Protein 1JU2 (pdb70)

Secondary structure (DSSP, 8-state):
---------GGGGGEEEGGGS-SEEEEEEEEE--STTHHHHHHHHTTTS-EEEE-SSB-GGGSGGGGBGGGHHHHHHS---SSSSEEEEE-TTS-EEEEE-BTTGGGGTS--EE-BPPTTSSTTSSS---HHHHHHHHHHHHHHH-BPPPP-HHHHHHHHHHHHTT---EEEE--B--SEEEE-EESB-TTSBB--GGGGGGGS-TTTEEEEES-EEEEEEEPPSSS-BEEEEEEE-TTS-EEEEEEEEEEEEEE--HHHHHHHHHHHTTEE-HHHHHHTTPPPSEE-TTTTEEEE--EEEEEEE--SS--------EEEE-SSEEEEEEEE---SS--BTTBSSS--PPPSS-EEEEEEEESS-S--EEEE-S-SS-TTSPPEE---TT-SHHHHHHHHHHHHHHHHHHTSGGGGGG-SS--STT-S--BSSSPPPS-TT-HHHHHHHHHHH-EE-S--EESS-BTTTB-TTSBBTT-BTEEE-SGGG-SS-SSSS-HHHHHHHHHHHHHHHHHHHHHH-/---------GGGGGEEEGGGS-SEEEEEEEEE--STTHHHHHHHHTTTS-EEEE-SSB-GGGSGGGGBGGGHHHHHHS---SSSSEEEEE-TTS-EEEEE-BTTGGGGTS--EE-BPPTTSSTTSSS---HHHHHHHHHHHHHHH-BPPPP-HHHHHHHHHHHHTT---EEEE--B--SEEEE-EESB-TTSBB--GGGGGGGS-TTTEEEEES-EEEEEEEEESSSEEEEEEEEE-TTS-EEEEEEEEEEEEEE--HHHHHHHHHHHTTEE-HHHHHHTTPPPSEE-TTTTEEEE--EEEEEEE--SS--------EEEE-SSEEEEEEEEPPPSS--BTTBSSTTPPPPSS-EEEEEEEESS-S--EEEE-S-SS-TTSPPEEE--TT-SHHHHHHHHHHHHHHHHHHTSTTTGGG-SS--STT-SS-EESSPPPS-TT-HHHHHHHHHHH-EE-S--EEES-BTTTB-TTSBBTT-BTEEE-STTS-SS-SSSS-HHHHHHHHHHHHHHHHHHHHHT-

Solvent-accessible surface area: 36326 Å² total; per-residue (Å²): 89,20,118,32,61,125,19,58,46,80,1,64,86,12,19,71,38,0,48,108,7,62,114,123,6,54,15,18,0,0,0,7,11,0,10,21,3,0,0,0,0,0,0,0,0,0,73,130,35,77,0,0,0,2,10,79,3,8,42,0,60,57,58,87,57,0,31,56,20,141,3,16,25,96,5,5,28,56,131,50,99,39,121,14,5,2,11,56,16,82,5,44,27,40,19,13,0,9,17,11,22,1,0,0,10,54,1,0,5,31,33,1,5,0,0,41,1,45,100,89,54,12,115,101,23,57,10,144,30,56,78,107,16,0,67,105,0,4,87,36,0,6,90,34,0,0,2,107,18,80,107,37,75,2,3,52,25,0,46,70,0,0,51,89,6,41,7,98,76,77,51,26,60,23,22,45,15,77,92,0,0,1,44,0,0,0,0,5,5,61,170,22,28,0,2,0,0,0,5,0,0,42,92,16,58,78,119,22,1,79,0,0,6,64,1,5,11,39,84,0,38,30,42,131,74,128,56,16,38,1,42,0,0,46,0,67,5,77,114,37,52,67,2,69,0,56,23,114,95,100,3,15,0,0,0,7,32,23,8,4,7,0,0,5,3,0,2,16,1,0,0,0,28,85,82,56,0,49,22,33,84,15,103,57,42,51,57,10,76,88,2,0,59,38,0,4,3,0,2,4,2,9,1,1,0,20,9,67,104,112,14,68,67,9,37,8,3,1,0,1,2,20,109,56,15,19,3,8,0,30,1,10,101,55,26,120,67,59,3,36,1,7,7,19,46,101,99,38,66,71,2,140,43,18,1,0,6,0,3,3,1,2,17,13,1,68,6,105,8,33,3,47,17,113,10,35,91,65,19,126,54,32,8,46,2,61,2,46,27,5,75,55,95,62,1,4,62,37,3,10,49,0,1,59,35,0,1,82,0,3,54,9,96,21,0,112,85,41,25,67,97,144,74,100,45,15,53,7,18,69,47,12,25,76,77,15,25,146,73,53,113,55,71,54,32,0,41,63,9,0,68,98,7,13,0,0,13,56,25,24,1,0,0,0,8,16,62,88,0,3,45,34,64,4,71,1,59,59,6,84,20,1,6,0,0,6,10,0,1,20,37,110,10,8,2,1,16,12,13,0,6,27,0,0,0,0,35,3,1,0,24,70,1,10,90,72,26,60,91,57,132,84,19,117,42,61,108,18,59,46,77,0,66,87,12,19,79,39,0,47,108,6,56,116,126,8,61,12,15,0,0,0,6,12,0,10,22,3,0,0,0,0,0,0,0,0,0,69,126,36,81,0,0,0,1,10,69,3,7,43,0,63,57,42,91,50,0,31,56,20,140,2,16,22,107,2,4,35,47,134,50,91,43,140,3,0,1,11,59,16,82,4,49,29,37,16,13,0,9,18,12,22,0,0,0,9,56,1,0,5,32,33,0,5,0,0,41,1,46,98,87,59,10,110,99,25,56,12,136,24,56,76,110,15,0,65,108,1,4,87,34,0,7,86,36,0,0,4,115,15,75,111,32,73,3,4,54,24,0,46,70,0,0,52,90,7,40,8,98,79,79,52,27,62,22,24,43,16,78,93,0,0,0,48,0,0,1,0,5,5,58,157,22,27,0,1,1,0,0,6,0,0,43,87,15,60,79,118,20,1,69,0,0,5,62,1,4,12,40,80,2,34,38,42,111,81,128,31,35,19,1,32,0,0,41,0,72,5,83,116,38,54,72,2,62,0,55,22,112,97,99,4,11,0,0,0,6,32,24,8,4,7,0,0,6,3,0,2,12,7,0,0,0,27,95,89,56,0,60,23,32,82,12,110,54,49,50,52,10,77,94,2,0,58,37,0,5,2,0,2,4,1,9,2,1,0,20,12,71,98,122,14,69,67,10,34,8,4,2,0,1,3,20,109,56,15,20,3,7,0,31,0,8,104,50,9,121,67,62,4,31,1,4,9,16,57,90,106,35,72,52,1,134,45,22,0,0,7,0,3,4,1,2,18,14,2,67,4,103,7,36,2,53,19,103,13,36,88,66,20,135,54,31,6,52,5,61,2,47,28,6,76,54,92,60,1,3,64,36,3,11,50,0,0,60,36,0,0,79,0,3,54,8,99,20,0,98,86,45,23,82,98,120,64,103,46,14,64,10,19,67,46,19,27,80,76,12,24,152,76,54,112,57,72,56,31,0,45,61,9,0,66,103,7,13,0,0,14,57,24,25,0,0,0,0,10,16,62,89,0,2,50,33,70,4,69,1,62,62,6,87,22,1,4,0,0,6,10,0,0,22,39,108,10,9,2,1,16,12,14,0,8,28,0,0,0,0,33,4,2,0,24,70,0,9,91,72,25,60,96,56,140

InterPro domains:
  IPR000172 Glucose-methanol-choline oxidoreductase, N-terminal [PF00732] (54-326)
  IPR000172 Glucose-methanol-choline oxidoreductase, N-terminal [PS00623] (127-150)
  IPR000172 Glucose-methanol-choline oxidoreductase, N-terminal [PS00624] (285-299)
  IPR007867 Glucose-methanol-choline oxidoreductase, C-terminal [PF05199] (392-533)
  IPR012132 Glucose-methanol-choline oxidoreductase [PIRSF000137] (49-547)
  IPR036188 FAD/NAD(P)-binding domain superfamily [G3DSA:3.50.50.60] (54-526)
  IPR036188 FAD/NAD(P)-binding domain superfamily [SSF51905] (32-365)
  IPR051871 GMC Oxidoreductase-Related Enzymes [PTHR45968] (19-545)

B-factor: mean 16.68, std 9.3, range [4.86, 57.08]

Radius of gyration: 31.77 Å; Cα contacts (8 Å, |Δi|>4): 2749; chains: 2; bounding box: 67×87×83 Å

Sequence (1042 aa):
LATTSDHDFSYLSFAYDATDLELEGSYDYVIVGGGTSGCPLAATLSEKYKVLVLERGSLPTAYPNVLTADGFVYNLQQEDDGKTPVERFVSEDGIDNVRGRVLGGTSIINAGVYARANTSIYSASGVDWDMDLVNQTYEWVEDTIVYKPNSQSWQSVTKTAFLEAGVHPNHGFSLDHEEGTRITGSTFDNKGTRHAADELLNKGNSNNLRVGVHASVEKIIFSNAPGLTATGVIYRDSNGTPHQAFVRSKGEVIVSAGTIGTPQLLLLSGVGPESYLSSLNIPVVLSHPYVGQFLHDNPRNFINILPPNPIEPTIVTVLGISNDFYQCSFSSLPFTTPPFGFFPSSSYPLPNSTFAHFASKVAGPLSYGSLTLKSSSNVRVSPNVKFNYYSNLTDLSHCVSGMKKIGELLSTDALKPYKVEDLPGVEGFNILGIPLPKDQTDDAAFETFCRESVASYWHYHGGCLVGKVLDGDFRVTGINALRVVDGSTFPYTPASHPQGFYLMLGRYVGIKILQERSASDLATTSDHDFSYLSFAYDATDLELEGSYDYVIVGGGTSGCPLAATLSEKYKVLVLERGSLPTAYPNVLTADGFVYNLQQEDDGKTPVERFVSEDGIDNVRGRVLGGTSIINAGVYARANTSIYSASGVDWDMDLVNQTYEWVEDTIVYKPNSQSWQSVTKTAFLEAGVHPNHGFSLDHEEGTRITGSTFDNKGTRHAADELLNKGNSNNLRVGVHASVEKIIFSNAPGLTATGVIYRDSNGTPHQAFVRSKGEVIVSAGTIGTPQLLLLSGVGPESYLSSLNIPVVLSHPYVGQFLHDNPRNFINILPPNPIEPTIVTVLGISNDFYQCSFSSLPFTTPPFGFFPSSSYPLPNSTFAHFASKVAGPLSYGSLTLKSSSNVRVSPNVKFNYYSNLTDLSHCVSGMKKIGELLSTDALKPYKVEDLPGVEGFNILGIPLPKDQTDDAAFETFCRESVASYWHYHGGCLVGKVLDGDFRVTGINALRVVDGSTFPYTPASHPQGFYLMLGRYVGIKILQERSASD

Structure (mmCIF, N/CA/C/O backbone):
data_1JU2
#
_entry.id   1JU2
#
_cell.length_a   56.176
_cell.length_b   67.494
_cell.length_c   79.796
_cell.angle_alpha   79.57
_cell.angle_beta   77.78
_cell.angle_gamma   67.19
#
_symmetry.space_group_name_H-M   'P 1'
#
loop_
_entity.id
_entity.type
_entity.pdbx_description
1 polymer 'hydroxynitrile lyase'
2 branched 2-acetamido-2-deoxy-alpha-D-glucopyranose-(1-4)-2-acetamido-2-deoxy-beta-D-glucopyranose
3 branched alpha-D-mannopyranose-(1-6)-beta-D-mannopyranose-(1-4)-2-acetamido-2-deoxy-beta-D-glucopyranose-(1-4)-[alpha-L-fucopyranose-(1-3)]2-acetamido-2-deoxy-beta-D-glucopyranose
4 branched beta-D-mannopyranose-(1-3)-beta-D-mannopyranose-(1-4)-2-acetamido-2-deoxy-beta-D-glucopyranose-(1-4)-[alpha-L-fucopyranose-(1-3)]2-acetamido-2-deoxy-beta-D-glucopyranose
5 branched 2-acetamido-2-deoxy-beta-D-glucopyranose-(1-4)-2-acetamido-2-deoxy-beta-D-glucopyranose
6 branched beta-D-mannopyranose-(1-4)-2-acetamido-2-deoxy-beta-D-glucopyranose-(1-4)-[alpha-L-fucopyranose-(1-3)]2-acetamido-2-deoxy-beta-D-glucopyranose
7 non-polymer 2-acetamido-2-deoxy-beta-D-glucopyranose
8 non-polymer 'FLAVIN-ADENINE DINUCLEOTIDE'
9 non-polymer 'ISOPROPYL ALCOHOL'
10 water water
#
loop_
_atom_site.group_PDB
_atom_site.id
_atom_site.type_symbol
_atom_site.label_atom_id
_atom_site.label_alt_id
_atom_site.label_comp_id
_atom_site.label_asym_id
_atom_site.label_entity_id
_atom_site.label_seq_id
_atom_site.pdbx_PDB_ins_code
_atom_site.Cartn_x
_atom_site.Cartn_y
_atom_site.Cartn_z
_atom_site.occupancy
_atom_site.B_iso_or_equiv
_atom_site.auth_seq_id
_atom_site.auth_comp_id
_atom_site.auth_asym_id
_atom_site.auth_atom_id
_atom_site.pdbx_PDB_model_num
ATOM 1 N N . LEU A 1 1 ? 53.903 88.633 13.566 1.00 15.78 1 LEU A N 1
ATOM 2 C CA . LEU A 1 1 ? 55.001 88.600 14.574 1.00 15.33 1 LEU A CA 1
ATOM 3 C C . LEU A 1 1 ? 55.535 89.999 14.860 1.00 14.74 1 LEU A C 1
ATOM 4 O O . LEU A 1 1 ? 55.552 90.865 13.982 1.00 17.01 1 LEU A O 1
ATOM 9 N N . ALA A 1 2 ? 55.983 90.209 16.093 1.00 12.68 2 ALA A N 1
ATOM 10 C CA . ALA A 1 2 ? 56.504 91.499 16.515 1.00 12.11 2 ALA A CA 1
ATOM 11 C C . ALA A 1 2 ? 58.014 91.585 16.376 1.00 11.97 2 ALA A C 1
ATOM 12 O O . ALA A 1 2 ? 58.690 90.580 16.153 1.00 12.37 2 ALA A O 1
ATOM 14 N N . THR A 1 3 ? 58.531 92.802 16.508 1.00 13.12 3 THR A N 1
ATOM 15 C CA . THR A 1 3 ? 59.961 93.051 16.420 1.00 15.88 3 THR A CA 1
ATOM 16 C C . THR A 1 3 ? 60.470 93.442 17.799 1.00 15.43 3 THR A C 1
ATOM 17 O O . THR A 1 3 ? 59.853 94.250 18.491 1.00 15.58 3 THR A O 1
ATOM 21 N N . THR A 1 4 ? 61.593 92.855 18.194 1.00 15.38 4 THR A N 1
ATOM 22 C CA . THR A 1 4 ? 62.205 93.123 19.491 1.00 15.81 4 THR A CA 1
ATOM 23 C C . THR A 1 4 ? 62.158 94.598 19.897 1.00 15.45 4 THR A C 1
ATOM 24 O O . THR A 1 4 ? 62.524 95.484 19.120 1.00 16.08 4 THR A O 1
ATOM 28 N N . SER A 1 5 ? 61.707 94.848 21.124 1.00 15.48 5 SER A N 1
ATOM 29 C CA . SER A 1 5 ? 61.604 96.206 21.656 1.00 16.13 5 SER A CA 1
ATOM 30 C C . SER A 1 5 ? 61.428 96.153 23.171 1.00 15.63 5 SER A C 1
ATOM 31 O O . SER A 1 5 ? 61.229 95.080 23.739 1.00 14.55 5 SER A O 1
ATOM 34 N N . ASP A 1 6 ? 61.497 97.307 23.827 1.00 15.80 6 ASP A N 1
ATOM 35 C CA . ASP A 1 6 ? 61.320 97.346 25.272 1.00 15.34 6 ASP A CA 1
ATOM 36 C C . ASP A 1 6 ? 59.857 97.054 25.591 1.00 14.00 6 ASP A C 1
ATOM 37 O O . ASP A 1 6 ? 58.978 97.231 24.744 1.00 14.82 6 ASP A O 1
ATOM 42 N N . HIS A 1 7 ? 59.601 96.601 26.811 1.00 14.09 7 HIS A N 1
ATOM 43 C CA . HIS A 1 7 ? 58.238 96.316 27.241 1.00 13.82 7 HIS A CA 1
ATOM 44 C C . HIS A 1 7 ? 57.486 97.648 27.178 1.00 14.18 7 HIS A C 1
ATOM 45 O O . HIS A 1 7 ? 57.936 98.643 27.748 1.00 16.76 7 HIS A O 1
ATOM 52 N N . ASP A 1 8 ? 56.347 97.666 26.490 1.00 13.68 8 ASP A N 1
ATOM 53 C CA . ASP A 1 8 ? 55.559 98.889 26.327 1.00 14.90 8 ASP A CA 1
ATOM 54 C C . ASP A 1 8 ? 54.644 99.210 27.512 1.00 14.83 8 ASP A C 1
ATOM 55 O O . ASP A 1 8 ? 53.613 98.562 27.706 1.00 14.28 8 ASP A O 1
ATOM 60 N N . PHE A 1 9 ? 55.019 100.221 28.294 1.00 13.95 9 PHE A N 1
ATOM 61 C CA . PHE A 1 9 ? 54.232 100.635 29.455 1.00 14.12 9 PHE A CA 1
ATOM 62 C C . PHE A 1 9 ? 53.463 101.936 29.221 1.00 13.52 9 PHE A C 1
ATOM 63 O O . PHE A 1 9 ? 53.190 102.675 30.168 1.00 14.17 9 PHE A O 1
ATOM 71 N N . SER A 1 10 ? 53.108 102.218 27.972 1.00 13.38 10 SER A N 1
ATOM 72 C CA . SER A 1 10 ? 52.374 103.443 27.668 1.00 13.74 10 SER A CA 1
ATOM 73 C C . SER A 1 10 ? 51.029 103.491 28.396 1.00 13.77 10 SER A C 1
ATOM 74 O O . SER A 1 10 ? 50.539 104.567 28.742 1.00 14.94 10 SER A O 1
ATOM 77 N N . TYR A 1 11 ? 50.445 102.322 28.641 1.00 12.04 11 TYR A N 1
ATOM 78 C CA . TYR A 1 11 ? 49.157 102.234 29.319 1.00 12.34 11 TYR A CA 1
ATOM 79 C C . TYR A 1 11 ? 49.185 102.752 30.755 1.00 12.16 11 TYR A C 1
ATOM 80 O O . TYR A 1 11 ? 48.136 102.969 31.366 1.00 12.26 11 TYR A O 1
ATOM 89 N N . LEU A 1 12 ? 50.380 102.952 31.302 1.00 13.04 12 LEU A N 1
ATOM 90 C CA . LEU A 1 12 ? 50.494 103.451 32.667 1.00 13.71 12 LEU A CA 1
ATOM 91 C C . LEU A 1 12 ? 49.778 104.786 32.831 1.00 15.00 12 LEU A C 1
ATOM 92 O O . LEU A 1 12 ? 49.433 105.179 33.946 1.00 15.87 12 LEU A O 1
ATOM 97 N N . SER A 1 13 ? 49.548 105.475 31.717 1.00 15.12 13 SER A N 1
ATOM 98 C CA . SER A 1 13 ? 48.868 106.766 31.753 1.00 15.98 13 SER A CA 1
ATOM 99 C C . SER A 1 13 ? 47.433 106.635 32.257 1.00 15.33 13 SER A C 1
ATOM 100 O O . SER A 1 13 ? 46.875 107.591 32.791 1.00 15.74 13 SER A O 1
ATOM 103 N N . PHE A 1 14 ? 46.831 105.461 32.084 1.00 13.67 14 PHE A N 1
ATOM 104 C CA . PHE A 1 14 ? 45.466 105.260 32.555 1.00 13.27 14 PHE A CA 1
ATOM 105 C C . PHE A 1 14 ? 45.346 104.135 33.575 1.00 13.09 14 PHE A C 1
ATOM 106 O O . PHE A 1 14 ? 44.294 103.510 33.714 1.00 13.56 14 PHE A O 1
ATOM 114 N N . ALA A 1 15 ? 46.438 103.888 34.293 1.00 13.45 15 ALA A N 1
ATOM 115 C CA . ALA A 1 15 ? 46.462 102.868 35.335 1.00 15.64 15 ALA A CA 1
ATOM 116 C C . ALA A 1 15 ? 46.461 103.595 36.675 1.00 16.33 15 ALA A C 1
ATOM 117 O O . ALA A 1 15 ? 47.265 104.504 36.900 1.00 18.74 15 ALA A O 1
ATOM 119 N N . TYR A 1 16 ? 45.556 103.199 37.562 1.00 16.36 16 TYR A N 1
ATOM 120 C CA . TYR A 1 16 ? 45.446 103.830 38.870 1.00 18.10 16 TYR A CA 1
ATOM 121 C C . TYR A 1 16 ? 45.408 102.800 39.979 1.00 18.44 16 TYR A C 1
ATOM 122 O O . TYR A 1 16 ? 44.999 101.662 39.765 1.00 18.23 16 TYR A O 1
ATOM 131 N N . ASP A 1 17 ? 45.844 103.199 41.168 1.00 19.45 17 ASP A N 1
ATOM 132 C CA . ASP A 1 17 ? 45.791 102.304 42.310 1.00 18.95 17 ASP A CA 1
ATOM 133 C C . ASP A 1 17 ? 44.346 102.423 42.777 1.00 19.98 17 ASP A C 1
ATOM 134 O O . ASP A 1 17 ? 43.770 103.512 42.734 1.00 19.31 17 ASP A O 1
ATOM 139 N N . ALA A 1 18 ? 43.754 101.312 43.203 1.00 18.79 18 ALA A N 1
ATOM 140 C CA . ALA A 1 18 ? 42.366 101.317 43.651 1.00 19.77 18 ALA A CA 1
ATOM 141 C C . ALA A 1 18 ? 42.069 102.437 44.643 1.00 20.46 18 ALA A C 1
ATOM 142 O O . ALA A 1 18 ? 40.968 102.985 44.651 1.00 20.72 18 ALA A O 1
ATOM 144 N N . THR A 1 19 ? 43.048 102.779 45.475 1.00 20.80 19 THR A N 1
ATOM 145 C CA . THR A 1 19 ? 42.859 103.838 46.462 1.00 23.14 19 THR A CA 1
ATOM 146 C C . THR A 1 19 ? 42.558 105.180 45.801 1.00 24.58 19 THR A C 1
ATOM 147 O O . THR A 1 19 ? 41.914 106.042 46.401 1.00 26.91 19 THR A O 1
ATOM 151 N N . ASP A 1 20 ? 43.020 105.354 44.566 1.00 26.26 20 ASP A N 1
ATOM 152 C CA . ASP A 1 20 ? 42.799 106.604 43.846 1.00 27.10 20 ASP A CA 1
ATOM 153 C C . ASP A 1 20 ? 41.568 106.597 42.946 1.00 27.19 20 ASP A C 1
ATOM 154 O O . ASP A 1 20 ? 41.220 107.622 42.357 1.00 28.00 20 ASP A O 1
ATOM 159 N N . LEU A 1 21 ? 40.910 105.448 42.836 1.00 27.14 21 LEU A N 1
ATOM 160 C CA . LEU A 1 21 ? 39.708 105.342 42.015 1.00 26.24 21 LEU A CA 1
ATOM 161 C C . LEU A 1 21 ? 38.509 105.849 42.804 1.00 26.44 21 LEU A C 1
ATOM 162 O O . LEU A 1 21 ? 38.510 105.813 44.033 1.00 26.80 21 LEU A O 1
ATOM 167 N N . GLU A 1 22 ? 37.488 106.322 42.097 1.00 27.26 22 GLU A N 1
ATOM 168 C CA . GLU A 1 22 ? 36.290 106.836 42.751 1.00 27.07 22 GLU A CA 1
ATOM 169 C C . GLU A 1 22 ? 35.616 105.744 43.576 1.00 26.67 22 GLU A C 1
ATOM 170 O O . GLU A 1 22 ? 35.701 104.562 43.241 1.00 24.99 22 GLU A O 1
ATOM 176 N N . LEU A 1 23 ? 34.957 106.141 44.661 1.00 25.86 23 LEU A N 1
ATOM 177 C CA . LEU A 1 23 ? 34.276 105.184 45.526 1.00 25.55 23 LEU A CA 1
ATOM 178 C C . LEU A 1 23 ? 33.102 104.533 44.806 1.00 25.34 23 LEU A C 1
ATOM 179 O O . LEU A 1 23 ? 32.756 103.383 45.073 1.00 24.72 23 LEU A O 1
ATOM 184 N N . GLU A 1 24 ? 32.488 105.277 43.893 1.00 24.86 24 GLU A N 1
ATOM 185 C CA . GLU A 1 24 ? 31.362 104.769 43.121 1.00 25.54 24 GLU A CA 1
ATOM 186 C C . GLU A 1 24 ? 31.490 105.230 41.674 1.00 24.72 24 GLU A C 1
ATOM 187 O O . GLU A 1 24 ? 31.343 106.416 41.373 1.00 24.87 24 GLU A O 1
ATOM 193 N N . GLY A 1 25 ? 31.772 104.286 40.782 1.00 22.72 25 GLY A N 1
ATOM 194 C CA . GLY A 1 25 ? 31.927 104.621 39.380 1.00 20.96 25 GLY A CA 1
ATOM 195 C C . GLY A 1 25 ? 30.920 103.960 38.459 1.00 19.11 25 GLY A C 1
ATOM 196 O O . GLY A 1 25 ? 30.305 102.949 38.802 1.00 18.82 25 GLY A O 1
ATOM 197 N N . SER A 1 26 ? 30.759 104.544 37.277 1.00 18.09 26 SER A N 1
ATOM 198 C CA . SER A 1 26 ? 29.833 104.040 36.273 1.00 15.39 26 SER A CA 1
ATOM 199 C C . SER A 1 26 ? 30.587 103.839 34.961 1.00 16.08 26 SER A C 1
ATOM 200 O O . SER A 1 26 ? 31.288 104.740 34.505 1.00 16.14 26 SER A O 1
ATOM 203 N N . TYR A 1 27 ? 30.444 102.658 34.365 1.00 13.06 27 TYR A N 1
ATOM 204 C CA . TYR A 1 27 ? 31.116 102.339 33.106 1.00 14.30 27 TYR A CA 1
ATOM 205 C C . TYR A 1 27 ? 30.215 101.490 32.217 1.00 13.61 27 TYR A C 1
ATOM 206 O O . TYR A 1 27 ? 29.151 101.048 32.647 1.00 15.43 27 TYR A O 1
ATOM 215 N N . ASP A 1 28 ? 30.638 101.267 30.974 1.00 13.27 28 ASP A N 1
ATOM 216 C CA . ASP A 1 28 ? 29.875 100.426 30.061 1.00 11.89 28 ASP A CA 1
ATOM 217 C C . ASP A 1 28 ? 30.222 98.972 30.369 1.00 11.71 28 ASP A C 1
ATOM 218 O O . ASP A 1 28 ? 29.350 98.109 30.398 1.00 11.33 28 ASP A O 1
ATOM 223 N N . TYR A 1 29 ? 31.506 98.710 30.599 1.00 10.10 29 TYR A N 1
ATOM 224 C CA . TYR A 1 29 ? 31.952 97.357 30.928 1.00 9.80 29 TYR A CA 1
ATOM 225 C C . TYR A 1 29 ? 32.946 97.349 32.077 1.00 9.22 29 TYR A C 1
ATOM 226 O O . TYR A 1 29 ? 33.816 98.214 32.174 1.00 10.98 29 TYR A O 1
ATOM 235 N N . VAL A 1 30 ? 32.795 96.360 32.951 1.00 9.84 30 VAL A N 1
ATOM 236 C CA . VAL A 1 30 ? 33.683 96.183 34.088 1.00 10.93 30 VAL A CA 1
ATOM 237 C C . VAL A 1 30 ? 34.258 94.782 33.937 1.00 9.76 30 VAL A C 1
ATOM 238 O O . VAL A 1 30 ? 33.513 93.802 33.868 1.00 10.47 30 VAL A O 1
ATOM 242 N N . ILE A 1 31 ? 35.581 94.699 33.849 1.00 9.49 31 ILE A N 1
ATOM 243 C CA . ILE A 1 31 ? 36.259 93.419 33.687 1.00 9.96 31 ILE A CA 1
ATOM 244 C C . ILE A 1 31 ? 37.012 93.071 34.963 1.00 9.35 31 ILE A C 1
ATOM 245 O O . ILE A 1 31 ? 37.850 93.840 35.430 1.00 10.24 31 ILE A O 1
ATOM 250 N N . VAL A 1 32 ? 36.694 91.915 35.531 1.00 9.18 32 VAL A N 1
ATOM 251 C CA . VAL A 1 32 ? 37.341 91.468 36.756 1.00 8.75 32 VAL A CA 1
ATOM 252 C C . VAL A 1 32 ? 38.529 90.597 36.392 1.00 9.33 32 VAL A C 1
ATOM 253 O O . VAL A 1 32 ? 38.360 89.510 35.840 1.00 10.01 32 VAL A O 1
ATOM 257 N N . GLY A 1 33 ? 39.727 91.085 36.702 1.00 9.91 33 GLY A N 1
ATOM 258 C CA . GLY A 1 33 ? 40.936 90.344 36.393 1.00 10.34 33 GLY A CA 1
ATOM 259 C C . GLY A 1 33 ? 41.613 90.864 35.138 1.00 10.41 33 GLY A C 1
ATOM 260 O O . GLY A 1 33 ? 41.133 90.641 34.030 1.00 12.46 33 GLY A O 1
ATOM 261 N N . GLY A 1 34 ? 42.729 91.565 35.312 1.00 9.45 34 GLY A N 1
ATOM 262 C CA . GLY A 1 34 ? 43.457 92.094 34.172 1.00 9.29 34 GLY A CA 1
ATOM 263 C C . GLY A 1 34 ? 44.534 91.101 33.796 1.00 9.45 34 GLY A C 1
ATOM 264 O O . GLY A 1 34 ? 45.731 91.397 33.862 1.00 8.79 34 GLY A O 1
ATOM 265 N N . GLY A 1 35 ? 44.092 89.910 33.400 1.00 9.32 35 GLY A N 1
ATOM 266 C CA . GLY A 1 35 ? 45.017 88.852 33.047 1.00 7.58 35 GLY A CA 1
ATOM 267 C C . GLY A 1 35 ? 45.205 88.593 31.566 1.00 8.24 35 GLY A C 1
ATOM 268 O O . GLY A 1 35 ? 45.041 89.477 30.729 1.00 7.46 35 GLY A O 1
ATOM 269 N N . THR A 1 36 ? 45.536 87.346 31.254 1.00 7.01 36 THR A N 1
ATOM 270 C CA . THR A 1 36 ? 45.793 86.921 29.891 1.00 6.26 36 THR A CA 1
ATOM 271 C C . THR A 1 36 ? 44.635 87.217 28.943 1.00 6.88 36 THR A C 1
ATOM 272 O O . THR A 1 36 ? 44.836 87.816 27.888 1.00 7.56 36 THR A O 1
ATOM 276 N N . SER A 1 37 ? 43.426 86.809 29.317 1.00 7.12 37 SER A N 1
ATOM 277 C CA . SER A 1 37 ? 42.254 87.075 28.484 1.00 7.34 37 SER A CA 1
ATOM 278 C C . SER A 1 37 ? 41.687 88.464 28.779 1.00 8.44 37 SER A C 1
ATOM 279 O O . SER A 1 37 ? 41.223 89.170 27.877 1.00 7.62 37 SER A O 1
ATOM 282 N N . GLY A 1 38 ? 41.733 88.845 30.052 1.00 7.24 38 GLY A N 1
ATOM 283 C CA . GLY A 1 38 ? 41.188 90.119 30.483 1.00 8.41 38 GLY A CA 1
ATOM 284 C C . GLY A 1 38 ? 41.730 91.372 29.828 1.00 8.04 38 GLY A C 1
ATOM 285 O O . GLY A 1 38 ? 40.965 92.269 29.476 1.00 8.08 38 GLY A O 1
ATOM 286 N N . CYS A 1 39 ? 43.044 91.449 29.664 1.00 8.34 39 CYS A N 1
ATOM 287 C CA . CYS A 1 39 ? 43.642 92.633 29.059 1.00 9.42 39 CYS A CA 1
ATOM 288 C C . CYS A 1 39 ? 43.210 92.842 27.604 1.00 9.84 39 CYS A C 1
ATOM 289 O O . CYS A 1 39 ? 42.735 93.921 27.248 1.00 9.58 39 CYS A O 1
ATOM 292 N N . PRO A 1 40 ? 43.365 91.824 26.743 1.00 9.20 40 PRO A N 1
ATOM 293 C CA . PRO A 1 40 ? 42.940 92.034 25.355 1.00 9.75 40 PRO A CA 1
ATOM 294 C C . PRO A 1 40 ? 41.435 92.276 25.237 1.00 9.43 40 PRO A C 1
ATOM 295 O O . PRO A 1 40 ? 40.980 92.989 24.340 1.00 10.03 40 PRO A O 1
ATOM 299 N N . LEU A 1 41 ? 40.661 91.681 26.140 1.00 8.51 41 LEU A N 1
ATOM 300 C CA . LEU A 1 41 ? 39.216 91.882 26.134 1.00 8.59 41 LEU A CA 1
ATOM 301 C C . LEU A 1 41 ? 38.924 93.351 26.447 1.00 8.62 41 LEU A C 1
ATOM 302 O O . LEU A 1 41 ? 38.143 94.001 25.754 1.00 10.36 41 LEU A O 1
ATOM 307 N N . ALA A 1 42 ? 39.560 93.866 27.494 1.00 8.78 42 ALA A N 1
ATOM 308 C CA . ALA A 1 42 ? 39.366 95.257 27.904 1.00 9.84 42 ALA A CA 1
ATOM 309 C C . ALA A 1 42 ? 39.769 96.250 26.822 1.00 10.16 42 ALA A C 1
ATOM 310 O O . ALA A 1 42 ? 39.046 97.208 26.538 1.00 10.66 42 ALA A O 1
ATOM 312 N N . ALA A 1 43 ? 40.934 96.025 26.229 1.00 9.90 43 ALA A N 1
ATOM 313 C CA . ALA A 1 43 ? 41.433 96.901 25.180 1.00 10.33 43 ALA A CA 1
ATOM 314 C C . ALA A 1 43 ? 40.460 96.938 24.013 1.00 10.09 43 ALA A C 1
ATOM 315 O O . ALA A 1 43 ? 40.149 98.002 23.478 1.00 11.46 43 ALA A O 1
ATOM 317 N N . THR A 1 44 ? 39.970 95.768 23.627 1.00 9.50 44 THR A N 1
ATOM 318 C CA . THR A 1 44 ? 39.048 95.667 22.506 1.00 10.58 44 THR A CA 1
ATOM 319 C C . THR A 1 44 ? 37.747 96.423 22.752 1.00 12.63 44 THR A C 1
ATOM 320 O O . THR A 1 44 ? 37.296 97.201 21.904 1.00 11.40 44 THR A O 1
ATOM 324 N N . LEU A 1 45 ? 37.143 96.207 23.915 1.00 11.15 45 LEU A N 1
ATOM 325 C CA . LEU A 1 45 ? 35.899 96.888 24.232 1.00 11.38 45 LEU A CA 1
ATOM 326 C C . LEU A 1 45 ? 36.098 98.400 24.333 1.00 12.23 45 LEU A C 1
ATOM 327 O O . LEU A 1 45 ? 35.205 99.166 23.972 1.00 12.08 45 LEU A O 1
ATOM 332 N N . SER A 1 46 ? 37.268 98.826 24.807 1.00 10.94 46 SER A N 1
ATOM 333 C CA . SER A 1 46 ? 37.556 100.255 24.963 1.00 11.69 46 SER A CA 1
ATOM 334 C C . SER A 1 46 ? 37.614 101.001 23.634 1.00 12.64 46 SER A C 1
ATOM 335 O O . SER A 1 46 ? 37.661 102.232 23.608 1.00 13.20 46 SER A O 1
ATOM 338 N N . GLU A 1 47 ? 37.614 100.262 22.530 1.00 12.91 47 GLU A N 1
ATOM 339 C CA . GLU A 1 47 ? 37.649 100.885 21.213 1.00 15.45 47 GLU A CA 1
ATOM 340 C C . GLU A 1 47 ? 36.413 101.753 20.991 1.00 16.51 47 GLU A C 1
ATOM 341 O O . GLU A 1 47 ? 36.455 102.729 20.237 1.00 17.26 47 GLU A O 1
ATOM 347 N N . LYS A 1 48 ? 35.321 101.408 21.666 1.00 16.16 48 LYS A N 1
ATOM 348 C CA . LYS A 1 48 ? 34.076 102.153 21.517 1.00 16.93 48 LYS A CA 1
ATOM 349 C C . LYS A 1 48 ? 33.362 102.491 22.823 1.00 17.26 48 LYS A C 1
ATOM 350 O O . LYS A 1 48 ? 32.537 103.407 22.859 1.00 17.37 48 LYS A O 1
ATOM 356 N N . TYR A 1 49 ? 33.676 101.771 23.896 1.00 15.17 49 TYR A N 1
ATOM 357 C CA . TYR A 1 49 ? 33.002 102.012 25.171 1.00 13.20 49 TYR A CA 1
ATOM 358 C C . TYR A 1 49 ? 33.907 102.287 26.363 1.00 13.27 49 TYR A C 1
ATOM 359 O O . TYR A 1 49 ? 35.123 102.104 26.294 1.00 12.14 49 TYR A O 1
ATOM 368 N N . LYS A 1 50 ? 33.297 102.738 27.458 1.00 12.88 50 LYS A N 1
ATOM 369 C CA . LYS A 1 50 ? 34.031 103.051 28.679 1.00 12.34 50 LYS A CA 1
ATOM 370 C C . LYS A 1 50 ? 34.227 101.762 29.457 1.00 12.31 50 LYS A C 1
ATOM 371 O O . LYS A 1 50 ? 33.266 101.116 29.875 1.00 12.18 50 LYS A O 1
ATOM 377 N N . VAL A 1 51 ? 35.490 101.408 29.650 1.00 11.57 51 VAL A N 1
ATOM 378 C CA . VAL A 1 51 ? 35.851 100.170 30.318 1.00 11.30 51 VAL A CA 1
ATOM 379 C C . VAL A 1 51 ? 36.716 100.359 31.554 1.00 11.33 51 VAL A C 1
ATOM 380 O O . VAL A 1 51 ? 37.602 101.215 31.591 1.00 10.85 51 VAL A O 1
ATOM 384 N N . LEU A 1 52 ? 36.442 99.548 32.570 1.00 11.67 52 LEU A N 1
ATOM 385 C CA . LEU A 1 52 ? 37.219 99.564 33.800 1.00 11.76 52 LEU A CA 1
ATOM 386 C C . LEU A 1 52 ? 37.704 98.142 34.053 1.00 11.01 52 LEU A C 1
ATOM 387 O O . LEU A 1 52 ? 36.911 97.202 34.075 1.00 10.19 52 LEU A O 1
ATOM 392 N N . VAL A 1 53 ? 39.012 97.992 34.220 1.00 12.04 53 VAL A N 1
ATOM 393 C CA . VAL A 1 53 ? 39.606 96.696 34.509 1.00 12.38 53 VAL A CA 1
ATOM 394 C C . VAL A 1 53 ? 40.060 96.764 35.956 1.00 12.98 53 VAL A C 1
ATOM 395 O O . VAL A 1 53 ? 40.686 97.743 36.366 1.00 13.85 53 VAL A O 1
ATOM 399 N N . LEU A 1 54 ? 39.734 95.733 36.726 1.00 10.60 54 LEU A N 1
ATOM 400 C CA . LEU A 1 54 ? 40.112 95.674 38.132 1.00 10.88 54 LEU A CA 1
ATOM 401 C C . LEU A 1 54 ? 41.010 94.469 38.369 1.00 10.31 54 LEU A C 1
ATOM 402 O O . LEU A 1 54 ? 40.578 93.324 38.231 1.00 10.42 54 LEU A O 1
ATOM 407 N N . GLU A 1 55 ? 42.262 94.743 38.723 1.00 9.47 55 GLU A N 1
ATOM 408 C CA . GLU A 1 55 ? 43.260 93.706 38.972 1.00 9.12 55 GLU A CA 1
ATOM 409 C C . GLU A 1 55 ? 43.726 93.737 40.424 1.00 9.65 55 GLU A C 1
ATOM 410 O O . GLU A 1 55 ? 44.095 94.788 40.936 1.00 10.20 55 GLU A O 1
ATOM 416 N N . ARG A 1 56 ? 43.722 92.578 41.077 1.00 9.45 56 ARG A N 1
ATOM 417 C CA . ARG A 1 56 ? 44.130 92.491 42.476 1.00 10.51 56 ARG A CA 1
ATOM 418 C C . ARG A 1 56 ? 45.628 92.707 42.694 1.00 10.13 56 ARG A C 1
ATOM 419 O O . ARG A 1 56 ? 46.039 93.200 43.745 1.00 11.23 56 ARG A O 1
ATOM 427 N N . GLY A 1 57 ? 46.436 92.341 41.699 1.00 9.76 57 GLY A N 1
ATOM 428 C CA . GLY A 1 57 ? 47.882 92.479 41.810 1.00 9.59 57 GLY A CA 1
ATOM 429 C C . GLY A 1 57 ? 48.454 93.846 41.482 1.00 9.64 57 GLY A C 1
ATOM 430 O O . GLY A 1 57 ? 47.719 94.790 41.197 1.00 9.40 57 GLY A O 1
ATOM 431 N N . SER A 1 58 ? 49.781 93.943 41.519 1.00 9.72 58 SER A N 1
ATOM 432 C CA . SER A 1 58 ? 50.488 95.191 41.237 1.00 10.10 58 SER A CA 1
ATOM 433 C C . SER A 1 58 ? 50.806 95.353 39.754 1.00 10.49 58 SER A C 1
ATOM 434 O O . SER A 1 58 ? 50.521 94.471 38.943 1.00 9.52 58 SER A O 1
ATOM 437 N N . LEU A 1 59 ? 51.383 96.499 39.408 1.00 11.46 59 LEU A N 1
ATOM 438 C CA . LEU A 1 59 ? 51.809 96.755 38.037 1.00 11.90 59 LEU A CA 1
ATOM 439 C C . LEU A 1 59 ? 53.074 95.919 37.874 1.00 11.98 59 LEU A C 1
ATOM 440 O O . LEU A 1 59 ? 53.758 95.626 38.857 1.00 12.87 59 LEU A O 1
ATOM 445 N N . PRO A 1 60 ? 53.404 95.516 36.638 1.00 11.67 60 PRO A N 1
ATOM 446 C CA . PRO A 1 60 ? 54.614 94.713 36.437 1.00 12.46 60 PRO A CA 1
ATOM 447 C C . PRO A 1 60 ? 55.878 95.441 36.900 1.00 11.99 60 PRO A C 1
ATOM 448 O O . PRO A 1 60 ? 56.854 94.816 37.310 1.00 12.77 60 PRO A O 1
ATOM 452 N N . THR A 1 61 ? 55.850 96.766 36.836 1.00 12.48 61 THR A N 1
ATOM 453 C CA . THR A 1 61 ? 56.996 97.568 37.241 1.00 13.54 61 THR A CA 1
ATOM 454 C C . THR A 1 61 ? 57.374 97.381 38.711 1.00 13.34 61 THR A C 1
ATOM 455 O O . THR A 1 61 ? 58.513 97.646 39.101 1.00 14.71 61 THR A O 1
ATOM 459 N N . ALA A 1 62 ? 56.426 96.924 39.524 1.00 13.28 62 ALA A N 1
ATOM 460 C CA . ALA A 1 62 ? 56.680 96.714 40.949 1.00 13.43 62 ALA A CA 1
ATOM 461 C C . ALA A 1 62 ? 57.582 95.511 41.204 1.00 13.37 62 ALA A C 1
ATOM 462 O O . ALA A 1 62 ? 58.167 95.382 42.284 1.00 14.15 62 ALA A O 1
ATOM 464 N N . TYR A 1 63 ? 57.686 94.629 40.213 1.00 12.60 63 TYR A N 1
ATOM 465 C CA . TYR A 1 63 ? 58.512 93.429 40.322 1.00 12.81 63 TYR A CA 1
ATOM 466 C C . TYR A 1 63 ? 59.287 93.251 39.020 1.00 13.80 63 TYR A C 1
ATOM 467 O O . TYR A 1 63 ? 58.947 92.422 38.179 1.00 13.73 63 TYR A O 1
ATOM 476 N N . PRO A 1 64 ? 60.362 94.033 38.851 1.00 14.65 64 PRO A N 1
ATOM 477 C CA . PRO A 1 64 ? 61.237 94.035 37.676 1.00 14.33 64 PRO A CA 1
ATOM 478 C C . PRO A 1 64 ? 61.619 92.690 37.068 1.00 13.16 64 PRO A C 1
ATOM 479 O O . PRO A 1 64 ? 61.760 92.581 35.852 1.00 12.40 64 PRO A O 1
ATOM 483 N N . ASN A 1 65 ? 61.789 91.669 37.898 1.00 13.42 65 ASN A N 1
ATOM 484 C CA . ASN A 1 65 ? 62.192 90.372 37.379 1.00 12.56 65 ASN A CA 1
ATOM 485 C C . ASN A 1 65 ? 61.148 89.599 36.582 1.00 12.68 65 ASN A C 1
ATOM 486 O O . ASN A 1 65 ? 61.434 88.519 36.063 1.00 11.49 65 ASN A O 1
ATOM 491 N N . VAL A 1 66 ? 59.941 90.141 36.470 1.00 11.47 66 VAL A N 1
ATOM 492 C CA . VAL A 1 66 ? 58.924 89.472 35.669 1.00 11.18 66 VAL A CA 1
ATOM 493 C C . VAL A 1 66 ? 59.083 89.983 34.235 1.00 11.26 66 VAL A C 1
ATOM 494 O O . VAL A 1 66 ? 58.386 89.544 33.326 1.00 11.89 66 VAL A O 1
ATOM 498 N N . LEU A 1 67 ? 60.027 90.899 34.033 1.00 11.26 67 LEU A N 1
ATOM 499 C CA . LEU A 1 67 ? 60.231 91.494 32.714 1.00 10.85 67 LEU A CA 1
ATOM 500 C C . LEU A 1 67 ? 61.364 90.929 31.858 1.00 10.65 67 LEU A C 1
ATOM 501 O O . LEU A 1 67 ? 61.638 91.447 30.775 1.00 10.57 67 LEU A O 1
ATOM 506 N N . THR A 1 68 ? 62.011 89.870 32.328 1.00 10.57 68 THR A N 1
ATOM 507 C CA . THR A 1 68 ? 63.103 89.261 31.578 1.00 11.74 68 THR A CA 1
ATOM 508 C C . THR A 1 68 ? 63.029 87.742 31.644 1.00 12.59 68 THR A C 1
ATOM 509 O O . THR A 1 68 ? 62.454 87.175 32.574 1.00 12.00 68 THR A O 1
ATOM 513 N N . ALA A 1 69 ? 63.615 87.083 30.651 1.00 11.45 69 ALA A N 1
ATOM 514 C CA . ALA A 1 69 ? 63.635 85.629 30.633 1.00 13.93 69 ALA A CA 1
ATOM 515 C C . ALA A 1 69 ? 64.527 85.129 31.772 1.00 13.99 69 ALA A C 1
ATOM 516 O O . ALA A 1 69 ? 64.251 84.088 32.368 1.00 14.61 69 ALA A O 1
ATOM 518 N N . ASP A 1 70 ? 65.585 85.875 32.087 1.00 15.64 70 ASP A N 1
ATOM 519 C CA . ASP A 1 70 ? 66.486 85.470 33.164 1.00 16.48 70 ASP A CA 1
ATOM 520 C C . ASP A 1 70 ? 65.797 85.495 34.525 1.00 16.61 70 ASP A C 1
ATOM 521 O O . ASP A 1 70 ? 66.320 84.960 35.504 1.00 17.40 70 ASP A O 1
ATOM 529 N N . GLY A 1 71 ? 64.623 86.113 34.589 1.00 14.03 71 GLY A N 1
ATOM 530 C CA . GLY A 1 71 ? 63.923 86.197 35.855 1.00 13.72 71 GLY A CA 1
ATOM 531 C C . GLY A 1 71 ? 62.831 85.172 36.085 1.00 13.11 71 GLY A C 1
ATOM 532 O O . GLY A 1 71 ? 62.219 85.165 37.150 1.00 12.71 71 GLY A O 1
ATOM 533 N N . PHE A 1 72 ? 62.591 84.305 35.104 1.00 12.85 72 PHE A N 1
ATOM 534 C CA . PHE A 1 72 ? 61.547 83.286 35.207 1.00 12.35 72 PHE A CA 1
ATOM 535 C C . PHE A 1 72 ? 61.605 82.473 36.496 1.00 11.53 72 PHE A C 1
ATOM 536 O O . PHE A 1 72 ? 60.639 82.434 37.261 1.00 11.23 72 PHE A O 1
ATOM 544 N N . VAL A 1 73 ? 62.732 81.810 36.726 1.00 11.00 73 VAL A N 1
ATOM 545 C CA . VAL A 1 73 ? 62.908 80.996 37.921 1.00 11.42 73 VAL A CA 1
ATOM 546 C C . VAL A 1 73 ? 62.869 81.863 39.182 1.00 10.89 73 VAL A C 1
ATOM 547 O O . VAL A 1 73 ? 62.284 81.478 40.193 1.00 10.11 73 VAL A O 1
ATOM 551 N N . TYR A 1 74 ? 63.477 83.043 39.110 1.00 10.93 74 TYR A N 1
ATOM 552 C CA . TYR A 1 74 ? 63.501 83.957 40.245 1.00 11.81 74 TYR A CA 1
ATOM 553 C C . TYR A 1 74 ? 62.114 84.213 40.842 1.00 11.09 74 TYR A C 1
ATOM 554 O O . TYR A 1 74 ? 61.930 84.133 42.059 1.00 10.27 74 TYR A O 1
ATOM 563 N N . ASN A 1 75 ? 61.141 84.533 39.993 1.00 10.97 75 ASN A N 1
ATOM 564 C CA . ASN A 1 75 ? 59.797 84.826 40.480 1.00 10.78 75 ASN A CA 1
ATOM 565 C C . ASN A 1 75 ? 59.180 83.646 41.217 1.00 10.17 75 ASN A C 1
ATOM 566 O O . ASN A 1 75 ? 58.461 83.829 42.200 1.00 12.30 75 ASN A O 1
ATOM 571 N N . LEU A 1 76 ? 59.466 82.436 40.746 1.00 9.83 76 LEU A N 1
ATOM 572 C CA . LEU A 1 76 ? 58.940 81.229 41.374 1.00 10.90 76 LEU A CA 1
ATOM 573 C C . LEU A 1 76 ? 59.636 80.933 42.702 1.00 11.06 76 LEU A C 1
ATOM 574 O O . LEU A 1 76 ? 59.071 80.277 43.575 1.00 10.98 76 LEU A O 1
ATOM 579 N N . GLN A 1 77 ? 60.866 81.419 42.846 1.00 10.75 77 GLN A N 1
ATOM 580 C CA . GLN A 1 77 ? 61.642 81.199 44.064 1.00 12.58 77 GLN A CA 1
ATOM 581 C C . GLN A 1 77 ? 61.260 82.157 45.183 1.00 13.22 77 GLN A C 1
ATOM 582 O O . GLN A 1 77 ? 61.441 81.848 46.361 1.00 13.99 77 GLN A O 1
ATOM 588 N N . GLN A 1 78 ? 60.737 83.320 44.815 1.00 13.56 78 GLN A N 1
ATOM 589 C CA . GLN A 1 78 ? 60.386 84.335 45.801 1.00 15.66 78 GLN A CA 1
ATOM 590 C C . GLN A 1 78 ? 59.280 83.939 46.769 1.00 17.02 78 GLN A C 1
ATOM 591 O O . GLN A 1 78 ? 58.266 83.359 46.380 1.00 16.35 78 GLN A O 1
ATOM 601 N N . GLU A 1 79 ? 59.496 84.246 48.044 1.00 17.07 79 GLU A N 1
ATOM 602 C CA . GLU A 1 79 ? 58.521 83.931 49.076 1.00 19.18 79 GLU A CA 1
ATOM 603 C C . GLU A 1 79 ? 57.214 84.665 48.814 1.00 16.53 79 GLU A C 1
ATOM 604 O O . GLU A 1 79 ? 57.206 85.832 48.417 1.00 17.20 79 GLU A O 1
ATOM 610 N N . ASP A 1 80 ? 56.111 83.963 49.036 1.00 17.17 80 ASP A N 1
ATOM 611 C CA . ASP A 1 80 ? 54.782 84.515 48.821 1.00 15.89 80 ASP A CA 1
ATOM 612 C C . ASP A 1 80 ? 54.356 85.340 50.029 1.00 15.84 80 ASP A C 1
ATOM 613 O O . ASP A 1 80 ? 53.990 84.786 51.065 1.00 16.40 80 ASP A O 1
ATOM 618 N N . ASP A 1 81 ? 54.408 86.663 49.898 1.00 14.65 81 ASP A N 1
ATOM 619 C CA . ASP A 1 81 ? 54.021 87.542 50.994 1.00 16.00 81 ASP A CA 1
ATOM 620 C C . ASP A 1 81 ? 52.612 88.090 50.806 1.00 15.70 81 ASP A C 1
ATOM 621 O O . ASP A 1 81 ? 52.200 89.015 51.509 1.00 15.11 81 ASP A O 1
ATOM 626 N N . GLY A 1 82 ? 51.876 87.514 49.858 1.00 13.16 82 GLY A N 1
ATOM 627 C CA . GLY A 1 82 ? 50.518 87.959 49.600 1.00 12.54 82 GLY A CA 1
ATOM 628 C C . GLY A 1 82 ? 50.402 89.093 48.595 1.00 12.34 82 GLY A C 1
ATOM 629 O O . GLY A 1 82 ? 49.296 89.439 48.174 1.00 13.47 82 GLY A O 1
ATOM 630 N N . LYS A 1 83 ? 51.536 89.662 48.198 1.00 12.02 83 LYS A N 1
ATOM 631 C CA . LYS A 1 83 ? 51.544 90.771 47.248 1.00 13.34 83 LYS A CA 1
ATOM 632 C C . LYS A 1 83 ? 52.360 90.460 46.001 1.00 12.03 83 LYS A C 1
ATOM 633 O O . LYS A 1 83 ? 52.175 91.093 44.961 1.00 12.19 83 LYS A O 1
ATOM 639 N N . THR A 1 84 ? 53.273 89.502 46.120 1.00 11.67 84 THR A N 1
ATOM 640 C CA . THR A 1 84 ? 54.140 89.116 45.012 1.00 11.62 84 THR A CA 1
ATOM 641 C C . THR A 1 84 ? 53.347 88.605 43.807 1.00 10.89 84 THR A C 1
ATOM 642 O O . THR A 1 84 ? 52.218 88.136 43.947 1.00 11.18 84 THR A O 1
ATOM 646 N N . PRO A 1 85 ? 53.940 88.684 42.604 1.00 10.20 85 PRO A N 1
ATOM 647 C CA . PRO A 1 85 ? 53.291 88.242 41.364 1.00 10.33 85 PRO A CA 1
ATOM 648 C C . PRO A 1 85 ? 53.016 86.749 41.234 1.00 10.19 85 PRO A C 1
ATOM 649 O O . PRO A 1 85 ? 52.188 86.340 40.420 1.00 9.73 85 PRO A O 1
ATOM 653 N N . VAL A 1 86 ? 53.703 85.936 42.029 1.00 9.22 86 VAL A N 1
ATOM 654 C CA . VAL A 1 86 ? 53.482 84.495 41.994 1.00 9.91 86 VAL A CA 1
ATOM 655 C C . VAL A 1 86 ? 52.777 84.038 43.264 1.00 10.32 86 VAL A C 1
ATOM 656 O O . VAL A 1 86 ? 53.370 84.038 44.346 1.00 11.90 86 VAL A O 1
ATOM 660 N N . GLU A 1 87 ? 51.508 83.662 43.143 1.00 8.70 87 GLU A N 1
ATOM 661 C CA . GLU A 1 87 ? 50.774 83.184 44.301 1.00 10.08 87 GLU A CA 1
ATOM 662 C C . GLU A 1 87 ? 50.894 81.668 44.365 1.00 8.56 87 GLU A C 1
ATOM 663 O O . GLU A 1 87 ? 50.558 80.963 43.413 1.00 10.39 87 GLU A O 1
ATOM 669 N N . ARG A 1 88 ? 51.377 81.173 45.496 1.00 8.27 88 ARG A N 1
ATOM 670 C CA . ARG A 1 88 ? 51.560 79.742 45.691 1.00 9.28 88 ARG A CA 1
ATOM 671 C C . ARG A 1 88 ? 50.316 79.056 46.231 1.00 9.36 88 ARG A C 1
ATOM 672 O O . ARG A 1 88 ? 49.569 79.639 47.013 1.00 11.96 88 ARG A O 1
ATOM 680 N N . PHE A 1 89 ? 50.097 77.817 45.803 1.00 10.41 89 PHE A N 1
ATOM 681 C CA . PHE A 1 89 ? 48.988 77.022 46.313 1.00 10.27 89 PHE A CA 1
ATOM 682 C C . PHE A 1 89 ? 49.315 75.549 46.131 1.00 10.92 89 PHE A C 1
ATOM 683 O O . PHE A 1 89 ? 50.205 75.189 45.362 1.00 11.38 89 PHE A O 1
ATOM 691 N N . VAL A 1 90 ? 48.636 74.699 46.888 1.00 7.91 90 VAL A N 1
ATOM 692 C CA . VAL A 1 90 ? 48.871 73.270 46.802 1.00 9.88 90 VAL A CA 1
ATOM 693 C C . VAL A 1 90 ? 47.517 72.610 46.608 1.00 9.93 90 VAL A C 1
ATOM 694 O O . VAL A 1 90 ? 46.584 72.867 47.373 1.00 10.62 90 VAL A O 1
ATOM 698 N N . SER A 1 91 ? 47.401 71.774 45.581 1.00 9.49 91 SER A N 1
ATOM 699 C CA . SER A 1 91 ? 46.140 71.097 45.321 1.00 10.16 91 SER A CA 1
ATOM 700 C C . SER A 1 91 ? 45.889 70.074 46.424 1.00 10.83 91 SER A C 1
ATOM 701 O O . SER A 1 91 ? 46.796 69.727 47.186 1.00 10.46 91 SER A O 1
ATOM 704 N N . GLU A 1 92 ? 44.654 69.596 46.511 1.00 10.15 92 GLU A N 1
ATOM 705 C CA . GLU A 1 92 ? 44.300 68.609 47.520 1.00 12.49 92 GLU A CA 1
ATOM 706 C C . GLU A 1 92 ? 45.007 67.290 47.215 1.00 13.16 92 GLU A C 1
ATOM 707 O O . GLU A 1 92 ? 45.072 66.403 48.067 1.00 14.81 92 GLU A O 1
ATOM 717 N N . ASP A 1 93 ? 45.536 67.171 45.997 1.00 11.69 93 ASP A N 1
ATOM 718 C CA . ASP A 1 93 ? 46.254 65.967 45.586 1.00 12.44 93 ASP A CA 1
ATOM 719 C C . ASP A 1 93 ? 47.644 65.991 46.212 1.00 12.83 93 ASP A C 1
ATOM 720 O O . ASP A 1 93 ? 48.334 64.971 46.252 1.00 15.27 93 ASP A O 1
ATOM 725 N N . GLY A 1 94 ? 48.049 67.168 46.686 1.00 12.40 94 GLY A N 1
ATOM 726 C CA . GLY A 1 94 ? 49.356 67.332 47.301 1.00 12.81 94 GLY A CA 1
ATOM 727 C C . GLY A 1 94 ? 50.416 67.859 46.348 1.00 12.47 94 GLY A C 1
ATOM 728 O O . GLY A 1 94 ? 51.613 67.808 46.644 1.00 13.47 94 GLY A O 1
ATOM 729 N N . ILE A 1 95 ? 49.984 68.386 45.206 1.00 10.37 95 ILE A N 1
ATOM 730 C CA . ILE A 1 95 ? 50.910 68.902 44.201 1.00 9.90 95 ILE A CA 1
ATOM 731 C C . ILE A 1 95 ? 51.039 70.427 44.237 1.00 10.31 95 ILE A C 1
ATOM 732 O O . ILE A 1 95 ? 50.048 71.149 44.091 1.00 10.89 95 ILE A O 1
ATOM 737 N N . ASP A 1 96 ? 52.265 70.910 44.428 1.00 8.81 96 ASP A N 1
ATOM 738 C CA . ASP A 1 96 ? 52.534 72.347 44.487 1.00 9.37 96 ASP A CA 1
ATOM 739 C C . ASP A 1 96 ? 52.214 73.019 43.156 1.00 8.56 96 ASP A C 1
ATOM 740 O O . ASP A 1 96 ? 52.412 72.439 42.090 1.00 8.26 96 ASP A O 1
ATOM 745 N N . ASN A 1 97 ? 51.732 74.252 43.224 1.00 7.69 97 ASN A N 1
ATOM 746 C CA . ASN A 1 97 ? 51.351 74.977 42.018 1.00 7.68 97 ASN A CA 1
ATOM 747 C C . ASN A 1 97 ? 51.417 76.482 42.253 1.00 8.18 97 ASN A C 1
ATOM 748 O O . ASN A 1 97 ? 51.668 76.943 43.370 1.00 8.02 97 ASN A O 1
ATOM 753 N N . VAL A 1 98 ? 51.202 77.249 41.189 1.00 7.67 98 VAL A N 1
ATOM 754 C CA . VAL A 1 98 ? 51.220 78.701 41.290 1.00 7.58 98 VAL A CA 1
ATOM 755 C C . VAL A 1 98 ? 50.285 79.326 40.262 1.00 7.35 98 VAL A C 1
ATOM 756 O O . VAL A 1 98 ? 49.922 78.688 39.268 1.00 8.32 98 VAL A O 1
ATOM 760 N N . ARG A 1 99 ? 49.874 80.562 40.530 1.00 7.49 99 ARG A N 1
ATOM 761 C CA . ARG A 1 99 ? 49.043 81.319 39.602 1.00 7.77 99 ARG A CA 1
ATOM 762 C C . ARG A 1 99 ? 49.484 82.774 39.686 1.00 7.63 99 ARG A C 1
ATOM 763 O O . ARG A 1 99 ? 50.030 83.208 40.701 1.00 8.68 99 ARG A O 1
ATOM 771 N N . GLY A 1 100 ? 49.255 83.524 38.616 1.00 7.36 100 GLY A N 1
ATOM 772 C CA . GLY A 1 100 ? 49.642 84.919 38.600 1.00 8.58 100 GLY A CA 1
ATOM 773 C C . GLY A 1 100 ? 48.806 85.822 39.485 1.00 7.80 100 GLY A C 1
ATOM 774 O O . GLY A 1 100 ? 47.640 85.553 39.753 1.00 7.83 100 GLY A O 1
ATOM 775 N N . ARG A 1 101 ? 49.427 86.904 39.942 1.00 7.02 101 ARG A N 1
ATOM 776 C CA . ARG A 1 101 ? 48.774 87.896 40.791 1.00 8.05 101 ARG A CA 1
ATOM 777 C C . ARG A 1 101 ? 49.474 89.199 40.448 1.00 9.21 101 ARG A C 1
ATOM 778 O O . ARG A 1 101 ? 50.270 89.724 41.232 1.00 9.99 101 ARG A O 1
ATOM 786 N N . VAL A 1 102 ? 49.169 89.713 39.261 1.00 8.54 102 VAL A N 1
ATOM 787 C CA . VAL A 1 102 ? 49.812 90.918 38.756 1.00 9.15 102 VAL A CA 1
ATOM 788 C C . VAL A 1 102 ? 49.085 91.343 37.483 1.00 8.81 102 VAL A C 1
ATOM 789 O O . VAL A 1 102 ? 48.419 90.525 36.851 1.00 8.49 102 VAL A O 1
ATOM 793 N N . LEU A 1 103 ? 49.192 92.616 37.110 1.00 9.08 103 LEU A N 1
ATOM 794 C CA . LEU A 1 103 ? 48.550 93.079 35.883 1.00 9.41 103 LEU A CA 1
ATOM 795 C C . LEU A 1 103 ? 49.247 92.354 34.734 1.00 9.71 103 LEU A C 1
ATOM 796 O O . LEU A 1 103 ? 50.475 92.349 34.644 1.00 11.47 103 LEU A O 1
ATOM 801 N N . GLY A 1 104 ? 48.453 91.743 33.863 1.00 10.15 104 GLY A N 1
ATOM 802 C CA . GLY A 1 104 ? 49.004 90.968 32.767 1.00 9.77 104 GLY A CA 1
ATOM 803 C C . GLY A 1 104 ? 48.730 89.513 33.117 1.00 9.17 104 GLY A C 1
ATOM 804 O O . GLY A 1 104 ? 48.822 88.619 32.280 1.00 9.82 104 GLY A O 1
ATOM 805 N N . GLY A 1 105 ? 48.391 89.276 34.380 1.00 7.20 105 GLY A N 1
ATOM 806 C CA . GLY A 1 105 ? 48.082 87.928 34.820 1.00 7.63 105 GLY A CA 1
ATOM 807 C C . GLY A 1 105 ? 49.228 86.939 34.777 1.00 6.87 105 GLY A C 1
ATOM 808 O O . GLY A 1 105 ? 50.398 87.292 34.942 1.00 7.87 105 GLY A O 1
ATOM 809 N N . THR A 1 106 ? 48.886 85.681 34.538 1.00 7.21 106 THR A N 1
ATOM 810 C CA . THR A 1 106 ? 49.877 84.625 34.495 1.00 7.08 106 THR A CA 1
ATOM 811 C C . THR A 1 106 ? 50.789 84.723 33.269 1.00 7.98 106 THR A C 1
ATOM 812 O O . THR A 1 106 ? 51.861 84.113 33.236 1.00 7.52 106 THR A O 1
ATOM 816 N N . SER A 1 107 ? 50.388 85.512 32.273 1.00 7.20 107 SER A N 1
ATOM 817 C CA . SER A 1 107 ? 51.235 85.686 31.091 1.00 7.86 107 SER A CA 1
ATOM 818 C C . SER A 1 107 ? 52.498 86.466 31.483 1.00 9.61 107 SER A C 1
ATOM 819 O O . SER A 1 107 ? 53.475 86.493 30.736 1.00 10.16 107 SER A O 1
ATOM 822 N N . ILE A 1 108 ? 52.467 87.088 32.661 1.00 8.49 108 ILE A N 1
ATOM 823 C CA . ILE A 1 108 ? 53.596 87.868 33.170 1.00 9.54 108 ILE A CA 1
ATOM 824 C C . ILE A 1 108 ? 54.626 87.013 33.919 1.00 9.10 108 ILE A C 1
ATOM 825 O O . ILE A 1 108 ? 55.759 87.447 34.143 1.00 9.70 108 ILE A O 1
ATOM 830 N N . ILE A 1 109 ? 54.251 85.790 34.286 1.00 9.04 109 ILE A N 1
ATOM 831 C CA . ILE A 1 109 ? 55.170 84.921 35.017 1.00 9.05 109 ILE A CA 1
ATOM 832 C C . ILE A 1 109 ? 55.416 83.570 34.358 1.00 9.31 109 ILE A C 1
ATOM 833 O O . ILE A 1 109 ? 56.118 82.726 34.916 1.00 8.88 109 ILE A O 1
ATOM 838 N N . ASN A 1 110 ? 54.859 83.359 33.170 1.00 8.65 110 ASN A N 1
ATOM 839 C CA . ASN A 1 110 ? 55.009 82.060 32.525 1.00 8.35 110 ASN A CA 1
ATOM 840 C C . ASN A 1 110 ? 56.310 81.806 31.762 1.00 8.81 110 ASN A C 1
ATOM 841 O O . ASN A 1 110 ? 57.210 82.650 31.746 1.00 9.77 110 ASN A O 1
ATOM 846 N N . ALA A 1 111 ? 56.407 80.630 31.142 1.00 7.21 111 ALA A N 1
ATOM 847 C CA . ALA A 1 111 ? 57.612 80.247 30.405 1.00 7.78 111 ALA A CA 1
ATOM 848 C C . ALA A 1 111 ? 57.714 80.831 28.997 1.00 7.41 111 ALA A C 1
ATOM 849 O O . ALA A 1 111 ? 58.617 80.477 28.240 1.00 8.98 111 ALA A O 1
ATOM 851 N N . GLY A 1 112 ? 56.781 81.715 28.652 1.00 7.90 112 GLY A N 1
ATOM 852 C CA . GLY A 1 112 ? 56.808 82.382 27.361 1.00 7.31 112 GLY A CA 1
ATOM 853 C C . GLY A 1 112 ? 56.489 81.624 26.085 1.00 7.94 112 GLY A C 1
ATOM 854 O O . GLY A 1 112 ? 56.439 82.228 25.013 1.00 8.78 112 GLY A O 1
ATOM 855 N N . VAL A 1 113 ? 56.263 80.319 26.168 1.00 6.61 113 VAL A N 1
ATOM 856 C CA . VAL A 1 113 ? 55.974 79.559 24.957 1.00 7.17 113 VAL A CA 1
ATOM 857 C C . VAL A 1 113 ? 54.640 79.980 24.338 1.00 7.20 113 VAL A C 1
ATOM 858 O O . VAL A 1 113 ? 53.617 80.052 25.023 1.00 7.91 113 VAL A O 1
ATOM 862 N N . TYR A 1 114 ? 54.662 80.266 23.037 1.00 6.75 114 TYR A N 1
ATOM 863 C CA . TYR A 1 114 ? 53.460 80.691 22.328 1.00 7.03 114 TYR A CA 1
ATOM 864 C C . TYR A 1 114 ? 53.087 79.750 21.194 1.00 7.03 114 TYR A C 1
ATOM 865 O O . TYR A 1 114 ? 53.912 79.440 20.337 1.00 7.89 114 TYR A O 1
ATOM 874 N N . ALA A 1 115 ? 51.829 79.324 21.184 1.00 8.12 115 ALA A N 1
ATOM 875 C CA . ALA A 1 115 ? 51.323 78.445 20.143 1.00 8.18 115 ALA A CA 1
ATOM 876 C C . ALA A 1 115 ? 49.870 78.775 19.852 1.00 7.44 115 ALA A C 1
ATOM 877 O O . ALA A 1 115 ? 49.139 79.234 20.733 1.00 7.00 115 ALA A O 1
ATOM 879 N N . ARG A 1 116 ? 49.459 78.563 18.608 1.00 8.50 116 ARG A N 1
ATOM 880 C CA . ARG A 1 116 ? 48.063 78.760 18.242 1.00 9.42 116 ARG A CA 1
ATOM 881 C C . ARG A 1 116 ? 47.389 77.436 18.588 1.00 9.45 116 ARG A C 1
ATOM 882 O O . ARG A 1 116 ? 48.033 76.383 18.587 1.00 9.94 116 ARG A O 1
ATOM 890 N N . ALA A 1 117 ? 46.098 77.481 18.878 1.00 9.03 117 ALA A N 1
ATOM 891 C CA . ALA A 1 117 ? 45.378 76.266 19.229 1.00 9.15 117 ALA A CA 1
ATOM 892 C C . ALA A 1 117 ? 45.282 75.266 18.081 1.00 10.72 117 ALA A C 1
ATOM 893 O O . ALA A 1 117 ? 45.344 75.634 16.903 1.00 9.51 117 ALA A O 1
ATOM 895 N N . ASN A 1 118 ? 45.139 73.996 18.448 1.00 10.15 118 ASN A N 1
ATOM 896 C CA . ASN A 1 118 ? 44.968 72.901 17.492 1.00 11.52 118 ASN A CA 1
ATOM 897 C C . ASN A 1 118 ? 43.780 73.333 16.628 1.00 13.37 118 ASN A C 1
ATOM 898 O O . ASN A 1 118 ? 42.694 73.573 17.150 1.00 14.02 118 ASN A O 1
ATOM 903 N N . THR A 1 119 ? 43.970 73.437 15.317 1.00 14.99 119 THR A N 1
ATOM 904 C CA . THR A 1 119 ? 42.877 73.888 14.460 1.00 16.86 119 THR A CA 1
ATOM 905 C C . THR A 1 119 ? 41.665 72.958 14.426 1.00 17.43 119 THR A C 1
ATOM 906 O O . THR A 1 119 ? 40.601 73.341 13.939 1.00 19.56 119 THR A O 1
ATOM 910 N N . SER A 1 120 ? 41.812 71.751 14.961 1.00 17.08 120 SER A N 1
ATOM 911 C CA . SER A 1 120 ? 40.718 70.781 14.959 1.00 19.50 120 SER A CA 1
ATOM 912 C C . SER A 1 120 ? 39.821 70.819 16.195 1.00 19.72 120 SER A C 1
ATOM 913 O O . SER A 1 120 ? 38.802 70.126 16.240 1.00 20.44 120 SER A O 1
ATOM 916 N N . ILE A 1 121 ? 40.182 71.628 17.186 1.00 19.20 121 ILE A N 1
ATOM 917 C CA . ILE A 1 121 ? 39.412 71.696 18.424 1.00 19.31 121 ILE A CA 1
ATOM 918 C C . ILE A 1 121 ? 38.234 72.661 18.469 1.00 18.60 121 ILE A C 1
ATOM 919 O O . ILE A 1 121 ? 37.449 72.631 19.415 1.00 18.61 121 ILE A O 1
ATOM 925 N N . TYR A 1 122 ? 38.093 73.508 17.457 1.00 16.99 122 TYR A N 1
ATOM 926 C CA . TYR A 1 122 ? 37.003 74.475 17.458 1.00 16.94 122 TYR A CA 1
ATOM 927 C C . TYR A 1 122 ? 35.619 73.872 17.227 1.00 18.50 122 TYR A C 1
ATOM 928 O O . TYR A 1 122 ? 34.635 74.332 17.805 1.00 18.12 122 TYR A O 1
ATOM 937 N N . SER A 1 123 ? 35.544 72.836 16.401 1.00 19.89 123 SER A N 1
ATOM 938 C CA . SER A 1 123 ? 34.262 72.206 16.093 1.00 22.52 123 SER A CA 1
ATOM 939 C C . SER A 1 123 ? 33.546 71.523 17.256 1.00 22.89 123 SER A C 1
ATOM 940 O O . SER A 1 123 ? 32.317 71.526 17.309 1.00 23.89 123 SER A O 1
ATOM 943 N N . ALA A 1 124 ? 34.296 70.939 18.184 1.00 23.19 124 ALA A N 1
ATOM 944 C CA . ALA A 1 124 ? 33.680 70.249 19.317 1.00 24.51 124 ALA A CA 1
ATOM 945 C C . ALA A 1 124 ? 33.712 71.059 20.612 1.00 23.98 124 ALA A C 1
ATOM 946 O O . ALA A 1 124 ? 33.468 70.525 21.693 1.00 25.00 124 ALA A O 1
ATOM 948 N N . SER A 1 125 ? 33.988 72.352 20.496 1.00 21.71 125 SER A N 1
ATOM 949 C CA . SER A 1 125 ? 34.085 73.227 21.658 1.00 19.48 125 SER A CA 1
ATOM 950 C C . SER A 1 125 ? 32.766 73.671 22.291 1.00 19.13 125 SER A C 1
ATOM 951 O O . SER A 1 125 ? 32.723 73.982 23.481 1.00 19.15 125 SER A O 1
ATOM 954 N N . GLY A 1 126 ? 31.694 73.708 21.507 1.00 18.34 126 GLY A N 1
ATOM 955 C CA . GLY A 1 126 ? 30.421 74.157 22.041 1.00 16.68 126 GLY A CA 1
ATOM 956 C C . GLY A 1 126 ? 30.201 75.608 21.651 1.00 16.65 126 GLY A C 1
ATOM 957 O O . GLY A 1 126 ? 29.228 76.246 22.055 1.00 15.65 126 GLY A O 1
ATOM 958 N N . VAL A 1 127 ? 31.134 76.129 20.863 1.00 14.53 127 VAL A N 1
ATOM 959 C CA . VAL A 1 127 ? 31.081 77.500 20.370 1.00 14.18 127 VAL A CA 1
ATOM 960 C C . VAL A 1 127 ? 31.165 77.447 18.846 1.00 13.92 127 VAL A C 1
ATOM 961 O O . VAL A 1 127 ? 31.910 76.641 18.294 1.00 15.38 127 VAL A O 1
ATOM 965 N N . ASP A 1 128 ? 30.382 78.282 18.172 1.00 14.49 128 ASP A N 1
ATOM 966 C CA . ASP A 1 128 ? 30.407 78.339 16.713 1.00 15.20 128 ASP A CA 1
ATOM 967 C C . ASP A 1 128 ? 31.375 79.468 16.391 1.00 13.83 128 ASP A C 1
ATOM 968 O O . ASP A 1 128 ? 31.010 80.639 16.433 1.00 14.18 128 ASP A O 1
ATOM 973 N N . TRP A 1 129 ? 32.614 79.103 16.079 1.00 13.57 129 TRP A N 1
ATOM 974 C CA . TRP A 1 129 ? 33.657 80.084 15.808 1.00 12.77 129 TRP A CA 1
ATOM 975 C C . TRP A 1 129 ? 33.700 80.727 14.432 1.00 13.25 129 TRP A C 1
ATOM 976 O O . TRP A 1 129 ? 33.477 80.076 13.415 1.00 14.74 129 TRP A O 1
ATOM 987 N N . ASP A 1 130 ? 34.006 82.020 14.428 1.00 11.81 130 ASP A N 1
ATOM 988 C CA . ASP A 1 130 ? 34.172 82.790 13.202 1.00 13.09 130 ASP A CA 1
ATOM 989 C C . ASP A 1 130 ? 35.679 82.643 12.995 1.00 13.60 130 ASP A C 1
ATOM 990 O O . ASP A 1 130 ? 36.464 83.384 13.587 1.00 12.44 130 ASP A O 1
ATOM 995 N N . MET A 1 131 ? 36.087 81.673 12.182 1.00 13.63 131 MET A N 1
ATOM 996 C CA . MET A 1 131 ? 37.511 81.428 11.970 1.00 14.64 131 MET A CA 1
ATOM 997 C C . MET A 1 131 ? 38.298 82.569 11.339 1.00 13.88 131 MET A C 1
ATOM 998 O O . MET A 1 131 ? 39.502 82.692 11.577 1.00 12.66 131 MET A O 1
ATOM 1003 N N . ASP A 1 132 ? 37.646 83.400 10.530 1.00 14.01 132 ASP A N 1
ATOM 1004 C CA . ASP A 1 132 ? 38.358 84.526 9.945 1.00 14.36 132 ASP A CA 1
ATOM 1005 C C . ASP A 1 132 ? 38.717 85.460 11.093 1.00 12.39 132 ASP A C 1
ATOM 1006 O O . ASP A 1 132 ? 39.825 86.001 11.152 1.00 12.62 132 ASP A O 1
ATOM 1011 N N . LEU A 1 133 ? 37.771 85.641 12.011 1.00 11.86 133 LEU A N 1
ATOM 1012 C CA . LEU A 1 133 ? 37.986 86.505 13.164 1.00 11.68 133 LEU A CA 1
ATOM 1013 C C . LEU A 1 133 ? 39.047 85.897 14.068 1.00 10.74 133 LEU A C 1
ATOM 1014 O O . LEU A 1 133 ? 39.911 86.603 14.576 1.00 10.63 133 LEU A O 1
ATOM 1019 N N . VAL A 1 134 ? 38.983 84.585 14.268 1.00 10.48 134 VAL A N 1
ATOM 1020 C CA . VAL A 1 134 ? 39.971 83.918 15.109 1.00 9.04 134 VAL A CA 1
ATOM 1021 C C . VAL A 1 134 ? 41.387 84.204 14.614 1.00 8.83 134 VAL A C 1
ATOM 1022 O O . VAL A 1 134 ? 42.250 84.619 15.386 1.00 8.13 134 VAL A O 1
ATOM 1026 N N . ASN A 1 135 ? 41.631 83.998 13.324 1.00 8.53 135 ASN A N 1
ATOM 1027 C CA . ASN A 1 135 ? 42.968 84.241 12.792 1.00 9.36 135 ASN A CA 1
ATOM 1028 C C . ASN A 1 135 ? 43.365 85.713 12.803 1.00 8.40 135 ASN A C 1
ATOM 1029 O O . ASN A 1 135 ? 44.528 86.043 13.039 1.00 9.61 135 ASN A O 1
ATOM 1034 N N . GLN A 1 136 ? 42.409 86.601 12.547 1.00 8.68 136 GLN A N 1
ATOM 1035 C CA . GLN A 1 136 ? 42.698 88.032 12.572 1.00 8.42 136 GLN A CA 1
ATOM 1036 C C . GLN A 1 136 ? 43.126 88.399 13.988 1.00 7.98 136 GLN A C 1
ATOM 1037 O O . GLN A 1 136 ? 44.010 89.233 14.194 1.00 8.39 136 GLN A O 1
ATOM 1043 N N . THR A 1 137 ? 42.490 87.761 14.966 1.00 8.80 137 THR A N 1
ATOM 1044 C CA . THR A 1 137 ? 42.798 88.027 16.364 1.00 9.17 137 THR A CA 1
ATOM 1045 C C . THR A 1 137 ? 44.177 87.487 16.738 1.00 9.24 137 THR A C 1
ATOM 1046 O O . THR A 1 137 ? 44.932 88.154 17.444 1.00 8.84 137 THR A O 1
ATOM 1050 N N . TYR A 1 138 ? 44.517 86.291 16.264 1.00 7.77 138 TYR A N 1
ATOM 1051 C CA . TYR A 1 138 ? 45.843 85.737 16.541 1.00 8.99 138 TYR A CA 1
ATOM 1052 C C . TYR A 1 138 ? 46.906 86.697 15.998 1.00 8.58 138 TYR A C 1
ATOM 1053 O O . TYR A 1 138 ? 47.914 86.957 16.654 1.00 8.63 138 TYR A O 1
ATOM 1062 N N . GLU A 1 139 ? 46.677 87.218 14.795 1.00 9.68 139 GLU A N 1
ATOM 1063 C CA . GLU A 1 139 ? 47.615 88.147 14.170 1.00 10.40 139 GLU A CA 1
ATOM 1064 C C . GLU A 1 139 ? 47.748 89.439 14.977 1.00 10.46 139 GLU A C 1
ATOM 1065 O O . GLU A 1 139 ? 48.841 89.980 15.128 1.00 10.94 139 GLU A O 1
ATOM 1071 N N . TRP A 1 140 ? 46.624 89.922 15.494 1.00 10.05 140 TRP A N 1
ATOM 1072 C CA . TRP A 1 140 ? 46.585 91.142 16.299 1.00 8.87 140 TRP A CA 1
ATOM 1073 C C . TRP A 1 140 ? 47.474 90.964 17.536 1.00 9.36 140 TRP A C 1
ATOM 1074 O O . TRP A 1 140 ? 48.232 91.862 17.908 1.00 9.24 140 TRP A O 1
ATOM 1085 N N . VAL A 1 141 ? 47.376 89.799 18.173 1.00 8.66 141 VAL A N 1
ATOM 1086 C CA . VAL A 1 141 ? 48.179 89.503 19.358 1.00 7.88 141 VAL A CA 1
ATOM 1087 C C . VAL A 1 141 ? 49.644 89.289 18.984 1.00 8.52 141 VAL A C 1
ATOM 1088 O O . VAL A 1 141 ? 50.548 89.857 19.601 1.00 8.43 141 VAL A O 1
ATOM 1092 N N . GLU A 1 142 ? 49.874 88.469 17.964 1.00 8.30 142 GLU A N 1
ATOM 1093 C CA . GLU A 1 142 ? 51.228 88.160 17.520 1.00 8.14 142 GLU A CA 1
ATOM 1094 C C . GLU A 1 142 ? 52.032 89.373 17.061 1.00 9.08 142 GLU A C 1
ATOM 1095 O O . GLU A 1 142 ? 53.221 89.483 17.366 1.00 10.53 142 GLU A O 1
ATOM 1101 N N . ASP A 1 143 ? 51.386 90.288 16.347 1.00 10.31 143 ASP A N 1
ATOM 1102 C CA . ASP A 1 143 ? 52.069 91.485 15.868 1.00 12.01 143 ASP A CA 1
ATOM 1103 C C . ASP A 1 143 ? 52.501 92.393 17.019 1.00 11.64 143 ASP A C 1
ATOM 1104 O O . ASP A 1 143 ? 53.284 93.326 16.818 1.00 12.44 143 ASP A O 1
ATOM 1109 N N . THR A 1 144 ? 52.000 92.117 18.220 1.00 10.07 144 THR A N 1
ATOM 1110 C CA . THR A 1 144 ? 52.321 92.938 19.379 1.00 10.88 144 THR A CA 1
ATOM 1111 C C . THR A 1 144 ? 53.278 92.312 20.391 1.00 11.20 144 THR A C 1
ATOM 1112 O O . THR A 1 144 ? 54.185 92.990 20.877 1.00 11.31 144 THR A O 1
ATOM 1116 N N . ILE A 1 145 ? 53.098 91.027 20.702 1.00 8.71 145 ILE A N 1
ATOM 1117 C CA . ILE A 1 145 ? 53.944 90.391 21.710 1.00 8.97 145 ILE A CA 1
ATOM 1118 C C . ILE A 1 145 ? 54.543 89.011 21.418 1.00 7.77 145 ILE A C 1
ATOM 1119 O O . ILE A 1 145 ? 55.027 88.354 22.337 1.00 8.93 145 ILE A O 1
ATOM 1124 N N . VAL A 1 146 ? 54.525 88.564 20.166 1.00 7.91 146 VAL A N 1
ATOM 1125 C CA . VAL A 1 146 ? 55.088 87.248 19.853 1.00 7.88 146 VAL A CA 1
ATOM 1126 C C . VAL A 1 146 ? 56.290 87.391 18.928 1.00 8.78 146 VAL A C 1
ATOM 1127 O O . VAL A 1 146 ? 56.254 88.156 17.962 1.00 9.83 146 VAL A O 1
ATOM 1131 N N . TYR A 1 147 ? 57.349 86.644 19.223 1.00 8.79 147 TYR A N 1
ATOM 1132 C CA . TYR A 1 147 ? 58.578 86.734 18.442 1.00 9.41 147 TYR A CA 1
ATOM 1133 C C . TYR A 1 147 ? 59.130 85.411 17.951 1.00 10.33 147 TYR A C 1
ATOM 1134 O O . TYR A 1 147 ? 58.912 84.370 18.563 1.00 11.95 147 TYR A O 1
ATOM 1143 N N . LYS A 1 148 ? 59.838 85.464 16.827 1.00 11.26 148 LYS A N 1
ATOM 1144 C CA . LYS A 1 148 ? 60.504 84.284 16.292 1.00 11.00 148 LYS A CA 1
ATOM 1145 C C . LYS A 1 148 ? 61.788 84.286 17.122 1.00 11.52 148 LYS A C 1
ATOM 1146 O O . LYS A 1 148 ? 62.562 85.240 17.075 1.00 11.29 148 LYS A O 1
ATOM 1152 N N . PRO A 1 149 ? 62.027 83.221 17.898 1.00 10.90 149 PRO A N 1
ATOM 1153 C CA . PRO A 1 149 ? 63.212 83.107 18.756 1.00 13.83 149 PRO A CA 1
ATOM 1154 C C . PRO A 1 149 ? 64.554 82.943 18.061 1.00 14.45 149 PRO A C 1
ATOM 1155 O O . PRO A 1 149 ? 64.636 82.460 16.930 1.00 15.29 149 PRO A O 1
ATOM 1159 N N . ASN A 1 150 ? 65.608 83.358 18.756 1.00 16.89 150 ASN A N 1
ATOM 1160 C CA . ASN A 1 150 ? 66.953 83.199 18.218 1.00 17.82 150 ASN A CA 1
ATOM 1161 C C . ASN A 1 150 ? 67.259 81.719 18.381 1.00 16.91 150 ASN A C 1
ATOM 1162 O O . ASN A 1 150 ? 66.583 81.026 19.138 1.00 16.23 150 ASN A O 1
ATOM 1170 N N . SER A 1 151 ? 68.267 81.228 17.674 1.00 16.10 151 SER A N 1
ATOM 1171 C CA . SER A 1 151 ? 68.651 79.834 17.827 1.00 15.99 151 SER A CA 1
ATOM 1172 C C . SER A 1 151 ? 69.345 79.746 19.186 1.00 13.64 151 SER A C 1
ATOM 1173 O O . SER A 1 151 ? 69.971 80.709 19.640 1.00 14.13 151 SER A O 1
ATOM 1176 N N . GLN A 1 152 ? 69.201 78.599 19.836 1.00 12.91 152 GLN A N 1
ATOM 1177 C CA . GLN A 1 152 ? 69.813 78.351 21.133 1.00 10.99 152 GLN A CA 1
ATOM 1178 C C . GLN A 1 152 ? 70.367 76.941 21.072 1.00 11.89 152 GLN A C 1
ATOM 1179 O O . GLN A 1 152 ? 69.662 76.003 20.696 1.00 11.62 152 GLN A O 1
ATOM 1185 N N . SER A 1 153 ? 71.627 76.793 21.459 1.00 12.53 153 SER A N 1
ATOM 1186 C CA . SER A 1 153 ? 72.292 75.505 21.413 1.00 12.66 153 SER A CA 1
ATOM 1187 C C . SER A 1 153 ? 71.514 74.349 22.032 1.00 11.70 153 SER A C 1
ATOM 1188 O O . SER A 1 153 ? 71.285 73.334 21.375 1.00 11.37 153 SER A O 1
ATOM 1191 N N . TRP A 1 154 ? 71.096 74.484 23.286 1.00 11.88 154 TRP A N 1
ATOM 1192 C CA . TRP A 1 154 ? 70.378 73.382 23.906 1.00 10.42 154 TRP A CA 1
ATOM 1193 C C . TRP A 1 154 ? 69.043 73.063 23.243 1.00 9.99 154 TRP A C 1
ATOM 1194 O O . TRP A 1 154 ? 68.644 71.898 23.178 1.00 9.80 154 TRP A O 1
ATOM 1205 N N . GLN A 1 155 ? 68.341 74.086 22.765 1.00 8.85 155 GLN A N 1
ATOM 1206 C CA . GLN A 1 155 ? 67.069 73.841 22.097 1.00 9.42 155 GLN A CA 1
ATOM 1207 C C . GLN A 1 155 ? 67.323 73.103 20.786 1.00 9.86 155 GLN A C 1
ATOM 1208 O O . GLN A 1 155 ? 66.531 72.249 20.384 1.00 9.99 155 GLN A O 1
ATOM 1214 N N . SER A 1 156 ? 68.431 73.430 20.123 1.00 10.39 156 SER A N 1
ATOM 1215 C CA . SER A 1 156 ? 68.776 72.767 18.870 1.00 10.33 156 SER A CA 1
ATOM 1216 C C . SER A 1 156 ? 69.139 71.312 19.137 1.00 10.24 156 SER A C 1
ATOM 1217 O O . SER A 1 156 ? 68.822 70.428 18.339 1.00 11.20 156 SER A O 1
ATOM 1220 N N . VAL A 1 157 ? 69.809 71.058 20.258 1.00 10.68 157 VAL A N 1
ATOM 1221 C CA . VAL A 1 157 ? 70.169 69.689 20.615 1.00 11.58 157 VAL A CA 1
ATOM 1222 C C . VAL A 1 157 ? 68.877 68.903 20.844 1.00 12.28 157 VAL A C 1
ATOM 1223 O O . VAL A 1 157 ? 68.742 67.758 20.414 1.00 12.47 157 VAL A O 1
ATOM 1227 N N . THR A 1 158 ? 67.926 69.535 21.524 1.00 12.40 158 THR A N 1
ATOM 1228 C CA . THR A 1 158 ? 66.644 68.912 21.812 1.00 11.13 158 THR A CA 1
ATOM 1229 C C . THR A 1 158 ? 65.921 68.590 20.507 1.00 10.91 158 THR A C 1
ATOM 1230 O O . THR A 1 158 ? 65.322 67.525 20.359 1.00 11.30 158 THR A O 1
ATOM 1234 N N . LYS A 1 159 ? 65.984 69.518 19.559 1.00 10.72 159 LYS A N 1
ATOM 1235 C CA . LYS A 1 159 ? 65.345 69.310 18.266 1.00 9.91 159 LYS A CA 1
ATOM 1236 C C . LYS A 1 159 ? 65.929 68.075 17.586 1.00 8.93 159 LYS A C 1
ATOM 1237 O O . LYS A 1 159 ? 65.189 67.270 17.020 1.00 10.21 159 LYS A O 1
ATOM 1243 N N . THR A 1 160 ? 67.251 67.917 17.640 1.00 8.48 160 THR A N 1
ATOM 1244 C CA . THR A 1 160 ? 67.865 66.751 17.010 1.00 9.22 160 THR A CA 1
ATOM 1245 C C . THR A 1 160 ? 67.417 65.457 17.690 1.00 9.56 160 THR A C 1
ATOM 1246 O O . THR A 1 160 ? 67.221 64.438 17.032 1.00 8.64 160 THR A O 1
ATOM 1250 N N . ALA A 1 161 ? 67.240 65.503 19.006 1.00 9.52 161 ALA A N 1
ATOM 1251 C CA . ALA A 1 161 ? 66.812 64.323 19.746 1.00 8.88 161 ALA A CA 1
ATOM 1252 C C . ALA A 1 161 ? 65.382 63.948 19.366 1.00 9.17 161 ALA A C 1
ATOM 1253 O O . ALA A 1 161 ? 65.084 62.779 19.133 1.00 9.10 161 ALA A O 1
ATOM 1255 N N . PHE A 1 162 ? 64.501 64.945 19.301 1.00 9.06 162 PHE A N 1
ATOM 1256 C CA . PHE A 1 162 ? 63.108 64.705 18.934 1.00 8.60 162 PHE A CA 1
ATOM 1257 C C . PHE A 1 162 ? 63.022 64.069 17.551 1.00 8.76 162 PHE A C 1
ATOM 1258 O O . PHE A 1 162 ? 62.279 63.114 17.344 1.00 9.13 162 PHE A O 1
ATOM 1266 N N . LEU A 1 163 ? 63.784 64.603 16.601 1.00 9.65 163 LEU A N 1
ATOM 1267 C CA . LEU A 1 163 ? 63.762 64.061 15.244 1.00 9.72 163 LEU A CA 1
ATOM 1268 C C . LEU A 1 163 ? 64.366 62.663 15.175 1.00 10.91 163 LEU A C 1
ATOM 1269 O O . LEU A 1 163 ? 63.903 61.818 14.411 1.00 11.20 163 LEU A O 1
ATOM 1274 N N . GLU A 1 164 ? 65.391 62.412 15.982 1.00 11.02 164 GLU A N 1
ATOM 1275 C CA . GLU A 1 164 ? 66.016 61.099 15.990 1.00 11.31 164 GLU A CA 1
ATOM 1276 C C . GLU A 1 164 ? 65.057 60.093 16.630 1.00 11.64 164 GLU A C 1
ATOM 1277 O O . GLU A 1 164 ? 65.032 58.915 16.260 1.00 12.03 164 GLU A O 1
ATOM 1283 N N . ALA A 1 165 ? 64.251 60.572 17.576 1.00 10.92 165 ALA A N 1
ATOM 1284 C CA . ALA A 1 165 ? 63.294 59.726 18.281 1.00 11.15 165 ALA A CA 1
ATOM 1285 C C . ALA A 1 165 ? 61.950 59.543 17.568 1.00 11.13 165 ALA A C 1
ATOM 1286 O O . ALA A 1 165 ? 60.996 59.034 18.155 1.00 13.04 165 ALA A O 1
ATOM 1288 N N . GLY A 1 166 ? 61.868 59.970 16.313 1.00 11.51 166 GLY A N 1
ATOM 1289 C CA . GLY A 1 166 ? 60.644 59.777 15.554 1.00 10.74 166 GLY A CA 1
ATOM 1290 C C . GLY A 1 166 ? 59.472 60.722 15.736 1.00 11.35 166 GLY A C 1
ATOM 1291 O O . GLY A 1 166 ? 58.351 60.397 15.333 1.00 13.13 166 GLY A O 1
ATOM 1292 N N . VAL A 1 167 ? 59.700 61.880 16.340 1.00 10.07 167 VAL A N 1
ATOM 1293 C CA . VAL A 1 167 ? 58.619 62.845 16.515 1.00 10.19 167 VAL A CA 1
ATOM 1294 C C . VAL A 1 167 ? 58.606 63.634 15.205 1.00 9.56 167 VAL A C 1
ATOM 1295 O O . VAL A 1 167 ? 59.226 64.690 15.079 1.00 10.37 167 VAL A O 1
ATOM 1299 N N . HIS A 1 168 ? 57.887 63.078 14.234 1.00 9.77 168 HIS A N 1
ATOM 1300 C CA . HIS A 1 168 ? 57.802 63.617 12.885 1.00 10.12 168 HIS A CA 1
ATOM 1301 C C . HIS A 1 168 ? 56.416 64.122 12.513 1.00 9.76 168 HIS A C 1
ATOM 1302 O O . HIS A 1 168 ? 55.416 63.716 13.111 1.00 10.53 168 HIS A O 1
ATOM 1309 N N . PRO A 1 169 ? 56.336 65.000 11.498 1.00 9.90 169 PRO A N 1
ATOM 1310 C CA . PRO A 1 169 ? 57.460 65.524 10.712 1.00 9.44 169 PRO A CA 1
ATOM 1311 C C . PRO A 1 169 ? 58.107 66.741 11.362 1.00 10.32 169 PRO A C 1
ATOM 1312 O O . PRO A 1 169 ? 57.770 67.109 12.489 1.00 10.78 169 PRO A O 1
ATOM 1316 N N . ASN A 1 170 ? 59.043 67.353 10.642 1.00 9.03 170 ASN A N 1
ATOM 1317 C CA . ASN A 1 170 ? 59.707 68.565 11.110 1.00 9.96 170 ASN A CA 1
ATOM 1318 C C . ASN A 1 170 ? 58.971 69.723 10.448 1.00 13.11 170 ASN A C 1
ATOM 1319 O O . ASN A 1 170 ? 58.832 69.755 9.226 1.00 13.97 170 ASN A O 1
ATOM 1324 N N . HIS A 1 171 ? 58.490 70.663 11.255 1.00 11.69 171 HIS A N 1
ATOM 1325 C CA . HIS A 1 171 ? 57.750 71.813 10.737 1.00 11.92 171 HIS A CA 1
ATOM 1326 C C . HIS A 1 171 ? 58.581 73.089 10.629 1.00 12.43 171 HIS A C 1
ATOM 1327 O O . HIS A 1 171 ? 58.059 74.129 10.224 1.00 13.91 171 HIS A O 1
ATOM 1334 N N . GLY A 1 172 ? 59.863 73.015 10.978 1.00 11.42 172 GLY A N 1
ATOM 1335 C CA . GLY A 1 172 ? 60.705 74.200 10.931 1.00 11.75 172 GLY A CA 1
ATOM 1336 C C . GLY A 1 172 ? 60.171 75.181 11.960 1.00 10.60 172 GLY A C 1
ATOM 1337 O O . GLY A 1 172 ? 59.879 74.783 13.086 1.00 11.24 172 GLY A O 1
ATOM 1338 N N . PHE A 1 173 ? 60.057 76.456 11.599 1.00 10.02 173 PHE A N 1
ATOM 1339 C CA . PHE A 1 173 ? 59.502 77.436 12.528 1.00 9.74 173 PHE A CA 1
ATOM 1340 C C . PHE A 1 173 ? 58.021 77.575 12.203 1.00 10.08 173 PHE A C 1
ATOM 1341 O O . PHE A 1 173 ? 57.654 77.882 11.064 1.00 10.91 173 PHE A O 1
ATOM 1349 N N . SER A 1 174 ? 57.173 77.343 13.199 1.00 8.13 174 SER A N 1
ATOM 1350 C CA . SER A 1 174 ? 55.728 77.427 13.008 1.00 8.61 174 SER A CA 1
ATOM 1351 C C . SER A 1 174 ? 55.019 77.647 14.337 1.00 9.74 174 SER A C 1
ATOM 1352 O O . SER A 1 174 ? 55.415 77.085 15.355 1.00 9.66 174 SER A O 1
ATOM 1355 N N . LEU A 1 175 ? 53.965 78.458 14.318 1.00 9.62 175 LEU A N 1
ATOM 1356 C CA . LEU A 1 175 ? 53.202 78.751 15.531 1.00 9.15 175 LEU A CA 1
ATOM 1357 C C . LEU A 1 175 ? 52.095 77.738 15.798 1.00 10.11 175 LEU A C 1
ATOM 1358 O O . LEU A 1 175 ? 51.572 77.661 16.911 1.00 9.70 175 LEU A O 1
ATOM 1363 N N . ASP A 1 176 ? 51.743 76.960 14.782 1.00 9.48 176 ASP A N 1
ATOM 1364 C CA . ASP A 1 176 ? 50.655 75.993 14.897 1.00 10.44 176 ASP A CA 1
ATOM 1365 C C . ASP A 1 176 ? 50.914 74.694 15.643 1.00 9.43 176 ASP A C 1
ATOM 1366 O O . ASP A 1 176 ? 51.945 74.045 15.464 1.00 8.85 176 ASP A O 1
ATOM 1371 N N . HIS A 1 177 ? 49.942 74.315 16.469 1.00 8.81 177 HIS A N 1
ATOM 1372 C CA . HIS A 1 177 ? 50.011 73.079 17.235 1.00 8.99 177 HIS A CA 1
ATOM 1373 C C . HIS A 1 177 ? 49.717 71.923 16.278 1.00 9.49 177 HIS A C 1
ATOM 1374 O O . HIS A 1 177 ? 48.560 71.669 15.934 1.00 11.30 177 HIS A O 1
ATOM 1381 N N . GLU A 1 178 ? 50.766 71.234 15.844 1.00 10.66 178 GLU A N 1
ATOM 1382 C CA . GLU A 1 178 ? 50.625 70.104 14.931 1.00 11.40 178 GLU A CA 1
ATOM 1383 C C . GLU A 1 178 ? 51.548 68.983 15.378 1.00 10.33 178 GLU A C 1
ATOM 1384 O O . GLU A 1 178 ? 52.596 69.236 15.970 1.00 9.99 178 GLU A O 1
ATOM 1390 N N . GLU A 1 179 ? 51.156 67.746 15.091 1.00 10.91 179 GLU A N 1
ATOM 1391 C CA . GLU A 1 179 ? 51.974 66.595 15.448 1.00 10.74 179 GLU A CA 1
ATOM 1392 C C . GLU A 1 179 ? 53.335 66.738 14.769 1.00 10.97 179 GLU A C 1
ATOM 1393 O O . GLU A 1 179 ? 53.416 67.097 13.594 1.00 11.94 179 GLU A O 1
ATOM 1399 N N . GLY A 1 180 ? 54.397 66.456 15.515 1.00 9.05 180 GLY A N 1
ATOM 1400 C CA . GLY A 1 180 ? 55.737 66.564 14.966 1.00 9.44 180 GLY A CA 1
ATOM 1401 C C . GLY A 1 180 ? 56.601 67.511 15.778 1.00 8.58 180 GLY A C 1
ATOM 1402 O O . GLY A 1 180 ? 56.215 67.945 16.864 1.00 8.67 180 GLY A O 1
ATOM 1403 N N . THR A 1 181 ? 57.772 67.837 15.247 1.00 8.87 181 THR A N 1
ATOM 1404 C CA . THR A 1 181 ? 58.705 68.724 15.930 1.00 8.16 181 THR A CA 1
ATOM 1405 C C . THR A 1 181 ? 58.781 70.070 15.230 1.00 8.39 181 THR A C 1
ATOM 1406 O O . THR A 1 181 ? 58.733 70.143 14.002 1.00 8.90 181 THR A O 1
ATOM 1410 N N . ARG A 1 182 ? 58.905 71.137 16.013 1.00 6.81 182 ARG A N 1
ATOM 1411 C CA . ARG A 1 182 ? 58.996 72.474 15.443 1.00 6.01 182 ARG A CA 1
ATOM 1412 C C . ARG A 1 182 ? 59.565 73.457 16.455 1.00 7.36 182 ARG A C 1
ATOM 1413 O O . ARG A 1 182 ? 59.706 73.139 17.636 1.00 7.65 182 ARG A O 1
ATOM 1421 N N . ILE A 1 183 ? 59.920 74.642 15.968 1.00 6.98 183 ILE A N 1
ATOM 1422 C CA . ILE A 1 183 ? 60.382 75.724 16.825 1.00 6.98 183 ILE A CA 1
ATOM 1423 C C . ILE A 1 183 ? 59.155 76.623 16.774 1.00 7.95 183 ILE A C 1
ATOM 1424 O O . ILE A 1 183 ? 58.681 76.951 15.687 1.00 8.92 183 ILE A O 1
ATOM 1429 N N . THR A 1 184 ? 58.619 76.997 17.929 1.00 7.44 184 THR A N 1
ATOM 1430 C CA . THR A 1 184 ? 57.431 77.838 17.945 1.00 7.88 184 THR A CA 1
ATOM 1431 C C . THR A 1 184 ? 57.785 79.259 18.392 1.00 7.74 184 THR A C 1
ATOM 1432 O O . THR A 1 184 ? 58.958 79.574 18.597 1.00 9.33 184 THR A O 1
ATOM 1436 N N . GLY A 1 185 ? 56.779 80.118 18.517 1.00 8.69 185 GLY A N 1
ATOM 1437 C CA . GLY A 1 185 ? 57.032 81.486 18.931 1.00 7.62 185 GLY A CA 1
ATOM 1438 C C . GLY A 1 185 ? 57.165 81.622 20.435 1.00 7.39 185 GLY A C 1
ATOM 1439 O O . GLY A 1 185 ? 56.892 80.682 21.181 1.00 7.95 185 GLY A O 1
ATOM 1440 N N . SER A 1 186 ? 57.589 82.798 20.882 1.00 7.22 186 SER A N 1
ATOM 1441 C CA . SER A 1 186 ? 57.753 83.049 22.309 1.00 7.77 186 SER A CA 1
ATOM 1442 C C . SER A 1 186 ? 57.348 84.479 22.630 1.00 8.23 186 SER A C 1
ATOM 1443 O O . SER A 1 186 ? 57.419 85.355 21.765 1.00 7.59 186 SER A O 1
ATOM 1446 N N . THR A 1 187 ? 56.898 84.716 23.860 1.00 8.64 187 THR A N 1
ATOM 1447 C CA . THR A 1 187 ? 56.537 86.067 24.258 1.00 8.32 187 THR A CA 1
ATOM 1448 C C . THR A 1 187 ? 57.760 86.785 24.833 1.00 9.73 187 THR A C 1
ATOM 1449 O O . THR A 1 187 ? 57.672 87.913 25.315 1.00 9.94 187 THR A O 1
ATOM 1453 N N . PHE A 1 188 ? 58.904 86.106 24.785 1.00 9.82 188 PHE A N 1
ATOM 1454 C CA . PHE A 1 188 ? 60.174 86.705 25.193 1.00 9.01 188 PHE A CA 1
ATOM 1455 C C . PHE A 1 188 ? 60.785 87.119 23.861 1.00 11.04 188 PHE A C 1
ATOM 1456 O O . PHE A 1 188 ? 60.787 86.322 22.917 1.00 10.34 188 PHE A O 1
ATOM 1464 N N . ASP A 1 189 ? 61.289 88.345 23.753 1.00 10.32 189 ASP A N 1
ATOM 1465 C CA . ASP A 1 189 ? 61.896 88.738 22.488 1.00 11.36 189 ASP A CA 1
ATOM 1466 C C . ASP A 1 189 ? 63.366 88.327 22.436 1.00 12.25 189 ASP A C 1
ATOM 1467 O O . ASP A 1 189 ? 63.893 87.736 23.380 1.00 11.56 189 ASP A O 1
ATOM 1472 N N . ASN A 1 190 ? 64.020 88.652 21.328 1.00 13.12 190 ASN A N 1
ATOM 1473 C CA . ASN A 1 190 ? 65.408 88.279 21.098 1.00 14.40 190 ASN A CA 1
ATOM 1474 C C . ASN A 1 190 ? 66.456 88.837 22.057 1.00 14.49 190 ASN A C 1
ATOM 1475 O O . ASN A 1 190 ? 67.612 88.414 22.024 1.00 15.62 190 ASN A O 1
ATOM 1480 N N . LYS A 1 191 ? 66.067 89.778 22.910 1.00 14.05 191 LYS A N 1
ATOM 1481 C CA . LYS A 1 191 ? 67.003 90.327 23.882 1.00 15.31 191 LYS A CA 1
ATOM 1482 C C . LYS A 1 191 ? 66.663 89.790 25.266 1.00 14.62 191 LYS A C 1
ATOM 1483 O O . LYS A 1 191 ? 67.294 90.154 26.258 1.00 15.15 191 LYS A O 1
ATOM 1489 N N . GLY A 1 192 ? 65.660 88.918 25.323 1.00 13.19 192 GLY A N 1
ATOM 1490 C CA . GLY A 1 192 ? 65.257 88.342 26.592 1.00 11.21 192 GLY A CA 1
ATOM 1491 C C . GLY A 1 192 ? 64.202 89.150 27.325 1.00 10.91 192 GLY A C 1
ATOM 1492 O O . GLY A 1 192 ? 63.848 88.822 28.455 1.00 13.23 192 GLY A O 1
ATOM 1493 N N . THR A 1 193 ? 63.701 90.205 26.693 1.00 10.24 193 THR A N 1
ATOM 1494 C CA . THR A 1 193 ? 62.676 91.036 27.313 1.00 9.86 193 THR A CA 1
ATOM 1495 C C . THR A 1 193 ? 61.336 90.324 27.236 1.00 10.12 193 THR A C 1
ATOM 1496 O O . THR A 1 193 ? 60.950 89.838 26.175 1.00 10.50 193 THR A O 1
ATOM 1500 N N . ARG A 1 194 ? 60.625 90.259 28.355 1.00 8.20 194 ARG A N 1
ATOM 1501 C CA . ARG A 1 194 ? 59.326 89.609 28.345 1.00 10.10 194 ARG A CA 1
ATOM 1502 C C . ARG A 1 194 ? 58.244 90.570 27.901 1.00 9.29 194 ARG A C 1
ATOM 1503 O O . ARG A 1 194 ? 58.214 91.730 28.312 1.00 9.70 194 ARG A O 1
ATOM 1511 N N . HIS A 1 195 ? 57.366 90.078 27.040 1.00 9.01 195 HIS A N 1
ATOM 1512 C CA . HIS A 1 195 ? 56.230 90.847 26.576 1.00 8.81 195 HIS A CA 1
ATOM 1513 C C . HIS A 1 195 ? 55.049 90.021 27.059 1.00 9.49 195 HIS A C 1
ATOM 1514 O O . HIS A 1 195 ? 55.136 88.793 27.134 1.00 10.92 195 HIS A O 1
ATOM 1521 N N . ALA A 1 196 ? 53.962 90.684 27.421 1.00 8.73 196 ALA A N 1
ATOM 1522 C CA . ALA A 1 196 ? 52.818 89.966 27.959 1.00 8.49 196 ALA A CA 1
ATOM 1523 C C . ALA A 1 196 ? 51.481 90.625 27.666 1.00 8.30 196 ALA A C 1
ATOM 1524 O O . ALA A 1 196 ? 51.406 91.630 26.959 1.00 8.02 196 ALA A O 1
ATOM 1526 N N . ALA A 1 197 ? 50.423 90.047 28.227 1.00 8.72 197 ALA A N 1
ATOM 1527 C CA . ALA A 1 197 ? 49.073 90.544 28.009 1.00 8.88 197 ALA A CA 1
ATOM 1528 C C . ALA A 1 197 ? 48.872 92.001 28.402 1.00 8.76 197 ALA A C 1
ATOM 1529 O O . ALA A 1 197 ? 48.043 92.688 27.811 1.00 9.11 197 ALA A O 1
ATOM 1531 N N . ASP A 1 198 ? 49.616 92.478 29.394 1.00 9.88 198 ASP A N 1
ATOM 1532 C CA . ASP A 1 198 ? 49.458 93.864 29.808 1.00 9.64 198 ASP A CA 1
ATOM 1533 C C . ASP A 1 198 ? 49.736 94.821 28.648 1.00 10.14 198 ASP A C 1
ATOM 1534 O O . ASP A 1 198 ? 49.110 95.874 28.546 1.00 9.02 198 ASP A O 1
ATOM 1539 N N . GLU A 1 199 ? 50.648 94.449 27.757 1.00 9.17 199 GLU A N 1
ATOM 1540 C CA . GLU A 1 199 ? 50.959 95.317 26.625 1.00 10.30 199 GLU A CA 1
ATOM 1541 C C . GLU A 1 199 ? 49.816 95.423 25.630 1.00 10.25 199 GLU A C 1
ATOM 1542 O O . GLU A 1 199 ? 49.757 96.365 24.841 1.00 11.61 199 GLU A O 1
ATOM 1548 N N . LEU A 1 200 ? 48.901 94.462 25.659 1.00 10.04 200 LEU A N 1
ATOM 1549 C CA . LEU A 1 200 ? 47.771 94.520 24.747 1.00 9.29 200 LEU A CA 1
ATOM 1550 C C . LEU A 1 200 ? 46.837 95.656 25.167 1.00 10.03 200 LEU A C 1
ATOM 1551 O O . LEU A 1 200 ? 45.973 96.076 24.398 1.00 10.55 200 LEU A O 1
ATOM 1556 N N . LEU A 1 201 ? 47.023 96.162 26.384 1.00 9.32 201 LEU A N 1
ATOM 1557 C CA . LEU A 1 201 ? 46.209 97.277 26.865 1.00 9.76 201 LEU A CA 1
ATOM 1558 C C . LEU A 1 201 ? 46.528 98.519 26.032 1.00 10.90 201 LEU A C 1
ATOM 1559 O O . LEU A 1 201 ? 45.699 99.427 25.908 1.00 10.77 201 LEU A O 1
ATOM 1564 N N . ASN A 1 202 ? 47.731 98.554 25.464 1.00 9.95 202 ASN A N 1
ATOM 1565 C CA . ASN A 1 202 ? 48.153 99.687 24.640 1.00 10.83 202 ASN A CA 1
ATOM 1566 C C . ASN A 1 202 ? 47.369 99.774 23.336 1.00 12.47 202 ASN A C 1
ATOM 1567 O O . ASN A 1 202 ? 47.383 100.810 22.660 1.00 12.95 202 ASN A O 1
ATOM 1572 N N . LYS A 1 203 ? 46.689 98.686 22.989 1.00 12.74 203 LYS A N 1
ATOM 1573 C CA . LYS A 1 203 ? 45.893 98.628 21.770 1.00 14.17 203 LYS A CA 1
ATOM 1574 C C . LYS A 1 203 ? 44.510 99.221 22.015 1.00 14.07 203 LYS A C 1
ATOM 1575 O O . LYS A 1 203 ? 43.720 99.377 21.087 1.00 16.29 203 LYS A O 1
ATOM 1581 N N . GLY A 1 204 ? 44.219 99.539 23.271 1.00 15.00 204 GLY A N 1
ATOM 1582 C CA . GLY A 1 204 ? 42.927 100.111 23.598 1.00 14.89 204 GLY A CA 1
ATOM 1583 C C . GLY A 1 204 ? 42.923 101.615 23.420 1.00 15.78 204 GLY A C 1
ATOM 1584 O O . GLY A 1 204 ? 43.922 102.204 23.002 1.00 16.77 204 GLY A O 1
ATOM 1585 N N . ASN A 1 205 ? 41.794 102.239 23.737 1.00 15.12 205 ASN A N 1
ATOM 1586 C CA . ASN A 1 205 ? 41.668 103.685 23.618 1.00 15.54 205 ASN A CA 1
ATOM 1587 C C . ASN A 1 205 ? 41.987 104.309 24.973 1.00 15.98 205 ASN A C 1
ATOM 1588 O O . ASN A 1 205 ? 41.280 104.077 25.958 1.00 15.36 205 ASN A O 1
ATOM 1593 N N . SER A 1 206 ? 43.054 105.101 25.014 1.00 15.40 206 SER A N 1
ATOM 1594 C CA . SER A 1 206 ? 43.510 105.745 26.242 1.00 17.30 206 SER A CA 1
ATOM 1595 C C . SER A 1 206 ? 42.497 106.675 26.900 1.00 16.85 206 SER A C 1
ATOM 1596 O O . SER A 1 206 ? 42.667 107.059 28.058 1.00 18.77 206 SER A O 1
ATOM 1600 N N . ASN A 1 207 ? 41.451 107.048 26.171 1.00 16.07 207 ASN A N 1
ATOM 1601 C CA . ASN A 1 207 ? 40.439 107.928 26.734 1.00 16.35 207 ASN A CA 1
ATOM 1602 C C . ASN A 1 207 ? 39.217 107.159 27.232 1.00 14.30 207 ASN A C 1
ATOM 1603 O O . ASN A 1 207 ? 38.375 107.718 27.934 1.00 14.67 207 ASN A O 1
ATOM 1608 N N . ASN A 1 208 ? 39.120 105.879 26.877 1.00 13.79 208 ASN A N 1
ATOM 1609 C CA . ASN A 1 208 ? 37.975 105.070 27.300 1.00 12.84 208 ASN A CA 1
ATOM 1610 C C . ASN A 1 208 ? 38.333 103.942 28.264 1.00 13.03 208 ASN A C 1
ATOM 1611 O O . ASN A 1 208 ? 37.451 103.367 28.899 1.00 13.32 208 ASN A O 1
ATOM 1616 N N . LEU A 1 209 ? 39.619 103.630 28.373 1.00 11.04 209 LEU A N 1
ATOM 1617 C CA . LEU A 1 209 ? 40.066 102.537 29.232 1.00 11.57 209 LEU A CA 1
ATOM 1618 C C . LEU A 1 209 ? 40.744 102.988 30.515 1.00 11.73 209 LEU A C 1
ATOM 1619 O O . LEU A 1 209 ? 41.631 103.841 30.509 1.00 12.67 209 LEU A O 1
ATOM 1624 N N . ARG A 1 210 ? 40.312 102.404 31.623 1.00 12.19 210 ARG A N 1
ATOM 1625 C CA . ARG A 1 210 ? 40.877 102.715 32.918 1.00 12.76 210 ARG A CA 1
ATOM 1626 C C . ARG A 1 210 ? 41.210 101.392 33.613 1.00 12.80 210 ARG A C 1
ATOM 1627 O O . ARG A 1 210 ? 40.411 100.446 33.613 1.00 12.03 210 ARG A O 1
ATOM 1639 N N . VAL A 1 211 ? 42.412 101.326 34.173 1.00 12.71 211 VAL A N 1
ATOM 1640 C CA . VAL A 1 211 ? 42.891 100.126 34.843 1.00 12.20 211 VAL A CA 1
ATOM 1641 C C . VAL A 1 211 ? 43.137 100.382 36.315 1.00 13.07 211 VAL A C 1
ATOM 1642 O O . VAL A 1 211 ? 43.820 101.338 36.686 1.00 13.37 211 VAL A O 1
ATOM 1646 N N . GLY A 1 212 ? 42.580 99.517 37.153 1.00 12.64 212 GLY A N 1
ATOM 1647 C CA . GLY A 1 212 ? 42.775 99.655 38.577 1.00 13.35 212 GLY A CA 1
ATOM 1648 C C . GLY A 1 212 ? 43.594 98.493 39.096 1.00 12.26 212 GLY A C 1
ATOM 1649 O O . GLY A 1 212 ? 43.240 97.337 38.867 1.00 12.81 212 GLY A O 1
ATOM 1650 N N . VAL A 1 213 ? 44.701 98.790 39.767 1.00 12.99 213 VAL A N 1
ATOM 1651 C CA . VAL A 1 213 ? 45.540 97.739 40.334 1.00 11.76 213 VAL A CA 1
ATOM 1652 C C . VAL A 1 213 ? 45.353 97.733 41.848 1.00 12.09 213 VAL A C 1
ATOM 1653 O O . VAL A 1 213 ? 44.843 98.700 42.419 1.00 11.79 213 VAL A O 1
ATOM 1657 N N . HIS A 1 214 ? 45.760 96.645 42.494 1.00 11.55 214 HIS A N 1
ATOM 1658 C CA . HIS A 1 214 ? 45.584 96.502 43.935 1.00 12.48 214 HIS A CA 1
ATOM 1659 C C . HIS A 1 214 ? 44.091 96.636 44.229 1.00 12.72 214 HIS A C 1
ATOM 1660 O O . HIS A 1 214 ? 43.687 97.217 45.237 1.00 12.54 214 HIS A O 1
ATOM 1667 N N . ALA A 1 215 ? 43.282 96.094 43.321 1.00 11.06 215 ALA A N 1
ATOM 1668 C CA . ALA A 1 215 ? 41.827 96.120 43.435 1.00 10.38 215 ALA A CA 1
ATOM 1669 C C . ALA A 1 215 ? 41.313 94.695 43.584 1.00 10.39 215 ALA A C 1
ATOM 1670 O O . ALA A 1 215 ? 41.281 93.924 42.620 1.00 10.92 215 ALA A O 1
ATOM 1672 N N . SER A 1 216 ? 40.903 94.350 44.799 1.00 11.34 216 SER A N 1
ATOM 1673 C CA . SER A 1 216 ? 40.400 93.016 45.088 1.00 10.64 216 SER A CA 1
ATOM 1674 C C . SER A 1 216 ? 38.883 92.962 44.916 1.00 10.32 216 SER A C 1
ATOM 1675 O O . SER A 1 216 ? 38.142 93.467 45.758 1.00 10.67 216 SER A O 1
ATOM 1678 N N . VAL A 1 217 ? 38.422 92.360 43.822 1.00 9.31 217 VAL A N 1
ATOM 1679 C CA . VAL A 1 217 ? 36.988 92.255 43.580 1.00 9.48 217 VAL A CA 1
ATOM 1680 C C . VAL A 1 217 ? 36.447 91.143 44.472 1.00 9.45 217 VAL A C 1
ATOM 1681 O O . VAL A 1 217 ? 36.861 89.990 44.361 1.00 9.98 217 VAL A O 1
ATOM 1685 N N . GLU A 1 218 ? 35.519 91.500 45.356 1.00 11.15 218 GLU A N 1
ATOM 1686 C CA . GLU A 1 218 ? 34.960 90.552 46.314 1.00 11.58 218 GLU A CA 1
ATOM 1687 C C . GLU A 1 218 ? 33.576 90.022 45.981 1.00 12.25 218 GLU A C 1
ATOM 1688 O O . GLU A 1 218 ? 33.194 88.948 46.447 1.00 12.92 218 GLU A O 1
ATOM 1694 N N . LYS A 1 219 ? 32.812 90.769 45.195 1.00 11.54 219 LYS A N 1
ATOM 1695 C CA . LYS A 1 219 ? 31.470 90.316 44.879 1.00 13.39 219 LYS A CA 1
ATOM 1696 C C . LYS A 1 219 ? 30.842 90.985 43.667 1.00 11.38 219 LYS A C 1
ATOM 1697 O O . LYS A 1 219 ? 31.114 92.147 43.363 1.00 11.29 219 LYS A O 1
ATOM 1703 N N . ILE A 1 220 ? 30.013 90.220 42.968 1.00 11.46 220 ILE A N 1
ATOM 1704 C CA . ILE A 1 220 ? 29.278 90.720 41.822 1.00 11.91 220 ILE A CA 1
ATOM 1705 C C . ILE A 1 220 ? 27.915 91.083 42.404 1.00 12.71 220 ILE A C 1
ATOM 1706 O O . ILE A 1 220 ? 27.347 90.312 43.178 1.00 14.53 220 ILE A O 1
ATOM 1711 N N . ILE A 1 221 ? 27.409 92.258 42.045 1.00 12.09 221 ILE A N 1
ATOM 1712 C CA . ILE A 1 221 ? 26.120 92.735 42.537 1.00 13.93 221 ILE A CA 1
ATOM 1713 C C . ILE A 1 221 ? 25.041 92.413 41.513 1.00 13.36 221 ILE A C 1
ATOM 1714 O O . ILE A 1 221 ? 25.252 92.600 40.316 1.00 12.30 221 ILE A O 1
ATOM 1719 N N . PHE A 1 222 ? 23.886 91.941 41.980 1.00 14.00 222 PHE A N 1
ATOM 1720 C CA . PHE A 1 222 ? 22.791 91.593 41.075 1.00 14.83 222 PHE A CA 1
ATOM 1721 C C . PHE A 1 222 ? 21.474 92.283 41.400 1.00 16.75 222 PHE A C 1
ATOM 1722 O O . PHE A 1 222 ? 21.256 92.753 42.520 1.00 17.39 222 PHE A O 1
ATOM 1730 N N . SER A 1 223 ? 20.596 92.322 40.403 1.00 16.76 223 SER A N 1
ATOM 1731 C CA . SER A 1 223 ? 19.270 92.905 40.551 1.00 18.68 223 SER A CA 1
ATOM 1732 C C . SER A 1 223 ? 18.381 91.833 41.177 1.00 20.25 223 SER A C 1
ATOM 1733 O O . SER A 1 223 ? 18.779 90.670 41.288 1.00 19.39 223 SER A O 1
ATOM 1736 N N . ASN A 1 224 ? 17.177 92.227 41.578 1.00 20.43 224 ASN A N 1
ATOM 1737 C CA . ASN A 1 224 ? 16.224 91.305 42.187 1.00 22.39 224 ASN A CA 1
ATOM 1738 C C . ASN A 1 224 ? 15.693 90.315 41.156 1.00 22.18 224 ASN A C 1
ATOM 1739 O O . ASN A 1 224 ? 15.661 90.608 39.962 1.00 23.02 224 ASN A O 1
ATOM 1744 N N . ALA A 1 225 ? 15.283 89.139 41.621 1.00 22.42 225 ALA A N 1
ATOM 1745 C CA . ALA A 1 225 ? 14.720 88.131 40.731 1.00 23.08 225 ALA A CA 1
ATOM 1746 C C . ALA A 1 225 ? 13.247 88.498 40.540 1.00 22.77 225 ALA A C 1
ATOM 1747 O O . ALA A 1 225 ? 12.659 89.163 41.391 1.00 21.70 225 ALA A O 1
ATOM 1749 N N . PRO A 1 226 ? 12.637 88.086 39.414 1.00 23.45 226 PRO A N 1
ATOM 1750 C CA . PRO A 1 226 ? 13.230 87.310 38.321 1.00 24.47 226 PRO A CA 1
ATOM 1751 C C . PRO A 1 226 ? 13.988 88.218 37.356 1.00 25.19 226 PRO A C 1
ATOM 1752 O O . PRO A 1 226 ? 14.124 89.415 37.600 1.00 26.41 226 PRO A O 1
ATOM 1756 N N . GLY A 1 227 ? 14.470 87.652 36.255 1.00 26.36 227 GLY A N 1
ATOM 1757 C CA . GLY A 1 227 ? 15.211 88.451 35.295 1.00 25.60 227 GLY A CA 1
ATOM 1758 C C . GLY A 1 227 ? 16.470 89.010 35.931 1.00 24.46 227 GLY A C 1
ATOM 1759 O O . GLY A 1 227 ? 16.743 90.211 35.865 1.00 26.57 227 GLY A O 1
ATOM 1760 N N . LEU A 1 228 ? 17.236 88.126 36.558 1.00 21.95 228 LEU A N 1
ATOM 1761 C CA . LEU A 1 228 ? 18.478 88.497 37.225 1.00 18.56 228 LEU A CA 1
ATOM 1762 C C . LEU A 1 228 ? 19.451 89.169 36.266 1.00 16.40 228 LEU A C 1
ATOM 1763 O O . LEU A 1 228 ? 19.620 88.727 35.131 1.00 16.75 228 LEU A O 1
ATOM 1768 N N . THR A 1 229 ? 20.086 90.238 36.734 1.00 15.87 229 THR A N 1
ATOM 1769 C CA . THR A 1 229 ? 21.048 90.975 35.926 1.00 15.41 229 THR A CA 1
ATOM 1770 C C . THR A 1 229 ? 22.196 91.461 36.803 1.00 14.13 229 THR A C 1
ATOM 1771 O O . THR A 1 229 ? 21.976 91.942 37.911 1.00 14.26 229 THR A O 1
ATOM 1775 N N . ALA A 1 230 ? 23.423 91.322 36.311 1.00 12.17 230 ALA A N 1
ATOM 1776 C CA . ALA A 1 230 ? 24.580 91.798 37.057 1.00 11.98 230 ALA A CA 1
ATOM 1777 C C . ALA A 1 230 ? 24.564 93.316 36.886 1.00 13.39 230 ALA A C 1
ATOM 1778 O O . ALA A 1 230 ? 24.398 93.817 35.773 1.00 15.06 230 ALA A O 1
ATOM 1780 N N . THR A 1 231 ? 24.721 94.047 37.983 1.00 13.29 231 THR A N 1
ATOM 1781 C CA . THR A 1 231 ? 24.690 95.504 37.921 1.00 14.10 231 THR A CA 1
ATOM 1782 C C . THR A 1 231 ? 26.045 96.146 38.184 1.00 13.78 231 THR A C 1
ATOM 1783 O O . THR A 1 231 ? 26.244 97.328 37.905 1.00 13.52 231 THR A O 1
ATOM 1787 N N . GLY A 1 232 ? 26.974 95.367 38.724 1.00 12.07 232 GLY A N 1
ATOM 1788 C CA . GLY A 1 232 ? 28.296 95.888 39.011 1.00 12.21 232 GLY A CA 1
ATOM 1789 C C . GLY A 1 232 ? 29.063 94.970 39.937 1.00 10.88 232 GLY A C 1
ATOM 1790 O O . GLY A 1 232 ? 28.704 93.804 40.104 1.00 12.06 232 GLY A O 1
ATOM 1791 N N . VAL A 1 233 ? 30.130 95.492 40.529 1.00 12.80 233 VAL A N 1
ATOM 1792 C CA . VAL A 1 233 ? 30.946 94.718 41.451 1.00 12.78 233 VAL A CA 1
ATOM 1793 C C . VAL A 1 233 ? 31.407 95.574 42.617 1.00 12.83 233 VAL A C 1
ATOM 1794 O O . VAL A 1 233 ? 31.389 96.805 42.551 1.00 12.67 233 VAL A O 1
ATOM 1798 N N . ILE A 1 234 ? 31.811 94.906 43.689 1.00 11.30 234 ILE A N 1
ATOM 1799 C CA . ILE A 1 234 ? 32.338 95.575 44.865 1.00 13.09 234 ILE A CA 1
ATOM 1800 C C . ILE A 1 234 ? 33.798 95.154 44.945 1.00 12.27 234 ILE A C 1
ATOM 1801 O O . ILE A 1 234 ? 34.104 93.964 44.880 1.00 13.26 234 ILE A O 1
ATOM 1806 N N . TYR A 1 235 ? 34.700 96.121 45.050 1.00 13.05 235 TYR A N 1
ATOM 1807 C CA . TYR A 1 235 ? 36.116 95.799 45.168 1.00 12.66 235 TYR A CA 1
ATOM 1808 C C . TYR A 1 235 ? 36.709 96.572 46.334 1.00 14.50 235 TYR A C 1
ATOM 1809 O O . TYR A 1 235 ? 36.180 97.608 46.739 1.00 14.74 235 TYR A O 1
ATOM 1818 N N . ARG A 1 236 ? 37.802 96.059 46.887 1.00 13.65 236 ARG A N 1
ATOM 1819 C CA . ARG A 1 236 ? 38.431 96.697 48.036 1.00 15.43 236 ARG A CA 1
ATOM 1820 C C . ARG A 1 236 ? 39.866 97.100 47.730 1.00 16.51 236 ARG A C 1
ATOM 1821 O O . ARG A 1 236 ? 40.592 96.362 47.064 1.00 16.22 236 ARG A O 1
ATOM 1829 N N . ASP A 1 237 ? 40.272 98.274 48.210 1.00 16.39 237 ASP A N 1
ATOM 1830 C CA . ASP A 1 237 ? 41.632 98.749 47.982 1.00 17.99 237 ASP A CA 1
ATOM 1831 C C . ASP A 1 237 ? 42.557 98.381 49.140 1.00 18.61 237 ASP A C 1
ATOM 1832 O O . ASP A 1 237 ? 42.130 97.762 50.119 1.00 18.53 237 ASP A O 1
ATOM 1837 N N . SER A 1 238 ? 43.825 98.762 49.020 1.00 19.33 238 SER A N 1
ATOM 1838 C CA . SER A 1 238 ? 44.826 98.456 50.037 1.00 22.05 238 SER A CA 1
ATOM 1839 C C . SER A 1 238 ? 44.537 99.050 51.414 1.00 23.49 238 SER A C 1
ATOM 1840 O O . SER A 1 238 ? 45.091 98.592 52.413 1.00 25.27 238 SER A O 1
ATOM 1843 N N . ASN A 1 239 ? 43.681 100.066 51.473 1.00 24.89 239 ASN A N 1
ATOM 1844 C CA . ASN A 1 239 ? 43.336 100.677 52.754 1.00 25.44 239 ASN A CA 1
ATOM 1845 C C . ASN A 1 239 ? 42.143 99.967 53.379 1.00 25.59 239 ASN A C 1
ATOM 1846 O O . ASN A 1 239 ? 41.676 100.350 54.450 1.00 26.53 239 ASN A O 1
ATOM 1851 N N . GLY A 1 240 ? 41.659 98.929 52.704 1.00 25.02 240 GLY A N 1
ATOM 1852 C CA . GLY A 1 240 ? 40.522 98.180 53.207 1.00 24.40 240 GLY A CA 1
ATOM 1853 C C . GLY A 1 240 ? 39.202 98.856 52.890 1.00 23.60 240 GLY A C 1
ATOM 1854 O O . GLY A 1 240 ? 38.145 98.404 53.327 1.00 24.51 240 GLY A O 1
ATOM 1855 N N . THR A 1 241 ? 39.265 99.940 52.124 1.00 23.55 241 THR A N 1
ATOM 1856 C CA . THR A 1 241 ? 38.076 100.692 51.746 1.00 23.96 241 THR A CA 1
ATOM 1857 C C . THR A 1 241 ? 37.378 100.050 50.547 1.00 23.43 241 THR A C 1
ATOM 1858 O O . THR A 1 241 ? 38.009 99.767 49.529 1.00 21.61 241 THR A O 1
ATOM 1862 N N . PRO A 1 242 ? 36.062 99.807 50.658 1.00 22.84 242 PRO A N 1
ATOM 1863 C CA . PRO A 1 242 ? 35.309 99.197 49.561 1.00 22.46 242 PRO A CA 1
ATOM 1864 C C . PRO A 1 242 ? 34.813 100.221 48.544 1.00 22.17 242 PRO A C 1
ATOM 1865 O O . PRO A 1 242 ? 34.385 101.318 48.908 1.00 22.85 242 PRO A O 1
ATOM 1869 N N . HIS A 1 243 ? 34.887 99.861 47.267 1.00 20.27 243 HIS A N 1
ATOM 1870 C CA . HIS A 1 243 ? 34.422 100.731 46.194 1.00 18.17 243 HIS A CA 1
ATOM 1871 C C . HIS A 1 243 ? 33.424 99.937 45.366 1.00 16.81 243 HIS A C 1
ATOM 1872 O O . HIS A 1 243 ? 33.392 98.708 45.431 1.00 15.93 243 HIS A O 1
ATOM 1879 N N . GLN A 1 244 ? 32.618 100.638 44.580 1.00 16.19 244 GLN A N 1
ATOM 1880 C CA . GLN A 1 244 ? 31.650 99.981 43.718 1.00 16.25 244 GLN A CA 1
ATOM 1881 C C . GLN A 1 244 ? 31.783 100.522 42.305 1.00 15.53 244 GLN A C 1
ATOM 1882 O O . GLN A 1 244 ? 32.004 101.720 42.102 1.00 15.56 244 GLN A O 1
ATOM 1888 N N . ALA A 1 245 ? 31.664 99.629 41.332 1.00 15.04 245 ALA A N 1
ATOM 1889 C CA . ALA A 1 245 ? 31.734 100.004 39.930 1.00 14.38 245 ALA A CA 1
ATOM 1890 C C . ALA A 1 245 ? 30.500 99.389 39.287 1.00 14.53 245 ALA A C 1
ATOM 1891 O O . ALA A 1 245 ? 30.298 98.173 39.352 1.00 14.29 245 ALA A O 1
ATOM 1893 N N . PHE A 1 246 ? 29.663 100.231 38.691 1.00 14.16 246 PHE A N 1
ATOM 1894 C CA . PHE A 1 246 ? 28.437 99.761 38.061 1.00 14.57 246 PHE A CA 1
ATOM 1895 C C . PHE A 1 246 ? 28.491 99.849 36.545 1.00 14.38 246 PHE A C 1
ATOM 1896 O O . PHE A 1 246 ? 29.260 100.631 35.987 1.00 15.75 246 PHE A O 1
ATOM 1904 N N . VAL A 1 247 ? 27.664 99.042 35.888 1.00 15.37 247 VAL A N 1
ATOM 1905 C CA . VAL A 1 247 ? 27.593 99.033 34.432 1.00 16.55 247 VAL A CA 1
ATOM 1906 C C . VAL A 1 247 ? 26.293 99.680 33.959 1.00 17.29 247 VAL A C 1
ATOM 1907 O O . VAL A 1 247 ? 25.232 99.475 34.551 1.00 19.01 247 VAL A O 1
ATOM 1911 N N . ARG A 1 248 ? 26.384 100.462 32.890 1.00 17.99 248 ARG A N 1
ATOM 1912 C CA . ARG A 1 248 ? 25.221 101.149 32.337 1.00 18.32 248 ARG A CA 1
ATOM 1913 C C . ARG A 1 248 ? 24.403 100.253 31.420 1.00 18.84 248 ARG A C 1
ATOM 1914 O O . ARG A 1 248 ? 24.755 99.100 31.180 1.00 18.87 248 ARG A O 1
ATOM 1922 N N . SER A 1 249 ? 23.304 100.802 30.911 1.00 18.63 249 SER A N 1
ATOM 1923 C CA . SER A 1 249 ? 22.406 100.080 30.019 1.00 18.61 249 SER A CA 1
ATOM 1924 C C . SER A 1 249 ? 23.144 99.356 28.896 1.00 17.71 249 SER A C 1
ATOM 1925 O O . SER A 1 249 ? 24.003 99.933 28.229 1.00 18.85 249 SER A O 1
ATOM 1928 N N . LYS A 1 250 ? 22.794 98.086 28.703 1.00 16.65 250 LYS A N 1
ATOM 1929 C CA . LYS A 1 250 ? 23.383 97.238 27.671 1.00 16.97 250 LYS A CA 1
ATOM 1930 C C . LYS A 1 250 ? 24.829 96.856 27.966 1.00 15.28 250 LYS A C 1
ATOM 1931 O O . LYS A 1 250 ? 25.436 96.091 27.218 1.00 17.97 250 LYS A O 1
ATOM 1937 N N . GLY A 1 251 ? 25.369 97.384 29.060 1.00 15.50 251 GLY A N 1
ATOM 1938 C CA . GLY A 1 251 ? 26.739 97.080 29.443 1.00 13.66 251 GLY A CA 1
ATOM 1939 C C . GLY A 1 251 ? 26.817 95.752 30.171 1.00 13.31 251 GLY A C 1
ATOM 1940 O O . GLY A 1 251 ? 25.788 95.166 30.514 1.00 13.90 251 GLY A O 1
ATOM 1941 N N . GLU A 1 252 ? 28.029 95.271 30.427 1.00 11.96 252 GLU A N 1
ATOM 1942 C CA . GLU A 1 252 ? 28.174 93.986 31.100 1.00 11.15 252 GLU A CA 1
ATOM 1943 C C . GLU A 1 252 ? 29.375 93.879 32.023 1.00 10.90 252 GLU A C 1
ATOM 1944 O O . GLU A 1 252 ? 30.353 94.614 31.894 1.00 10.75 252 GLU A O 1
ATOM 1950 N N . VAL A 1 253 ? 29.271 92.951 32.967 1.00 11.13 253 VAL A N 1
ATOM 1951 C CA . VAL A 1 253 ? 30.353 92.658 33.892 1.00 10.42 253 VAL A CA 1
ATOM 1952 C C . VAL A 1 253 ? 30.940 91.384 33.304 1.00 9.48 253 VAL A C 1
ATOM 1953 O O . VAL A 1 253 ? 30.203 90.438 33.019 1.00 8.29 253 VAL A O 1
ATOM 1957 N N . ILE A 1 254 ? 32.248 91.364 33.084 1.00 9.02 254 ILE A N 1
ATOM 1958 C CA . ILE A 1 254 ? 32.874 90.170 32.539 1.00 9.35 254 ILE A CA 1
ATOM 1959 C C . ILE A 1 254 ? 33.940 89.721 33.516 1.00 7.97 254 ILE A C 1
ATOM 1960 O O . ILE A 1 254 ? 34.785 90.516 33.933 1.00 9.12 254 ILE A O 1
ATOM 1965 N N . VAL A 1 255 ? 33.874 88.449 33.896 1.00 8.65 255 VAL A N 1
ATOM 1966 C CA . VAL A 1 255 ? 34.825 87.882 34.836 1.00 8.87 255 VAL A CA 1
ATOM 1967 C C . VAL A 1 255 ? 35.921 87.169 34.057 1.00 8.05 255 VAL A C 1
ATOM 1968 O O . VAL A 1 255 ? 35.642 86.268 33.264 1.00 7.73 255 VAL A O 1
ATOM 1972 N N . SER A 1 256 ? 37.161 87.598 34.282 1.00 6.29 256 SER A N 1
ATOM 1973 C CA . SER A 1 256 ? 38.340 87.030 33.626 1.00 7.42 256 SER A CA 1
ATOM 1974 C C . SER A 1 256 ? 39.372 86.819 34.727 1.00 7.04 256 SER A C 1
ATOM 1975 O O . SER A 1 256 ? 40.565 87.089 34.548 1.00 6.72 256 SER A O 1
ATOM 1978 N N . ALA A 1 257 ? 38.894 86.330 35.870 1.00 7.22 257 ALA A N 1
ATOM 1979 C CA . ALA A 1 257 ? 39.734 86.106 37.042 1.00 7.94 257 ALA A CA 1
ATOM 1980 C C . ALA A 1 257 ? 40.499 84.789 37.039 1.00 7.26 257 ALA A C 1
ATOM 1981 O O . ALA A 1 257 ? 41.142 84.441 38.033 1.00 8.16 257 ALA A O 1
ATOM 1983 N N . GLY A 1 258 ? 40.430 84.061 35.931 1.00 6.90 258 GLY A N 1
ATOM 1984 C CA . GLY A 1 258 ? 41.153 82.804 35.832 1.00 8.07 258 GLY A CA 1
ATOM 1985 C C . GLY A 1 258 ? 40.429 81.562 36.317 1.00 8.25 258 GLY A C 1
ATOM 1986 O O . GLY A 1 258 ? 39.361 81.625 36.935 1.00 9.53 258 GLY A O 1
ATOM 1987 N N . THR A 1 259 ? 41.035 80.416 36.027 1.00 8.32 259 THR A N 1
ATOM 1988 C CA . THR A 1 259 ? 40.501 79.118 36.411 1.00 8.38 259 THR A CA 1
ATOM 1989 C C . THR A 1 259 ? 40.203 79.056 37.908 1.00 8.18 259 THR A C 1
ATOM 1990 O O . THR A 1 259 ? 39.215 78.457 38.334 1.00 7.67 259 THR A O 1
ATOM 1994 N N . ILE A 1 260 ? 41.063 79.676 38.708 1.00 8.78 260 ILE A N 1
ATOM 1995 C CA . ILE A 1 260 ? 40.872 79.664 40.151 1.00 8.75 260 ILE A CA 1
ATOM 1996 C C . ILE A 1 260 ? 39.995 80.822 40.629 1.00 9.38 260 ILE A C 1
ATOM 1997 O O . ILE A 1 260 ? 39.051 80.627 41.398 1.00 8.79 260 ILE A O 1
ATOM 2002 N N . GLY A 1 261 ? 40.301 82.021 40.147 1.00 9.00 261 GLY A N 1
ATOM 2003 C CA . GLY A 1 261 ? 39.570 83.205 40.564 1.00 8.23 261 GLY A CA 1
ATOM 2004 C C . GLY A 1 261 ? 38.126 83.361 40.127 1.00 8.67 261 GLY A C 1
ATOM 2005 O O . GLY A 1 261 ? 37.307 83.886 40.877 1.00 8.00 261 GLY A O 1
ATOM 2006 N N . THR A 1 262 ? 37.799 82.920 38.922 1.00 7.57 262 THR A N 1
ATOM 2007 C CA . THR A 1 262 ? 36.429 83.069 38.439 1.00 7.23 262 THR A CA 1
ATOM 2008 C C . THR A 1 262 ? 35.396 82.238 39.210 1.00 8.15 262 THR A C 1
ATOM 2009 O O . THR A 1 262 ? 34.405 82.787 39.699 1.00 7.37 262 THR A O 1
ATOM 2013 N N . PRO A 1 263 ? 35.607 80.916 39.346 1.00 7.30 263 PRO A N 1
ATOM 2014 C CA . PRO A 1 263 ? 34.609 80.137 40.093 1.00 7.49 263 PRO A CA 1
ATOM 2015 C C . PRO A 1 263 ? 34.499 80.650 41.529 1.00 7.77 263 PRO A C 1
ATOM 2016 O O . PRO A 1 263 ? 33.413 80.697 42.106 1.00 8.66 263 PRO A O 1
ATOM 2020 N N . GLN A 1 264 ? 35.634 81.031 42.105 1.00 8.23 264 GLN A N 1
ATOM 2021 C CA . GLN A 1 264 ? 35.641 81.541 43.471 1.00 8.70 264 GLN A CA 1
ATOM 2022 C C . GLN A 1 264 ? 34.747 82.769 43.613 1.00 9.79 264 GLN A C 1
ATOM 2023 O O . GLN A 1 264 ? 33.924 82.838 44.528 1.00 8.75 264 GLN A O 1
ATOM 2029 N N . LEU A 1 265 ? 34.906 83.736 42.711 1.00 8.06 265 LEU A N 1
ATOM 2030 C CA . LEU A 1 265 ? 34.102 84.950 42.763 1.00 8.75 265 LEU A CA 1
ATOM 2031 C C . LEU A 1 265 ? 32.621 84.653 42.546 1.00 9.19 265 LEU A C 1
ATOM 2032 O O . LEU A 1 265 ? 31.765 85.238 43.207 1.00 9.16 265 LEU A O 1
ATOM 2037 N N . LEU A 1 266 ? 32.316 83.751 41.617 1.00 8.78 266 LEU A N 1
ATOM 2038 C CA . LEU A 1 266 ? 30.923 83.401 41.355 1.00 7.70 266 LEU A CA 1
ATOM 2039 C C . LEU A 1 266 ? 30.284 82.793 42.603 1.00 6.83 266 LEU A C 1
ATOM 2040 O O . LEU A 1 266 ? 29.176 83.169 42.985 1.00 8.31 266 LEU A O 1
ATOM 2045 N N . LEU A 1 267 ? 30.985 81.863 43.247 1.00 7.64 267 LEU A N 1
ATOM 2046 C CA . LEU A 1 267 ? 30.455 81.236 44.455 1.00 7.86 267 LEU A CA 1
ATOM 2047 C C . LEU A 1 267 ? 30.230 82.271 45.557 1.00 8.25 267 LEU A C 1
ATOM 2048 O O . LEU A 1 267 ? 29.173 82.288 46.189 1.00 9.75 267 LEU A O 1
ATOM 2053 N N . LEU A 1 268 ? 31.218 83.133 45.784 1.00 7.97 268 LEU A N 1
ATOM 2054 C CA . LEU A 1 268 ? 31.115 84.160 46.816 1.00 9.38 268 LEU A CA 1
ATOM 2055 C C . LEU A 1 268 ? 29.967 85.121 46.532 1.00 10.77 268 LEU A C 1
ATOM 2056 O O . LEU A 1 268 ? 29.429 85.745 47.449 1.00 11.54 268 LEU A O 1
ATOM 2061 N N . SER A 1 269 ? 29.594 85.227 45.261 1.00 10.21 269 SER A N 1
ATOM 2062 C CA . SER A 1 269 ? 28.519 86.119 44.840 1.00 10.11 269 SER A CA 1
ATOM 2063 C C . SER A 1 269 ? 27.144 85.456 44.825 1.00 11.43 269 SER A C 1
ATOM 2064 O O . SER A 1 269 ? 26.158 86.074 44.426 1.00 13.40 269 SER A O 1
ATOM 2067 N N . GLY A 1 270 ? 27.080 84.196 45.242 1.00 9.94 270 GLY A N 1
ATOM 2068 C CA . GLY A 1 270 ? 25.802 83.507 45.282 1.00 10.03 270 GLY A CA 1
ATOM 2069 C C . GLY A 1 270 ? 25.399 82.768 44.021 1.00 9.26 270 GLY A C 1
ATOM 2070 O O . GLY A 1 270 ? 24.233 82.407 43.861 1.00 9.24 270 GLY A O 1
ATOM 2071 N N . VAL A 1 271 ? 26.351 82.548 43.119 1.00 9.42 271 VAL A N 1
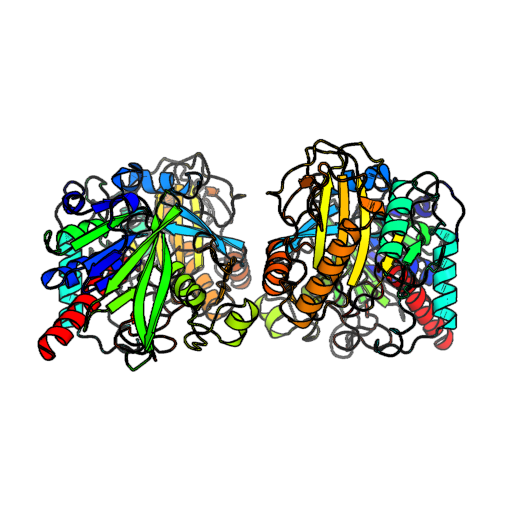ATOM 2072 C CA . VAL A 1 271 ? 26.074 81.819 41.884 1.00 10.18 271 VAL A CA 1
ATOM 2073 C C . VAL A 1 271 ? 26.812 80.485 41.952 1.00 10.38 271 VAL A C 1
ATOM 2074 O O . VAL A 1 271 ? 28.024 80.416 41.749 1.00 10.28 271 VAL A O 1
ATOM 2078 N N . GLY A 1 272 ? 26.072 79.427 42.265 1.00 9.31 272 GLY A N 1
ATOM 2079 C CA . GLY A 1 272 ? 26.669 78.108 42.376 1.00 9.97 272 GLY A CA 1
ATOM 2080 C C . GLY A 1 272 ? 25.667 77.095 42.893 1.00 10.74 272 GLY A C 1
ATOM 2081 O O . GLY A 1 272 ? 24.473 77.396 42.964 1.00 9.18 272 GLY A O 1
ATOM 2082 N N . PRO A 1 273 ? 26.114 75.885 43.270 1.00 10.47 273 PRO A N 1
ATOM 2083 C CA . PRO A 1 273 ? 25.217 74.841 43.780 1.00 11.54 273 PRO A CA 1
ATOM 2084 C C . PRO A 1 273 ? 24.415 75.332 44.983 1.00 12.01 273 PRO A C 1
ATOM 2085 O O . PRO A 1 273 ? 24.981 75.788 45.972 1.00 10.05 273 PRO A O 1
ATOM 2089 N N . GLU A 1 274 ? 23.096 75.225 44.890 1.00 11.63 274 GLU A N 1
ATOM 2090 C CA . GLU A 1 274 ? 22.207 75.681 45.953 1.00 13.23 274 GLU A CA 1
ATOM 2091 C C . GLU A 1 274 ? 22.544 75.134 47.339 1.00 11.77 274 GLU A C 1
ATOM 2092 O O . GLU A 1 274 ? 22.710 75.900 48.289 1.00 12.50 274 GLU A O 1
ATOM 2098 N N . SER A 1 275 ? 22.640 73.815 47.465 1.00 12.68 275 SER A N 1
ATOM 2099 C CA . SER A 1 275 ? 22.923 73.230 48.774 1.00 13.04 275 SER A CA 1
ATOM 2100 C C . SER A 1 275 ? 24.302 73.593 49.304 1.00 12.07 275 SER A C 1
ATOM 2101 O O . SER A 1 275 ? 24.480 73.752 50.509 1.00 12.60 275 SER A O 1
ATOM 2104 N N . TYR A 1 276 ? 25.278 73.727 48.414 1.00 11.22 276 TYR A N 1
ATOM 2105 C CA . TYR A 1 276 ? 26.620 74.089 48.849 1.00 10.01 276 TYR A CA 1
ATOM 2106 C C . TYR A 1 276 ? 26.625 75.509 49.413 1.00 10.89 276 TYR A C 1
ATOM 2107 O O . TYR A 1 276 ? 27.128 75.747 50.510 1.00 10.13 276 TYR A O 1
ATOM 2116 N N . LEU A 1 277 ? 26.067 76.450 48.658 1.00 8.30 277 LEU A N 1
ATOM 2117 C CA . LEU A 1 277 ? 26.024 77.839 49.096 1.00 9.23 277 LEU A CA 1
ATOM 2118 C C . LEU A 1 277 ? 25.230 77.996 50.387 1.00 9.78 277 LEU A C 1
ATOM 2119 O O . LEU A 1 277 ? 25.650 78.710 51.295 1.00 9.37 277 LEU A O 1
ATOM 2124 N N . SER A 1 278 ? 24.088 77.324 50.472 1.00 9.83 278 SER A N 1
ATOM 2125 C CA . SER A 1 278 ? 23.267 77.416 51.673 1.00 10.21 278 SER A CA 1
ATOM 2126 C C . SER A 1 278 ? 23.992 76.835 52.885 1.00 10.57 278 SER A C 1
ATOM 2127 O O . SER A 1 278 ? 23.828 77.329 53.998 1.00 11.92 278 SER A O 1
ATOM 2131 N N . SER A 1 279 ? 24.801 75.800 52.676 1.00 11.42 279 SER A N 1
ATOM 2132 C CA . SER A 1 279 ? 25.525 75.194 53.791 1.00 11.64 279 SER A CA 1
ATOM 2133 C C . SER A 1 279 ? 26.496 76.191 54.411 1.00 11.02 279 SER A C 1
ATOM 2134 O O . SER A 1 279 ? 26.853 76.073 55.584 1.00 12.22 279 SER A O 1
ATOM 2137 N N . LEU A 1 280 ? 26.918 77.175 53.620 1.00 9.31 280 LEU A N 1
ATOM 2138 C CA . LEU A 1 280 ? 27.857 78.192 54.083 1.00 10.45 280 LEU A CA 1
ATOM 2139 C C . LEU A 1 280 ? 27.170 79.514 54.383 1.00 10.83 280 LEU A C 1
ATOM 2140 O O . LEU A 1 280 ? 27.829 80.508 54.693 1.00 11.48 280 LEU A O 1
ATOM 2145 N N . ASN A 1 281 ? 25.845 79.515 54.283 1.00 11.28 281 ASN A N 1
ATOM 2146 C CA . ASN A 1 281 ? 25.044 80.702 54.543 1.00 11.85 281 ASN A CA 1
ATOM 2147 C C . ASN A 1 281 ? 25.292 81.822 53.542 1.00 12.56 281 ASN A C 1
ATOM 2148 O O . ASN A 1 281 ? 25.170 83.002 53.870 1.00 15.09 281 ASN A O 1
ATOM 2153 N N . ILE A 1 282 ? 25.661 81.449 52.321 1.00 11.50 282 ILE A N 1
ATOM 2154 C CA . ILE A 1 282 ? 25.873 82.433 51.268 1.00 12.43 282 ILE A CA 1
ATOM 2155 C C . ILE A 1 282 ? 24.540 82.506 50.524 1.00 12.45 282 ILE A C 1
ATOM 2156 O O . ILE A 1 282 ? 24.056 81.499 50.012 1.00 11.49 282 ILE A O 1
ATOM 2161 N N . PRO A 1 283 ? 23.918 83.695 50.466 1.00 14.75 283 PRO A N 1
ATOM 2162 C CA . PRO A 1 283 ? 22.636 83.809 49.763 1.00 15.36 283 PRO A CA 1
ATOM 2163 C C . PRO A 1 283 ? 22.727 83.305 48.329 1.00 14.91 283 PRO A C 1
ATOM 2164 O O . PRO A 1 283 ? 23.685 83.605 47.617 1.00 14.68 283 PRO A O 1
ATOM 2168 N N . VAL A 1 284 ? 21.734 82.531 47.909 1.00 15.13 284 VAL A N 1
ATOM 2169 C CA . VAL A 1 284 ? 21.726 81.992 46.557 1.00 15.57 284 VAL A CA 1
ATOM 2170 C C . VAL A 1 284 ? 21.048 82.952 45.589 1.00 16.41 284 VAL A C 1
ATOM 2171 O O . VAL A 1 284 ? 19.864 83.253 45.732 1.00 17.60 284 VAL A O 1
ATOM 2175 N N . VAL A 1 285 ? 21.806 83.439 44.612 1.00 14.67 285 VAL A N 1
ATOM 2176 C CA . VAL A 1 285 ? 21.261 84.344 43.609 1.00 14.58 285 VAL A CA 1
ATOM 2177 C C . VAL A 1 285 ? 20.607 83.461 42.564 1.00 13.75 285 VAL A C 1
ATOM 2178 O O . VAL A 1 285 ? 19.475 83.700 42.147 1.00 15.52 285 VAL A O 1
ATOM 2182 N N . LEU A 1 286 ? 21.331 82.428 42.150 1.00 12.66 286 LEU A N 1
ATOM 2183 C CA . LEU A 1 286 ? 20.820 81.475 41.181 1.00 12.29 286 LEU A CA 1
ATOM 2184 C C . LEU A 1 286 ? 21.560 80.155 41.341 1.00 12.63 286 LEU A C 1
ATOM 2185 O O . LEU A 1 286 ? 22.794 80.128 41.342 1.00 12.97 286 LEU A O 1
ATOM 2190 N N . SER A 1 287 ? 20.812 79.068 41.490 1.00 11.45 287 SER A N 1
ATOM 2191 C CA . SER A 1 287 ? 21.428 77.758 41.633 1.00 11.48 287 SER A CA 1
ATOM 2192 C C . SER A 1 287 ? 22.087 77.406 40.307 1.00 12.56 287 SER A C 1
ATOM 2193 O O . SER A 1 287 ? 21.427 77.332 39.268 1.00 13.34 287 SER A O 1
ATOM 2196 N N . HIS A 1 288 ? 23.398 77.210 40.361 1.00 11.70 288 HIS A N 1
ATOM 2197 C CA . HIS A 1 288 ? 24.211 76.876 39.196 1.00 11.70 288 HIS A CA 1
ATOM 2198 C C . HIS A 1 288 ? 25.093 75.708 39.631 1.00 11.19 288 HIS A C 1
ATOM 2199 O O . HIS A 1 288 ? 26.194 75.900 40.145 1.00 11.93 288 HIS A O 1
ATOM 2206 N N . PRO A 1 289 ? 24.615 74.477 39.418 1.00 11.68 289 PRO A N 1
ATOM 2207 C CA . PRO A 1 289 ? 25.322 73.249 39.791 1.00 10.69 289 PRO A CA 1
ATOM 2208 C C . PRO A 1 289 ? 26.768 73.045 39.364 1.00 11.21 289 PRO A C 1
ATOM 2209 O O . PRO A 1 289 ? 27.530 72.389 40.076 1.00 10.91 289 PRO A O 1
ATOM 2213 N N . TYR A 1 290 ? 27.166 73.608 38.231 1.00 9.36 290 TYR A N 1
ATOM 2214 C CA . TYR A 1 290 ? 28.520 73.361 37.762 1.00 8.72 290 TYR A CA 1
ATOM 2215 C C . TYR A 1 290 ? 29.594 74.418 37.982 1.00 8.71 290 TYR A C 1
ATOM 2216 O O . TYR A 1 290 ? 30.697 74.292 37.449 1.00 9.24 290 TYR A O 1
ATOM 2225 N N . VAL A 1 291 ? 29.291 75.448 38.767 1.00 7.88 291 VAL A N 1
ATOM 2226 C CA . VAL A 1 291 ? 30.296 76.468 39.053 1.00 8.42 291 VAL A CA 1
ATOM 2227 C C . VAL A 1 291 ? 31.337 75.799 39.951 1.00 9.07 291 VAL A C 1
ATOM 2228 O O . VAL A 1 291 ? 31.003 75.255 41.007 1.00 10.02 291 VAL A O 1
ATOM 2232 N N . GLY A 1 292 ? 32.593 75.821 39.518 1.00 7.58 292 GLY A N 1
ATOM 2233 C CA . GLY A 1 292 ? 33.647 75.196 40.297 1.00 9.34 292 GLY A CA 1
ATOM 2234 C C . GLY A 1 292 ? 33.818 73.717 39.991 1.00 10.13 292 GLY A C 1
ATOM 2235 O O . GLY A 1 292 ? 34.655 73.044 40.594 1.00 10.92 292 GLY A O 1
ATOM 2236 N N . GLN A 1 293 ? 33.023 73.196 39.061 1.00 8.51 293 GLN A N 1
ATOM 2237 C CA . GLN A 1 293 ? 33.130 71.790 38.698 1.00 9.40 293 GLN A CA 1
ATOM 2238 C C . GLN A 1 293 ? 33.940 71.648 37.410 1.00 9.38 293 GLN A C 1
ATOM 2239 O O . GLN A 1 293 ? 34.099 72.609 36.656 1.00 8.93 293 GLN A O 1
ATOM 2245 N N . PHE A 1 294 ? 34.467 70.451 37.180 1.00 9.07 294 PHE A N 1
ATOM 2246 C CA . PHE A 1 294 ? 35.255 70.166 35.993 1.00 10.61 294 PHE A CA 1
ATOM 2247 C C . PHE A 1 294 ? 36.534 70.991 35.901 1.00 10.17 294 PHE A C 1
ATOM 2248 O O . PHE A 1 294 ? 36.780 71.680 34.906 1.00 11.64 294 PHE A O 1
ATOM 2256 N N . LEU A 1 295 ? 37.337 70.928 36.959 1.00 10.18 295 LEU A N 1
ATOM 2257 C CA . LEU A 1 295 ? 38.626 71.614 36.986 1.00 10.78 295 LEU A CA 1
ATOM 2258 C C . LEU A 1 295 ? 39.642 70.590 36.503 1.00 9.76 295 LEU A C 1
ATOM 2259 O O . LEU A 1 295 ? 39.746 69.499 37.068 1.00 10.04 295 LEU A O 1
ATOM 2264 N N . HIS A 1 296 ? 40.391 70.942 35.464 1.00 7.70 296 HIS A N 1
ATOM 2265 C CA . HIS A 1 296 ? 41.375 70.033 34.883 1.00 7.92 296 HIS A CA 1
ATOM 2266 C C . HIS A 1 296 ? 42.801 70.568 34.986 1.00 8.91 296 HIS A C 1
ATOM 2267 O O . HIS A 1 296 ? 43.032 71.765 34.824 1.00 10.91 296 HIS A O 1
ATOM 2274 N N . ASP A 1 297 ? 43.757 69.688 35.259 1.00 7.84 297 ASP A N 1
ATOM 2275 C CA . ASP A 1 297 ? 45.157 70.100 35.277 1.00 7.19 297 ASP A CA 1
ATOM 2276 C C . ASP A 1 297 ? 45.994 69.015 34.619 1.00 8.03 297 ASP A C 1
ATOM 2277 O O . ASP A 1 297 ? 46.141 67.918 35.156 1.00 9.20 297 ASP A O 1
ATOM 2282 N N . ASN A 1 298 ? 46.530 69.320 33.441 1.00 7.37 298 ASN A N 1
ATOM 2283 C CA . ASN A 1 298 ? 47.350 68.358 32.713 1.00 7.33 298 ASN A CA 1
ATOM 2284 C C . ASN A 1 298 ? 48.569 67.988 33.536 1.00 7.78 298 ASN A C 1
ATOM 2285 O O . ASN A 1 298 ? 49.307 68.858 34.001 1.00 8.94 298 ASN A O 1
ATOM 2290 N N . PRO A 1 299 ? 48.796 66.687 33.734 1.00 8.13 299 PRO A N 1
ATOM 2291 C CA . PRO A 1 299 ? 49.966 66.304 34.522 1.00 8.58 299 PRO A CA 1
ATOM 2292 C C . PRO A 1 299 ? 51.275 66.497 33.767 1.00 9.03 299 PRO A C 1
ATOM 2293 O O . PRO A 1 299 ? 51.328 66.385 32.540 1.00 10.82 299 PRO A O 1
ATOM 2297 N N . ARG A 1 300 ? 52.322 66.811 34.516 1.00 9.37 300 ARG A N 1
ATOM 2298 C CA . ARG A 1 300 ? 53.647 66.970 33.944 1.00 9.17 300 ARG A CA 1
ATOM 2299 C C . ARG A 1 300 ? 54.541 65.900 34.544 1.00 10.03 300 ARG A C 1
ATOM 2300 O O . ARG A 1 300 ? 54.623 65.758 35.763 1.00 11.62 300 ARG A O 1
ATOM 2308 N N . ASN A 1 301 ? 55.183 65.120 33.687 1.00 9.47 301 ASN A N 1
ATOM 2309 C CA . ASN A 1 301 ? 56.122 64.128 34.172 1.00 9.47 301 ASN A CA 1
ATOM 2310 C C . ASN A 1 301 ? 57.424 64.487 33.496 1.00 10.84 301 ASN A C 1
ATOM 2311 O O . ASN A 1 301 ? 57.426 65.049 32.396 1.00 10.02 301 ASN A O 1
ATOM 2316 N N . PHE A 1 302 ? 58.538 64.171 34.140 1.00 10.25 302 PHE A N 1
ATOM 2317 C CA . PHE A 1 302 ? 59.806 64.625 33.605 1.00 9.94 302 PHE A CA 1
ATOM 2318 C C . PHE A 1 302 ? 61.025 63.837 34.046 1.00 9.91 302 PHE A C 1
ATOM 2319 O O . PHE A 1 302 ? 60.949 62.949 34.892 1.00 11.59 302 PHE A O 1
ATOM 2327 N N . ILE A 1 303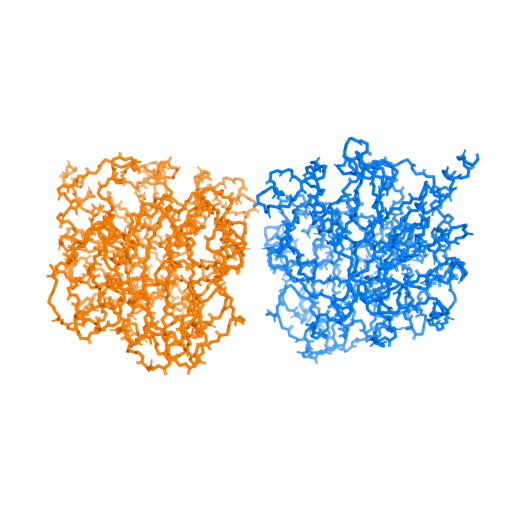 ? 62.156 64.217 33.463 1.00 12.42 303 ILE A N 1
ATOM 2328 C CA . ILE A 1 303 ? 63.451 63.640 33.785 1.00 11.55 303 ILE A CA 1
ATOM 2329 C C . ILE A 1 303 ? 64.449 64.791 33.757 1.00 11.98 303 ILE A C 1
ATOM 2330 O O . ILE A 1 303 ? 64.523 65.548 32.781 1.00 11.14 303 ILE A O 1
ATOM 2335 N N . ASN A 1 304 ? 65.196 64.936 34.845 1.00 11.97 304 ASN A N 1
ATOM 2336 C CA . ASN A 1 304 ? 66.209 65.978 34.957 1.00 13.63 304 ASN A CA 1
ATOM 2337 C C . ASN A 1 304 ? 67.579 65.341 34.788 1.00 13.36 304 ASN A C 1
ATOM 2338 O O . ASN A 1 304 ? 67.918 64.411 35.515 1.00 14.61 304 ASN A O 1
ATOM 2343 N N . ILE A 1 305 ? 68.362 65.823 33.829 1.00 13.22 305 ILE A N 1
ATOM 2344 C CA . ILE A 1 305 ? 69.706 65.287 33.650 1.00 13.42 305 ILE A CA 1
ATOM 2345 C C . ILE A 1 305 ? 70.733 66.350 34.013 1.00 13.69 305 ILE A C 1
ATOM 2346 O O . ILE A 1 305 ? 70.525 67.544 33.780 1.00 12.32 305 ILE A O 1
ATOM 2351 N N . LEU A 1 306 ? 71.836 65.900 34.599 1.00 14.27 306 LEU A N 1
ATOM 2352 C CA . LEU A 1 306 ? 72.926 66.776 35.006 1.00 14.73 306 LEU A CA 1
ATOM 2353 C C . LEU A 1 306 ? 74.135 66.422 34.146 1.00 15.22 306 LEU A C 1
ATOM 2354 O O . LEU A 1 306 ? 74.915 65.533 34.487 1.00 16.59 306 LEU A O 1
ATOM 2359 N N . PRO A 1 307 ? 74.294 67.109 33.006 1.00 15.17 307 PRO A N 1
ATOM 2360 C CA . PRO A 1 307 ? 75.406 66.869 32.080 1.00 15.53 307 PRO A CA 1
ATOM 2361 C C . PRO A 1 307 ? 76.777 67.051 32.725 1.00 17.48 307 PRO A C 1
ATOM 2362 O O . PRO A 1 307 ? 76.981 67.975 33.513 1.00 18.22 307 PRO A O 1
ATOM 2366 N N . PRO A 1 308 ? 77.733 66.164 32.397 1.00 19.08 308 PRO A N 1
ATOM 2367 C CA . PRO A 1 308 ? 79.088 66.247 32.952 1.00 20.89 308 PRO A CA 1
ATOM 2368 C C . PRO A 1 308 ? 79.750 67.524 32.451 1.00 22.33 308 PRO A C 1
ATOM 2369 O O . PRO A 1 308 ? 80.562 68.139 33.142 1.00 24.21 308 PRO A O 1
ATOM 2373 N N . ASN A 1 309 ? 79.397 67.914 31.233 1.00 22.46 309 ASN A N 1
ATOM 2374 C CA . ASN A 1 309 ? 79.916 69.137 30.646 1.00 23.95 309 ASN A CA 1
ATOM 2375 C C . ASN A 1 309 ? 78.761 70.126 30.598 1.00 23.61 309 ASN A C 1
ATOM 2376 O O . ASN A 1 309 ? 77.734 69.871 29.970 1.00 24.52 309 ASN A O 1
ATOM 2381 N N . PRO A 1 310 ? 78.922 71.272 31.274 1.00 21.05 310 PRO A N 1
ATOM 2382 C CA . PRO A 1 310 ? 77.938 72.354 31.373 1.00 19.93 310 PRO A CA 1
ATOM 2383 C C . PRO A 1 310 ? 77.184 72.726 30.101 1.00 18.72 310 PRO A C 1
ATOM 2384 O O . PRO A 1 310 ? 77.751 72.761 29.010 1.00 18.74 310 PRO A O 1
ATOM 2388 N N . ILE A 1 311 ? 75.892 72.995 30.258 1.00 16.38 311 ILE A N 1
ATOM 2389 C CA . ILE A 1 311 ? 75.061 73.428 29.146 1.00 15.74 311 ILE A CA 1
ATOM 2390 C C . ILE A 1 311 ? 74.542 74.807 29.543 1.00 15.83 311 ILE A C 1
ATOM 2391 O O . ILE A 1 311 ? 74.479 75.131 30.731 1.00 15.84 311 ILE A O 1
ATOM 2396 N N . GLU A 1 312 ? 74.177 75.621 28.560 1.00 15.99 312 GLU A N 1
ATOM 2397 C CA . GLU A 1 312 ? 73.705 76.971 28.839 1.00 16.89 312 GLU A CA 1
ATOM 2398 C C . GLU A 1 312 ? 72.194 77.063 29.020 1.00 16.75 312 GLU A C 1
ATOM 2399 O O . GLU A 1 312 ? 71.443 76.274 28.448 1.00 16.94 312 GLU A O 1
ATOM 2405 N N . PRO A 1 313 ? 71.733 78.030 29.831 1.00 16.42 313 PRO A N 1
ATOM 2406 C CA . PRO A 1 313 ? 70.300 78.218 30.076 1.00 15.90 313 PRO A CA 1
ATOM 2407 C C . PRO A 1 313 ? 69.582 78.658 28.803 1.00 14.54 313 PRO A C 1
ATOM 2408 O O . PRO A 1 313 ? 70.121 79.420 28.003 1.00 14.33 313 PRO A O 1
ATOM 2412 N N . THR A 1 314 ? 68.361 78.174 28.616 1.00 13.31 314 THR A N 1
ATOM 2413 C CA . THR A 1 314 ? 67.597 78.520 27.426 1.00 13.34 314 THR A CA 1
ATOM 2414 C C . THR A 1 314 ? 66.122 78.706 27.734 1.00 13.43 314 THR A C 1
ATOM 2415 O O . THR A 1 314 ? 65.636 78.281 28.780 1.00 14.10 314 THR A O 1
ATOM 2419 N N . ILE A 1 315 ? 65.419 79.375 26.827 1.00 13.20 315 ILE A N 1
ATOM 2420 C CA . ILE A 1 315 ? 63.981 79.534 26.977 1.00 13.15 315 ILE A CA 1
ATOM 2421 C C . ILE A 1 315 ? 63.436 78.448 26.055 1.00 12.29 315 ILE A C 1
ATOM 2422 O O . ILE A 1 315 ? 64.032 78.152 25.019 1.00 11.27 315 ILE A O 1
ATOM 2427 N N . VAL A 1 316 ? 62.322 77.834 26.433 1.00 10.49 316 VAL A N 1
ATOM 2428 C CA . VAL A 1 316 ? 61.744 76.769 25.620 1.00 10.41 316 VAL A CA 1
ATOM 2429 C C . VAL A 1 316 ? 61.225 77.289 24.284 1.00 9.43 316 VAL A C 1
ATOM 2430 O O . VAL A 1 316 ? 60.448 78.242 24.240 1.00 9.87 316 VAL A O 1
ATOM 2434 N N . THR A 1 317 ? 61.658 76.663 23.194 1.00 8.85 317 THR A N 1
ATOM 2435 C CA . THR A 1 317 ? 61.198 77.064 21.869 1.00 9.39 317 THR A CA 1
ATOM 2436 C C . THR A 1 317 ? 60.908 75.841 21.006 1.00 9.66 317 THR A C 1
ATOM 2437 O O . THR A 1 317 ? 60.079 75.895 20.101 1.00 9.62 317 THR A O 1
ATOM 2441 N N . VAL A 1 318 ? 61.591 74.738 21.295 1.00 7.06 318 VAL A N 1
ATOM 2442 C CA . VAL A 1 318 ? 61.405 73.507 20.533 1.00 8.62 318 VAL A CA 1
ATOM 2443 C C . VAL A 1 318 ? 60.366 72.590 21.173 1.00 8.07 318 VAL A C 1
ATOM 2444 O O . VAL A 1 318 ? 60.489 72.203 22.336 1.00 8.79 318 VAL A O 1
ATOM 2448 N N . LEU A 1 319 ? 59.337 72.246 20.407 1.00 7.42 319 LEU A N 1
ATOM 2449 C CA . LEU A 1 319 ? 58.281 71.375 20.904 1.00 7.09 319 LEU A CA 1
ATOM 2450 C C . LEU A 1 319 ? 58.193 70.077 20.114 1.00 7.79 319 LEU A C 1
ATOM 2451 O O . LEU A 1 319 ? 58.296 70.083 18.887 1.00 9.41 319 LEU A O 1
ATOM 2456 N N . GLY A 1 320 ? 58.007 68.973 20.835 1.00 7.15 320 GLY A N 1
ATOM 2457 C CA . GLY A 1 320 ? 57.871 67.664 20.222 1.00 7.20 320 GLY A CA 1
ATOM 2458 C C . GLY A 1 320 ? 56.442 67.265 20.527 1.00 7.79 320 GLY A C 1
ATOM 2459 O O . GLY A 1 320 ? 56.128 66.840 21.640 1.00 7.81 320 GLY A O 1
ATOM 2460 N N . ILE A 1 321 ? 55.574 67.409 19.533 1.00 7.56 321 ILE A N 1
ATOM 2461 C CA . ILE A 1 321 ? 54.159 67.132 19.697 1.00 8.29 321 ILE A CA 1
ATOM 2462 C C . ILE A 1 321 ? 53.674 65.786 19.190 1.00 8.67 321 ILE A C 1
ATOM 2463 O O . ILE A 1 321 ? 53.873 65.431 18.027 1.00 9.31 321 ILE A O 1
ATOM 2468 N N . SER A 1 322 ? 53.042 65.038 20.086 1.00 9.71 322 SER A N 1
ATOM 2469 C CA . SER A 1 322 ? 52.445 63.759 19.739 1.00 11.30 322 SER A CA 1
ATOM 2470 C C . SER A 1 322 ? 50.957 63.979 19.992 1.00 11.51 322 SER A C 1
ATOM 2471 O O . SER A 1 322 ? 50.573 64.963 20.625 1.00 13.72 322 SER A O 1
ATOM 2474 N N . ASN A 1 323 ? 50.113 63.088 19.494 1.00 13.32 323 ASN A N 1
ATOM 2475 C CA . ASN A 1 323 ? 48.680 63.252 19.685 1.00 14.16 323 ASN A CA 1
ATOM 2476 C C . ASN A 1 323 ? 48.229 63.155 21.135 1.00 14.08 323 ASN A C 1
ATOM 2477 O O . ASN A 1 323 ? 47.296 63.847 21.547 1.00 15.30 323 ASN A O 1
ATOM 2482 N N . ASP A 1 324 ? 48.895 62.309 21.913 1.00 12.32 324 ASP A N 1
ATOM 2483 C CA . ASP A 1 324 ? 48.496 62.106 23.302 1.00 12.27 324 ASP A CA 1
ATOM 2484 C C . ASP A 1 324 ? 49.340 62.792 24.371 1.00 10.44 324 ASP A C 1
ATOM 2485 O O . ASP A 1 324 ? 48.975 62.786 25.546 1.00 9.92 324 ASP A O 1
ATOM 2490 N N . PHE A 1 325 ? 50.466 63.374 23.975 1.00 8.16 325 PHE A N 1
ATOM 2491 C CA . PHE A 1 325 ? 51.335 64.056 24.925 1.00 7.31 325 PHE A CA 1
ATOM 2492 C C . PHE A 1 325 ? 52.196 65.068 24.185 1.00 8.59 325 PHE A C 1
ATOM 2493 O O . PHE A 1 325 ? 52.490 64.890 23.006 1.00 9.60 325 PHE A O 1
ATOM 2501 N N . TYR A 1 326 ? 52.582 66.133 24.883 1.00 7.69 326 TYR A N 1
ATOM 2502 C CA . TYR A 1 326 ? 53.383 67.207 24.300 1.00 7.74 326 TYR A CA 1
ATOM 2503 C C . TYR A 1 326 ? 54.675 67.338 25.095 1.00 7.54 326 TYR A C 1
ATOM 2504 O O . TYR A 1 326 ? 54.649 67.341 26.327 1.00 8.71 326 TYR A O 1
ATOM 2513 N N . GLN A 1 327 ? 55.800 67.483 24.402 1.00 6.49 327 GLN A N 1
ATOM 2514 C CA . GLN A 1 327 ? 57.076 67.537 25.098 1.00 7.07 327 GLN A CA 1
ATOM 2515 C C . GLN A 1 327 ? 58.013 68.672 24.724 1.00 7.98 327 GLN A C 1
ATOM 2516 O O . GLN A 1 327 ? 57.896 69.276 23.662 1.00 8.06 327 GLN A O 1
ATOM 2522 N N . CYS A 1 328 ? 58.949 68.952 25.625 1.00 8.99 328 CYS A N 1
ATOM 2523 C CA . CYS A 1 328 ? 59.928 70.009 25.420 1.00 9.96 328 CYS A CA 1
ATOM 2524 C C . CYS A 1 328 ? 61.027 69.862 26.461 1.00 11.02 328 CYS A C 1
ATOM 2525 O O . CYS A 1 328 ? 60.937 69.023 27.363 1.00 10.17 328 CYS A O 1
ATOM 2528 N N . SER A 1 329 ? 62.069 70.673 26.329 1.00 10.43 329 SER A N 1
ATOM 2529 C CA . SER A 1 329 ? 63.178 70.626 27.270 1.00 12.63 329 SER A CA 1
ATOM 2530 C C . SER A 1 329 ? 63.578 72.031 27.676 1.00 12.80 329 SER A C 1
ATOM 2531 O O . SER A 1 329 ? 63.620 72.949 26.856 1.00 14.31 329 SER A O 1
ATOM 2534 N N . PHE A 1 330 ? 63.865 72.181 28.961 1.00 13.05 330 PHE A N 1
ATOM 2535 C CA . PHE A 1 330 ? 64.250 73.453 29.545 1.00 14.76 330 PHE A CA 1
ATOM 2536 C C . PHE A 1 330 ? 65.627 73.277 30.184 1.00 13.88 330 PHE A C 1
ATOM 2537 O O . PHE A 1 330 ? 65.839 72.324 30.930 1.00 15.07 330 PHE A O 1
ATOM 2545 N N . SER A 1 331 ? 66.563 74.167 29.872 1.00 12.44 331 SER A N 1
ATOM 2546 C CA . SER A 1 331 ? 67.896 74.094 30.472 1.00 12.87 331 SER A CA 1
ATOM 2547 C C . SER A 1 331 ? 68.036 75.297 31.399 1.00 13.05 331 SER A C 1
ATOM 2548 O O . SER A 1 331 ? 67.628 76.407 31.055 1.00 13.37 331 SER A O 1
ATOM 2551 N N . SER A 1 332 ? 68.611 75.078 32.575 1.00 13.72 332 SER A N 1
ATOM 2552 C CA . SER A 1 332 ? 68.735 76.157 33.544 1.00 14.57 332 SER A CA 1
ATOM 2553 C C . SER A 1 332 ? 69.989 76.101 34.407 1.00 16.17 332 SER A C 1
ATOM 2554 O O . SER A 1 332 ? 70.695 75.094 34.443 1.00 15.58 332 SER A O 1
ATOM 2557 N N . LEU A 1 333 ? 70.249 77.203 35.104 1.00 17.16 333 LEU A N 1
ATOM 2558 C CA . LEU A 1 333 ? 71.394 77.306 36.000 1.00 18.76 333 LEU A CA 1
ATOM 2559 C C . LEU A 1 333 ? 71.046 76.624 37.320 1.00 20.35 333 LEU A C 1
ATOM 2560 O O . LEU A 1 333 ? 69.873 76.376 37.611 1.00 18.67 333 LEU A O 1
ATOM 2565 N N . PRO A 1 334 ? 72.064 76.307 38.136 1.00 21.46 334 PRO A N 1
ATOM 2566 C CA . PRO A 1 334 ? 71.851 75.653 39.430 1.00 22.39 334 PRO A CA 1
ATOM 2567 C C . PRO A 1 334 ? 71.273 76.635 40.450 1.00 23.68 334 PRO A C 1
ATOM 2568 O O . PRO A 1 334 ? 71.300 77.847 40.235 1.00 25.63 334 PRO A O 1
ATOM 2572 N N . PHE A 1 335 ? 70.751 76.113 41.556 1.00 25.05 335 PHE A N 1
ATOM 2573 C CA . PHE A 1 335 ? 70.179 76.965 42.597 1.00 25.47 335 PHE A CA 1
ATOM 2574 C C . PHE A 1 335 ? 70.006 76.239 43.928 1.00 25.54 335 PHE A C 1
ATOM 2575 O O . PHE A 1 335 ? 69.916 75.012 43.967 1.00 26.55 335 PHE A O 1
ATOM 2583 N N . THR A 1 336 ? 69.978 77.002 45.018 1.00 25.98 336 THR A N 1
ATOM 2584 C CA . THR A 1 336 ? 69.793 76.429 46.349 1.00 25.65 336 THR A CA 1
ATOM 2585 C C . THR A 1 336 ? 68.378 76.704 46.848 1.00 24.72 336 THR A C 1
ATOM 2586 O O . THR A 1 336 ? 67.893 76.039 47.764 1.00 25.18 336 THR A O 1
ATOM 2590 N N . THR A 1 337 ? 67.721 77.691 46.246 1.00 22.33 337 THR A N 1
ATOM 2591 C CA . THR A 1 337 ? 66.348 78.019 46.606 1.00 20.78 337 THR A CA 1
ATOM 2592 C C . THR A 1 337 ? 65.472 77.420 45.515 1.00 19.27 337 THR A C 1
ATOM 2593 O O . THR A 1 337 ? 65.608 77.753 44.340 1.00 18.61 337 THR A O 1
ATOM 2597 N N . PRO A 1 338 ? 64.561 76.517 45.890 1.00 18.80 338 PRO A N 1
ATOM 2598 C CA . PRO A 1 338 ? 63.700 75.902 44.884 1.00 18.48 338 PRO A CA 1
ATOM 2599 C C . PRO A 1 338 ? 62.594 76.801 44.343 1.00 16.67 338 PRO A C 1
ATOM 2600 O O . PRO A 1 338 ? 61.985 77.573 45.085 1.00 16.05 338 PRO A O 1
ATOM 2604 N N . PRO A 1 339 ? 62.349 76.736 43.025 1.00 15.70 339 PRO A N 1
ATOM 2605 C CA . PRO A 1 339 ? 61.293 77.551 42.419 1.00 14.71 339 PRO A CA 1
ATOM 2606 C C . PRO A 1 339 ? 60.000 76.806 42.727 1.00 13.35 339 PRO A C 1
ATOM 2607 O O . PRO A 1 339 ? 59.800 75.687 42.259 1.00 12.16 339 PRO A O 1
ATOM 2611 N N . PHE A 1 340 ? 59.133 77.413 43.527 1.00 13.69 340 PHE A N 1
ATOM 2612 C CA . PHE A 1 340 ? 57.893 76.751 43.911 1.00 13.76 340 PHE A CA 1
ATOM 2613 C C . PHE A 1 340 ? 57.051 76.306 42.720 1.00 12.55 340 PHE A C 1
ATOM 2614 O O . PHE A 1 340 ? 56.796 77.082 41.799 1.00 13.82 340 PHE A O 1
ATOM 2622 N N . GLY A 1 341 ? 56.622 75.047 42.753 1.00 12.45 341 GLY A N 1
ATOM 2623 C CA . GLY A 1 341 ? 55.804 74.514 41.680 1.00 13.12 341 GLY A CA 1
ATOM 2624 C C . GLY A 1 341 ? 56.573 73.782 40.595 1.00 13.11 341 GLY A C 1
ATOM 2625 O O . GLY A 1 341 ? 55.989 72.998 39.849 1.00 13.12 341 GLY A O 1
ATOM 2626 N N . PHE A 1 342 ? 57.877 74.029 40.494 1.00 14.04 342 PHE A N 1
ATOM 2627 C CA . PHE A 1 342 ? 58.687 73.366 39.476 1.00 14.40 342 PHE A CA 1
ATOM 2628 C C . PHE A 1 342 ? 58.748 71.875 39.785 1.00 14.81 342 PHE A C 1
ATOM 2629 O O . PHE A 1 342 ? 58.571 71.033 38.908 1.00 14.96 342 PHE A O 1
ATOM 2637 N N . PHE A 1 343 ? 59.023 71.558 41.043 1.00 15.58 343 PHE A N 1
ATOM 2638 C CA . PHE A 1 343 ? 59.050 70.180 41.497 1.00 16.23 343 PHE A CA 1
ATOM 2639 C C . PHE A 1 343 ? 57.763 70.090 42.319 1.00 15.33 343 PHE A C 1
ATOM 2640 O O . PHE A 1 343 ? 57.340 71.079 42.919 1.00 14.84 343 PHE A O 1
ATOM 2648 N N . PRO A 1 344 ? 57.115 68.916 42.341 1.00 15.99 344 PRO A N 1
ATOM 2649 C CA . PRO A 1 344 ? 55.859 68.718 43.076 1.00 15.91 344 PRO A CA 1
ATOM 2650 C C . PRO A 1 344 ? 55.803 68.999 44.576 1.00 16.75 344 PRO A C 1
ATOM 2651 O O . PRO A 1 344 ? 54.726 69.274 45.109 1.00 15.34 344 PRO A O 1
ATOM 2655 N N . SER A 1 345 ? 56.943 68.931 45.256 1.00 18.75 345 SER A N 1
ATOM 2656 C CA . SER A 1 345 ? 56.977 69.185 46.694 1.00 22.57 345 SER A CA 1
ATOM 2657 C C . SER A 1 345 ? 58.281 69.857 47.103 1.00 23.64 345 SER A C 1
ATOM 2658 O O . SER A 1 345 ? 59.245 69.877 46.342 1.00 22.78 345 SER A O 1
ATOM 2661 N N . SER A 1 346 ? 58.305 70.396 48.318 1.00 26.73 346 SER A N 1
ATOM 2662 C CA . SER A 1 346 ? 59.484 71.078 48.834 1.00 29.88 346 SER A CA 1
ATOM 2663 C C . SER A 1 346 ? 60.616 70.117 49.192 1.00 30.67 346 SER A C 1
ATOM 2664 O O . SER A 1 346 ? 61.755 70.539 49.395 1.00 32.07 346 SER A O 1
ATOM 2667 N N . SER A 1 347 ? 60.304 68.828 49.268 1.00 31.16 347 SER A N 1
ATOM 2668 C CA . SER A 1 347 ? 61.309 67.825 49.598 1.00 32.17 347 SER A CA 1
ATOM 2669 C C . SER A 1 347 ? 61.881 67.204 48.327 1.00 31.92 347 SER A C 1
ATOM 2670 O O . SER A 1 347 ? 61.662 66.025 48.044 1.00 33.52 347 SER A O 1
ATOM 2673 N N . TYR A 1 348 ? 62.620 68.007 47.568 1.00 30.42 348 TYR A N 1
ATOM 2674 C CA . TYR A 1 348 ? 63.223 67.553 46.319 1.00 27.91 348 TYR A CA 1
ATOM 2675 C C . TYR A 1 348 ? 64.684 68.005 46.281 1.00 27.23 348 TYR A C 1
ATOM 2676 O O . TYR A 1 348 ? 65.011 69.085 46.766 1.00 26.38 348 TYR A O 1
ATOM 2685 N N . PRO A 1 349 ? 65.581 67.185 45.703 1.00 27.06 349 PRO A N 1
ATOM 2686 C CA . PRO A 1 349 ? 67.005 67.535 45.619 1.00 27.03 349 PRO A CA 1
ATOM 2687 C C . PRO A 1 349 ? 67.277 68.773 44.762 1.00 26.10 349 PRO A C 1
ATOM 2688 O O . PRO A 1 349 ? 66.620 68.995 43.747 1.00 24.87 349 PRO A O 1
ATOM 2692 N N . LEU A 1 350 ? 68.255 69.572 45.178 1.00 26.37 350 LEU A N 1
ATOM 2693 C CA . LEU A 1 350 ? 68.612 70.796 44.464 1.00 26.59 350 LEU A CA 1
ATOM 2694 C C . LEU A 1 350 ? 69.791 70.588 43.514 1.00 26.12 350 LEU A C 1
ATOM 2695 O O . LEU A 1 350 ? 70.701 69.816 43.801 1.00 26.73 350 LEU A O 1
ATOM 2700 N N . PRO A 1 351 ? 69.780 71.273 42.359 1.00 25.05 351 PRO A N 1
ATOM 2701 C CA . PRO A 1 351 ? 70.871 71.142 41.389 1.00 23.77 351 PRO A CA 1
ATOM 2702 C C . PRO A 1 351 ? 72.001 72.132 41.672 1.00 23.75 351 PRO A C 1
ATOM 2703 O O . PRO A 1 351 ? 71.763 73.336 41.785 1.00 22.05 351 PRO A O 1
ATOM 2707 N N . ASN A 1 352 ? 73.227 71.627 41.788 1.00 23.56 352 ASN A N 1
ATOM 2708 C CA . ASN A 1 352 ? 74.377 72.487 42.051 1.00 24.98 352 ASN A CA 1
ATOM 2709 C C . ASN A 1 352 ? 75.192 72.719 40.784 1.00 23.79 352 ASN A C 1
ATOM 2710 O O . ASN A 1 352 ? 76.285 73.290 40.826 1.00 23.70 352 ASN A O 1
ATOM 2715 N N . SER A 1 353 ? 74.638 72.276 39.659 1.00 21.29 353 SER A N 1
ATOM 2716 C CA . SER A 1 353 ? 75.262 72.437 38.351 1.00 20.51 353 SER A CA 1
ATOM 2717 C C . SER A 1 353 ? 74.138 72.671 37.349 1.00 19.20 353 SER A C 1
ATOM 2718 O O . SER A 1 353 ? 72.965 72.540 37.695 1.00 17.95 353 SER A O 1
ATOM 2721 N N . THR A 1 354 ? 74.487 73.029 36.119 1.00 18.53 354 THR A N 1
ATOM 2722 C CA . THR A 1 354 ? 73.470 73.259 35.100 1.00 17.32 354 THR A CA 1
ATOM 2723 C C . THR A 1 354 ? 72.748 71.941 34.829 1.00 16.21 354 THR A C 1
ATOM 2724 O O . THR A 1 354 ? 73.327 70.866 34.982 1.00 16.47 354 THR A O 1
ATOM 2728 N N . PHE A 1 355 ? 71.480 72.016 34.438 1.00 14.62 355 PHE A N 1
ATOM 2729 C CA . PHE A 1 355 ? 70.719 70.802 34.176 1.00 13.29 355 PHE A CA 1
ATOM 2730 C C . PHE A 1 355 ? 69.688 71.022 33.086 1.00 10.79 355 PHE A C 1
ATOM 2731 O O . PHE A 1 355 ? 69.400 72.159 32.719 1.00 9.79 355 PHE A O 1
ATOM 2739 N N . ALA A 1 356 ? 69.163 69.921 32.559 1.00 10.32 356 ALA A N 1
ATOM 2740 C CA . ALA A 1 356 ? 68.140 69.962 31.522 1.00 10.12 356 ALA A CA 1
ATOM 2741 C C . ALA A 1 356 ? 66.911 69.254 32.065 1.00 10.78 356 ALA A C 1
ATOM 2742 O O . ALA A 1 356 ? 67.006 68.174 32.648 1.00 10.95 356 ALA A O 1
ATOM 2744 N N . HIS A 1 357 ? 65.759 69.878 31.865 1.00 11.55 357 HIS A N 1
ATOM 2745 C CA . HIS A 1 357 ? 64.482 69.355 32.327 1.00 11.33 357 HIS A CA 1
ATOM 2746 C C . HIS A 1 357 ? 63.680 68.885 31.114 1.00 12.69 357 HIS A C 1
ATOM 2747 O O . HIS A 1 357 ? 63.224 69.706 30.320 1.00 13.51 357 HIS A O 1
ATOM 2754 N N . PHE A 1 358 ? 63.541 67.574 30.950 1.00 10.81 358 PHE A N 1
ATOM 2755 C CA . PHE A 1 358 ? 62.754 67.031 29.841 1.00 11.35 358 PHE A CA 1
ATOM 2756 C C . PHE A 1 358 ? 61.345 66.803 30.371 1.00 11.00 358 PHE A C 1
ATOM 2757 O O . PHE A 1 358 ? 61.122 65.920 31.201 1.00 10.94 358 PHE A O 1
ATOM 2765 N N . ALA A 1 359 ? 60.395 67.595 29.879 1.00 9.42 359 ALA A N 1
ATOM 2766 C CA . ALA A 1 359 ? 59.022 67.507 30.354 1.00 11.01 359 ALA A CA 1
ATOM 2767 C C . ALA A 1 359 ? 58.030 66.942 29.352 1.00 10.51 359 ALA A C 1
ATOM 2768 O O . ALA A 1 359 ? 58.172 67.111 28.142 1.00 10.18 359 ALA A O 1
ATOM 2770 N N . SER A 1 360 ? 57.013 66.272 29.878 1.00 9.05 360 SER A N 1
ATOM 2771 C CA . SER A 1 360 ? 55.983 65.675 29.045 1.00 8.57 360 SER A CA 1
ATOM 2772 C C . SER A 1 360 ? 54.615 65.989 29.636 1.00 8.69 360 SER A C 1
ATOM 2773 O O . SER A 1 360 ? 54.344 65.672 30.792 1.00 9.44 360 SER A O 1
ATOM 2776 N N . LYS A 1 361 ? 53.767 66.621 28.830 1.00 8.56 361 LYS A N 1
ATOM 2777 C CA . LYS A 1 361 ? 52.417 67.003 29.236 1.00 9.70 361 LYS A CA 1
ATOM 2778 C C . LYS A 1 361 ? 51.388 66.074 28.599 1.00 8.91 361 LYS A C 1
ATOM 2779 O O . LYS A 1 361 ? 51.378 65.890 27.386 1.00 9.42 361 LYS A O 1
ATOM 2785 N N . VAL A 1 362 ? 50.520 65.485 29.416 1.00 7.40 362 VAL A N 1
ATOM 2786 C CA . VAL A 1 362 ? 49.486 64.603 28.891 1.00 8.60 362 VAL A CA 1
ATOM 2787 C C . VAL A 1 362 ? 48.376 65.460 28.290 1.00 9.37 362 VAL A C 1
ATOM 2788 O O . VAL A 1 362 ? 47.979 66.466 28.874 1.00 8.92 362 VAL A O 1
ATOM 2792 N N . ALA A 1 363 ? 47.885 65.067 27.118 1.00 9.47 363 ALA A N 1
ATOM 2793 C CA . ALA A 1 363 ? 46.823 65.810 26.445 1.00 9.58 363 ALA A CA 1
ATOM 2794 C C . ALA A 1 363 ? 45.522 65.749 27.245 1.00 9.76 363 ALA A C 1
ATOM 2795 O O . ALA A 1 363 ? 45.312 64.825 28.025 1.00 10.40 363 ALA A O 1
ATOM 2797 N N . GLY A 1 364 ? 44.652 66.737 27.046 1.00 10.24 364 GLY A N 1
ATOM 2798 C CA . GLY A 1 364 ? 43.380 66.755 27.753 1.00 10.34 364 GLY A CA 1
ATOM 2799 C C . GLY A 1 364 ? 43.394 67.693 28.943 1.00 9.07 364 GLY A C 1
ATOM 2800 O O . GLY A 1 364 ? 43.369 68.910 28.762 1.00 9.70 364 GLY A O 1
ATOM 2801 N N . PRO A 1 365 ? 43.406 67.166 30.179 1.00 7.43 365 PRO A N 1
ATOM 2802 C CA . PRO A 1 365 ? 43.403 65.741 30.527 1.00 7.56 365 PRO A CA 1
ATOM 2803 C C . PRO A 1 365 ? 41.961 65.267 30.680 1.00 8.02 365 PRO A C 1
ATOM 2804 O O . PRO A 1 365 ? 41.040 66.078 30.790 1.00 8.42 365 PRO A O 1
ATOM 2808 N N . LEU A 1 366 ? 41.763 63.956 30.694 1.00 7.99 366 LEU A N 1
ATOM 2809 C CA . LEU A 1 366 ? 40.421 63.413 30.852 1.00 8.76 366 LEU A CA 1
ATOM 2810 C C . LEU A 1 366 ? 39.992 63.504 32.313 1.00 8.28 366 LEU A C 1
ATOM 2811 O O . LEU A 1 366 ? 38.811 63.678 32.615 1.00 10.47 366 LEU A O 1
ATOM 2816 N N . SER A 1 367 ? 40.962 63.397 33.215 1.00 7.65 367 SER A N 1
ATOM 2817 C CA . SER A 1 367 ? 40.710 63.465 34.651 1.00 7.61 367 SER A CA 1
ATOM 2818 C C . SER A 1 367 ? 40.363 64.884 35.071 1.00 8.26 367 SER A C 1
ATOM 2819 O O . SER A 1 367 ? 40.875 65.846 34.498 1.00 8.93 367 SER A O 1
ATOM 2822 N N . TYR A 1 368 ? 39.506 65.015 36.081 1.00 9.80 368 TYR A N 1
ATOM 2823 C CA . TYR A 1 368 ? 39.134 66.334 36.581 1.00 9.35 368 TYR A CA 1
ATOM 2824 C C . TYR A 1 368 ? 38.699 66.294 38.041 1.00 8.95 368 TYR A C 1
ATOM 2825 O O . TYR A 1 368 ? 38.391 65.231 38.589 1.00 9.09 368 TYR A O 1
ATOM 2834 N N . GLY A 1 369 ? 38.688 67.469 38.660 1.00 8.99 369 GLY A N 1
ATOM 2835 C CA . GLY A 1 369 ? 38.286 67.592 40.047 1.00 8.79 369 GLY A CA 1
ATOM 2836 C C . GLY A 1 369 ? 37.387 68.797 40.206 1.00 9.85 369 GLY A C 1
ATOM 2837 O O . GLY A 1 369 ? 36.693 69.187 39.265 1.00 10.25 369 GLY A O 1
ATOM 2838 N N . SER A 1 370 ? 37.392 69.400 41.389 1.00 8.87 370 SER A N 1
ATOM 2839 C CA . SER A 1 370 ? 36.546 70.558 41.624 1.00 10.26 370 SER A CA 1
ATOM 2840 C C . SER A 1 370 ? 37.202 71.599 42.516 1.00 9.77 370 SER A C 1
ATOM 2841 O O . SER A 1 370 ? 38.231 71.349 43.149 1.00 9.54 370 SER A O 1
ATOM 2844 N N . LEU A 1 371 ? 36.581 72.770 42.553 1.00 9.07 371 LEU A N 1
ATOM 2845 C CA . LEU A 1 371 ? 37.056 73.885 43.349 1.00 9.69 371 LEU A CA 1
ATOM 2846 C C . LEU A 1 371 ? 36.008 74.220 44.404 1.00 10.27 371 LEU A C 1
ATOM 2847 O O . LEU A 1 371 ? 34.814 74.272 44.105 1.00 11.26 371 LEU A O 1
ATOM 2852 N N . THR A 1 372 ? 36.464 74.423 45.636 1.00 10.85 372 THR A N 1
ATOM 2853 C CA . THR A 1 372 ? 35.579 74.776 46.745 1.00 11.66 372 THR A CA 1
ATOM 2854 C C . THR A 1 372 ? 36.206 75.920 47.537 1.00 12.11 372 THR A C 1
ATOM 2855 O O . THR A 1 372 ? 37.421 76.104 47.521 1.00 10.77 372 THR A O 1
ATOM 2859 N N . LEU A 1 373 ? 35.378 76.692 48.229 1.00 10.68 373 LEU A N 1
ATOM 2860 C CA . LEU A 1 373 ? 35.882 77.819 49.008 1.00 10.34 373 LEU A CA 1
ATOM 2861 C C . LEU A 1 373 ? 36.566 77.377 50.297 1.00 12.01 373 LEU A C 1
ATOM 2862 O O . LEU A 1 373 ? 36.150 76.410 50.927 1.00 13.05 373 LEU A O 1
ATOM 2867 N N . LYS A 1 374 ? 37.630 78.082 50.671 1.00 13.33 374 LYS A N 1
ATOM 2868 C CA . LYS A 1 374 ? 38.330 77.793 51.917 1.00 16.00 374 LYS A CA 1
ATOM 2869 C C . LYS A 1 374 ? 37.755 78.785 52.928 1.00 16.70 374 LYS A C 1
ATOM 2870 O O . LYS A 1 374 ? 37.648 78.494 54.120 1.00 19.48 374 LYS A O 1
ATOM 2876 N N . SER A 1 375 ? 37.384 79.961 52.428 1.00 15.78 375 SER A N 1
ATOM 2877 C CA . SER A 1 375 ? 36.776 81.010 53.238 1.00 14.44 375 SER A CA 1
ATOM 2878 C C . SER A 1 375 ? 35.451 81.375 52.581 1.00 14.17 375 SER A C 1
ATOM 2879 O O . SER A 1 375 ? 35.394 81.594 51.373 1.00 13.77 375 SER A O 1
ATOM 2882 N N . SER A 1 376 ? 34.386 81.440 53.369 1.00 14.51 376 SER A N 1
ATOM 2883 C CA . SER A 1 376 ? 33.077 81.769 52.821 1.00 15.74 376 SER A CA 1
ATOM 2884 C C . SER A 1 376 ? 32.890 83.266 52.593 1.00 15.27 376 SER A C 1
ATOM 2885 O O . SER A 1 376 ? 31.874 83.684 52.036 1.00 15.99 376 SER A O 1
ATOM 2888 N N . SER A 1 377 ? 33.869 84.072 53.000 1.00 15.06 377 SER A N 1
ATOM 2889 C CA . SER A 1 377 ? 33.745 85.520 52.852 1.00 16.10 377 SER A CA 1
ATOM 2890 C C . SER A 1 377 ? 34.975 86.286 52.369 1.00 16.11 377 SER A C 1
ATOM 2891 O O . SER A 1 377 ? 34.847 87.415 51.902 1.00 18.08 377 SER A O 1
ATOM 2894 N N . ASN A 1 378 ? 36.157 85.689 52.480 1.00 13.98 378 ASN A N 1
ATOM 2895 C CA . ASN A 1 378 ? 37.380 86.378 52.080 1.00 13.82 378 ASN A CA 1
ATOM 2896 C C . ASN A 1 378 ? 37.925 85.895 50.743 1.00 11.99 378 ASN A C 1
ATOM 2897 O O . ASN A 1 378 ? 38.458 84.793 50.646 1.00 10.65 378 ASN A O 1
ATOM 2902 N N . VAL A 1 379 ? 37.811 86.742 49.725 1.00 10.98 379 VAL A N 1
ATOM 2903 C CA . VAL A 1 379 ? 38.283 86.409 48.386 1.00 10.62 379 VAL A CA 1
ATOM 2904 C C . VAL A 1 379 ? 39.810 86.304 48.332 1.00 11.98 379 VAL A C 1
ATOM 2905 O O . VAL A 1 379 ? 40.363 85.731 47.392 1.00 11.98 379 VAL A O 1
ATOM 2909 N N . ARG A 1 380 ? 40.489 86.846 49.340 1.00 11.80 380 ARG A N 1
ATOM 2910 C CA . ARG A 1 380 ? 41.949 86.799 49.375 1.00 13.81 380 ARG A CA 1
ATOM 2911 C C . ARG A 1 380 ? 42.486 85.455 49.869 1.00 13.69 380 ARG A C 1
ATOM 2912 O O . ARG A 1 380 ? 43.693 85.213 49.843 1.00 14.99 380 ARG A O 1
ATOM 2920 N N . VAL A 1 381 ? 41.595 84.586 50.336 1.00 12.56 381 VAL A N 1
ATOM 2921 C CA . VAL A 1 381 ? 42.009 83.268 50.802 1.00 13.54 381 VAL A CA 1
ATOM 2922 C C . VAL A 1 381 ? 41.853 82.304 49.628 1.00 13.97 381 VAL A C 1
ATOM 2923 O O . VAL A 1 381 ? 40.762 82.144 49.088 1.00 15.12 381 VAL A O 1
ATOM 2927 N N . SER A 1 382 ? 42.949 81.670 49.232 1.00 13.56 382 SER A N 1
ATOM 2928 C CA . SER A 1 382 ? 42.911 80.751 48.104 1.00 15.26 382 SER A CA 1
ATOM 2929 C C . SER A 1 382 ? 41.886 79.641 48.274 1.00 13.64 382 SER A C 1
ATOM 2930 O O . SER A 1 382 ? 41.709 79.097 49.360 1.00 13.77 382 SER A O 1
ATOM 2934 N N . PRO A 1 383 ? 41.183 79.297 47.186 1.00 13.42 383 PRO A N 1
ATOM 2935 C CA . PRO A 1 383 ? 40.178 78.232 47.251 1.00 12.45 383 PRO A CA 1
ATOM 2936 C C . PRO A 1 383 ? 40.862 76.872 47.302 1.00 12.56 383 PRO A C 1
ATOM 2937 O O . PRO A 1 383 ? 42.052 76.753 46.993 1.00 13.63 383 PRO A O 1
ATOM 2941 N N . ASN A 1 384 ? 40.112 75.850 47.695 1.00 12.62 384 ASN A N 1
ATOM 2942 C CA . ASN A 1 384 ? 40.656 74.505 47.709 1.00 14.05 384 ASN A CA 1
ATOM 2943 C C . ASN A 1 384 ? 40.409 73.965 46.311 1.00 13.63 384 ASN A C 1
ATOM 2944 O O . ASN A 1 384 ? 39.347 74.196 45.732 1.00 12.90 384 ASN A O 1
ATOM 2952 N N . VAL A 1 385 ? 41.392 73.264 45.762 1.00 12.15 385 VAL A N 1
ATOM 2953 C CA . VAL A 1 385 ? 41.246 72.689 44.437 1.00 11.95 385 VAL A CA 1
ATOM 2954 C C . VAL A 1 385 ? 41.835 71.289 44.411 1.00 12.02 385 VAL A C 1
ATOM 2955 O O . VAL A 1 385 ? 42.870 71.033 45.024 1.00 10.43 385 VAL A O 1
ATOM 2961 N N . LYS A 1 386 ? 41.155 70.381 43.720 1.00 11.39 386 LYS A N 1
ATOM 2962 C CA . LYS A 1 386 ? 41.641 69.014 43.580 1.00 11.99 386 LYS A CA 1
ATOM 2963 C C . LYS A 1 386 ? 41.523 68.674 42.099 1.00 11.34 386 LYS A C 1
ATOM 2964 O O . LYS A 1 386 ? 40.497 68.950 41.476 1.00 11.89 386 LYS A O 1
ATOM 2970 N N . PHE A 1 387 ? 42.573 68.086 41.534 1.00 9.32 387 PHE A N 1
ATOM 2971 C CA . PHE A 1 387 ? 42.567 67.753 40.114 1.00 8.09 387 PHE A CA 1
ATOM 2972 C C . PHE A 1 387 ? 42.401 66.268 39.800 1.00 8.05 387 PHE A C 1
ATOM 2973 O O . PHE A 1 387 ? 42.077 65.907 38.669 1.00 8.71 387 PHE A O 1
ATOM 2981 N N . ASN A 1 388 ? 42.618 65.415 40.798 1.00 7.27 388 ASN A N 1
ATOM 2982 C CA . ASN A 1 388 ? 42.476 63.968 40.638 1.00 8.14 388 ASN A CA 1
ATOM 2983 C C . ASN A 1 388 ? 43.331 63.407 39.510 1.00 7.63 388 ASN A C 1
ATOM 2984 O O . ASN A 1 388 ? 42.838 62.708 38.622 1.00 8.96 388 ASN A O 1
ATOM 2989 N N . TYR A 1 389 ? 44.621 63.717 39.559 1.00 9.17 389 TYR A N 1
ATOM 2990 C CA . TYR A 1 389 ? 45.556 63.250 38.551 1.00 7.70 389 TYR A CA 1
ATOM 2991 C C . TYR A 1 389 ? 45.458 61.745 38.353 1.00 9.41 389 TYR A C 1
ATOM 2992 O O . TYR A 1 389 ? 45.441 60.981 39.320 1.00 9.51 389 TYR A O 1
ATOM 3001 N N . TYR A 1 390 ? 45.378 61.338 37.092 1.00 7.75 390 TYR A N 1
ATOM 3002 C CA . TYR A 1 390 ? 45.333 59.932 36.722 1.00 9.95 390 TYR A CA 1
ATOM 3003 C C . TYR A 1 390 ? 44.142 59.132 37.231 1.00 10.49 390 TYR A C 1
ATOM 3004 O O . TYR A 1 390 ? 44.194 57.901 37.283 1.00 13.43 390 TYR A O 1
ATOM 3013 N N . SER A 1 391 ? 43.069 59.822 37.604 1.00 11.09 391 SER A N 1
ATOM 3014 C CA . SER A 1 391 ? 41.868 59.128 38.055 1.00 11.51 391 SER A CA 1
ATOM 3015 C C . SER A 1 391 ? 41.299 58.432 36.821 1.00 12.08 391 SER A C 1
ATOM 3016 O O . SER A 1 391 ? 40.652 57.389 36.917 1.00 12.17 391 SER A O 1
ATOM 3019 N N . ASN A 1 392 ? 41.547 59.022 35.655 1.00 11.34 392 ASN A N 1
ATOM 3020 C CA . ASN A 1 392 ? 41.111 58.431 34.399 1.00 11.93 392 ASN A CA 1
ATOM 3021 C C . ASN A 1 392 ? 42.325 57.679 33.862 1.00 10.59 392 ASN A C 1
ATOM 3022 O O . ASN A 1 392 ? 43.354 58.282 33.547 1.00 11.70 392 ASN A O 1
ATOM 3027 N N . LEU A 1 393 ? 42.200 56.360 33.759 1.00 12.27 393 LEU A N 1
ATOM 3028 C CA . LEU A 1 393 ? 43.306 55.526 33.312 1.00 11.37 393 LEU A CA 1
ATOM 3029 C C . LEU A 1 393 ? 43.842 55.816 31.917 1.00 11.28 393 LEU A C 1
ATOM 3030 O O . LEU A 1 393 ? 44.981 55.463 31.609 1.00 12.21 393 LEU A O 1
ATOM 3035 N N . THR A 1 394 ? 43.045 56.452 31.066 1.00 10.14 394 THR A N 1
ATOM 3036 C CA . THR A 1 394 ? 43.542 56.772 29.738 1.00 11.68 394 THR A CA 1
ATOM 3037 C C . THR A 1 394 ? 44.628 57.843 29.873 1.00 10.53 394 THR A C 1
ATOM 3038 O O . THR A 1 394 ? 45.590 57.850 29.110 1.00 11.20 394 THR A O 1
ATOM 3042 N N . ASP A 1 395 ? 44.493 58.738 30.854 1.00 9.22 395 ASP A N 1
ATOM 3043 C CA . ASP A 1 395 ? 45.520 59.755 31.069 1.00 8.90 395 ASP A CA 1
ATOM 3044 C C . ASP A 1 395 ? 46.822 59.052 31.450 1.00 8.73 395 ASP A C 1
ATOM 3045 O O . ASP A 1 395 ? 47.900 59.436 31.001 1.00 8.85 395 ASP A O 1
ATOM 3050 N N . LEU A 1 396 ? 46.713 58.022 32.288 1.00 8.48 396 LEU A N 1
ATOM 3051 C CA . LEU A 1 396 ? 47.888 57.282 32.737 1.00 9.04 396 LEU A CA 1
ATOM 3052 C C . LEU A 1 396 ? 48.564 56.570 31.563 1.00 9.62 396 LEU A C 1
ATOM 3053 O O . LEU A 1 396 ? 49.783 56.577 31.448 1.00 8.81 396 LEU A O 1
ATOM 3058 N N . SER A 1 397 ? 47.760 55.970 30.691 1.00 10.32 397 SER A N 1
ATOM 3059 C CA . SER A 1 397 ? 48.284 55.275 29.522 1.00 10.00 397 SER A CA 1
ATOM 3060 C C . SER A 1 397 ? 49.080 56.252 28.659 1.00 11.24 397 SER A C 1
ATOM 3061 O O . SER A 1 397 ? 50.108 55.891 28.070 1.00 8.77 397 SER A O 1
ATOM 3065 N N . HIS A 1 398 ? 48.599 57.488 28.569 1.00 9.60 398 HIS A N 1
ATOM 3066 C CA . HIS A 1 398 ? 49.283 58.508 27.778 1.00 9.84 398 HIS A CA 1
ATOM 3067 C C . HIS A 1 398 ? 50.573 58.948 28.452 1.00 11.12 398 HIS A C 1
ATOM 3068 O O . HIS A 1 398 ? 51.548 59.261 27.771 1.00 11.98 398 HIS A O 1
ATOM 3075 N N . CYS A 1 399 ? 50.591 58.965 29.784 1.00 10.37 399 CYS A N 1
ATOM 3076 C CA . CYS A 1 399 ? 51.807 59.331 30.505 1.00 10.70 399 CYS A CA 1
ATOM 3077 C C . CYS A 1 399 ? 52.868 58.280 30.215 1.00 10.11 399 CYS A C 1
ATOM 3078 O O . CYS A 1 399 ? 54.024 58.604 29.939 1.00 9.81 399 CYS A O 1
ATOM 3081 N N . VAL A 1 400 ? 52.467 57.016 30.287 1.00 11.62 400 VAL A N 1
ATOM 3082 C CA . VAL A 1 400 ? 53.389 55.922 30.032 1.00 12.13 400 VAL A CA 1
ATOM 3083 C C . VAL A 1 400 ? 54.009 56.062 28.647 1.00 11.78 400 VAL A C 1
ATOM 3084 O O . VAL A 1 400 ? 55.228 55.989 28.499 1.00 9.74 400 VAL A O 1
ATOM 3088 N N . SER A 1 401 ? 53.169 56.268 27.637 1.00 11.74 401 SER A N 1
ATOM 3089 C CA . SER A 1 401 ? 53.667 56.425 26.277 1.00 10.62 401 SER A CA 1
ATOM 3090 C C . SER A 1 401 ? 54.597 57.634 26.192 1.00 9.77 401 SER A C 1
ATOM 3091 O O . SER A 1 401 ? 55.636 57.585 25.532 1.00 10.23 401 SER A O 1
ATOM 3095 N N . GLY A 1 402 ? 54.222 58.718 26.866 1.00 8.99 402 GLY A N 1
ATOM 3096 C CA . GLY A 1 402 ? 55.036 59.919 26.854 1.00 9.37 402 GLY A CA 1
ATOM 3097 C C . GLY A 1 402 ? 56.399 59.726 27.493 1.00 8.29 402 GLY A C 1
ATOM 3098 O O . GLY A 1 402 ? 57.410 60.180 26.961 1.00 8.23 402 GLY A O 1
ATOM 3099 N N . MET A 1 403 ? 56.445 59.048 28.635 1.00 8.88 403 MET A N 1
ATOM 3100 C CA . MET A 1 403 ? 57.727 58.842 29.290 1.00 10.59 403 MET A CA 1
ATOM 3101 C C . MET A 1 403 ? 58.584 57.831 28.532 1.00 9.83 403 MET A C 1
ATOM 3102 O O . MET A 1 403 ? 59.812 57.870 28.613 1.00 9.78 403 MET A O 1
ATOM 3107 N N . LYS A 1 404 ? 57.944 56.933 27.787 1.00 10.39 404 LYS A N 1
ATOM 3108 C CA . LYS A 1 404 ? 58.698 55.980 26.981 1.00 10.70 404 LYS A CA 1
ATOM 3109 C C . LYS A 1 404 ? 59.348 56.783 25.856 1.00 10.68 404 LYS A C 1
ATOM 3110 O O . LYS A 1 404 ? 60.475 56.495 25.444 1.00 10.25 404 LYS A O 1
ATOM 3116 N N . LYS A 1 405 ? 58.642 57.797 25.356 1.00 10.24 405 LYS A N 1
ATOM 3117 C CA . LYS A 1 405 ? 59.210 58.624 24.295 1.00 9.51 405 LYS A CA 1
ATOM 3118 C C . LYS A 1 405 ? 60.406 59.390 24.857 1.00 9.67 405 LYS A C 1
ATOM 3119 O O . LYS A 1 405 ? 61.414 59.571 24.167 1.00 9.73 405 LYS A O 1
ATOM 3125 N N . ILE A 1 406 ? 60.299 59.851 26.104 1.00 8.96 406 ILE A N 1
ATOM 3126 C CA . ILE A 1 406 ? 61.415 60.552 26.729 1.00 10.07 406 ILE A CA 1
ATOM 3127 C C . ILE A 1 406 ? 62.564 59.548 26.813 1.00 9.23 406 ILE A C 1
ATOM 3128 O O . ILE A 1 406 ? 63.724 59.905 26.616 1.00 9.96 406 ILE A O 1
ATOM 3133 N N . GLY A 1 407 ? 62.226 58.291 27.096 1.00 10.20 407 GLY A N 1
ATOM 3134 C CA . GLY A 1 407 ? 63.240 57.251 27.169 1.00 10.96 407 GLY A CA 1
ATOM 3135 C C . GLY A 1 407 ? 63.965 57.145 25.839 1.00 11.27 407 GLY A C 1
ATOM 3136 O O . GLY A 1 407 ? 65.182 56.954 25.791 1.00 12.34 407 GLY A O 1
ATOM 3137 N N . GLU A 1 408 ? 63.214 57.262 24.747 1.00 10.86 408 GLU A N 1
ATOM 3138 C CA . GLU A 1 408 ? 63.807 57.211 23.414 1.00 11.90 408 GLU A CA 1
ATOM 3139 C C . GLU A 1 408 ? 64.760 58.386 23.211 1.00 10.60 408 GLU A C 1
ATOM 3140 O O . GLU A 1 408 ? 65.849 58.218 22.664 1.00 11.08 408 GLU A O 1
ATOM 3146 N N . LEU A 1 409 ? 64.348 59.580 23.633 1.00 11.09 409 LEU A N 1
ATOM 3147 C CA . LEU A 1 409 ? 65.208 60.748 23.492 1.00 11.28 409 LEU A CA 1
ATOM 3148 C C . LEU A 1 409 ? 66.513 60.526 24.237 1.00 11.57 409 LEU A C 1
ATOM 3149 O O . LEU A 1 409 ? 67.582 60.861 23.742 1.00 11.21 409 LEU A O 1
ATOM 3154 N N . LEU A 1 410 ? 66.418 59.964 25.437 1.00 12.03 410 LEU A N 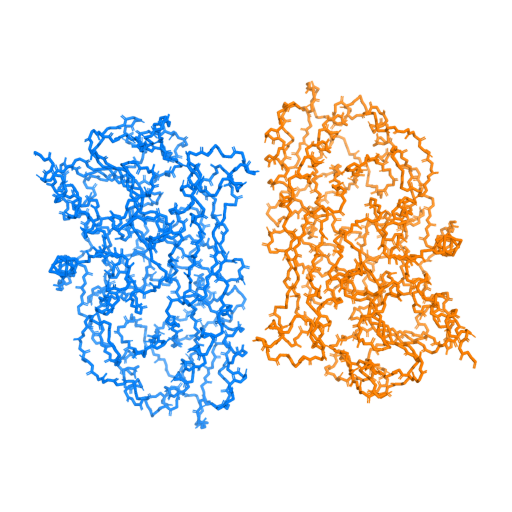1
ATOM 3155 C CA . LEU A 1 410 ? 67.605 59.720 26.244 1.00 12.27 410 LEU A CA 1
ATOM 3156 C C . LEU A 1 410 ? 68.522 58.671 25.629 1.00 12.64 410 LEU A C 1
ATOM 3157 O O . LEU A 1 410 ? 69.700 58.593 25.979 1.00 14.65 410 LEU A O 1
ATOM 3162 N N . SER A 1 411 ? 67.986 57.879 24.705 1.00 11.29 411 SER A N 1
ATOM 3163 C CA . SER A 1 411 ? 68.758 56.820 24.059 1.00 12.20 411 SER A CA 1
ATOM 3164 C C . SER A 1 411 ? 69.315 57.213 22.689 1.00 11.92 411 SER A C 1
ATOM 3165 O O . SER A 1 411 ? 69.991 56.414 22.036 1.00 13.18 411 SER A O 1
ATOM 3168 N N . THR A 1 412 ? 69.037 58.440 22.263 1.00 12.04 412 THR A N 1
ATOM 3169 C CA . THR A 1 412 ? 69.501 58.933 20.966 1.00 11.56 412 THR A CA 1
ATOM 3170 C C . THR A 1 412 ? 70.988 59.264 20.949 1.00 12.14 412 THR A C 1
ATOM 3171 O O . THR A 1 412 ? 71.601 59.478 21.994 1.00 12.70 412 THR A O 1
ATOM 3175 N N . ASP A 1 413 ? 71.566 59.310 19.751 1.00 12.25 413 ASP A N 1
ATOM 3176 C CA . ASP A 1 413 ? 72.971 59.680 19.616 1.00 12.74 413 ASP A CA 1
ATOM 3177 C C . ASP A 1 413 ? 73.073 61.129 20.078 1.00 12.62 413 ASP A C 1
ATOM 3178 O O . ASP A 1 413 ? 74.075 61.552 20.652 1.00 12.99 413 ASP A O 1
ATOM 3183 N N . ALA A 1 414 ? 72.017 61.887 19.804 1.00 11.20 414 ALA A N 1
ATOM 3184 C CA . ALA A 1 414 ? 71.954 63.299 20.158 1.00 10.68 414 ALA A CA 1
ATOM 3185 C C . ALA A 1 414 ? 72.217 63.590 21.635 1.00 12.45 414 ALA A C 1
ATOM 3186 O O . ALA A 1 414 ? 72.865 64.576 21.966 1.00 11.53 414 ALA A O 1
ATOM 3188 N N . LEU A 1 415 ? 71.719 62.742 22.527 1.00 13.42 415 LEU A N 1
ATOM 3189 C CA . LEU A 1 415 ? 71.916 62.989 23.949 1.00 13.91 415 LEU A CA 1
ATOM 3190 C C . LEU A 1 415 ? 73.066 62.202 24.567 1.00 15.53 415 LEU A C 1
ATOM 3191 O O . LEU A 1 415 ? 73.366 62.360 25.749 1.00 15.08 415 LEU A O 1
ATOM 3196 N N . LYS A 1 416 ? 73.728 61.378 23.762 1.00 15.53 416 LYS A N 1
ATOM 3197 C CA . LYS A 1 416 ? 74.846 60.582 24.255 1.00 18.15 416 LYS A CA 1
ATOM 3198 C C . LYS A 1 416 ? 75.956 61.423 24.905 1.00 16.54 416 LYS A C 1
ATOM 3199 O O . LYS A 1 416 ? 76.526 61.025 25.923 1.00 17.07 416 LYS A O 1
ATOM 3205 N N . PRO A 1 417 ? 76.283 62.593 24.326 1.00 16.26 417 PRO A N 1
ATOM 3206 C CA . PRO A 1 417 ? 77.337 63.435 24.906 1.00 15.67 417 PRO A CA 1
ATOM 3207 C C . PRO A 1 417 ? 77.009 63.988 26.291 1.00 16.10 417 PRO A C 1
ATOM 3208 O O . PRO A 1 417 ? 77.886 64.503 26.986 1.00 16.00 417 PRO A O 1
ATOM 3212 N N . TYR A 1 418 ? 75.752 63.877 26.699 1.00 15.38 418 TYR A N 1
ATOM 3213 C CA . TYR A 1 418 ? 75.359 64.412 27.992 1.00 16.05 418 TYR A CA 1
ATOM 3214 C C . TYR A 1 418 ? 75.244 63.377 29.104 1.00 16.95 418 TYR A C 1
ATOM 3215 O O . TYR A 1 418 ? 74.763 63.674 30.199 1.00 17.32 418 TYR A O 1
ATOM 3224 N N . LYS A 1 419 ? 75.709 62.165 28.815 1.00 17.06 419 LYS A N 1
ATOM 3225 C CA . LYS A 1 419 ? 75.717 61.082 29.789 1.00 18.94 419 LYS A CA 1
ATOM 3226 C C . LYS A 1 419 ? 77.045 61.178 30.533 1.00 20.42 419 LYS A C 1
ATOM 3227 O O . LYS A 1 419 ? 78.006 61.751 30.021 1.00 20.47 419 LYS A O 1
ATOM 3233 N N . VAL A 1 420 ? 77.100 60.626 31.739 1.00 23.02 420 VAL A N 1
ATOM 3234 C CA . VAL A 1 420 ? 78.342 60.644 32.500 1.00 26.20 420 VAL A CA 1
ATOM 3235 C C . VAL A 1 420 ? 79.063 59.319 32.270 1.00 28.61 420 VAL A C 1
ATOM 3236 O O . VAL A 1 420 ? 80.282 59.233 32.418 1.00 29.22 420 VAL A O 1
ATOM 3240 N N . GLU A 1 421 ? 78.299 58.297 31.892 1.00 31.44 421 GLU A N 1
ATOM 3241 C CA . GLU A 1 421 ? 78.840 56.964 31.631 1.00 35.39 421 GLU A CA 1
ATOM 3242 C C . GLU A 1 421 ? 78.286 56.396 30.322 1.00 36.93 421 GLU A C 1
ATOM 3243 O O . GLU A 1 421 ? 77.153 56.687 29.940 1.00 36.34 421 GLU A O 1
ATOM 3249 N N . ASP A 1 422 ? 79.088 55.570 29.653 1.00 38.66 422 ASP A N 1
ATOM 3250 C CA . ASP A 1 422 ? 78.707 54.961 28.378 1.00 40.76 422 ASP A CA 1
ATOM 3251 C C . ASP A 1 422 ? 77.524 53.995 28.438 1.00 40.69 422 ASP A C 1
ATOM 3252 O O . ASP A 1 422 ? 77.064 53.521 27.400 1.00 42.12 422 ASP A O 1
ATOM 3260 N N . LEU A 1 423 ? 77.045 53.697 29.642 1.00 39.60 423 LEU A N 1
ATOM 3261 C CA . LEU A 1 423 ? 75.930 52.769 29.828 1.00 37.80 423 LEU A CA 1
ATOM 3262 C C . LEU A 1 423 ? 74.892 52.801 28.704 1.00 36.74 423 LEU A C 1
ATOM 3263 O O . LEU A 1 423 ? 74.554 53.865 28.187 1.00 36.72 423 LEU A O 1
ATOM 3268 N N . PRO A 1 424 ? 74.374 51.621 28.314 1.00 35.38 424 PRO A N 1
ATOM 3269 C CA . PRO A 1 424 ? 73.374 51.459 27.253 1.00 34.26 424 PRO A CA 1
ATOM 3270 C C . PRO A 1 424 ? 71.960 51.905 27.624 1.00 32.47 424 PRO A C 1
ATOM 3271 O O . PRO A 1 424 ? 71.671 52.204 28.783 1.00 32.01 424 PRO A O 1
ATOM 3275 N N . GLY A 1 425 ? 71.084 51.934 26.624 1.00 30.16 425 GLY A N 1
ATOM 3276 C CA . GLY A 1 425 ? 69.708 52.339 26.848 1.00 26.92 425 GLY A CA 1
ATOM 3277 C C . GLY A 1 425 ? 69.594 53.742 27.410 1.00 23.89 425 GLY A C 1
ATOM 3278 O O . GLY A 1 425 ? 70.251 54.667 26.934 1.00 24.36 425 GLY A O 1
ATOM 3279 N N . VAL A 1 426 ? 68.755 53.896 28.429 1.00 21.35 426 VAL A N 1
ATOM 3280 C CA . VAL A 1 426 ? 68.541 55.189 29.068 1.00 18.55 426 VAL A CA 1
ATOM 3281 C C . VAL A 1 426 ? 69.483 55.384 30.250 1.00 19.07 426 VAL A C 1
ATOM 3282 O O . VAL A 1 426 ? 69.408 56.391 30.954 1.00 17.96 426 VAL A O 1
ATOM 3286 N N . GLU A 1 427 ? 70.374 54.421 30.462 1.00 19.91 427 GLU A N 1
ATOM 3287 C CA . GLU A 1 427 ? 71.314 54.481 31.574 1.00 21.32 427 GLU A CA 1
ATOM 3288 C C . GLU A 1 427 ? 72.570 55.284 31.261 1.00 20.62 427 GLU A C 1
ATOM 3289 O O . GLU A 1 427 ? 72.930 55.470 30.101 1.00 19.94 427 GLU A O 1
ATOM 3295 N N . GLY A 1 428 ? 73.231 55.765 32.309 1.00 19.00 428 GLY A N 1
ATOM 3296 C CA . GLY A 1 428 ? 74.451 56.527 32.117 1.00 18.38 428 GLY A CA 1
ATOM 3297 C C . GLY A 1 428 ? 74.353 58.003 32.451 1.00 17.53 428 GLY A C 1
ATOM 3298 O O . GLY A 1 428 ? 75.370 58.687 32.526 1.00 17.64 428 GLY A O 1
ATOM 3299 N N . PHE A 1 429 ? 73.136 58.503 32.646 1.00 17.00 429 PHE A N 1
ATOM 3300 C CA . PHE A 1 429 ? 72.944 59.911 32.973 1.00 17.90 429 PHE A CA 1
ATOM 3301 C C . PHE A 1 429 ? 72.982 60.160 34.474 1.00 17.99 429 PHE A C 1
ATOM 3302 O O . PHE A 1 429 ? 72.640 59.285 35.269 1.00 19.67 429 PHE A O 1
ATOM 3310 N N . ASN A 1 430 ? 73.403 61.362 34.853 1.00 18.93 430 ASN A N 1
ATOM 3311 C CA . ASN A 1 430 ? 73.400 61.749 36.254 1.00 18.56 430 ASN A CA 1
ATOM 3312 C C . ASN A 1 430 ? 72.004 62.352 36.384 1.00 18.65 430 ASN A C 1
ATOM 3313 O O . ASN A 1 430 ? 71.732 63.427 35.848 1.00 16.64 430 ASN A O 1
ATOM 3318 N N . ILE A 1 431 ? 71.118 61.645 37.076 1.00 17.66 431 ILE A N 1
ATOM 3319 C CA . ILE A 1 431 ? 69.736 62.088 37.231 1.00 19.34 431 ILE A CA 1
ATOM 3320 C C . ILE A 1 431 ? 69.442 62.821 38.532 1.00 20.04 431 ILE A C 1
ATOM 3321 O O . ILE A 1 431 ? 69.896 62.415 39.601 1.00 20.56 431 ILE A O 1
ATOM 3326 N N . LEU A 1 432 ? 68.676 63.903 38.428 1.00 19.42 432 LEU A N 1
ATOM 3327 C CA . LEU A 1 432 ? 68.267 64.682 39.590 1.00 19.19 432 LEU A CA 1
ATOM 3328 C C . LEU A 1 432 ? 66.813 64.306 39.853 1.00 19.82 432 LEU A C 1
ATOM 3329 O O . LEU A 1 432 ? 65.919 64.723 39.119 1.00 20.49 432 LEU A O 1
ATOM 3334 N N . GLY A 1 433 ? 66.577 63.515 40.893 1.00 18.32 433 GLY A N 1
ATOM 3335 C CA . GLY A 1 433 ? 65.220 63.102 41.197 1.00 17.92 433 GLY A CA 1
ATOM 3336 C C . GLY A 1 433 ? 64.961 61.665 40.786 1.00 17.61 433 GLY A C 1
ATOM 3337 O O . GLY A 1 433 ? 65.896 60.879 40.632 1.00 17.12 433 GLY A O 1
ATOM 3338 N N . ILE A 1 434 ? 63.690 61.323 40.595 1.00 16.72 434 ILE A N 1
ATOM 3339 C CA . ILE A 1 434 ? 63.303 59.966 40.218 1.00 16.65 434 ILE A CA 1
ATOM 3340 C C . ILE A 1 434 ? 63.661 59.609 38.777 1.00 17.44 434 ILE A C 1
ATOM 3341 O O . ILE A 1 434 ? 63.198 60.251 37.833 1.00 17.10 434 ILE A O 1
ATOM 3346 N N . PRO A 1 435 ? 64.491 58.570 38.591 1.00 16.72 435 PRO A N 1
ATOM 3347 C CA . PRO A 1 435 ? 64.909 58.126 37.257 1.00 15.82 435 PRO A CA 1
ATOM 3348 C C . PRO A 1 435 ? 63.858 57.242 36.581 1.00 14.49 435 PRO A C 1
ATOM 3349 O O . PRO A 1 435 ? 62.966 56.710 37.240 1.00 14.31 435 PRO A O 1
ATOM 3353 N N . LEU A 1 436 ? 63.959 57.097 35.262 1.00 14.14 436 LEU A N 1
ATOM 3354 C CA . LEU A 1 436 ? 63.026 56.259 34.514 1.00 14.65 436 LEU A CA 1
ATOM 3355 C C . LEU A 1 436 ? 63.320 54.796 34.786 1.00 15.06 436 LEU A C 1
ATOM 3356 O O . LEU A 1 436 ? 64.423 54.444 35.213 1.00 15.51 436 LEU A O 1
ATOM 3361 N N . PRO A 1 437 ? 62.329 53.923 34.558 1.00 16.43 437 PRO A N 1
ATOM 3362 C CA . PRO A 1 437 ? 62.575 52.498 34.785 1.00 17.22 437 PRO A CA 1
ATOM 3363 C C . PRO A 1 437 ? 63.588 52.113 33.707 1.00 18.49 437 PRO A C 1
ATOM 3364 O O . PRO A 1 437 ? 63.539 52.649 32.598 1.00 17.87 437 PRO A O 1
ATOM 3368 N N . LYS A 1 438 ? 64.508 51.208 34.021 1.00 19.10 438 LYS A N 1
ATOM 3369 C CA . LYS A 1 438 ? 65.515 50.800 33.046 1.00 19.39 438 LYS A CA 1
ATOM 3370 C C . LYS A 1 438 ? 64.898 50.076 31.854 1.00 17.69 438 LYS A C 1
ATOM 3371 O O . LYS A 1 438 ? 65.248 50.343 30.701 1.00 16.26 438 LYS A O 1
ATO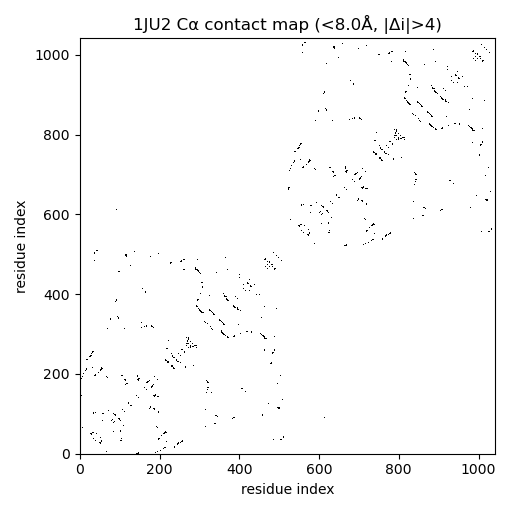M 3377 N N . ASP A 1 439 ? 63.982 49.160 32.145 1.00 16.54 439 ASP A N 1
ATOM 3378 C CA . ASP A 1 439 ? 63.296 48.371 31.124 1.00 16.38 439 ASP A CA 1
ATOM 3379 C C . ASP A 1 439 ? 62.214 49.202 30.437 1.00 15.80 439 ASP A C 1
ATOM 3380 O O . ASP A 1 439 ? 61.157 49.450 31.014 1.00 15.50 439 ASP A O 1
ATOM 3385 N N . GLN A 1 440 ? 62.469 49.612 29.198 1.00 14.40 440 GLN A N 1
ATOM 3386 C CA . GLN A 1 440 ? 61.514 50.429 28.460 1.00 14.98 440 GLN A CA 1
ATOM 3387 C C . GLN A 1 440 ? 60.236 49.704 28.042 1.00 14.86 440 GLN A C 1
ATOM 3388 O O . GLN A 1 440 ? 59.340 50.310 27.453 1.00 15.76 440 GLN A O 1
ATOM 3394 N N . THR A 1 441 ? 60.145 48.413 28.352 1.00 15.22 441 THR A N 1
ATOM 3395 C CA . THR A 1 441 ? 58.959 47.630 28.009 1.00 16.23 441 THR A CA 1
ATOM 3396 C C . THR A 1 441 ? 58.133 47.267 29.248 1.00 16.74 441 THR A C 1
ATOM 3397 O O . THR A 1 441 ? 57.111 46.589 29.140 1.00 18.56 441 THR A O 1
ATOM 3401 N N . ASP A 1 442 ? 58.574 47.724 30.418 1.00 16.32 442 ASP A N 1
ATOM 3402 C CA . ASP A 1 442 ? 57.882 47.431 31.676 1.00 17.27 442 ASP A CA 1
ATOM 3403 C C . ASP A 1 442 ? 56.806 48.474 31.987 1.00 15.88 442 ASP A C 1
ATOM 3404 O O . ASP A 1 442 ? 57.043 49.418 32.742 1.00 16.30 442 ASP A O 1
ATOM 3409 N N . ASP A 1 443 ? 55.623 48.285 31.413 1.00 16.96 443 ASP A N 1
ATOM 3410 C CA . ASP A 1 443 ? 54.508 49.210 31.610 1.00 17.57 443 ASP A CA 1
ATOM 3411 C C . ASP A 1 443 ? 54.161 49.461 33.076 1.00 16.65 443 ASP A C 1
ATOM 3412 O O . ASP A 1 443 ? 53.953 50.605 33.481 1.00 13.25 443 ASP A O 1
ATOM 3417 N N . ALA A 1 444 ? 54.093 48.397 33.870 1.00 16.15 444 ALA A N 1
ATOM 3418 C CA . ALA A 1 444 ? 53.764 48.539 35.285 1.00 15.46 444 ALA A CA 1
ATOM 3419 C C . ALA A 1 444 ? 54.738 49.475 35.993 1.00 15.55 444 ALA A C 1
ATOM 3420 O O . ALA A 1 444 ? 54.335 50.300 36.817 1.00 14.99 444 ALA A O 1
ATOM 3422 N N . ALA A 1 445 ? 56.021 49.356 35.666 1.00 14.66 445 ALA A N 1
ATOM 3423 C CA . ALA A 1 445 ? 57.038 50.204 36.276 1.00 14.02 445 ALA A CA 1
ATOM 3424 C C . ALA A 1 445 ? 56.844 51.663 35.859 1.00 14.65 445 ALA A C 1
ATOM 3425 O O . ALA A 1 445 ? 57.064 52.578 36.656 1.00 13.15 445 ALA A O 1
ATOM 3427 N N . PHE A 1 446 ? 56.439 51.877 34.609 1.00 13.38 446 PHE A N 1
ATOM 3428 C CA . PHE A 1 446 ? 56.213 53.234 34.127 1.00 11.83 446 PHE A CA 1
ATOM 3429 C C . PHE A 1 446 ? 54.974 53.846 34.778 1.00 12.54 446 PHE A C 1
ATOM 3430 O O . PHE A 1 446 ? 54.939 55.047 35.044 1.00 10.98 446 PHE A O 1
ATOM 3438 N N . GLU A 1 447 ? 53.959 53.027 35.035 1.00 11.79 447 GLU A N 1
ATOM 3439 C CA . GLU A 1 447 ? 52.754 53.535 35.685 1.00 13.67 447 GLU A CA 1
ATOM 3440 C C . GLU A 1 447 ? 53.114 54.017 37.085 1.00 13.94 447 GLU A C 1
ATOM 3441 O O . GLU A 1 447 ? 52.665 55.076 37.523 1.00 13.76 447 GLU A O 1
ATOM 3447 N N . THR A 1 448 ? 53.937 53.244 37.784 1.00 14.21 448 THR A N 1
ATOM 3448 C CA . THR A 1 448 ? 54.372 53.626 39.121 1.00 14.51 448 THR A CA 1
ATOM 3449 C C . THR A 1 448 ? 55.166 54.926 39.041 1.00 14.07 448 THR A C 1
ATOM 3450 O O . THR A 1 448 ? 55.002 55.817 39.871 1.00 13.86 448 THR A O 1
ATOM 3454 N N . PHE A 1 449 ? 56.034 55.028 38.039 1.00 13.14 449 PHE A N 1
ATOM 3455 C CA . PHE A 1 449 ? 56.834 56.233 37.853 1.00 12.96 449 PHE A CA 1
ATOM 3456 C C . PHE A 1 449 ? 55.913 57.430 37.640 1.00 12.30 449 PHE A C 1
ATOM 3457 O O . PHE A 1 449 ? 56.068 58.468 38.281 1.00 13.53 449 PHE A O 1
ATOM 3465 N N . CYS A 1 450 ? 54.963 57.273 36.723 1.00 12.20 450 CYS A N 1
ATOM 3466 C CA . CYS A 1 450 ? 54.017 58.333 36.403 1.00 11.78 450 CYS A CA 1
ATOM 3467 C C . CYS A 1 450 ? 53.261 58.825 37.629 1.00 12.82 450 CYS A C 1
ATOM 3468 O O . CYS A 1 450 ? 53.160 60.028 37.866 1.00 13.54 450 CYS A O 1
ATOM 3471 N N . ARG A 1 451 ? 52.737 57.893 38.412 1.00 13.41 451 ARG A N 1
ATOM 3472 C CA . ARG A 1 451 ? 51.979 58.263 39.599 1.00 13.97 451 ARG A CA 1
ATOM 3473 C C . ARG A 1 451 ? 52.787 58.914 40.716 1.00 14.73 451 ARG A C 1
ATOM 3474 O O . ARG A 1 451 ? 52.349 59.901 41.304 1.00 14.64 451 ARG A O 1
ATOM 3482 N N . GLU A 1 452 ? 53.968 58.377 41.007 1.00 13.97 452 GLU A N 1
ATOM 3483 C CA . GLU A 1 452 ? 54.771 58.905 42.108 1.00 15.35 452 GLU A CA 1
ATOM 3484 C C . GLU A 1 452 ? 55.616 60.138 41.818 1.00 15.54 452 GLU A C 1
ATOM 3485 O O . GLU A 1 452 ? 56.062 60.807 42.747 1.00 15.92 452 GLU A O 1
ATOM 3495 N N . SER A 1 453 ? 55.838 60.454 40.547 1.00 13.57 453 SER A N 1
ATOM 3496 C CA . SER A 1 453 ? 56.675 61.602 40.219 1.00 13.21 453 SER A CA 1
ATOM 3497 C C . SER A 1 453 ? 55.926 62.748 39.552 1.00 11.90 453 SER A C 1
ATOM 3498 O O . SER A 1 453 ? 56.533 63.745 39.173 1.00 12.14 453 SER A O 1
ATOM 3501 N N . VAL A 1 454 ? 54.612 62.613 39.423 1.00 12.08 454 VAL A N 1
ATOM 3502 C CA . VAL A 1 454 ? 53.809 63.639 38.762 1.00 10.73 454 VAL A CA 1
ATOM 3503 C C . VAL A 1 454 ? 53.912 65.032 39.383 1.00 11.32 454 VAL A C 1
ATOM 3504 O O . VAL A 1 454 ? 54.062 65.185 40.596 1.00 12.66 454 VAL A O 1
ATOM 3508 N N . ALA A 1 455 ? 53.838 66.044 38.523 1.00 9.13 455 ALA A N 1
ATOM 3509 C CA . ALA A 1 455 ? 53.875 67.444 38.927 1.00 8.31 455 ALA A CA 1
ATOM 3510 C C . ALA A 1 455 ? 52.839 68.144 38.056 1.00 8.78 455 ALA A C 1
ATOM 3511 O O . ALA A 1 455 ? 52.235 67.519 37.188 1.00 10.31 455 ALA A O 1
ATOM 3513 N N . SER A 1 456 ? 52.612 69.430 38.293 1.00 8.99 456 SER A N 1
ATOM 3514 C CA . SER A 1 456 ? 51.654 70.165 37.474 1.00 9.10 456 SER A CA 1
ATOM 3515 C C . SER A 1 456 ? 52.378 70.840 36.320 1.00 9.76 456 SER A C 1
ATOM 3516 O O . SER A 1 456 ? 53.530 71.250 36.455 1.00 10.39 456 SER A O 1
ATOM 3519 N N . TYR A 1 457 ? 51.705 70.952 35.179 1.00 10.78 457 TYR A N 1
ATOM 3520 C CA . TYR A 1 457 ? 52.306 71.623 34.037 1.00 10.31 457 TYR A CA 1
ATOM 3521 C C . TYR A 1 457 ? 51.907 73.103 34.111 1.00 10.52 457 TYR A C 1
ATOM 3522 O O . TYR A 1 457 ? 52.318 73.907 33.281 1.00 11.25 457 TYR A O 1
ATOM 3531 N N . TRP A 1 458 ? 51.103 73.439 35.121 1.00 8.96 458 TRP A N 1
ATOM 3532 C CA . TRP A 1 458 ? 50.629 74.804 35.364 1.00 9.10 458 TRP A CA 1
ATOM 3533 C C . TRP A 1 458 ? 49.623 75.301 34.328 1.00 8.41 458 TRP A C 1
ATOM 3534 O O . TRP A 1 458 ? 49.328 76.499 34.264 1.00 7.82 458 TRP A O 1
ATOM 3545 N N . HIS A 1 459 ? 49.095 74.384 33.525 1.00 8.06 459 HIS A N 1
ATOM 3546 C CA . HIS A 1 459 ? 48.132 74.746 32.494 1.00 8.38 459 HIS A CA 1
ATOM 3547 C C . HIS A 1 459 ? 46.704 74.369 32.883 1.00 9.21 459 HIS A C 1
ATOM 3548 O O . HIS A 1 459 ? 45.877 74.064 32.021 1.00 11.21 459 HIS A O 1
ATOM 3555 N N . TYR A 1 460 ? 46.420 74.398 34.182 1.00 8.75 460 TYR A N 1
ATOM 3556 C CA . TYR A 1 460 ? 45.085 74.069 34.672 1.00 7.90 460 TYR A CA 1
ATOM 3557 C C . TYR A 1 460 ? 44.048 74.975 34.021 1.00 8.22 460 TYR A C 1
ATOM 3558 O O . TYR A 1 460 ? 44.331 76.119 33.656 1.00 9.01 460 TYR A O 1
ATOM 3567 N N . HIS A 1 461 ? 42.841 74.445 33.872 1.00 7.48 461 HIS A N 1
ATOM 3568 C CA . HIS A 1 461 ? 41.760 75.166 33.216 1.00 8.15 461 HIS A CA 1
ATOM 3569 C C . HIS A 1 461 ? 40.429 74.555 33.631 1.00 7.96 461 HIS A C 1
ATOM 3570 O O . HIS A 1 461 ? 40.397 73.554 34.338 1.00 8.29 461 HIS A O 1
ATOM 3577 N N . GLY A 1 462 ? 39.333 75.160 33.185 1.00 7.21 462 GLY A N 1
ATOM 3578 C CA . GLY A 1 462 ? 38.017 74.647 33.522 1.00 6.73 462 GLY A CA 1
ATOM 3579 C C . GLY A 1 462 ? 37.448 75.304 34.761 1.00 8.38 462 GLY A C 1
ATOM 3580 O O . GLY A 1 462 ? 38.013 76.266 35.276 1.00 9.15 462 GLY A O 1
ATOM 3581 N N . GLY A 1 463 ? 36.316 74.795 35.235 1.00 7.72 463 GLY A N 1
ATOM 3582 C CA . GLY A 1 463 ? 35.694 75.364 36.417 1.00 8.03 463 GLY A CA 1
ATOM 3583 C C . GLY A 1 463 ? 34.457 76.196 36.132 1.00 9.76 463 GLY A C 1
ATOM 3584 O O . GLY A 1 463 ? 33.658 76.453 37.032 1.00 10.29 463 GLY A O 1
ATOM 3585 N N . CYS A 1 464 ? 34.294 76.627 34.884 1.00 8.83 464 CYS A N 1
ATOM 3586 C CA . CYS A 1 464 ? 33.138 77.429 34.486 1.00 9.30 464 CYS A CA 1
ATOM 3587 C C . CYS A 1 464 ? 32.923 77.160 33.000 1.00 9.99 464 CYS A C 1
ATOM 3588 O O . CYS A 1 464 ? 32.929 78.070 32.176 1.00 9.60 464 CYS A O 1
ATOM 3591 N N . LEU A 1 465 ? 32.711 75.889 32.681 1.00 9.70 465 LEU A N 1
ATOM 3592 C CA . LEU A 1 465 ? 32.573 75.435 31.304 1.00 9.18 465 LEU A CA 1
ATOM 3593 C C . LEU A 1 465 ? 31.424 75.910 30.433 1.00 10.15 465 LEU A C 1
ATOM 3594 O O . LEU A 1 465 ? 30.288 76.077 30.884 1.00 8.14 465 LEU A O 1
ATOM 3599 N N . VAL A 1 466 ? 31.745 76.115 29.161 1.00 9.51 466 VAL A N 1
ATOM 3600 C CA . VAL A 1 466 ? 30.741 76.465 28.177 1.00 10.16 466 VAL A CA 1
ATOM 3601 C C . VAL A 1 466 ? 29.930 75.171 28.114 1.00 10.93 466 VAL A C 1
ATOM 3602 O O . VAL A 1 466 ? 30.501 74.079 28.014 1.00 10.98 466 VAL A O 1
ATOM 3606 N N . GLY A 1 467 ? 28.610 75.285 28.203 1.00 9.94 467 GLY A N 1
ATOM 3607 C CA . GLY A 1 467 ? 27.767 74.103 28.162 1.00 10.79 467 GLY A CA 1
ATOM 3608 C C . GLY A 1 467 ? 27.392 73.577 29.538 1.00 11.31 467 GLY A C 1
ATOM 3609 O O . GLY A 1 467 ? 26.508 72.730 29.659 1.00 12.55 467 GLY A O 1
ATOM 3610 N N . LYS A 1 468 ? 28.070 74.068 30.572 1.00 10.56 468 LYS A N 1
ATOM 3611 C CA . LYS A 1 468 ? 27.796 73.651 31.949 1.00 11.29 468 LYS A CA 1
ATOM 3612 C C . LYS A 1 468 ? 27.363 74.860 32.768 1.00 11.20 468 LYS A C 1
ATOM 3613 O O . LYS A 1 468 ? 26.410 74.787 33.549 1.00 12.40 468 LYS A O 1
ATOM 3619 N N . VAL A 1 469 ? 28.070 75.971 32.591 1.00 9.36 469 VAL A N 1
ATOM 3620 C CA . VAL A 1 469 ? 27.744 77.205 33.292 1.00 9.41 469 VAL A CA 1
ATOM 3621 C C . VAL A 1 469 ? 27.470 78.322 32.289 1.00 9.57 469 VAL A C 1
ATOM 3622 O O . VAL A 1 469 ? 26.614 79.176 32.520 1.00 9.87 469 VAL A O 1
ATOM 3626 N N . LEU A 1 470 ? 28.187 78.303 31.171 1.00 9.77 470 LEU A N 1
ATOM 3627 C CA . LEU A 1 470 ? 28.051 79.347 30.154 1.00 10.10 470 LEU A CA 1
ATOM 3628 C C . LEU A 1 470 ? 27.388 78.853 28.882 1.00 9.37 470 LEU A C 1
ATOM 3629 O O . LEU A 1 470 ? 27.309 77.650 28.641 1.00 10.68 470 LEU A O 1
ATOM 3634 N N . ASP A 1 471 ? 26.915 79.793 28.068 1.00 11.00 471 ASP A N 1
ATOM 3635 C CA . ASP A 1 471 ? 26.317 79.436 26.790 1.00 11.57 471 ASP A CA 1
ATOM 3636 C C . ASP A 1 471 ? 27.379 79.664 25.710 1.00 12.07 471 ASP A C 1
ATOM 3637 O O . ASP A 1 471 ? 28.526 79.999 26.028 1.00 11.73 471 ASP A O 1
ATOM 3642 N N . GLY A 1 472 ? 27.005 79.479 24.448 1.00 12.09 472 GLY A N 1
ATOM 3643 C CA . GLY A 1 472 ? 27.946 79.641 23.351 1.00 12.45 472 GLY A CA 1
ATOM 3644 C C . GLY A 1 472 ? 28.513 81.029 23.124 1.00 12.31 472 GLY A C 1
ATOM 3645 O O . GLY A 1 472 ? 29.431 81.199 22.315 1.00 13.92 472 GLY A O 1
ATOM 3646 N N . ASP A 1 473 ? 27.968 82.022 23.819 1.00 11.68 473 ASP A N 1
ATOM 3647 C CA . ASP A 1 473 ? 28.433 83.401 23.699 1.00 12.19 473 ASP A CA 1
ATOM 3648 C C . ASP A 1 473 ? 29.163 83.821 24.978 1.00 11.31 473 ASP A C 1
ATOM 3649 O O . ASP A 1 473 ? 29.439 85.003 25.197 1.00 10.49 473 ASP A O 1
ATOM 3654 N N . PHE A 1 474 ? 29.467 82.827 25.811 1.00 9.67 474 PHE A N 1
ATOM 3655 C CA . PHE A 1 474 ? 30.176 83.012 27.078 1.00 9.97 474 PHE A CA 1
ATOM 3656 C C . PHE A 1 474 ? 29.382 83.712 28.173 1.00 9.94 474 PHE A C 1
ATOM 3657 O O . PHE A 1 474 ? 29.945 84.177 29.167 1.00 9.06 474 PHE A O 1
ATOM 3665 N N . ARG A 1 475 ? 28.069 83.780 27.989 1.00 9.14 475 ARG A N 1
ATOM 3666 C CA . ARG A 1 475 ? 27.192 84.388 28.981 1.00 11.36 475 ARG A CA 1
ATOM 3667 C C . ARG A 1 475 ? 26.908 83.357 30.071 1.00 10.51 475 ARG A C 1
ATOM 3668 O O . ARG A 1 475 ? 26.773 82.166 29.783 1.00 9.22 475 ARG A O 1
ATOM 3680 N N . VAL A 1 476 ? 26.829 83.805 31.322 1.00 11.32 476 VAL A N 1
ATOM 3681 C CA . VAL A 1 476 ? 26.484 82.896 32.412 1.00 10.28 476 VAL A CA 1
ATOM 3682 C C . VAL A 1 476 ? 24.982 82.708 32.217 1.00 11.51 476 VAL A C 1
ATOM 3683 O O . VAL A 1 476 ? 24.232 83.682 32.196 1.00 12.62 476 VAL A O 1
ATOM 3687 N N . THR A 1 477 ? 24.547 81.465 32.060 1.00 11.06 477 THR A N 1
ATOM 3688 C CA . THR A 1 477 ? 23.131 81.199 31.834 1.00 12.02 477 THR A CA 1
ATOM 3689 C C . THR A 1 477 ? 22.249 81.644 32.995 1.00 13.68 477 THR A C 1
ATOM 3690 O O . THR A 1 477 ? 22.640 81.562 34.161 1.00 14.70 477 THR A O 1
ATOM 3694 N N . GLY A 1 478 ? 21.060 82.136 32.661 1.00 14.35 478 GLY A N 1
ATOM 3695 C CA . GLY A 1 478 ? 20.123 82.575 33.680 1.00 14.13 478 GLY A CA 1
ATOM 3696 C C . GLY A 1 478 ? 20.343 83.973 34.225 1.00 15.23 478 GLY A C 1
ATOM 3697 O O . GLY A 1 478 ? 19.517 84.484 34.981 1.00 14.69 478 GLY A O 1
ATOM 3698 N N . ILE A 1 479 ? 21.450 84.601 33.844 1.00 13.88 479 ILE A N 1
ATOM 3699 C CA . ILE A 1 479 ? 21.757 85.940 34.326 1.00 14.31 479 ILE A CA 1
ATOM 3700 C C . ILE A 1 479 ? 22.146 86.865 33.182 1.00 14.96 479 ILE A C 1
ATOM 3701 O O . ILE A 1 479 ? 22.931 86.487 32.309 1.00 15.55 479 ILE A O 1
ATOM 3706 N N . ASN A 1 480 ? 21.593 88.074 33.183 1.00 14.48 480 ASN A N 1
ATOM 3707 C CA . ASN A 1 480 ? 21.905 89.045 32.142 1.00 14.48 480 ASN A CA 1
ATOM 3708 C C . ASN A 1 480 ? 23.116 89.890 32.520 1.00 13.66 480 ASN A C 1
ATOM 3709 O O . ASN A 1 480 ? 23.457 90.018 33.697 1.00 13.16 480 ASN A O 1
ATOM 3714 N N . ALA A 1 481 ? 23.754 90.464 31.503 1.00 11.93 481 ALA A N 1
ATOM 3715 C CA . ALA A 1 481 ? 24.914 91.335 31.674 1.00 11.76 481 ALA A CA 1
ATOM 3716 C C . ALA A 1 481 ? 26.085 90.709 32.428 1.00 10.45 481 ALA A C 1
ATOM 3717 O O . ALA A 1 481 ? 26.811 91.402 33.140 1.00 10.17 481 ALA A O 1
ATOM 3719 N N . LEU A 1 482 ? 26.271 89.405 32.262 1.00 9.86 482 LEU A N 1
ATOM 3720 C CA . LEU A 1 482 ? 27.363 88.708 32.929 1.00 10.27 482 LEU A CA 1
ATOM 3721 C C . LEU A 1 482 ? 27.995 87.644 32.036 1.00 9.20 482 LEU A C 1
ATOM 3722 O O . LEU A 1 482 ? 27.313 86.745 31.543 1.00 10.58 482 LEU A O 1
ATOM 3727 N N . ARG A 1 483 ? 29.302 87.754 31.824 1.00 9.62 483 ARG A N 1
ATOM 3728 C CA . ARG A 1 483 ? 30.010 86.776 31.011 1.00 10.36 483 ARG A CA 1
ATOM 3729 C C . ARG A 1 483 ? 31.296 86.364 31.701 1.00 8.85 483 ARG A C 1
ATOM 3730 O O . ARG A 1 483 ? 31.728 86.999 32.662 1.00 9.93 483 ARG A O 1
ATOM 3738 N N . VAL A 1 484 ? 31.886 85.283 31.206 1.00 8.03 484 VAL A N 1
ATOM 3739 C CA . VAL A 1 484 ? 33.139 84.759 31.731 1.00 7.50 484 VAL A CA 1
ATOM 3740 C C . VAL A 1 484 ? 34.039 84.527 30.529 1.00 7.43 484 VAL A C 1
ATOM 3741 O O . VAL A 1 484 ? 33.639 83.870 29.568 1.00 8.62 484 VAL A O 1
ATOM 3745 N N . VAL A 1 485 ? 35.243 85.088 30.575 1.00 8.38 485 VAL A N 1
ATOM 3746 C CA . VAL A 1 485 ? 36.198 84.938 29.485 1.00 8.36 485 VAL A CA 1
ATOM 3747 C C . VAL A 1 485 ? 37.614 84.796 30.035 1.00 9.29 485 VAL A C 1
ATOM 3748 O O . VAL A 1 485 ? 38.241 85.778 30.429 1.00 8.86 485 VAL A O 1
ATOM 3752 N N . ASP A 1 486 ? 38.092 83.558 30.069 1.00 7.41 486 ASP A N 1
ATOM 3753 C CA . ASP A 1 486 ? 39.429 83.225 30.553 1.00 7.18 486 ASP A CA 1
ATOM 3754 C C . ASP A 1 486 ? 39.613 81.715 30.440 1.00 7.31 486 ASP A C 1
ATOM 3755 O O . ASP A 1 486 ? 38.834 81.043 29.768 1.00 9.27 486 ASP A O 1
ATOM 3760 N N . GLY A 1 487 ? 40.627 81.183 31.117 1.00 7.51 487 GLY A N 1
ATOM 3761 C CA . GLY A 1 487 ? 40.897 79.755 31.048 1.00 5.86 487 GLY A CA 1
ATOM 3762 C C . GLY A 1 487 ? 39.914 78.808 31.716 1.00 7.38 487 GLY A C 1
ATOM 3763 O O . GLY A 1 487 ? 40.059 77.594 31.609 1.00 7.95 487 GLY A O 1
ATOM 3764 N N . SER A 1 488 ? 38.910 79.342 32.396 1.00 8.11 488 SER A N 1
ATOM 3765 C CA . SER A 1 488 ? 37.940 78.494 33.088 1.00 7.63 488 SER A CA 1
ATOM 3766 C C . SER A 1 488 ? 36.827 77.941 32.197 1.00 8.52 488 SER A C 1
ATOM 3767 O O . SER A 1 488 ? 36.043 77.100 32.640 1.00 7.32 488 SER A O 1
ATOM 3770 N N . THR A 1 489 ? 36.779 78.374 30.939 1.00 8.84 489 THR A N 1
ATOM 3771 C CA . THR A 1 489 ? 35.684 77.988 30.050 1.00 7.88 489 THR A CA 1
ATOM 3772 C C . THR A 1 489 ? 35.663 76.669 29.274 1.00 9.20 489 THR A C 1
ATOM 3773 O O . THR A 1 489 ? 34.607 76.281 28.779 1.00 8.51 489 THR A O 1
ATOM 3777 N N . PHE A 1 490 ? 36.789 75.973 29.158 1.00 8.43 490 PHE A N 1
ATOM 3778 C CA . PHE A 1 490 ? 36.800 74.705 28.428 1.00 9.27 490 PHE A CA 1
ATOM 3779 C C . PHE A 1 490 ? 37.469 73.588 29.218 1.00 9.96 490 PHE A C 1
ATOM 3780 O O . PHE A 1 490 ? 38.364 73.840 30.021 1.00 11.39 490 PHE A O 1
ATOM 3788 N N . PRO A 1 491 ? 37.039 72.333 28.995 1.00 10.42 491 PRO A N 1
ATOM 3789 C CA . PRO A 1 491 ? 37.593 71.172 29.698 1.00 8.97 491 PRO A CA 1
ATOM 3790 C C . PRO A 1 491 ? 38.960 70.673 29.261 1.00 9.14 491 PRO A C 1
ATOM 3791 O O . PRO A 1 491 ? 39.694 70.097 30.061 1.00 10.21 4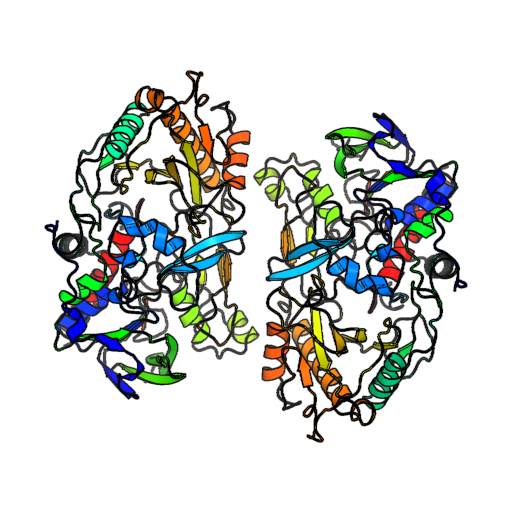91 PRO A O 1
ATOM 3795 N N . TYR A 1 492 ? 39.310 70.889 28.000 1.00 8.93 492 TYR A N 1
ATOM 3796 C CA . TYR A 1 492 ? 40.587 70.399 27.507 1.00 9.40 492 TYR A CA 1
ATOM 3797 C C . TYR A 1 492 ? 41.514 71.520 27.072 1.00 10.51 492 TYR A C 1
ATOM 3798 O O . TYR A 1 492 ? 41.065 72.591 26.672 1.00 9.92 492 TYR A O 1
ATOM 3807 N N . THR A 1 493 ? 42.815 71.269 27.169 1.00 8.78 493 THR A N 1
ATOM 3808 C CA . THR A 1 493 ? 43.805 72.265 26.797 1.00 9.61 493 THR A CA 1
ATOM 3809 C C . THR A 1 493 ? 43.807 72.425 25.275 1.00 9.27 493 THR A C 1
ATOM 3810 O O . THR A 1 493 ? 43.765 71.445 24.538 1.00 10.24 493 THR A O 1
ATOM 3814 N N . PRO A 1 494 ? 43.843 73.675 24.787 1.00 7.98 494 PRO A N 1
ATOM 3815 C CA . PRO A 1 494 ? 43.834 73.966 23.348 1.00 9.83 494 PRO A CA 1
ATOM 3816 C C . PRO A 1 494 ? 45.099 73.637 22.564 1.00 8.95 494 PRO A C 1
ATOM 3817 O O . PRO A 1 494 ? 45.056 73.497 21.343 1.00 9.87 494 PRO A O 1
ATOM 3821 N N . ALA A 1 495 ? 46.221 73.525 23.264 1.00 7.96 495 ALA A N 1
ATOM 3822 C CA . ALA A 1 495 ? 47.493 73.216 22.618 1.00 6.69 495 ALA A CA 1
ATOM 3823 C C . ALA A 1 495 ? 48.471 72.811 23.705 1.00 7.58 495 ALA A C 1
ATOM 3824 O O . ALA A 1 495 ? 48.101 72.723 24.873 1.00 9.09 495 ALA A O 1
ATOM 3826 N N . SER A 1 496 ? 49.717 72.561 23.327 1.00 6.50 496 SER A N 1
ATOM 3827 C CA . SER A 1 496 ? 50.730 72.191 24.306 1.00 7.84 496 SER A CA 1
ATOM 3828 C C . SER A 1 496 ? 50.890 73.340 25.304 1.00 8.23 496 SER A C 1
ATOM 3829 O O . SER A 1 496 ? 51.213 73.130 26.473 1.00 8.04 496 SER A O 1
ATOM 3832 N N . HIS A 1 497 ? 50.659 74.555 24.816 1.00 7.54 497 HIS A N 1
ATOM 3833 C CA . HIS A 1 497 ? 50.772 75.774 25.613 1.00 7.85 497 HIS A CA 1
ATOM 3834 C C . HIS A 1 497 ? 49.560 76.622 25.253 1.00 7.98 497 HIS A C 1
ATOM 3835 O O . HIS A 1 497 ? 49.405 77.055 24.113 1.00 8.20 497 HIS A O 1
ATOM 3842 N N . PRO A 1 498 ? 48.689 76.871 26.240 1.00 8.22 498 PRO A N 1
ATOM 3843 C CA . PRO A 1 498 ? 47.440 77.626 26.132 1.00 6.08 498 PRO A CA 1
ATOM 3844 C C . PRO A 1 498 ? 47.369 79.139 26.096 1.00 6.38 498 PRO A C 1
ATOM 3845 O O . PRO A 1 498 ? 46.313 79.670 25.755 1.00 6.15 498 PRO A O 1
ATOM 3849 N N . GLN A 1 499 ? 48.439 79.846 26.441 1.00 5.94 499 GLN A N 1
ATOM 3850 C CA . GLN A 1 499 ? 48.330 81.303 26.459 1.00 5.78 499 GLN A CA 1
ATOM 3851 C C . GLN A 1 499 ? 47.898 81.905 25.124 1.00 5.78 499 GLN A C 1
ATOM 3852 O O . GLN A 1 499 ? 47.104 82.844 25.098 1.00 7.20 499 GLN A O 1
ATOM 3858 N N . GLY A 1 500 ? 48.386 81.359 24.017 1.00 6.70 500 GLY A N 1
ATOM 3859 C CA . GLY A 1 500 ? 47.993 81.892 22.720 1.00 6.37 500 GLY A CA 1
ATOM 3860 C C . GLY A 1 500 ? 46.482 81.881 22.534 1.00 6.75 500 GLY A C 1
ATOM 3861 O O . GLY A 1 500 ? 45.887 82.863 22.085 1.00 7.33 500 GLY A O 1
ATOM 3862 N N . PHE A 1 501 ? 45.852 80.765 22.880 1.00 5.94 501 PHE A N 1
ATOM 3863 C CA . PHE A 1 501 ? 44.406 80.642 22.753 1.00 5.83 501 PHE A CA 1
ATOM 3864 C C . PHE A 1 501 ? 43.676 81.588 23.709 1.00 6.52 501 PHE A C 1
ATOM 3865 O O . PHE A 1 501 ? 42.703 82.235 23.323 1.00 6.88 501 PHE A O 1
ATOM 3873 N N . TYR A 1 502 ? 44.145 81.680 24.953 1.00 7.02 502 TYR A N 1
ATOM 3874 C CA . TYR A 1 502 ? 43.496 82.551 25.928 1.00 6.94 502 TYR A CA 1
ATOM 3875 C C . TYR A 1 502 ? 43.672 84.037 25.594 1.00 7.48 502 TYR A C 1
ATOM 3876 O O . TYR A 1 502 ? 42.780 84.843 25.864 1.00 7.45 502 TYR A O 1
ATOM 3885 N N . LEU A 1 503 ? 44.813 84.403 25.014 1.00 6.50 503 LEU A N 1
ATOM 3886 C CA . LEU A 1 503 ? 45.045 85.796 24.626 1.00 6.33 503 LEU A CA 1
ATOM 3887 C C . LEU A 1 503 ? 44.061 86.114 23.501 1.00 7.74 503 LEU A C 1
ATOM 3888 O O . LEU A 1 503 ? 43.408 87.160 23.497 1.00 8.19 503 LEU A O 1
ATOM 3893 N N . MET A 1 504 ? 43.966 85.195 22.547 1.00 7.80 504 MET A N 1
ATOM 3894 C CA . MET A 1 504 ? 43.068 85.347 21.410 1.00 7.54 504 MET A CA 1
ATOM 3895 C C . MET A 1 504 ? 41.621 85.435 21.888 1.00 8.15 504 MET A C 1
ATOM 3896 O O . MET A 1 504 ? 40.861 86.302 21.446 1.00 8.52 504 MET A O 1
ATOM 3901 N N . LEU A 1 505 ? 41.251 84.553 22.811 1.00 7.82 505 LEU A N 1
ATOM 3902 C CA . LEU A 1 505 ? 39.885 84.517 23.331 1.00 8.88 505 LEU A CA 1
ATOM 3903 C C . LEU A 1 505 ? 39.391 85.858 23.873 1.00 8.85 505 LEU A C 1
ATOM 3904 O O . LEU A 1 505 ? 38.238 86.247 23.642 1.00 8.61 505 LEU A O 1
ATOM 3909 N N . GLY A 1 506 ? 40.258 86.553 24.602 1.00 8.43 506 GLY A N 1
ATOM 3910 C CA . GLY A 1 506 ? 39.883 87.837 25.166 1.00 7.76 506 GLY A CA 1
ATOM 3911 C C . GLY A 1 506 ? 39.396 88.809 24.108 1.00 8.18 506 GLY A C 1
ATOM 3912 O O . GLY A 1 506 ? 38.304 89.371 24.223 1.00 8.54 506 GLY A O 1
ATOM 3913 N N . ARG A 1 507 ? 40.196 89.021 23.071 1.00 8.39 507 ARG A N 1
ATOM 3914 C CA . ARG A 1 507 ? 39.778 89.943 22.025 1.00 9.21 507 ARG A CA 1
ATOM 3915 C C . ARG A 1 507 ? 38.637 89.377 21.194 1.00 9.64 507 ARG A C 1
ATOM 3916 O O . ARG A 1 507 ? 37.756 90.123 20.769 1.00 9.98 507 ARG A O 1
ATOM 3924 N N . TYR A 1 508 ? 38.649 88.066 20.960 1.00 8.64 508 TYR A N 1
ATOM 3925 C CA . TYR A 1 508 ? 37.599 87.445 20.164 1.00 9.10 508 TYR A CA 1
ATOM 3926 C C . TYR A 1 508 ? 36.224 87.753 20.744 1.00 9.96 508 TYR A C 1
ATOM 3927 O O . TYR A 1 508 ? 35.326 88.207 20.034 1.00 10.62 508 TYR A O 1
ATOM 3936 N N . VAL A 1 509 ? 36.051 87.496 22.037 1.00 9.07 509 VAL A N 1
ATOM 3937 C CA . VAL A 1 509 ? 34.765 87.762 22.671 1.00 9.60 509 VAL A CA 1
ATOM 3938 C C . VAL A 1 509 ? 34.498 89.267 22.678 1.00 9.98 509 VAL A C 1
ATOM 3939 O O . VAL A 1 509 ? 33.349 89.706 22.546 1.00 11.02 509 VAL A O 1
ATOM 3943 N N . GLY A 1 510 ? 35.560 90.055 22.814 1.00 9.50 510 GLY A N 1
ATOM 3944 C CA . GLY A 1 510 ? 35.408 91.500 22.801 1.00 10.45 510 GLY A CA 1
ATOM 3945 C C . GLY A 1 510 ? 34.777 91.947 21.494 1.00 11.20 510 GLY A C 1
ATOM 3946 O O . GLY A 1 510 ? 33.870 92.779 21.483 1.00 12.66 510 GLY A O 1
ATOM 3947 N N . ILE A 1 511 ? 35.252 91.389 20.384 1.00 11.50 511 ILE A N 1
ATOM 3948 C CA . ILE A 1 511 ? 34.717 91.742 19.075 1.00 11.31 511 ILE A CA 1
ATOM 3949 C C . ILE A 1 511 ? 33.281 91.249 18.938 1.00 13.19 511 ILE A C 1
ATOM 3950 O O . ILE A 1 511 ? 32.435 91.942 18.380 1.00 13.56 511 ILE A O 1
ATOM 3955 N N . LYS A 1 512 ? 33.002 90.055 19.447 1.00 12.56 512 LYS A N 1
ATOM 3956 C CA . LYS A 1 512 ? 31.647 89.517 19.366 1.00 13.41 512 LYS A CA 1
ATOM 3957 C C . LYS A 1 512 ? 30.682 90.430 20.121 1.00 13.57 512 LYS A C 1
ATOM 3958 O O . LYS A 1 512 ? 29.539 90.621 19.704 1.00 14.98 512 LYS A O 1
ATOM 3964 N N . ILE A 1 513 ? 31.143 90.997 21.231 1.00 12.73 513 ILE A N 1
ATOM 3965 C CA . ILE A 1 513 ? 30.306 91.897 22.017 1.00 13.81 513 ILE A CA 1
ATOM 3966 C C . ILE A 1 513 ? 30.080 93.199 21.254 1.00 14.07 513 ILE A C 1
ATOM 3967 O O . ILE A 1 513 ? 28.976 93.745 21.259 1.00 14.89 513 ILE A O 1
ATOM 3972 N N . LEU A 1 514 ? 31.121 93.696 20.594 1.00 14.66 514 LEU A N 1
ATOM 3973 C CA . LEU A 1 514 ? 30.991 94.935 19.832 1.00 15.35 514 LEU A CA 1
ATOM 3974 C C . LEU A 1 514 ? 30.072 94.732 18.631 1.00 17.34 514 LEU A C 1
ATOM 3975 O O . LEU A 1 514 ? 29.322 95.637 18.256 1.00 19.00 514 LEU A O 1
ATOM 3980 N N . GLN A 1 515 ? 30.123 93.545 18.034 1.00 16.82 515 GLN A N 1
ATOM 3981 C CA . GLN A 1 515 ? 29.271 93.255 16.887 1.00 17.99 515 GLN A CA 1
ATOM 3982 C C . GLN A 1 515 ? 27.822 93.168 17.350 1.00 19.14 515 GLN A C 1
ATOM 3983 O O . GLN A 1 515 ? 26.900 93.533 16.620 1.00 19.73 515 GLN A O 1
ATOM 3989 N N . GLU A 1 516 ? 27.629 92.688 18.573 1.00 18.06 516 GLU A N 1
ATOM 3990 C CA . GLU A 1 516 ? 26.293 92.566 19.137 1.00 19.74 516 GLU A CA 1
ATOM 3991 C C . GLU A 1 516 ? 25.742 93.956 19.447 1.00 20.08 516 GLU A C 1
ATOM 3992 O O . GLU A 1 516 ? 24.558 94.226 19.234 1.00 20.67 516 GLU A O 1
ATOM 3998 N N . ARG A 1 517 ? 26.602 94.839 19.948 1.00 18.77 517 ARG A N 1
ATOM 3999 C CA . ARG A 1 517 ? 26.183 96.200 20.265 1.00 20.46 517 ARG A CA 1
ATOM 4000 C C . ARG A 1 517 ? 25.855 96.958 18.985 1.00 22.60 517 ARG A C 1
ATOM 4001 O O . ARG A 1 517 ? 24.900 97.734 18.942 1.00 23.08 517 ARG A O 1
ATOM 4009 N N . SER A 1 518 ? 26.651 96.732 17.945 1.00 23.52 518 SER A N 1
ATOM 4010 C CA . SER A 1 518 ? 26.438 97.398 16.664 1.00 26.49 518 SER A CA 1
ATOM 4011 C C . SER A 1 518 ? 25.074 97.046 16.084 1.00 27.53 518 SER A C 1
ATOM 4012 O O . SER A 1 518 ? 24.388 97.900 15.520 1.00 28.02 518 SER A O 1
ATOM 4015 N N . ALA A 1 519 ? 24.686 95.783 16.222 1.00 27.92 519 ALA A N 1
ATOM 4016 C CA . ALA A 1 519 ? 23.407 95.316 15.706 1.00 29.68 519 ALA A CA 1
ATOM 4017 C C . ALA A 1 519 ? 22.245 95.821 16.556 1.00 30.69 519 ALA A C 1
ATOM 4018 O O . ALA A 1 519 ? 21.118 95.931 16.074 1.00 30.71 519 ALA A O 1
ATOM 4020 N N . SER A 1 520 ? 22.524 96.132 17.817 1.00 31.93 520 SER A N 1
ATOM 4021 C CA . SER A 1 520 ? 21.489 96.613 18.724 1.00 32.99 520 SER A CA 1
ATOM 4022 C C . SER A 1 520 ? 21.310 98.128 18.679 1.00 33.58 520 SER A C 1
ATOM 4023 O O . SER A 1 520 ? 20.361 98.657 19.256 1.00 34.01 520 SER A O 1
ATOM 4026 N N . ASP A 1 521 ? 22.217 98.828 18.002 1.00 34.50 521 ASP A N 1
ATOM 4027 C CA . ASP A 1 521 ? 22.110 100.280 17.900 1.00 36.57 521 ASP A CA 1
ATOM 4028 C C . ASP A 1 521 ? 20.964 100.675 16.975 1.00 37.25 521 ASP A C 1
ATOM 4029 O O . ASP A 1 521 ? 20.330 99.767 16.396 1.00 37.72 521 ASP A O 1
ATOM 4034 N N . LEU B 1 1 ? 38.962 48.948 90.021 1.00 17.42 1 LEU B N 1
ATOM 4035 C CA . LEU B 1 1 ? 40.038 49.943 89.754 1.00 16.77 1 LEU B CA 1
ATOM 4036 C C . LEU B 1 1 ? 41.378 49.450 90.280 1.00 15.57 1 LEU B C 1
ATOM 4037 O O . LEU B 1 1 ? 41.436 48.632 91.200 1.00 17.29 1 LEU B O 1
ATOM 4042 N N . ALA B 1 2 ? 42.457 49.962 89.699 1.00 13.67 2 ALA B N 1
ATOM 4043 C CA . ALA B 1 2 ? 43.795 49.568 90.105 1.00 13.90 2 ALA B CA 1
ATOM 4044 C C . ALA B 1 2 ? 44.346 50.467 91.204 1.00 14.59 2 ALA B C 1
ATOM 4045 O O . ALA B 1 2 ? 43.764 51.501 91.537 1.00 17.48 2 ALA B O 1
ATOM 4047 N N . THR B 1 3 ? 45.478 50.052 91.762 1.00 15.41 3 THR B N 1
ATOM 4048 C CA . THR B 1 3 ? 46.146 50.805 92.813 1.00 17.41 3 THR B CA 1
ATOM 4049 C C . THR B 1 3 ? 47.463 51.327 92.253 1.00 17.38 3 THR B C 1
ATOM 4050 O O . THR B 1 3 ? 48.196 50.599 91.584 1.00 16.13 3 THR B O 1
ATOM 4054 N N . THR B 1 4 ? 47.755 52.594 92.524 1.00 16.53 4 THR B N 1
ATOM 4055 C CA . THR B 1 4 ? 48.975 53.228 92.043 1.00 17.14 4 THR B CA 1
ATOM 4056 C C . THR B 1 4 ? 50.204 52.337 92.193 1.00 17.28 4 THR B C 1
ATOM 4057 O O . THR B 1 4 ? 50.433 51.741 93.247 1.00 17.28 4 THR B O 1
ATOM 4061 N N . SER B 1 5 ? 50.988 52.252 91.123 1.00 17.44 5 SER B N 1
ATOM 4062 C CA . SER B 1 5 ? 52.200 51.441 91.108 1.00 18.93 5 SER B CA 1
ATOM 4063 C C . SER B 1 5 ? 53.017 51.788 89.872 1.00 18.36 5 SER B C 1
ATOM 4064 O O . SER B 1 5 ? 52.548 52.510 88.993 1.00 16.56 5 SER B O 1
ATOM 4067 N N . ASP B 1 6 ? 54.240 51.271 89.808 1.00 17.44 6 ASP B N 1
ATOM 4068 C CA . ASP B 1 6 ? 55.110 51.522 88.668 1.00 17.96 6 ASP B CA 1
ATOM 4069 C C . ASP B 1 6 ? 54.530 50.858 87.424 1.00 16.69 6 ASP B C 1
ATOM 4070 O O . ASP B 1 6 ? 53.753 49.910 87.522 1.00 16.49 6 ASP B O 1
ATOM 4075 N N . HIS B 1 7 ? 54.907 51.364 86.255 1.00 15.72 7 HIS B N 1
ATOM 4076 C CA . HIS B 1 7 ? 54.447 50.786 84.999 1.00 16.27 7 HIS B CA 1
ATOM 4077 C C . HIS B 1 7 ? 55.039 49.377 84.990 1.00 15.81 7 HIS B C 1
ATOM 4078 O O . HIS B 1 7 ? 56.249 49.211 85.160 1.00 17.19 7 HIS B O 1
ATOM 4085 N N . ASP B 1 8 ? 54.190 48.371 84.798 1.00 16.21 8 ASP B N 1
ATOM 4086 C CA . ASP B 1 8 ? 54.621 46.973 84.804 1.00 16.01 8 ASP B CA 1
ATOM 4087 C C . ASP B 1 8 ? 55.222 46.515 83.475 1.00 15.04 8 ASP B C 1
ATOM 4088 O O . ASP B 1 8 ? 54.504 46.307 82.499 1.00 14.84 8 ASP B O 1
ATOM 4093 N N . PHE B 1 9 ? 56.541 46.347 83.446 1.00 14.52 9 PHE B N 1
ATOM 4094 C CA . PHE B 1 9 ? 57.228 45.908 82.235 1.00 14.63 9 PHE B CA 1
ATOM 4095 C C . PHE B 1 9 ? 57.664 44.446 82.306 1.00 13.47 9 PHE B C 1
ATOM 4096 O O . PHE B 1 9 ? 58.641 44.058 81.667 1.00 13.23 9 PHE B O 1
ATOM 4104 N N . SER B 1 10 ? 56.949 43.638 83.081 1.00 14.47 10 SER B N 1
ATOM 4105 C CA . SER B 1 10 ? 57.299 42.226 83.210 1.00 15.32 10 SER B CA 1
ATOM 4106 C C . SER B 1 10 ? 57.266 41.515 81.860 1.00 15.48 10 SER B C 1
ATOM 4107 O O . SER B 1 10 ? 58.006 40.557 81.638 1.00 15.15 10 SER B O 1
ATOM 4110 N N . TYR B 1 11 ? 56.421 41.999 80.954 1.00 14.38 11 TYR B N 1
ATOM 4111 C CA . TYR B 1 11 ? 56.276 41.391 79.634 1.00 13.79 11 TYR B CA 1
ATOM 4112 C C . TYR B 1 11 ? 57.516 41.477 78.749 1.00 13.80 11 TYR B C 1
ATOM 4113 O O . TYR B 1 11 ? 57.587 40.817 77.710 1.00 13.81 11 TYR B O 1
ATOM 4122 N N . LEU B 1 12 ? 58.495 42.281 79.151 1.00 13.45 12 LEU B N 1
ATOM 4123 C CA . LEU B 1 12 ? 59.716 42.414 78.366 1.00 14.27 12 LEU B CA 1
ATOM 4124 C C . LEU B 1 12 ? 60.431 41.068 78.239 1.00 14.34 12 LEU B C 1
ATOM 4125 O O . LEU B 1 12 ? 61.251 40.875 77.340 1.00 13.37 12 LEU B O 1
ATOM 4130 N N . SER B 1 13 ? 60.109 40.136 79.133 1.00 13.60 13 SER B N 1
ATOM 4131 C CA . SER B 1 13 ? 60.730 38.815 79.103 1.00 14.97 13 SER B CA 1
ATOM 4132 C C . SER B 1 13 ? 60.384 38.080 77.813 1.00 14.45 13 SER B C 1
ATOM 4133 O O . SER B 1 13 ? 61.113 37.184 77.387 1.00 14.48 13 SER B O 1
ATOM 4136 N N . PHE B 1 14 ? 59.266 38.446 77.193 1.00 13.63 14 PHE B N 1
ATOM 4137 C CA . PHE B 1 14 ? 58.883 37.803 75.945 1.00 13.08 14 PHE B CA 1
ATOM 4138 C C . PHE B 1 14 ? 58.719 38.787 74.790 1.00 12.22 14 PHE B C 1
ATOM 4139 O O . PHE B 1 14 ? 57.998 38.526 73.827 1.00 12.83 14 PHE B O 1
ATOM 4147 N N . ALA B 1 15 ? 59.413 39.916 74.889 1.00 12.08 15 ALA B N 1
ATOM 4148 C CA . ALA B 1 15 ? 59.388 40.930 73.840 1.00 13.49 15 ALA B CA 1
ATOM 4149 C C . ALA B 1 15 ? 60.718 40.834 73.098 1.00 15.34 15 ALA B C 1
ATOM 4150 O O . ALA B 1 15 ? 61.777 40.734 73.720 1.00 18.20 15 ALA B O 1
ATOM 4152 N N . TYR B 1 16 ? 60.662 40.854 71.772 1.00 14.67 16 TYR B N 1
ATOM 4153 C CA . TYR B 1 16 ? 61.867 40.752 70.961 1.00 15.85 16 TYR B CA 1
ATOM 4154 C C . TYR B 1 16 ? 61.854 41.762 69.831 1.00 14.94 16 TYR B C 1
ATOM 4155 O O . TYR B 1 16 ? 60.794 42.185 69.372 1.00 14.88 16 TYR B O 1
ATOM 4164 N N . ASP B 1 17 ? 63.038 42.163 69.389 1.00 17.22 17 ASP B N 1
ATOM 4165 C CA . ASP B 1 17 ? 63.119 43.072 68.264 1.00 15.81 17 ASP B CA 1
ATOM 4166 C C . ASP B 1 17 ? 62.919 42.134 67.080 1.00 16.46 17 ASP B C 1
ATOM 4167 O O . ASP B 1 17 ? 63.377 40.989 67.112 1.00 16.91 17 ASP B O 1
ATOM 4172 N N . ALA B 1 18 ? 62.223 42.597 66.049 1.00 15.25 18 ALA B N 1
ATOM 4173 C CA . ALA B 1 18 ? 61.957 41.765 64.883 1.00 16.50 18 ALA B CA 1
ATOM 4174 C C . ALA B 1 18 ? 63.213 41.126 64.299 1.00 17.95 18 ALA B C 1
ATOM 4175 O O . ALA B 1 18 ? 63.139 40.065 63.684 1.00 18.58 18 ALA B O 1
ATOM 4177 N N . THR B 1 19 ? 64.363 41.765 64.494 1.00 17.64 19 THR B N 1
ATOM 4178 C CA . THR B 1 19 ? 65.617 41.229 63.971 1.00 19.82 19 THR B CA 1
ATOM 4179 C C . THR B 1 19 ? 66.014 39.933 64.672 1.00 21.01 19 THR B C 1
ATOM 4180 O O . THR B 1 19 ? 66.806 39.149 64.140 1.00 22.18 19 THR B O 1
ATOM 4184 N N . ASP B 1 20 ? 65.464 39.703 65.861 1.00 21.42 20 ASP B N 1
ATOM 4185 C CA . ASP B 1 20 ? 65.784 38.500 66.621 1.00 23.00 20 ASP B CA 1
ATOM 4186 C C . ASP B 1 20 ? 64.733 37.403 66.511 1.00 22.83 20 ASP B C 1
ATOM 4187 O O . ASP B 1 20 ? 64.922 36.302 67.028 1.00 23.65 20 ASP B O 1
ATOM 4192 N N . LEU B 1 21 ? 63.626 37.706 65.842 1.00 21.51 21 LEU B N 1
ATOM 4193 C CA . LEU B 1 21 ? 62.564 36.726 65.653 1.00 20.99 21 LEU B CA 1
ATOM 4194 C C . LEU B 1 21 ? 62.954 35.813 64.500 1.00 20.86 21 LEU B C 1
ATOM 4195 O O . LEU B 1 21 ? 63.710 36.214 63.613 1.00 21.84 21 LEU B O 1
ATOM 4200 N N . GLU B 1 22 ? 62.440 34.588 64.512 1.00 21.30 22 GLU B N 1
ATOM 4201 C CA . GLU B 1 22 ? 62.754 33.632 63.458 1.00 20.70 22 GLU B CA 1
ATOM 4202 C C . GLU B 1 22 ? 62.304 34.164 62.098 1.00 21.33 22 GLU B C 1
ATOM 4203 O O . GLU B 1 22 ? 61.381 34.978 62.015 1.00 19.15 22 GLU B O 1
ATOM 4209 N N . LEU B 1 23 ? 62.967 33.711 61.036 1.00 20.53 23 LEU B N 1
ATOM 4210 C CA . LEU B 1 23 ? 62.628 34.145 59.685 1.00 21.06 23 LEU B CA 1
ATOM 4211 C C . LEU B 1 23 ? 61.290 33.558 59.253 1.00 21.13 23 LEU B C 1
ATOM 4212 O O . LEU B 1 23 ? 60.562 34.161 58.465 1.00 21.38 23 LEU B O 1
ATOM 4217 N N . GLU B 1 24 ? 60.977 32.371 59.763 1.00 20.93 24 GLU B N 1
ATOM 4218 C CA . GLU B 1 24 ? 59.715 31.717 59.448 1.00 22.72 24 GLU B CA 1
ATOM 4219 C C . GLU B 1 24 ? 59.165 31.089 60.720 1.00 21.70 24 GLU B C 1
ATOM 4220 O O . GLU B 1 24 ? 59.722 30.119 61.232 1.00 23.06 24 GLU B O 1
ATOM 4226 N N . GLY B 1 25 ? 58.074 31.652 61.229 1.00 19.53 25 GLY B N 1
ATOM 4227 C CA . GLY B 1 25 ? 57.480 31.136 62.446 1.00 17.60 25 GLY B CA 1
ATOM 4228 C C . GLY B 1 25 ? 56.068 30.625 62.251 1.00 15.15 25 GLY B C 1
ATOM 4229 O O . GLY B 1 25 ? 55.378 31.007 61.308 1.00 16.07 25 GLY B O 1
ATOM 4230 N N . SER B 1 26 ? 55.643 29.756 63.160 1.00 13.18 26 SER B N 1
ATOM 4231 C CA . SER B 1 26 ? 54.314 29.161 63.121 1.00 12.78 26 SER B CA 1
ATOM 4232 C C . SER B 1 26 ? 53.633 29.373 64.472 1.00 11.84 26 SER B C 1
ATOM 4233 O O . SER B 1 26 ? 54.201 29.042 65.511 1.00 12.76 26 SER B O 1
ATOM 4236 N N . TYR B 1 27 ? 52.417 29.920 64.451 1.00 9.91 27 TYR B N 1
ATOM 4237 C CA . TYR B 1 27 ? 51.657 30.189 65.673 1.00 9.91 27 TYR B CA 1
ATOM 4238 C C . TYR B 1 27 ? 50.190 29.842 65.470 1.00 10.09 27 TYR B C 1
ATOM 4239 O O . TYR B 1 27 ? 49.780 29.449 64.379 1.00 11.39 27 TYR B O 1
ATOM 4248 N N . ASP B 1 28 ? 49.400 29.981 66.528 1.00 8.99 28 ASP B N 1
ATOM 4249 C CA . ASP B 1 28 ? 47.972 29.737 66.423 1.00 8.22 28 ASP B CA 1
ATOM 4250 C C . ASP B 1 28 ? 47.329 31.051 65.990 1.00 8.37 28 ASP B C 1
ATOM 4251 O O . ASP B 1 28 ? 46.405 31.062 65.180 1.00 9.11 28 ASP B O 1
ATOM 4256 N N . TYR B 1 29 ? 47.831 32.159 66.533 1.00 8.86 29 TYR B N 1
ATOM 4257 C CA . TYR B 1 29 ? 47.307 33.479 66.190 1.00 9.65 29 TYR B CA 1
ATOM 4258 C C . TYR B 1 29 ? 48.407 34.505 65.976 1.00 8.71 29 TYR B C 1
ATOM 4259 O O . TYR B 1 29 ? 49.387 34.541 66.715 1.00 9.98 29 TYR B O 1
ATOM 4268 N N . VAL B 1 30 ? 48.232 35.334 64.954 1.00 9.04 30 VAL B N 1
ATOM 4269 C CA . VAL B 1 30 ? 49.174 36.403 64.652 1.00 8.38 30 VAL B CA 1
ATOM 4270 C C . VAL B 1 30 ? 48.355 37.682 64.723 1.00 8.44 30 VAL B C 1
ATOM 4271 O O . VAL B 1 30 ? 47.357 37.820 64.014 1.00 8.75 30 VAL B O 1
ATOM 4275 N N . ILE B 1 31 ? 48.760 38.601 65.592 1.00 8.26 31 ILE B N 1
ATOM 4276 C CA . ILE B 1 31 ? 48.046 39.862 65.750 1.00 9.47 31 ILE B CA 1
ATOM 4277 C C . ILE B 1 31 ? 48.890 41.000 65.198 1.00 8.63 31 ILE B C 1
ATOM 4278 O O . ILE B 1 31 ? 50.037 41.196 65.604 1.00 7.79 31 ILE B O 1
ATOM 4283 N N . VAL B 1 32 ? 48.317 41.739 64.254 1.00 8.44 32 VAL B N 1
ATOM 4284 C CA . VAL B 1 32 ? 49.019 42.855 63.636 1.00 7.61 32 VAL B CA 1
ATOM 4285 C C . VAL B 1 32 ? 48.681 44.142 64.365 1.00 8.14 32 VAL B C 1
ATOM 4286 O O . VAL B 1 32 ? 47.549 44.614 64.301 1.00 8.41 32 VAL B O 1
ATOM 4290 N N . GLY B 1 33 ? 49.671 44.697 65.059 1.00 7.08 33 GLY B N 1
ATOM 4291 C CA . GLY B 1 33 ? 49.462 45.925 65.799 1.00 8.51 33 GLY B CA 1
ATOM 4292 C C . GLY B 1 33 ? 49.321 45.673 67.286 1.00 9.72 33 GLY B C 1
ATOM 4293 O O . GLY B 1 33 ? 48.285 45.184 67.739 1.00 10.21 33 GLY B O 1
ATOM 4294 N N . GLY B 1 34 ? 50.366 45.990 68.044 1.00 9.15 34 GLY B N 1
ATOM 4295 C CA . GLY B 1 34 ? 50.320 45.802 69.483 1.00 8.89 34 GLY B CA 1
ATOM 4296 C C . GLY B 1 34 ? 49.790 47.070 70.122 1.00 9.14 34 GLY B C 1
ATOM 4297 O O . GLY B 1 34 ? 50.484 47.731 70.897 1.00 10.47 34 GLY B O 1
ATOM 4298 N N . GLY B 1 35 ? 48.550 47.410 69.790 1.00 8.33 35 GLY B N 1
ATOM 4299 C CA . GLY B 1 35 ? 47.954 48.625 70.312 1.00 8.19 35 GLY B CA 1
ATOM 4300 C C . GLY B 1 35 ? 46.902 48.489 71.396 1.00 8.65 35 GLY B C 1
ATOM 4301 O O . GLY B 1 35 ? 46.882 47.530 72.173 1.00 8.21 35 GLY B O 1
ATOM 4302 N N . THR B 1 36 ? 46.005 49.467 71.430 1.00 6.47 36 THR B N 1
ATOM 4303 C CA . THR B 1 36 ? 44.949 49.520 72.427 1.00 6.97 36 THR B CA 1
ATOM 4304 C C . THR B 1 36 ? 44.093 48.258 72.466 1.00 6.31 36 THR B C 1
ATOM 4305 O O . THR B 1 36 ? 43.878 47.688 73.536 1.00 7.54 36 THR B O 1
ATOM 4309 N N . SER B 1 37 ? 43.606 47.821 71.308 1.00 6.50 37 SER B N 1
ATOM 4310 C CA . SER B 1 37 ? 42.803 46.602 71.245 1.00 6.45 37 SER B CA 1
ATOM 4311 C C . SER B 1 37 ? 43.699 45.381 71.096 1.00 6.53 37 SER B C 1
ATOM 4312 O O . SER B 1 37 ? 43.411 44.323 71.644 1.00 7.17 37 SER B O 1
ATOM 4315 N N . GLY B 1 38 ? 44.786 45.542 70.349 1.00 6.83 38 GLY B N 1
ATOM 4316 C CA . GLY B 1 38 ? 45.692 44.438 70.091 1.00 7.76 38 GLY B CA 1
ATOM 4317 C C . GLY B 1 38 ? 46.338 43.758 71.280 1.00 7.36 38 GLY B C 1
ATOM 4318 O O . GLY B 1 38 ? 46.411 42.529 71.321 1.00 8.58 38 GLY B O 1
ATOM 4319 N N . CYS B 1 39 ? 46.811 44.538 72.245 1.00 8.04 39 CYS B N 1
ATOM 4320 C CA . CYS B 1 39 ? 47.469 43.958 73.409 1.00 8.11 39 CYS B CA 1
ATOM 4321 C C . CYS B 1 39 ? 46.552 43.083 74.263 1.00 8.84 39 CYS B C 1
ATOM 4322 O O . CYS B 1 39 ? 46.898 41.942 74.569 1.00 8.96 39 CYS B O 1
ATOM 4325 N N . PRO B 1 40 ? 45.371 43.590 74.657 1.00 7.94 40 PRO B N 1
ATOM 4326 C CA . PRO B 1 40 ? 44.491 42.743 75.471 1.00 8.74 40 PRO B CA 1
ATOM 4327 C C . PRO B 1 40 ? 43.987 41.524 74.696 1.00 8.98 40 PRO B C 1
ATOM 4328 O O . PRO B 1 40 ? 43.751 40.464 75.275 1.00 8.66 40 PRO B O 1
ATOM 4332 N N . LEU B 1 41 ? 43.825 41.676 73.385 1.00 8.01 41 LEU B N 1
ATOM 4333 C CA . LEU B 1 41 ? 43.385 40.564 72.547 1.00 7.85 41 LEU B CA 1
ATOM 4334 C C . LEU B 1 41 ? 44.464 39.478 72.571 1.00 7.59 41 LEU B C 1
ATOM 4335 O O . LEU B 1 41 ? 44.171 38.297 72.768 1.00 8.66 41 LEU B O 1
ATOM 4340 N N . ALA B 1 42 ? 45.713 39.889 72.372 1.00 7.95 42 ALA B N 1
ATOM 4341 C CA . ALA B 1 42 ? 46.837 38.956 72.366 1.00 8.15 42 ALA B CA 1
ATOM 4342 C C . ALA B 1 42 ? 47.004 38.249 73.705 1.00 8.87 42 ALA B C 1
ATOM 4343 O O . ALA B 1 42 ? 47.223 37.040 73.756 1.00 9.01 42 ALA B O 1
ATOM 4345 N N . ALA B 1 43 ? 46.910 39.007 74.790 1.00 8.63 43 ALA B N 1
ATOM 4346 C CA . ALA B 1 43 ? 47.058 38.440 76.123 1.00 10.14 43 ALA B CA 1
ATOM 4347 C C . ALA B 1 43 ? 45.972 37.401 76.377 1.00 9.79 43 ALA B C 1
ATOM 4348 O O . ALA B 1 43 ? 46.232 36.325 76.919 1.00 10.75 43 ALA B O 1
ATOM 4350 N N . THR B 1 44 ? 44.753 37.727 75.972 1.00 8.28 44 THR B N 1
ATOM 4351 C CA . THR B 1 44 ? 43.621 36.835 76.167 1.00 8.36 44 THR B CA 1
ATOM 4352 C C . THR B 1 44 ? 43.785 35.521 75.409 1.00 8.64 44 THR B C 1
ATOM 4353 O O . THR B 1 44 ? 43.598 34.439 75.975 1.00 9.96 44 THR B O 1
ATOM 4357 N N . LEU B 1 45 ? 44.141 35.606 74.132 1.00 8.84 45 LEU B N 1
ATOM 4358 C CA . LEU B 1 45 ? 44.313 34.397 73.333 1.00 8.81 45 LEU B CA 1
ATOM 4359 C C . LEU B 1 45 ? 45.468 33.539 73.838 1.00 10.07 45 LEU B C 1
ATOM 4360 O O . LEU B 1 45 ? 45.404 32.311 73.764 1.00 9.76 45 LEU B O 1
ATOM 4365 N N . SER B 1 46 ? 46.511 34.182 74.362 1.00 9.38 46 SER B N 1
ATOM 4366 C CA . SER B 1 46 ? 47.683 33.459 74.859 1.00 8.96 46 SER B CA 1
ATOM 4367 C C . SER B 1 46 ? 47.375 32.612 76.087 1.00 10.30 46 SER B C 1
ATOM 4368 O O . SER B 1 46 ? 48.199 31.804 76.509 1.00 10.76 46 SER B O 1
ATOM 4371 N N . GLU B 1 47 ? 46.195 32.797 76.668 1.00 10.66 47 GLU B N 1
ATOM 4372 C CA . GLU B 1 47 ? 45.821 32.012 77.838 1.00 11.92 47 GLU B CA 1
ATOM 4373 C C . GLU B 1 47 ? 45.781 30.528 77.491 1.00 12.77 47 GLU B C 1
ATOM 4374 O O . GLU B 1 47 ? 45.997 29.672 78.353 1.00 13.59 47 GLU B O 1
ATOM 4380 N N . LYS B 1 48 ? 45.521 30.227 76.222 1.00 12.06 48 LYS B N 1
ATOM 4381 C CA . LYS B 1 48 ? 45.441 28.842 75.775 1.00 12.67 48 LYS B CA 1
ATOM 4382 C C . LYS B 1 48 ? 46.207 28.533 74.492 1.00 12.86 48 LYS B C 1
ATOM 4383 O O . LYS B 1 48 ? 46.570 27.378 74.248 1.00 13.00 48 LYS B O 1
ATOM 4389 N N . TYR B 1 49 ? 46.467 29.549 73.675 1.00 10.73 49 TYR B N 1
ATOM 4390 C CA . TYR B 1 49 ? 47.162 29.315 72.414 1.00 9.91 49 TYR B CA 1
ATOM 4391 C C . TYR B 1 49 ? 48.442 30.113 72.218 1.00 10.16 49 TYR B C 1
ATOM 4392 O O . TYR B 1 49 ? 48.721 31.050 72.961 1.00 9.39 49 TYR B O 1
ATOM 4401 N N . LYS B 1 50 ? 49.219 29.720 71.211 1.00 9.10 50 LYS B N 1
ATOM 4402 C CA . LYS B 1 50 ? 50.482 30.373 70.891 1.00 8.95 50 LYS B CA 1
ATOM 4403 C C . LYS B 1 50 ? 50.201 31.618 70.055 1.00 9.60 50 LYS B C 1
ATOM 4404 O O . LYS B 1 50 ? 49.662 31.532 68.955 1.00 9.60 50 LYS B O 1
ATOM 4410 N N . VAL B 1 51 ? 50.590 32.771 70.587 1.00 9.35 51 VAL B N 1
ATOM 4411 C CA . VAL B 1 51 ? 50.333 34.046 69.935 1.00 9.13 51 VAL B CA 1
ATOM 4412 C C . VAL B 1 51 ? 51.578 34.875 69.668 1.00 9.38 51 VAL B C 1
ATOM 4413 O O . VAL B 1 51 ? 52.499 34.904 70.477 1.00 9.17 51 VAL B O 1
ATOM 4417 N N . LEU B 1 52 ? 51.584 35.549 68.522 1.00 8.86 52 LEU B N 1
ATOM 4418 C CA . LEU B 1 52 ? 52.670 36.446 68.147 1.00 9.54 52 LEU B CA 1
ATOM 4419 C C . LEU B 1 52 ? 52.031 37.794 67.847 1.00 8.58 52 LEU B C 1
ATOM 4420 O O . LEU B 1 52 ? 51.102 37.876 67.045 1.00 9.75 52 LEU B O 1
ATOM 4425 N N . VAL B 1 53 ? 52.513 38.838 68.511 1.00 8.98 53 VAL B N 1
ATOM 4426 C CA . VAL B 1 53 ? 52.020 40.191 68.277 1.00 10.53 53 VAL B CA 1
ATOM 4427 C C . VAL B 1 53 ? 53.137 40.907 67.542 1.00 11.12 53 VAL B C 1
ATOM 4428 O O . VAL B 1 53 ? 54.298 40.822 67.946 1.00 13.48 53 VAL B O 1
ATOM 4432 N N . LEU B 1 54 ? 52.795 41.606 66.464 1.00 9.45 54 LEU B N 1
ATOM 4433 C CA . LEU B 1 54 ? 53.786 42.338 65.684 1.00 9.26 54 LEU B CA 1
ATOM 4434 C C . LEU B 1 54 ? 53.477 43.831 65.716 1.00 10.32 54 LEU B C 1
ATOM 4435 O O . LEU B 1 54 ? 52.429 44.267 65.248 1.00 10.84 54 LEU B O 1
ATOM 4440 N N . GLU B 1 55 ? 54.403 44.606 66.270 1.00 9.18 55 GLU B N 1
ATOM 4441 C CA . GLU B 1 55 ? 54.239 46.053 66.399 1.00 10.07 55 GLU B CA 1
ATOM 4442 C C . GLU B 1 55 ? 55.349 46.797 65.663 1.00 9.01 55 GLU B C 1
ATOM 4443 O O . GLU B 1 55 ? 56.526 46.505 65.847 1.00 8.05 55 GLU B O 1
ATOM 4449 N N . ARG B 1 56 ? 54.970 47.774 64.844 1.00 9.33 56 ARG B N 1
ATOM 4450 C CA . ARG B 1 56 ? 55.946 48.542 64.073 1.00 10.44 56 ARG B CA 1
ATOM 4451 C C . ARG B 1 56 ? 56.812 49.471 64.923 1.00 10.00 56 ARG B C 1
ATOM 4452 O O . ARG B 1 56 ? 57.968 49.742 64.579 1.00 11.67 56 ARG B O 1
ATOM 4460 N N . GLY B 1 57 ? 56.250 49.959 66.026 1.00 10.51 57 GLY B N 1
ATOM 4461 C CA . GLY B 1 57 ? 56.979 50.872 66.891 1.00 10.46 57 GLY B CA 1
ATOM 4462 C C . GLY B 1 57 ? 57.917 50.232 67.898 1.00 10.71 57 GLY B C 1
ATOM 4463 O O . GLY B 1 57 ? 58.116 49.017 67.901 1.00 11.11 57 GLY B O 1
ATOM 4464 N N . SER B 1 58 ? 58.491 51.068 68.761 1.00 11.40 58 SER B N 1
ATOM 4465 C CA . SER B 1 58 ? 59.430 50.620 69.785 1.00 11.97 58 SER B CA 1
ATOM 4466 C C . SER B 1 58 ? 58.742 50.294 71.102 1.00 12.29 58 SER B C 1
ATOM 4467 O O . SER B 1 58 ? 57.531 50.438 71.243 1.00 10.35 58 SER B O 1
ATOM 4470 N N . LEU B 1 59 ? 59.536 49.840 72.066 1.00 12.58 59 LEU B N 1
ATOM 4471 C CA . LEU B 1 59 ? 59.030 49.559 73.399 1.00 11.86 59 LEU B CA 1
ATOM 4472 C C . LEU B 1 59 ? 58.872 50.939 74.029 1.00 11.79 59 LEU B C 1
ATOM 4473 O O . LEU B 1 59 ? 59.591 51.873 73.665 1.00 12.94 59 LEU B O 1
ATOM 4478 N N . PRO B 1 60 ? 57.934 51.089 74.975 1.00 12.19 60 PRO B N 1
ATOM 4479 C CA . PRO B 1 60 ? 57.722 52.384 75.630 1.00 13.01 60 PRO B CA 1
ATOM 4480 C C . PRO B 1 60 ? 58.991 52.894 76.315 1.00 13.60 60 PRO B C 1
ATOM 4481 O O . PRO B 1 60 ? 59.200 54.100 76.442 1.00 14.32 60 PRO B O 1
ATOM 4485 N N . THR B 1 61 ? 59.837 51.964 76.747 1.00 14.47 61 THR B N 1
ATOM 4486 C CA . THR B 1 61 ? 61.079 52.316 77.429 1.00 16.00 61 THR B CA 1
ATOM 4487 C C . THR B 1 61 ? 62.031 53.140 76.566 1.00 16.11 61 THR B C 1
ATOM 4488 O O . THR B 1 61 ? 62.908 53.829 77.091 1.00 16.52 61 THR B O 1
ATOM 4492 N N . ALA B 1 62 ? 61.861 53.074 75.250 1.00 15.42 62 ALA B N 1
ATOM 4493 C CA . ALA B 1 62 ? 62.724 53.820 74.336 1.00 15.38 62 ALA B CA 1
ATOM 4494 C C . ALA B 1 62 ? 62.421 55.318 74.347 1.00 15.00 62 ALA B C 1
ATOM 4495 O O . ALA B 1 62 ? 63.248 56.130 73.925 1.00 14.94 62 ALA B O 1
ATOM 4497 N N . TYR B 1 63 ? 61.234 55.679 74.826 1.00 15.22 63 TYR B N 1
ATOM 4498 C CA . TYR B 1 63 ? 60.824 57.080 74.889 1.00 14.16 63 TYR B CA 1
ATOM 4499 C C . TYR B 1 63 ? 60.208 57.381 76.253 1.00 15.47 63 TYR B C 1
ATOM 4500 O O . TYR B 1 63 ? 58.989 57.375 76.416 1.00 13.70 63 TYR B O 1
ATOM 4509 N N . PRO B 1 64 ? 61.058 57.669 77.251 1.00 15.58 64 PRO B N 1
ATOM 4510 C CA . PRO B 1 64 ? 60.695 57.979 78.636 1.00 16.69 64 PRO B CA 1
ATOM 4511 C C . PRO B 1 64 ? 59.491 58.889 78.867 1.00 15.92 64 PRO B C 1
ATOM 4512 O O . PRO B 1 64 ? 58.730 58.684 79.812 1.00 16.29 64 PRO B O 1
ATOM 4516 N N . ASN B 1 65 ? 59.314 59.891 78.014 1.00 15.46 65 ASN B N 1
ATOM 4517 C CA . ASN B 1 65 ? 58.209 60.820 78.197 1.00 14.58 65 ASN B CA 1
ATOM 4518 C C . ASN B 1 65 ? 56.807 60.284 77.932 1.00 14.21 65 ASN B C 1
ATOM 4519 O O . ASN B 1 65 ? 55.826 60.978 78.193 1.00 13.02 65 ASN B O 1
ATOM 4524 N N . VAL B 1 66 ? 56.694 59.062 77.421 1.00 12.64 66 VAL B N 1
ATOM 4525 C CA . VAL B 1 66 ? 55.363 58.493 77.200 1.00 11.69 66 VAL B CA 1
ATOM 4526 C C . VAL B 1 66 ? 54.905 57.806 78.485 1.00 12.72 66 VAL B C 1
ATOM 4527 O O . VAL B 1 66 ? 53.776 57.338 78.576 1.00 13.40 66 VAL B O 1
ATOM 4531 N N . LEU B 1 67 ? 55.782 57.760 79.483 1.00 13.09 67 LEU B N 1
ATOM 4532 C CA . LEU B 1 67 ? 55.458 57.083 80.734 1.00 13.88 67 LEU B CA 1
ATOM 4533 C C . LEU B 1 67 ? 54.945 57.953 81.876 1.00 13.35 67 LEU B C 1
ATOM 4534 O O . LEU B 1 67 ? 54.720 57.452 82.980 1.00 12.75 67 LEU B O 1
ATOM 4539 N N . THR B 1 68 ? 54.752 59.244 81.623 1.00 13.87 68 THR B N 1
ATOM 4540 C CA . THR B 1 68 ? 54.254 60.144 82.663 1.00 12.84 68 THR B CA 1
ATOM 4541 C C . THR B 1 68 ? 53.233 61.130 82.114 1.00 12.64 68 THR B C 1
ATOM 4542 O O . THR B 1 68 ? 53.213 61.417 80.915 1.00 12.46 68 THR B O 1
ATOM 4546 N N . ALA B 1 69 ? 52.390 61.650 83.000 1.00 11.85 69 ALA B N 1
ATOM 4547 C CA . ALA B 1 69 ? 51.382 62.623 82.602 1.00 13.13 69 ALA B CA 1
ATOM 4548 C C . ALA B 1 69 ? 52.067 63.918 82.174 1.00 14.85 69 ALA B C 1
ATOM 4549 O O . ALA B 1 69 ? 51.601 64.604 81.263 1.00 15.67 69 ALA B O 1
ATOM 4551 N N . ASP B 1 70 ? 53.179 64.241 82.829 1.00 15.32 70 ASP B N 1
ATOM 4552 C CA . ASP B 1 70 ? 53.924 65.459 82.517 1.00 15.98 70 ASP B CA 1
ATOM 4553 C C . ASP B 1 70 ? 54.501 65.445 81.108 1.00 15.39 70 ASP B C 1
ATOM 4554 O O . ASP B 1 70 ? 54.793 66.499 80.548 1.00 16.44 70 ASP B O 1
ATOM 4559 N N . GLY B 1 71 ? 54.665 64.253 80.537 1.00 14.62 71 GLY B N 1
ATOM 4560 C CA . GLY B 1 71 ? 55.232 64.150 79.203 1.00 13.36 71 GLY B CA 1
ATOM 4561 C C . GLY B 1 71 ? 54.259 64.154 78.037 1.00 13.53 71 GLY B C 1
ATOM 4562 O O . GLY B 1 71 ? 54.684 64.081 76.883 1.00 14.61 71 GLY B O 1
ATOM 4563 N N . PHE B 1 72 ? 52.964 64.244 78.324 1.00 13.01 72 PHE B N 1
ATOM 4564 C CA . PHE B 1 72 ? 51.940 64.244 77.281 1.00 11.93 72 PHE B CA 1
ATOM 4565 C C . PHE B 1 72 ? 52.220 65.234 76.155 1.00 12.10 72 PHE B C 1
ATOM 4566 O O . PHE B 1 72 ? 52.245 64.863 74.982 1.00 10.81 72 PHE B O 1
ATOM 4574 N N . VAL B 1 73 ? 52.427 66.496 76.514 1.00 11.64 73 VAL B N 1
ATOM 4575 C CA . VAL B 1 73 ? 52.692 67.524 75.519 1.00 12.09 73 VAL B CA 1
ATOM 4576 C C . VAL B 1 73 ? 54.032 67.299 74.823 1.00 11.98 73 VAL B C 1
ATOM 4577 O O . VAL B 1 73 ? 54.149 67.489 73.613 1.00 11.82 73 VAL B O 1
ATOM 4581 N N . TYR B 1 74 ? 55.039 66.890 75.589 1.00 12.02 74 TYR B N 1
ATOM 4582 C CA . TYR B 1 74 ? 56.365 66.640 75.035 1.00 12.05 74 TYR B CA 1
ATOM 4583 C C . TYR B 1 74 ? 56.322 65.711 73.823 1.00 12.27 74 TYR B C 1
ATOM 4584 O O . TYR B 1 74 ? 56.920 66.002 72.788 1.00 12.39 74 TYR B O 1
ATOM 4593 N N . ASN B 1 75 ? 55.617 64.591 73.947 1.00 11.80 75 ASN B N 1
ATOM 4594 C CA . ASN B 1 75 ? 55.556 63.640 72.842 1.00 11.09 75 ASN B CA 1
ATOM 4595 C C . ASN B 1 75 ? 54.978 64.252 71.571 1.00 10.90 75 ASN B C 1
ATOM 4596 O O . ASN B 1 75 ? 55.434 63.949 70.468 1.00 11.79 75 ASN B O 1
ATOM 4601 N N . LEU B 1 76 ? 53.978 65.115 71.728 1.00 11.31 76 LEU B N 1
ATOM 4602 C CA . LEU B 1 76 ? 53.352 65.773 70.586 1.00 10.20 76 LEU B CA 1
ATOM 4603 C C . LEU B 1 76 ? 54.285 66.817 69.966 1.00 9.80 76 LEU B C 1
ATOM 4604 O O . LEU B 1 76 ? 54.225 67.072 68.764 1.00 10.75 76 LEU B O 1
ATOM 4609 N N . GLN B 1 77 ? 55.147 67.413 70.788 1.00 10.85 77 GLN B N 1
ATOM 4610 C CA . GLN B 1 77 ? 56.086 68.433 70.315 1.00 12.52 77 GLN B CA 1
ATOM 4611 C C . GLN B 1 77 ? 57.300 67.849 69.598 1.00 12.81 77 GLN B C 1
ATOM 4612 O O . GLN B 1 77 ? 57.935 68.528 68.792 1.00 14.05 77 GLN B O 1
ATOM 4618 N N . GLN B 1 78 ? 57.622 66.596 69.901 1.00 14.27 78 GLN B N 1
ATOM 4619 C CA . GLN B 1 78 ? 58.781 65.928 69.318 1.00 15.15 78 GLN B CA 1
ATOM 4620 C C . GLN B 1 78 ? 58.724 65.776 67.801 1.00 15.45 78 GLN B C 1
ATOM 4621 O O . GLN B 1 78 ? 57.706 65.377 67.233 1.00 14.89 78 GLN B O 1
ATOM 4631 N N . GLU B 1 79 ? 59.828 66.125 67.145 1.00 16.10 79 GLU B N 1
ATOM 4632 C CA . GLU B 1 79 ? 59.914 66.024 65.697 1.00 17.09 79 GLU B CA 1
ATOM 4633 C C . GLU B 1 79 ? 59.711 64.570 65.286 1.00 14.99 79 GLU B C 1
ATOM 4634 O O . GLU B 1 79 ? 60.211 63.650 65.935 1.00 14.65 79 GLU B O 1
ATOM 4640 N N . ASP B 1 80 ? 58.973 64.374 64.202 1.00 14.26 80 ASP B N 1
ATOM 4641 C CA . ASP B 1 80 ? 58.684 63.039 63.700 1.00 15.43 80 ASP B CA 1
ATOM 4642 C C . ASP B 1 80 ? 59.809 62.539 62.800 1.00 16.36 80 ASP B C 1
ATOM 4643 O O . ASP B 1 80 ? 59.919 62.957 61.646 1.00 17.39 80 ASP B O 1
ATOM 4648 N N . ASP B 1 81 ? 60.639 61.642 63.327 1.00 15.73 81 ASP B N 1
ATOM 4649 C CA . ASP B 1 81 ? 61.748 61.092 62.554 1.00 17.27 81 ASP B CA 1
ATOM 4650 C C . ASP B 1 81 ? 61.410 59.722 61.978 1.00 16.59 81 ASP B C 1
ATOM 4651 O O . ASP B 1 81 ? 62.290 59.018 61.477 1.00 17.79 81 ASP B O 1
ATOM 4656 N N . GLY B 1 82 ? 60.135 59.349 62.055 1.00 15.13 82 GLY B N 1
ATOM 4657 C CA . GLY B 1 82 ? 59.703 58.063 61.532 1.00 13.69 82 GLY B CA 1
ATOM 4658 C C . GLY B 1 82 ? 59.813 56.912 62.516 1.00 13.58 82 GLY B C 1
ATOM 4659 O O . GLY B 1 82 ? 59.367 55.800 62.227 1.00 14.39 82 GLY B O 1
ATOM 4660 N N . LYS B 1 83 ? 60.396 57.169 63.682 1.00 14.54 83 LYS B N 1
ATOM 4661 C CA . LYS B 1 83 ? 60.555 56.127 64.690 1.00 14.25 83 LYS B CA 1
ATOM 4662 C C . LYS B 1 83 ? 59.922 56.509 66.021 1.00 12.40 83 LYS B C 1
ATOM 4663 O O . LYS B 1 83 ? 59.670 55.651 66.870 1.00 12.60 83 LYS B O 1
ATOM 4669 N N . THR B 1 84 ? 59.671 57.801 66.197 1.00 10.76 84 THR B N 1
ATOM 4670 C CA . THR B 1 84 ? 59.081 58.312 67.425 1.00 10.78 84 THR B CA 1
ATOM 4671 C C . THR B 1 84 ? 57.685 57.742 67.667 1.00 10.54 84 THR B C 1
ATOM 4672 O O . THR B 1 84 ? 57.017 57.293 66.734 1.00 11.90 84 THR B O 1
ATOM 4676 N N . PRO B 1 85 ? 57.228 57.749 68.932 1.00 10.60 85 PRO B N 1
ATOM 4677 C CA . PRO B 1 85 ? 55.907 57.222 69.294 1.00 10.68 85 PRO B CA 1
ATOM 4678 C C . PRO B 1 85 ? 54.708 57.996 68.753 1.00 9.97 85 PRO B C 1
ATOM 4679 O O . PRO B 1 85 ? 53.595 57.472 68.715 1.00 8.24 85 PRO B O 1
ATOM 4683 N N . VAL B 1 86 ? 54.934 59.241 68.347 1.00 9.36 86 VAL B N 1
ATOM 4684 C CA . VAL B 1 86 ? 53.862 60.060 67.797 1.00 9.49 86 VAL B CA 1
ATOM 4685 C C . VAL B 1 86 ? 54.070 60.275 66.305 1.00 9.98 86 VAL B C 1
ATOM 4686 O O . VAL B 1 86 ? 54.994 60.982 65.893 1.00 10.90 86 VAL B O 1
ATOM 4690 N N . GLU B 1 87 ? 53.221 59.656 65.492 1.00 8.72 87 GLU B N 1
ATOM 4691 C CA . GLU B 1 87 ? 53.330 59.827 64.053 1.00 9.58 87 GLU B CA 1
ATOM 4692 C C . GLU B 1 87 ? 52.378 60.931 63.621 1.00 9.32 87 GLU B C 1
ATOM 4693 O O . GLU B 1 87 ? 51.180 60.884 63.907 1.00 8.93 87 GLU B O 1
ATOM 4699 N N . ARG B 1 88 ? 52.923 61.927 62.937 1.00 8.55 88 ARG B N 1
ATOM 4700 C CA . ARG B 1 88 ? 52.135 63.059 62.471 1.00 8.35 88 ARG B CA 1
ATOM 4701 C C . ARG B 1 88 ? 51.521 62.826 61.102 1.00 9.31 88 ARG B C 1
ATOM 4702 O O . ARG B 1 88 ? 52.109 62.155 60.253 1.00 10.80 88 ARG B O 1
ATOM 4710 N N . PHE B 1 89 ? 50.330 63.378 60.897 1.00 8.64 89 PHE B N 1
ATOM 4711 C CA . PHE B 1 89 ? 49.679 63.317 59.598 1.00 9.90 89 PHE B CA 1
ATOM 4712 C C . PHE B 1 89 ? 48.708 64.480 59.492 1.00 9.74 89 PHE B C 1
ATOM 4713 O O . PHE B 1 89 ? 48.348 65.094 60.497 1.00 11.58 89 PHE B O 1
ATOM 4721 N N . VAL B 1 90 ? 48.332 64.827 58.270 1.00 9.33 90 VAL B N 1
ATOM 4722 C CA . VAL B 1 90 ? 47.403 65.926 58.055 1.00 9.14 90 VAL B CA 1
ATOM 4723 C C . VAL B 1 90 ? 46.308 65.396 57.154 1.00 9.68 90 VAL B C 1
ATOM 4724 O O . VAL B 1 90 ? 46.596 64.823 56.101 1.00 11.10 90 VAL B O 1
ATOM 4728 N N . SER B 1 91 ? 45.056 65.562 57.568 1.00 9.35 91 SER B N 1
ATOM 4729 C CA . SER B 1 91 ? 43.946 65.083 56.753 1.00 8.90 91 SER B CA 1
ATOM 4730 C C . SER B 1 91 ? 43.842 65.945 55.496 1.00 9.99 91 SER B C 1
ATOM 4731 O O . SER B 1 91 ? 44.421 67.035 55.434 1.00 9.40 91 SER B O 1
ATOM 4734 N N . GLU B 1 92 ? 43.111 65.452 54.499 1.00 10.02 92 GLU B N 1
ATOM 4735 C CA . GLU B 1 92 ? 42.928 66.191 53.259 1.00 11.97 92 GLU B CA 1
ATOM 4736 C C . GLU B 1 92 ? 42.148 67.470 53.536 1.00 12.86 92 GLU B C 1
ATOM 4737 O O . GLU B 1 92 ? 42.127 68.390 52.717 1.00 14.39 92 GLU B O 1
ATOM 4747 N N . ASP B 1 93 ? 41.494 67.515 54.692 1.00 11.37 93 ASP B N 1
ATOM 4748 C CA . ASP B 1 93 ? 40.716 68.682 55.078 1.00 11.33 93 ASP B CA 1
ATOM 4749 C C . ASP B 1 93 ? 41.651 69.799 55.512 1.00 11.75 93 ASP B C 1
ATOM 4750 O O . ASP B 1 93 ? 41.237 70.950 55.620 1.00 12.13 93 ASP B O 1
ATOM 4755 N N . GLY B 1 94 ? 42.907 69.442 55.771 1.00 10.44 94 GLY B N 1
ATOM 4756 C CA . GLY B 1 94 ? 43.898 70.413 56.198 1.00 10.97 94 GLY B CA 1
ATOM 4757 C C . GLY B 1 94 ? 44.047 70.487 57.708 1.00 11.25 94 GLY B C 1
ATOM 4758 O O . GLY B 1 94 ? 44.611 71.446 58.231 1.00 13.03 94 GLY B O 1
ATOM 4759 N N . ILE B 1 95 ? 43.557 69.469 58.409 1.00 9.61 95 ILE B N 1
ATOM 4760 C CA . ILE B 1 95 ? 43.622 69.441 59.870 1.00 9.92 95 ILE B CA 1
ATOM 4761 C C . ILE B 1 95 ? 44.723 68.521 60.397 1.00 10.49 95 ILE B C 1
ATOM 4762 O O . ILE B 1 95 ? 44.725 67.321 60.116 1.00 9.15 95 ILE B O 1
ATOM 4767 N N . ASP B 1 96 ? 45.651 69.091 61.164 1.00 10.05 96 ASP B N 1
ATOM 4768 C CA . ASP B 1 96 ? 46.761 68.328 61.733 1.00 10.72 96 ASP B CA 1
ATOM 4769 C C . ASP B 1 96 ? 46.268 67.250 62.690 1.00 9.56 96 ASP B C 1
ATOM 4770 O O . ASP B 1 96 ? 45.300 67.450 63.432 1.00 9.42 96 ASP B O 1
ATOM 4775 N N . ASN B 1 97 ? 46.953 66.114 62.691 1.00 9.18 97 ASN B N 1
ATOM 4776 C CA . ASN B 1 97 ? 46.548 65.002 63.542 1.00 8.32 97 ASN B CA 1
ATOM 4777 C C . ASN B 1 97 ? 47.734 64.101 63.877 1.00 8.94 97 ASN B C 1
ATOM 4778 O O . ASN B 1 97 ? 48.834 64.282 63.350 1.00 9.39 97 ASN B O 1
ATOM 4783 N N . VAL B 1 98 ? 47.507 63.127 64.754 1.00 8.61 98 VAL B N 1
ATOM 4784 C CA . VAL B 1 98 ? 48.560 62.194 65.135 1.00 8.53 98 VAL B CA 1
ATOM 4785 C C . VAL B 1 98 ? 47.998 60.819 65.474 1.00 7.78 98 VAL B C 1
ATOM 4786 O O . VAL B 1 98 ? 46.810 60.677 65.773 1.00 8.66 98 VAL B O 1
ATOM 4790 N N . ARG B 1 99 ? 48.859 59.809 65.398 1.00 9.17 99 ARG B N 1
ATOM 4791 C CA . ARG B 1 99 ? 48.490 58.444 65.757 1.00 8.41 99 ARG B CA 1
ATOM 4792 C C . ARG B 1 99 ? 49.695 57.794 66.423 1.00 8.41 99 ARG B C 1
ATOM 4793 O O . ARG B 1 99 ? 50.840 58.191 66.184 1.00 9.17 99 ARG B O 1
ATOM 4801 N N . GLY B 1 100 ? 49.435 56.814 67.279 1.00 6.99 100 GLY B N 1
ATOM 4802 C CA . GLY B 1 100 ? 50.516 56.147 67.978 1.00 8.08 100 GLY B CA 1
ATOM 4803 C C . GLY B 1 100 ? 51.346 55.219 67.111 1.00 7.94 100 GLY B C 1
ATOM 4804 O O . GLY B 1 100 ? 50.856 54.662 66.130 1.00 7.49 100 GLY B O 1
ATOM 4805 N N . ARG B 1 101 ? 52.614 55.067 67.483 1.00 7.86 101 ARG B N 1
ATOM 4806 C CA . ARG B 1 101 ? 53.559 54.199 66.780 1.00 8.30 101 ARG B CA 1
ATOM 4807 C C . ARG B 1 101 ? 54.508 53.706 67.864 1.00 7.93 101 ARG B C 1
ATOM 4808 O O . ARG B 1 101 ? 55.658 54.140 67.947 1.00 8.77 101 ARG B O 1
ATOM 4816 N N . VAL B 1 102 ? 54.013 52.788 68.688 1.00 8.28 102 VAL B N 1
ATOM 4817 C CA . VAL B 1 102 ? 54.776 52.275 69.816 1.00 8.63 102 VAL B CA 1
ATOM 4818 C C . VAL B 1 102 ? 53.987 51.107 70.409 1.00 10.12 102 VAL B C 1
ATOM 4819 O O . VAL B 1 102 ? 52.780 51.005 70.188 1.00 8.83 102 VAL B O 1
ATOM 4823 N N . LEU B 1 103 ? 54.655 50.217 71.139 1.00 9.28 103 LEU B N 1
ATOM 4824 C CA . LEU B 1 103 ? 53.938 49.104 71.752 1.00 9.95 103 LEU B CA 1
ATOM 4825 C C . LEU B 1 103 ? 52.993 49.715 72.784 1.00 9.84 103 LEU B C 1
ATOM 4826 O O . LEU B 1 103 ? 53.408 50.527 73.615 1.00 11.71 103 LEU B O 1
ATOM 4831 N N . GLY B 1 104 ? 51.723 49.327 72.721 1.00 9.45 104 GLY B N 1
ATOM 4832 C CA . GLY B 1 104 ? 50.728 49.887 73.617 1.00 9.50 104 GLY B CA 1
ATOM 4833 C C . GLY B 1 104 ? 49.846 50.781 72.762 1.00 8.85 104 GLY B C 1
ATOM 4834 O O . GLY B 1 104 ? 48.760 51.200 73.155 1.00 9.63 104 GLY B O 1
ATOM 4835 N N . GLY B 1 105 ? 50.337 51.077 71.566 1.00 9.16 105 GLY B N 1
ATOM 4836 C CA . GLY B 1 105 ? 49.589 51.902 70.639 1.00 9.61 105 GLY B CA 1
ATOM 4837 C C . GLY B 1 105 ? 49.323 53.325 71.082 1.00 8.58 105 GLY B C 1
ATOM 4838 O O . GLY B 1 105 ? 50.109 53.945 71.802 1.00 8.11 105 GLY B O 1
ATOM 4839 N N . THR B 1 106 ? 48.187 53.851 70.653 1.00 7.42 106 THR B N 1
ATOM 4840 C CA . THR B 1 106 ? 47.841 55.218 70.981 1.00 6.65 106 THR B CA 1
ATOM 4841 C C . THR B 1 106 ? 47.485 55.406 72.458 1.00 7.45 106 THR B C 1
ATOM 4842 O O . THR B 1 106 ? 47.434 56.537 72.947 1.00 6.84 106 THR B O 1
ATOM 4846 N N . SER B 1 107 ? 47.265 54.306 73.177 1.00 7.15 107 SER B N 1
ATOM 4847 C CA . SER B 1 107 ? 46.951 54.401 74.604 1.00 8.55 107 SER B CA 1
ATOM 4848 C C . SER B 1 107 ? 48.211 54.848 75.357 1.00 8.51 107 SER B C 1
ATOM 4849 O O . SER B 1 107 ? 48.145 55.250 76.521 1.00 9.49 107 SER B O 1
ATOM 4852 N N . ILE B 1 108 ? 49.355 54.781 74.676 1.00 9.94 108 ILE B N 1
ATOM 4853 C CA . ILE B 1 108 ? 50.646 55.168 75.248 1.00 11.15 108 ILE B CA 1
ATOM 4854 C C . ILE B 1 108 ? 50.927 56.667 75.094 1.00 10.85 108 ILE B C 1
ATOM 4855 O O . ILE B 1 108 ? 51.794 57.219 75.777 1.00 10.47 108 ILE B O 1
ATOM 4860 N N . ILE B 1 109 ? 50.192 57.336 74.208 1.00 10.14 109 ILE B N 1
ATOM 4861 C CA . ILE B 1 109 ? 50.413 58.763 73.983 1.00 9.36 109 ILE B CA 1
ATOM 4862 C C . ILE B 1 109 ? 49.179 59.628 74.184 1.00 9.78 109 ILE B C 1
ATOM 4863 O O . ILE B 1 109 ? 49.229 60.837 73.944 1.00 9.32 109 ILE B O 1
ATOM 4868 N N . ASN B 1 110 ? 48.080 59.028 74.632 1.00 9.00 110 ASN B N 1
ATOM 4869 C CA . ASN B 1 110 ? 46.849 59.788 74.799 1.00 8.50 110 ASN B CA 1
ATOM 4870 C C . ASN B 1 110 ? 46.719 60.617 76.074 1.00 8.91 110 ASN B C 1
ATOM 4871 O O . ASN B 1 110 ? 47.654 60.695 76.875 1.00 8.05 110 ASN B O 1
ATOM 4876 N N . ALA B 1 111 ? 45.559 61.249 76.247 1.00 7.46 111 ALA B N 1
ATOM 4877 C CA . ALA B 1 111 ? 45.316 62.114 77.401 1.00 8.98 111 ALA B CA 1
ATOM 4878 C C . ALA B 1 111 ? 44.862 61.385 78.664 1.00 8.00 111 ALA B C 1
ATOM 4879 O O . ALA B 1 111 ? 44.472 62.021 79.649 1.00 8.36 111 ALA B O 1
ATOM 4881 N N . GLY B 1 112 ? 44.900 60.055 78.619 1.00 6.66 112 GLY B N 1
ATOM 4882 C CA . GLY B 1 112 ? 44.545 59.236 79.766 1.00 7.73 112 GLY B CA 1
ATOM 4883 C C . GLY B 1 112 ? 43.110 59.138 80.250 1.00 7.52 112 GLY B C 1
ATOM 4884 O O . GLY B 1 112 ? 42.836 58.385 81.186 1.00 8.81 112 GLY B O 1
ATOM 4885 N N . VAL B 1 113 ? 42.186 59.866 79.638 1.00 6.95 113 VAL B N 1
ATOM 4886 C CA . VAL B 1 113 ? 40.800 59.816 80.096 1.00 7.64 113 VAL B CA 1
ATOM 4887 C C . VAL B 1 113 ? 40.169 58.451 79.842 1.00 7.71 113 VAL B C 1
ATOM 4888 O O . VAL B 1 113 ? 40.219 57.933 78.726 1.00 9.23 113 VAL B O 1
ATOM 4892 N N . TYR B 1 114 ? 39.574 57.873 80.883 1.00 8.05 114 TYR B N 1
ATOM 4893 C CA . TYR B 1 114 ? 38.940 56.563 80.770 1.00 8.20 114 TYR B CA 1
ATOM 4894 C C . TYR B 1 114 ? 37.444 56.595 81.056 1.00 7.43 114 TYR B C 1
ATOM 4895 O O . TYR B 1 114 ? 37.013 57.093 82.096 1.00 8.82 114 TYR B O 1
ATOM 4904 N N . ALA B 1 115 ? 36.662 56.039 80.134 1.00 7.09 115 ALA B N 1
ATOM 4905 C CA . ALA B 1 115 ? 35.216 55.964 80.292 1.00 8.23 115 ALA B CA 1
ATOM 4906 C C . ALA B 1 115 ? 34.695 54.673 79.681 1.00 9.62 115 ALA B C 1
ATOM 4907 O O . ALA B 1 115 ? 35.282 54.141 78.740 1.00 9.27 115 ALA B O 1
ATOM 4909 N N . ARG B 1 116 ? 33.603 54.157 80.234 1.00 9.24 116 ARG B N 1
ATOM 4910 C CA . ARG B 1 116 ? 32.986 52.966 79.678 1.00 8.69 116 ARG B CA 1
ATOM 4911 C C . ARG B 1 116 ? 32.053 53.494 78.606 1.00 9.35 116 ARG B C 1
ATOM 4912 O O . ARG B 1 116 ? 31.614 54.643 78.674 1.00 10.08 116 ARG B O 1
ATOM 4920 N N . ALA B 1 117 ? 31.740 52.660 77.624 1.00 8.95 117 ALA B N 1
ATOM 4921 C CA . ALA B 1 117 ? 30.861 53.075 76.545 1.00 9.50 117 ALA B CA 1
ATOM 4922 C C . ALA B 1 117 ? 29.433 53.348 77.001 1.00 10.43 117 ALA B C 1
ATOM 4923 O O . ALA B 1 117 ? 28.965 52.811 78.009 1.00 10.63 117 ALA B O 1
ATOM 4925 N N . ASN B 1 118 ? 28.756 54.208 76.249 1.00 10.18 118 ASN B N 1
ATOM 4926 C CA . ASN B 1 118 ? 27.356 54.533 76.494 1.00 12.04 118 ASN B CA 1
ATOM 4927 C C . ASN B 1 118 ? 26.654 53.166 76.508 1.00 14.08 118 ASN B C 1
ATOM 4928 O O . ASN B 1 118 ? 26.733 52.425 75.532 1.00 14.81 118 ASN B O 1
ATOM 4933 N N . THR B 1 119 ? 25.977 52.821 77.600 1.00 14.04 119 THR B N 1
ATOM 4934 C CA . THR B 1 119 ? 25.326 51.515 77.683 1.00 15.64 119 THR B CA 1
ATOM 4935 C C . THR B 1 119 ? 24.204 51.288 76.675 1.00 16.76 119 THR B C 1
ATOM 4936 O O . THR B 1 119 ? 23.754 50.157 76.493 1.00 17.56 119 THR B O 1
ATOM 4940 N N . SER B 1 120 ? 23.766 52.347 76.004 1.00 17.10 120 SER B N 1
ATOM 4941 C CA . SER B 1 120 ? 22.675 52.232 75.038 1.00 18.15 120 SER B CA 1
ATOM 4942 C C . SER B 1 120 ? 23.105 52.016 73.589 1.00 18.99 120 SER B C 1
ATOM 4943 O O . SER B 1 120 ? 22.259 51.814 72.718 1.00 20.22 120 SER B O 1
ATOM 4946 N N . ILE B 1 121 ? 24.409 52.044 73.327 1.00 19.39 121 ILE B N 1
ATOM 4947 C CA . ILE B 1 121 ? 24.901 51.879 71.962 1.00 19.92 121 ILE B CA 1
ATOM 4948 C C . ILE B 1 121 ? 25.119 50.447 71.490 1.00 19.32 121 ILE B C 1
ATOM 4949 O O . ILE B 1 121 ? 25.339 50.209 70.302 1.00 20.65 121 ILE B O 1
ATOM 4955 N N . TYR B 1 122 ? 25.046 49.491 72.407 1.00 18.14 122 TYR B N 1
ATOM 4956 C CA . TYR B 1 122 ? 25.270 48.095 72.051 1.00 18.12 122 TYR B CA 1
ATOM 4957 C C . TYR B 1 122 ? 24.176 47.438 71.207 1.00 20.12 122 TYR B C 1
ATOM 4958 O O . TYR B 1 122 ? 24.473 46.680 70.286 1.00 20.21 122 TYR B O 1
ATOM 4967 N N . SER B 1 123 ? 22.918 47.731 71.516 1.00 22.25 123 SER B N 1
ATOM 4968 C CA . SER B 1 123 ? 21.793 47.123 70.806 1.00 25.09 123 SER B CA 1
ATOM 4969 C C . SER B 1 123 ? 21.735 47.321 69.290 1.00 25.27 123 SER B C 1
ATOM 4970 O O . SER B 1 123 ? 21.352 46.405 68.563 1.00 26.52 123 SER B O 1
ATOM 4973 N N . ALA B 1 124 ? 22.114 48.498 68.804 1.00 26.03 124 ALA B N 1
ATOM 4974 C CA . ALA B 1 124 ? 22.060 48.755 67.364 1.00 26.31 124 ALA B CA 1
ATOM 4975 C C . ALA B 1 124 ? 23.425 48.787 66.675 1.00 26.04 124 ALA B C 1
ATOM 4976 O O . ALA B 1 124 ? 23.565 49.371 65.601 1.00 26.48 124 ALA B O 1
ATOM 4978 N N . SER B 1 125 ? 24.419 48.139 67.274 1.00 24.34 125 SER B N 1
ATOM 4979 C CA . SER B 1 125 ? 25.771 48.131 66.719 1.00 21.93 125 SER B CA 1
ATOM 4980 C C . SER B 1 125 ? 26.044 47.117 65.609 1.00 20.85 125 SER B C 1
ATOM 4981 O O . SER B 1 125 ? 27.042 47.234 64.899 1.00 20.67 125 SER B O 1
ATOM 4984 N N . GLY B 1 126 ? 25.175 46.123 65.458 1.00 19.41 126 GLY B N 1
ATOM 4985 C CA . GLY B 1 126 ? 25.400 45.119 64.433 1.00 17.16 126 GLY B CA 1
ATOM 4986 C C . GLY B 1 126 ? 26.124 43.921 65.022 1.00 15.49 126 GLY B C 1
ATOM 4987 O O . GLY B 1 126 ? 26.498 42.985 64.314 1.00 15.17 126 GLY B O 1
ATOM 4988 N N . VAL B 1 127 ? 26.332 43.970 66.333 1.00 14.64 127 VAL B N 1
ATOM 4989 C CA . VAL B 1 127 ? 26.991 42.901 67.073 1.00 14.07 127 VAL B CA 1
ATOM 4990 C C . VAL B 1 127 ? 26.051 42.474 68.198 1.00 15.28 127 VAL B C 1
ATOM 4991 O O . VAL B 1 127 ? 25.453 43.317 68.866 1.00 15.04 127 VAL B O 1
ATOM 4995 N N . ASP B 1 128 ? 25.909 41.167 68.392 1.00 14.85 128 ASP B N 1
ATOM 4996 C CA . ASP B 1 128 ? 25.061 40.640 69.459 1.00 17.21 128 ASP B CA 1
ATOM 4997 C C . ASP B 1 128 ? 25.956 40.527 70.690 1.00 14.93 128 ASP B C 1
ATOM 4998 O O . ASP B 1 128 ? 26.630 39.520 70.885 1.00 17.44 128 ASP B O 1
ATOM 5003 N N . TRP B 1 129 ? 25.956 41.564 71.521 1.00 14.92 129 TRP B N 1
ATOM 5004 C CA . TRP B 1 129 ? 26.810 41.589 72.700 1.00 13.76 129 TRP B CA 1
ATOM 5005 C C . TRP B 1 129 ? 26.369 40.767 73.900 1.00 14.47 129 TRP B C 1
ATOM 5006 O O . TRP B 1 129 ? 25.189 40.709 74.234 1.00 15.73 129 TRP B O 1
ATOM 5017 N N . ASP B 1 130 ? 27.351 40.144 74.543 1.00 14.31 130 ASP B N 1
ATOM 5018 C CA . ASP B 1 130 ? 27.147 39.371 75.765 1.00 14.20 130 ASP B CA 1
ATOM 5019 C C . ASP B 1 130 ? 27.497 40.421 76.823 1.00 13.96 130 ASP B C 1
ATOM 5020 O O . ASP B 1 130 ? 28.674 40.624 77.135 1.00 13.96 130 ASP B O 1
ATOM 5025 N N . MET B 1 131 ? 26.488 41.103 77.359 1.00 14.34 131 MET B N 1
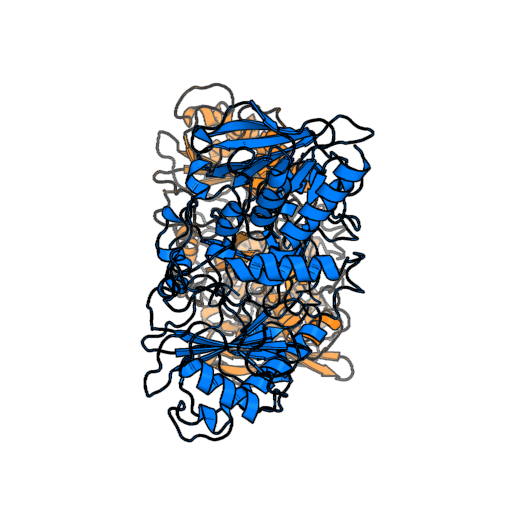ATOM 5026 C CA . MET B 1 131 ? 26.731 42.158 78.337 1.00 16.24 131 MET B CA 1
ATOM 5027 C C . MET B 1 131 ? 27.406 41.720 79.631 1.00 14.62 131 MET B C 1
ATOM 5028 O O . MET B 1 131 ? 28.099 42.517 80.265 1.00 14.63 131 MET B O 1
ATOM 5033 N N . ASP B 1 132 ? 27.214 40.469 80.037 1.00 14.10 132 ASP B N 1
ATOM 5034 C CA . ASP B 1 132 ? 27.878 40.005 81.248 1.00 15.76 132 ASP B CA 1
ATOM 5035 C C . ASP B 1 132 ? 29.377 39.979 80.963 1.00 14.08 132 ASP B C 1
ATOM 5036 O O . ASP B 1 132 ? 30.190 40.388 81.794 1.00 13.70 132 ASP B O 1
ATOM 5041 N N . LEU B 1 133 ? 29.738 39.499 79.775 1.00 13.56 133 LEU B N 1
ATOM 5042 C CA . LEU B 1 133 ? 31.140 39.424 79.382 1.00 12.04 133 LEU B CA 1
ATOM 5043 C C . LEU B 1 133 ? 31.711 40.826 79.188 1.00 11.52 133 LEU B C 1
ATOM 5044 O O . LEU B 1 133 ? 32.855 41.090 79.554 1.00 10.77 133 LEU B O 1
ATOM 5049 N N . VAL B 1 134 ? 30.914 41.721 78.612 1.00 10.95 134 VAL B N 1
ATOM 5050 C CA . VAL B 1 134 ? 31.354 43.097 78.402 1.00 10.48 134 VAL B CA 1
ATOM 5051 C C . VAL B 1 134 ? 31.794 43.699 79.733 1.00 10.14 134 VAL B C 1
ATOM 5052 O O . VAL B 1 134 ? 32.902 44.224 79.855 1.00 9.82 134 VAL B O 1
ATOM 5056 N N . ASN B 1 135 ? 30.935 43.607 80.743 1.00 11.00 135 ASN B N 1
ATOM 5057 C CA . ASN B 1 135 ? 31.280 44.165 82.042 1.00 10.65 135 ASN B CA 1
ATOM 5058 C C . ASN B 1 135 ? 32.425 43.438 82.733 1.00 9.97 135 ASN B C 1
ATOM 5059 O O . ASN B 1 135 ? 33.240 44.063 83.410 1.00 9.99 135 ASN B O 1
ATOM 5064 N N . GLN B 1 136 ? 32.493 42.120 82.572 1.00 11.09 136 GLN B N 1
ATOM 5065 C CA . GLN B 1 136 ? 33.583 41.367 83.178 1.00 10.21 136 GLN B CA 1
ATOM 5066 C C . GLN B 1 136 ? 34.897 41.841 82.573 1.00 9.16 136 GLN B C 1
ATOM 5067 O O . GLN B 1 136 ? 35.912 41.940 83.259 1.00 9.88 136 GLN B O 1
ATOM 5073 N N . THR B 1 137 ? 34.862 42.140 81.278 1.00 9.78 137 THR B N 1
ATOM 5074 C CA . THR B 1 137 ? 36.044 42.594 80.564 1.00 9.73 137 THR B CA 1
ATOM 5075 C C . THR B 1 137 ? 36.452 44.008 80.985 1.00 9.58 137 THR B C 1
ATOM 5076 O O . THR B 1 137 ? 37.640 44.294 81.127 1.00 9.42 137 THR B O 1
ATOM 5080 N N . TYR B 1 138 ? 35.476 44.889 81.188 1.00 9.77 138 TYR B N 1
ATOM 5081 C CA . TYR B 1 138 ? 35.780 46.245 81.638 1.00 10.42 138 TYR B CA 1
ATOM 5082 C C . TYR B 1 138 ? 36.497 46.147 82.984 1.00 9.29 138 TYR B C 1
ATOM 5083 O O . TYR B 1 138 ? 37.516 46.797 83.204 1.00 10.41 138 TYR B O 1
ATOM 5092 N N . GLU B 1 139 ? 35.959 45.321 83.881 1.00 10.51 139 GLU B N 1
ATOM 5093 C CA . GLU B 1 139 ? 36.554 45.141 85.204 1.00 12.09 139 GLU B CA 1
ATOM 5094 C C . GLU B 1 139 ? 37.983 44.609 85.097 1.00 10.50 139 GLU B C 1
ATOM 5095 O O . GLU B 1 139 ? 38.874 45.045 85.824 1.00 11.18 139 GLU B O 1
ATOM 5101 N N . TRP B 1 140 ? 38.194 43.671 84.179 1.00 11.03 140 TRP B N 1
ATOM 5102 C CA . TRP B 1 140 ? 39.510 43.080 83.946 1.00 9.96 140 TRP B CA 1
ATOM 5103 C C . TRP B 1 140 ? 40.522 44.177 83.570 1.00 10.54 140 TRP B C 1
ATOM 5104 O O . TRP B 1 140 ? 41.642 44.213 84.085 1.00 10.02 140 TRP B O 1
ATOM 5115 N N . VAL B 1 141 ? 40.123 45.071 82.669 1.00 8.41 141 VAL B N 1
ATOM 5116 C CA . VAL B 1 141 ? 40.981 46.170 82.236 1.00 8.77 141 VAL B CA 1
ATOM 5117 C C . VAL B 1 141 ? 41.170 47.177 83.370 1.00 8.67 141 VAL B C 1
ATOM 5118 O O . VAL B 1 141 ? 42.290 47.564 83.699 1.00 9.70 141 VAL B O 1
ATOM 5122 N N . GLU B 1 142 ? 40.058 47.585 83.969 1.00 9.28 142 GLU B N 1
ATOM 5123 C CA . GLU B 1 142 ? 40.071 48.562 85.049 1.00 10.39 142 GLU B CA 1
ATOM 5124 C C . GLU B 1 142 ? 40.926 48.165 86.249 1.00 10.34 142 GLU B C 1
ATOM 5125 O O . GLU B 1 142 ? 41.648 48.995 86.804 1.00 12.52 142 GLU B O 1
ATOM 5131 N N . ASP B 1 143 ? 40.862 46.899 86.642 1.00 11.47 143 ASP B N 1
ATOM 5132 C CA . ASP B 1 143 ? 41.645 46.443 87.785 1.00 13.40 143 ASP B CA 1
ATOM 5133 C C . ASP B 1 143 ? 43.141 46.446 87.504 1.00 13.51 143 ASP B C 1
ATOM 5134 O O . ASP B 1 143 ? 43.954 46.294 88.421 1.00 12.84 143 ASP B O 1
ATOM 5139 N N . THR B 1 144 ? 43.509 46.634 86.241 1.00 11.44 144 THR B N 1
ATOM 5140 C CA . THR B 1 144 ? 44.913 46.632 85.860 1.00 12.23 144 THR B CA 1
ATOM 5141 C C . THR B 1 144 ? 45.504 48.006 85.557 1.00 11.07 144 THR B C 1
ATOM 5142 O O . THR B 1 144 ? 46.615 48.312 86.001 1.00 12.52 144 THR B O 1
ATOM 5146 N N . ILE B 1 145 ? 44.767 48.840 84.824 1.00 10.20 145 ILE B N 1
ATOM 5147 C CA . ILE B 1 145 ? 45.302 50.144 84.436 1.00 10.02 145 ILE B CA 1
ATOM 5148 C C . ILE B 1 145 ? 44.427 51.396 84.588 1.00 10.46 145 ILE B C 1
ATOM 5149 O O . ILE B 1 145 ? 44.755 52.436 84.015 1.00 11.24 145 ILE B O 1
ATOM 5154 N N . VAL B 1 146 ? 43.336 51.322 85.343 1.00 9.34 146 VAL B N 1
ATOM 5155 C CA . VAL B 1 146 ? 42.480 52.498 85.522 1.00 9.28 146 VAL B CA 1
ATOM 5156 C C . VAL B 1 146 ? 42.473 52.933 86.985 1.00 10.89 146 VAL B C 1
ATOM 5157 O O . VAL B 1 146 ? 42.391 52.097 87.886 1.00 11.31 146 VAL B O 1
ATOM 5161 N N . TYR B 1 147 ? 42.547 54.242 87.218 1.00 10.06 147 TYR B N 1
ATOM 5162 C CA . TYR B 1 147 ? 42.600 54.763 88.579 1.00 11.70 147 TYR B CA 1
ATOM 5163 C C . TYR B 1 147 ? 41.616 55.875 88.882 1.00 12.74 147 TYR B C 1
ATOM 5164 O O . TYR B 1 147 ? 41.187 56.602 87.987 1.00 13.25 147 TYR B O 1
ATOM 5173 N N . LYS B 1 148 ? 41.259 55.987 90.159 1.00 14.04 148 LYS B N 1
ATOM 5174 C CA . LYS B 1 148 ? 40.387 57.056 90.628 1.00 14.07 148 LYS B CA 1
ATOM 5175 C C . LYS B 1 148 ? 41.408 58.175 90.810 1.00 13.98 148 LYS B C 1
ATOM 5176 O O . LYS B 1 148 ? 42.336 58.052 91.609 1.00 15.00 148 LYS B O 1
ATOM 5182 N N . PRO B 1 149 ? 41.254 59.282 90.068 1.00 13.12 149 PRO B N 1
ATOM 5183 C CA . PRO B 1 149 ? 42.173 60.425 90.127 1.00 14.45 149 PRO B CA 1
ATOM 5184 C C . PRO B 1 149 ? 42.216 61.230 91.420 1.00 13.69 149 PRO B C 1
ATOM 5185 O O . PRO B 1 149 ? 41.278 61.198 92.221 1.00 14.45 149 PRO B O 1
ATOM 5189 N N . ASN B 1 150 ? 43.326 61.940 91.611 1.00 14.47 150 ASN B N 1
ATOM 5190 C CA . ASN B 1 150 ? 43.497 62.802 92.774 1.00 14.06 150 ASN B CA 1
ATOM 5191 C C . ASN B 1 150 ? 42.578 63.982 92.523 1.00 14.52 150 ASN B C 1
ATOM 5192 O O . ASN B 1 150 ? 42.175 64.229 91.386 1.00 13.24 150 ASN B O 1
ATOM 5197 N N . SER B 1 151 ? 42.242 64.714 93.575 1.00 16.02 151 SER B N 1
ATOM 5198 C CA . SER B 1 151 ? 41.422 65.898 93.395 1.00 16.13 151 SER B CA 1
ATOM 5199 C C . SER B 1 151 ? 42.400 66.920 92.817 1.00 14.92 151 SER B C 1
ATOM 5200 O O . SER B 1 151 ? 43.567 66.951 93.206 1.00 14.05 151 SER B O 1
ATOM 5203 N N . GLN B 1 152 ? 41.937 67.730 91.869 1.00 12.91 152 GLN B N 1
ATOM 5204 C CA . GLN B 1 152 ? 42.783 68.745 91.247 1.00 13.46 152 GLN B CA 1
ATOM 5205 C C . GLN B 1 152 ? 42.004 70.046 91.191 1.00 13.43 152 GLN B C 1
ATOM 5206 O O . GLN B 1 152 ? 40.872 70.076 90.708 1.00 13.48 152 GLN B O 1
ATOM 5212 N N . SER B 1 153 ? 42.624 71.119 91.669 1.00 13.47 153 SER B N 1
ATOM 5213 C CA . SER B 1 153 ? 41.982 72.425 91.702 1.00 12.85 153 SER B CA 1
ATOM 5214 C C . SER B 1 153 ? 41.302 72.861 90.410 1.00 11.30 153 SER B C 1
ATOM 5215 O O . SER B 1 153 ? 40.123 73.215 90.424 1.00 11.20 153 SER B O 1
ATOM 5218 N N . TRP B 1 154 ? 42.021 72.846 89.291 1.00 10.38 154 TRP B N 1
ATOM 5219 C CA . TRP B 1 154 ? 41.389 73.287 88.055 1.00 9.27 154 TRP B CA 1
ATOM 5220 C C . TRP B 1 154 ? 40.241 72.396 87.606 1.00 9.83 154 TRP B C 1
ATOM 5221 O O . TRP B 1 154 ? 39.244 72.887 87.078 1.00 9.14 154 TRP B O 1
ATOM 5232 N N . GLN B 1 155 ? 40.376 71.089 87.795 1.00 8.95 155 GLN B N 1
ATOM 5233 C CA . GLN B 1 155 ? 39.296 70.196 87.402 1.00 9.83 155 GLN B CA 1
ATOM 5234 C C . GLN B 1 155 ? 38.081 70.473 88.290 1.00 10.51 155 GLN B C 1
ATOM 5235 O O . GLN B 1 155 ? 36.937 70.400 87.835 1.00 9.91 155 GLN B O 1
ATOM 5241 N N . SER B 1 156 ? 38.329 70.807 89.555 1.00 10.67 156 SER B N 1
ATOM 5242 C CA . SER B 1 156 ? 37.243 71.120 90.478 1.00 11.37 156 SER B CA 1
ATOM 5243 C C . SER B 1 156 ? 36.545 72.409 90.046 1.00 11.07 156 SER B C 1
ATOM 5244 O O . SER B 1 156 ? 35.320 72.517 90.122 1.00 10.60 156 SER B O 1
ATOM 5247 N N . VAL B 1 157 ? 37.322 73.388 89.595 1.00 10.65 157 VAL B N 1
ATOM 5248 C CA . VAL B 1 157 ? 36.738 74.640 89.129 1.00 11.30 157 VAL B CA 1
ATOM 5249 C C . VAL B 1 157 ? 35.859 74.337 87.918 1.00 10.49 157 VAL B C 1
ATOM 5250 O O . VAL B 1 157 ? 34.732 74.821 87.812 1.00 9.84 157 VAL B O 1
ATOM 5254 N N . THR B 1 158 ? 36.382 73.521 87.007 1.00 9.86 158 THR B N 1
ATOM 5255 C CA . THR B 1 158 ? 35.647 73.146 85.809 1.00 9.20 158 THR B CA 1
ATOM 5256 C C . THR B 1 158 ? 34.331 72.464 86.185 1.00 9.34 158 THR B C 1
ATOM 5257 O O . THR B 1 158 ? 33.288 72.732 85.592 1.00 8.87 158 THR B O 1
ATOM 5261 N N . LYS B 1 159 ? 34.378 71.583 87.178 1.00 7.94 159 LYS B N 1
ATOM 5262 C CA . LYS B 1 159 ? 33.173 70.897 87.631 1.00 8.53 159 LYS B CA 1
ATOM 5263 C C . LYS B 1 159 ? 32.133 71.915 88.116 1.00 9.12 159 LYS B C 1
ATOM 5264 O O . LYS B 1 159 ? 30.946 71.803 87.797 1.00 9.38 159 LYS B O 1
ATOM 5270 N N . THR B 1 160 ? 32.571 72.918 88.873 1.00 8.64 160 THR B N 1
ATOM 5271 C CA . THR B 1 160 ? 31.628 73.923 89.364 1.00 8.56 160 THR B CA 1
ATOM 5272 C C . THR B 1 160 ? 31.042 74.709 88.194 1.00 8.38 160 THR B C 1
ATOM 5273 O O . THR B 1 160 ? 29.868 75.077 88.213 1.00 10.01 160 THR B O 1
ATOM 5277 N N . ALA B 1 161 ? 31.858 74.958 87.173 1.00 7.35 161 ALA B N 1
ATOM 5278 C CA . ALA B 1 161 ? 31.386 75.693 86.005 1.00 7.54 161 ALA B CA 1
ATOM 5279 C C . ALA B 1 161 ? 30.319 74.887 85.262 1.00 7.90 161 ALA B C 1
ATOM 5280 O O . ALA B 1 161 ? 29.278 75.426 84.884 1.00 8.37 161 ALA B O 1
ATOM 5282 N N . PHE B 1 162 ? 30.579 73.597 85.055 1.00 8.17 162 PHE B N 1
ATOM 5283 C CA . PHE B 1 162 ? 29.627 72.729 84.366 1.00 8.20 162 PHE B CA 1
ATOM 5284 C C . PHE B 1 162 ? 28.296 72.673 85.110 1.00 8.29 162 PHE B C 1
ATOM 5285 O O . PHE B 1 162 ? 27.233 72.771 84.504 1.00 8.47 162 PHE B O 1
ATOM 5293 N N . LEU B 1 163 ? 28.352 72.516 86.428 1.00 8.89 163 LEU B N 1
ATOM 5294 C CA . LEU B 1 163 ? 27.129 72.445 87.218 1.00 9.04 163 LEU B CA 1
ATOM 5295 C C . LEU B 1 163 ? 26.376 73.775 87.211 1.00 8.70 163 LEU B C 1
ATOM 5296 O O . LEU B 1 163 ? 25.147 73.801 87.177 1.00 9.03 163 LEU B O 1
ATOM 5301 N N . GLU B 1 164 ? 27.111 74.881 87.230 1.00 9.41 164 GLU B N 1
ATOM 5302 C CA . GLU B 1 164 ? 26.469 76.189 87.207 1.00 10.61 164 GLU B CA 1
ATOM 5303 C C . GLU B 1 164 ? 25.810 76.404 85.840 1.00 11.29 164 GLU B C 1
ATOM 5304 O O . GLU B 1 164 ? 24.763 77.045 85.739 1.00 10.12 164 GLU B O 1
ATOM 5310 N N . ALA B 1 165 ? 26.423 75.847 84.797 1.00 10.23 165 ALA B N 1
ATOM 5311 C CA . ALA B 1 165 ? 25.918 75.974 83.431 1.00 11.05 165 ALA B CA 1
ATOM 5312 C C . ALA B 1 165 ? 24.839 74.961 83.045 1.00 11.71 165 ALA B C 1
ATOM 5313 O O . ALA B 1 165 ? 24.495 74.835 81.869 1.00 13.84 165 ALA B O 1
ATOM 5315 N N . GLY B 1 166 ? 24.317 74.225 84.022 1.00 10.48 166 GLY B N 1
ATOM 5316 C CA . GLY B 1 166 ? 23.252 73.280 83.735 1.00 10.58 166 GLY B CA 1
ATOM 5317 C C . GLY B 1 166 ? 23.580 71.922 83.142 1.00 11.55 166 GLY B C 1
ATOM 5318 O O . GLY B 1 166 ? 22.687 71.264 82.611 1.00 12.52 166 GLY B O 1
ATOM 5319 N N . VAL B 1 167 ? 24.834 71.491 83.207 1.00 9.89 167 VAL B N 1
ATOM 5320 C CA . VAL B 1 167 ? 25.176 70.173 82.677 1.00 10.06 167 VAL B CA 1
ATOM 5321 C C . VAL B 1 167 ? 24.862 69.230 83.834 1.00 9.61 167 VAL B C 1
ATOM 5322 O O . VAL B 1 167 ? 25.722 68.899 84.653 1.00 10.98 167 VAL B O 1
ATOM 5326 N N . HIS B 1 168 ? 23.600 68.820 83.887 1.00 10.44 168 HIS B N 1
ATOM 5327 C CA . HIS B 1 168 ? 23.090 67.981 84.962 1.00 10.50 168 HIS B CA 1
ATOM 5328 C C . HIS B 1 168 ? 22.631 66.601 84.513 1.00 10.04 168 HIS B C 1
ATOM 5329 O O . HIS B 1 168 ? 22.339 66.379 83.338 1.00 11.12 168 HIS B O 1
ATOM 5336 N N . PRO B 1 169 ? 22.537 65.657 85.461 1.00 10.43 169 PRO B N 1
ATOM 5337 C CA . PRO B 1 169 ? 22.827 65.822 86.890 1.00 10.42 169 PRO B CA 1
ATOM 5338 C C . PRO B 1 169 ? 24.305 65.615 87.218 1.00 11.87 169 PRO B C 1
ATOM 5339 O O . PRO B 1 169 ? 25.134 65.454 86.321 1.00 11.71 169 PRO B O 1
ATOM 5343 N N . ASN B 1 170 ? 24.628 65.635 88.510 1.00 10.55 170 ASN B N 1
ATOM 5344 C CA . ASN B 1 170 ? 25.994 65.400 88.969 1.00 10.91 170 ASN B CA 1
ATOM 5345 C C . ASN B 1 170 ? 26.079 63.923 89.343 1.00 11.96 170 ASN B C 1
ATOM 5346 O O . ASN B 1 170 ? 25.257 63.430 90.115 1.00 14.00 170 ASN B O 1
ATOM 5351 N N . HIS B 1 171 ? 27.065 63.220 88.792 1.00 10.74 171 HIS B N 1
ATOM 5352 C CA . HIS B 1 171 ? 27.237 61.786 89.050 1.00 11.33 171 HIS B CA 1
ATOM 5353 C C . HIS B 1 171 ? 28.360 61.468 90.034 1.00 12.42 171 HIS B C 1
ATOM 5354 O O . HIS B 1 171 ? 28.632 60.296 90.307 1.00 14.14 171 HIS B O 1
ATOM 5361 N N . GLY B 1 172 ? 29.009 62.497 90.570 1.00 11.70 172 GLY B N 1
ATOM 5362 C CA . GLY B 1 172 ? 30.111 62.261 91.487 1.00 11.80 172 GLY B CA 1
ATOM 5363 C C . GLY B 1 172 ? 31.217 61.568 90.709 1.00 12.45 172 GLY B C 1
ATOM 5364 O O . GLY B 1 172 ? 31.562 62.004 89.610 1.00 13.33 172 GLY B O 1
ATOM 5365 N N . PHE B 1 173 ? 31.787 60.503 91.268 1.00 12.48 173 PHE B N 1
ATOM 5366 C CA . PHE B 1 173 ? 32.820 59.758 90.557 1.00 12.54 173 PHE B CA 1
ATOM 5367 C C . PHE B 1 173 ? 32.154 58.554 89.902 1.00 11.44 173 PHE B C 1
ATOM 5368 O O . PHE B 1 173 ? 31.540 57.723 90.580 1.00 11.00 173 PHE B O 1
ATOM 5376 N N . SER B 1 174 ? 32.286 58.456 88.583 1.00 9.12 174 SER B N 1
ATOM 5377 C CA . SER B 1 174 ? 31.676 57.365 87.832 1.00 10.07 174 SER B CA 1
ATOM 5378 C C . SER B 1 174 ? 32.401 57.175 86.507 1.00 10.15 174 SER B C 1
ATOM 5379 O O . SER B 1 174 ? 32.796 58.147 85.868 1.00 11.77 174 SER B O 1
ATOM 5382 N N . LEU B 1 175 ? 32.566 55.920 86.097 1.00 11.11 175 LEU B N 1
ATOM 5383 C CA . LEU B 1 175 ? 33.247 55.601 84.843 1.00 11.32 175 LEU B CA 1
ATOM 5384 C C . LEU B 1 175 ? 32.299 55.613 83.644 1.00 11.81 175 LEU B C 1
ATOM 5385 O O . LEU B 1 175 ? 32.739 55.663 82.494 1.00 12.07 175 LEU B O 1
ATOM 5390 N N . ASP B 1 176 ? 31.000 55.579 83.916 1.00 11.35 176 ASP B N 1
ATOM 5391 C CA . ASP B 1 176 ? 29.998 55.533 82.860 1.00 11.52 176 ASP B CA 1
ATOM 5392 C C . ASP B 1 176 ? 29.689 56.811 82.095 1.00 10.94 176 ASP B C 1
ATOM 5393 O O . ASP B 1 176 ? 29.525 57.886 82.672 1.00 10.53 176 ASP B O 1
ATOM 5398 N N . HIS B 1 177 ? 29.594 56.664 80.778 1.00 10.96 177 HIS B N 1
ATOM 5399 C CA . HIS B 1 177 ? 29.266 57.774 79.897 1.00 10.71 177 HIS B CA 1
ATOM 5400 C C . HIS B 1 177 ? 27.769 58.044 80.039 1.00 10.79 177 HIS B C 1
ATOM 5401 O O . HIS B 1 177 ? 26.940 57.324 79.473 1.00 12.03 177 HIS B O 1
ATOM 5408 N N . GLU B 1 178 ? 27.428 59.073 80.809 1.00 10.79 178 GLU B N 1
ATOM 5409 C CA . GLU B 1 178 ? 26.037 59.448 81.030 1.00 11.16 178 GLU B CA 1
ATOM 5410 C C . GLU B 1 178 ? 25.902 60.960 80.937 1.00 8.46 178 GLU B C 1
ATOM 5411 O O . GLU B 1 178 ? 26.844 61.693 81.234 1.00 9.86 178 GLU B O 1
ATOM 5417 N N . GLU B 1 179 ? 24.728 61.419 80.521 1.00 8.85 179 GLU B N 1
ATOM 5418 C CA . GLU B 1 179 ? 24.468 62.849 80.420 1.00 8.56 179 GLU B CA 1
ATOM 5419 C C . GLU B 1 179 ? 24.661 63.476 81.797 1.00 9.66 179 GLU B C 1
ATOM 5420 O O . GLU B 1 179 ? 24.176 62.950 82.801 1.00 10.61 179 GLU B O 1
ATOM 5426 N N . GLY B 1 180 ? 25.368 64.602 81.839 1.00 8.95 180 GLY B N 1
ATOM 5427 C CA . GLY B 1 180 ? 25.613 65.271 83.101 1.00 9.28 180 GLY B CA 1
ATOM 5428 C C . GLY B 1 180 ? 27.095 65.459 83.366 1.00 8.74 180 GLY B C 1
ATOM 5429 O O . GLY B 1 180 ? 27.931 65.221 82.494 1.00 8.30 180 GLY B O 1
ATOM 5430 N N . THR B 1 181 ? 27.417 65.884 84.580 1.00 8.19 181 THR B N 1
ATOM 5431 C CA . THR B 1 181 ? 28.797 66.130 84.970 1.00 8.99 181 THR B CA 1
ATOM 5432 C C . THR B 1 181 ? 29.292 65.059 85.926 1.00 8.82 181 THR B C 1
ATOM 5433 O O . THR B 1 181 ? 28.544 64.582 86.783 1.00 10.47 181 THR B O 1
ATOM 5437 N N . ARG B 1 182 ? 30.553 64.675 85.773 1.00 8.56 182 ARG B N 1
ATOM 5438 C CA . ARG B 1 182 ? 31.136 63.664 86.640 1.00 7.27 182 ARG B CA 1
ATOM 5439 C C . ARG B 1 182 ? 32.657 63.711 86.582 1.00 9.25 182 ARG B C 1
ATOM 5440 O O . ARG B 1 182 ? 33.247 64.390 85.738 1.00 9.59 182 ARG B O 1
ATOM 5448 N N . ILE B 1 183 ? 33.280 62.999 87.513 1.00 8.14 183 ILE B N 1
ATOM 5449 C CA . ILE B 1 183 ? 34.726 62.860 87.540 1.00 8.33 183 ILE B CA 1
ATOM 5450 C C . ILE B 1 183 ? 34.855 61.409 87.093 1.00 7.37 183 ILE B C 1
ATOM 5451 O O . ILE B 1 183 ? 34.247 60.521 87.692 1.00 8.98 183 ILE B O 1
ATOM 5456 N N . THR B 1 184 ? 35.612 61.165 86.031 1.00 9.04 184 THR B N 1
ATOM 5457 C CA . THR B 1 184 ? 35.768 59.803 85.540 1.00 9.06 184 THR B CA 1
ATOM 5458 C C . THR B 1 184 ? 37.164 59.267 85.859 1.00 9.09 184 THR B C 1
ATOM 5459 O O . THR B 1 184 ? 37.969 59.951 86.496 1.00 10.35 184 THR B O 1
ATOM 5463 N N . GLY B 1 185 ? 37.443 58.038 85.437 1.00 10.50 185 GLY B N 1
ATOM 5464 C CA . GLY B 1 185 ? 38.741 57.444 85.699 1.00 10.53 185 GLY B CA 1
ATOM 5465 C C . GLY B 1 185 ? 39.828 57.894 84.740 1.00 10.44 185 GLY B C 1
ATOM 5466 O O . GLY B 1 185 ? 39.559 58.575 83.751 1.00 10.14 185 GLY B O 1
ATOM 5467 N N . SER B 1 186 ? 41.067 57.513 85.030 1.00 9.86 186 SER B N 1
ATOM 5468 C CA . SER B 1 186 ? 42.193 57.884 84.180 1.00 8.89 186 SER B CA 1
ATOM 5469 C C . SER B 1 186 ? 43.205 56.748 84.127 1.00 9.74 186 SER B C 1
ATOM 5470 O O . SER B 1 186 ? 43.295 55.953 85.064 1.00 9.15 186 SER B O 1
ATOM 5473 N N . THR B 1 187 ? 43.943 56.650 83.025 1.00 8.92 187 THR B N 1
ATOM 5474 C CA . THR B 1 187 ? 44.964 55.621 82.921 1.00 9.45 187 THR B CA 1
ATOM 5475 C C . THR B 1 187 ? 46.287 56.151 83.485 1.00 10.35 187 THR B C 1
ATOM 5476 O O . THR B 1 187 ? 47.317 55.487 83.429 1.00 10.76 187 THR B O 1
ATOM 5480 N N . PHE B 1 188 ? 46.245 57.365 84.029 1.00 10.64 188 PHE B N 1
ATOM 5481 C CA . PHE B 1 188 ? 47.411 57.950 84.694 1.00 10.66 188 PHE B CA 1
ATOM 5482 C C . PHE B 1 188 ? 47.093 57.685 86.163 1.00 10.52 188 PHE B C 1
ATOM 5483 O O . PHE B 1 188 ? 45.963 57.940 86.592 1.00 12.31 188 PHE B O 1
ATOM 5491 N N . ASP B 1 189 ? 48.049 57.173 86.937 1.00 12.22 189 ASP B N 1
ATOM 5492 C CA . ASP B 1 189 ? 47.758 56.933 88.347 1.00 12.38 189 ASP B CA 1
ATOM 5493 C C . ASP B 1 189 ? 47.997 58.184 89.192 1.00 12.53 189 ASP B C 1
ATOM 5494 O O . ASP B 1 189 ? 48.372 59.234 88.671 1.00 12.27 189 ASP B O 1
ATOM 5499 N N . ASN B 1 190 ? 47.781 58.068 90.498 1.00 12.94 190 ASN B N 1
ATOM 5500 C CA . ASN B 1 190 ? 47.913 59.213 91.391 1.00 14.75 190 ASN B CA 1
ATOM 5501 C C . ASN B 1 190 ? 49.300 59.828 91.538 1.00 15.01 190 ASN B C 1
ATOM 5502 O O . ASN B 1 190 ? 49.446 60.890 92.146 1.00 15.24 190 ASN B O 1
ATOM 5507 N N . LYS B 1 191 ? 50.316 59.177 90.983 1.00 14.13 191 LYS B N 1
ATOM 5508 C CA . LYS B 1 191 ? 51.675 59.711 91.037 1.00 15.10 191 LYS B CA 1
ATOM 5509 C C . LYS B 1 191 ? 52.055 60.278 89.670 1.00 15.44 191 LYS B C 1
ATOM 5510 O O . LYS B 1 191 ? 53.159 60.789 89.480 1.00 15.19 191 LYS B O 1
ATOM 5516 N N . GLY B 1 192 ? 51.130 60.180 88.720 1.00 14.90 192 GLY B N 1
ATOM 5517 C CA . GLY B 1 192 ? 51.382 60.695 87.387 1.00 13.97 192 GLY B CA 1
ATOM 5518 C C . GLY B 1 192 ? 51.956 59.674 86.425 1.00 13.08 192 GLY B C 1
ATOM 5519 O O . GLY B 1 192 ? 52.248 59.998 85.275 1.00 13.36 192 GLY B O 1
ATOM 5520 N N . THR B 1 193 ? 52.126 58.442 86.888 1.00 12.33 193 THR B N 1
ATOM 5521 C CA . THR B 1 193 ? 52.665 57.389 86.037 1.00 12.50 193 THR B CA 1
ATOM 5522 C C . THR B 1 193 ? 51.601 56.941 85.042 1.00 11.62 193 THR B C 1
ATOM 5523 O O . THR B 1 193 ? 50.455 56.696 85.418 1.00 10.01 193 THR B O 1
ATOM 5527 N N . ARG B 1 194 ? 51.980 56.842 83.773 1.00 10.15 194 ARG B N 1
ATOM 5528 C CA . ARG B 1 194 ? 51.038 56.404 82.756 1.00 10.67 194 ARG B CA 1
ATOM 5529 C C . ARG B 1 194 ? 50.985 54.890 82.704 1.00 11.12 194 ARG B C 1
ATOM 5530 O O . ARG B 1 194 ? 52.014 54.216 82.737 1.00 10.70 194 ARG B O 1
ATOM 5538 N N . HIS B 1 195 ? 49.772 54.363 82.632 1.00 10.84 195 HIS B N 1
ATOM 5539 C CA . HIS B 1 195 ? 49.563 52.934 82.516 1.00 10.95 195 HIS B CA 1
ATOM 5540 C C . HIS B 1 195 ? 48.848 52.808 81.180 1.00 10.95 195 HIS B C 1
ATOM 5541 O O . HIS B 1 195 ? 48.108 53.708 80.781 1.00 11.79 195 HIS B O 1
ATOM 5548 N N . ALA B 1 196 ? 49.102 51.728 80.458 1.00 9.76 196 ALA B N 1
ATOM 5549 C CA . ALA B 1 196 ? 48.498 51.591 79.142 1.00 9.74 196 ALA B CA 1
ATOM 5550 C C . ALA B 1 196 ? 48.273 50.151 78.719 1.00 9.99 196 ALA B C 1
ATOM 5551 O O . ALA B 1 196 ? 48.525 49.223 79.482 1.00 10.27 196 ALA B O 1
ATOM 5553 N N . ALA B 1 197 ? 47.806 49.984 77.485 1.00 9.49 197 ALA B N 1
ATOM 5554 C CA . ALA B 1 197 ? 47.500 48.668 76.941 1.00 7.59 197 ALA B CA 1
ATOM 5555 C C . ALA B 1 197 ? 48.657 47.682 76.968 1.00 8.93 197 ALA B C 1
ATOM 5556 O O . ALA B 1 197 ? 48.433 46.479 77.090 1.00 9.11 197 ALA B O 1
ATOM 5558 N N . ASP B 1 198 ? 49.889 48.168 76.854 1.00 9.69 198 ASP B N 1
ATOM 5559 C CA . ASP B 1 198 ? 51.024 47.254 76.868 1.00 10.39 198 ASP B CA 1
ATOM 5560 C C . ASP B 1 198 ? 51.058 46.454 78.168 1.00 10.26 198 ASP B C 1
ATOM 5561 O O . ASP B 1 198 ? 51.443 45.289 78.177 1.00 10.63 198 ASP B O 1
ATOM 5566 N N . GLU B 1 199 ? 50.626 47.065 79.265 1.00 11.67 199 GLU B N 1
ATOM 5567 C CA . GLU B 1 199 ? 50.621 46.368 80.546 1.00 11.82 199 GLU B CA 1
ATOM 5568 C C . GLU B 1 199 ? 49.638 45.209 80.590 1.00 13.02 199 GLU B C 1
ATOM 5569 O O . GLU B 1 199 ? 49.774 44.299 81.411 1.00 13.01 199 GLU B O 1
ATOM 5575 N N . LEU B 1 200 ? 48.640 45.239 79.714 1.00 11.42 200 LEU B N 1
ATOM 5576 C CA . LEU B 1 200 ? 47.664 44.164 79.676 1.00 10.88 200 LEU B CA 1
ATOM 5577 C C . LEU B 1 200 ? 48.317 42.896 79.128 1.00 11.60 200 LEU B C 1
ATOM 5578 O O . LEU B 1 200 ? 47.774 41.799 79.258 1.00 11.77 200 LEU B O 1
ATOM 5583 N N . LEU B 1 201 ? 49.493 43.047 78.523 1.00 10.41 201 LEU B N 1
ATOM 5584 C CA . LEU B 1 201 ? 50.222 41.896 78.000 1.00 10.23 201 LEU B CA 1
ATOM 5585 C C . LEU B 1 201 ? 50.657 41.032 79.181 1.00 12.06 201 LEU B C 1
ATOM 5586 O O . LEU B 1 201 ? 50.839 39.822 79.043 1.00 11.81 201 LEU B O 1
ATOM 5591 N N . ASN B 1 202 ? 50.825 41.659 80.344 1.00 11.73 202 ASN B N 1
ATOM 5592 C CA . ASN B 1 202 ? 51.241 40.938 81.549 1.00 12.37 202 ASN B CA 1
ATOM 5593 C C . ASN B 1 202 ? 50.194 39.945 82.027 1.00 13.46 202 ASN B C 1
ATOM 5594 O O . ASN B 1 202 ? 50.487 39.066 82.841 1.00 14.15 202 ASN B O 1
ATOM 5599 N N . LYS B 1 203 ? 48.974 40.092 81.528 1.00 12.42 203 LYS B N 1
ATOM 5600 C CA . LYS B 1 203 ? 47.889 39.202 81.912 1.00 14.61 203 LYS B CA 1
ATOM 5601 C C . LYS B 1 203 ? 47.881 37.960 81.032 1.00 14.82 203 LYS B C 1
ATOM 5602 O O . LYS B 1 203 ? 47.100 37.039 81.253 1.00 15.45 203 LYS B O 1
ATOM 5608 N N . GLY B 1 204 ? 48.758 37.939 80.033 1.00 14.26 204 GLY B N 1
ATOM 5609 C CA . GLY B 1 204 ? 48.830 36.789 79.152 1.00 14.25 204 GLY B CA 1
ATOM 5610 C C . GLY B 1 204 ? 49.723 35.717 79.748 1.00 14.86 204 GLY B C 1
ATOM 5611 O O . GLY B 1 204 ? 50.276 35.897 80.835 1.00 15.21 204 GLY B O 1
ATOM 5612 N N . ASN B 1 205 ? 49.857 34.599 79.045 1.00 13.11 205 ASN B N 1
ATOM 5613 C CA . ASN B 1 205 ? 50.701 33.500 79.506 1.00 13.04 205 ASN B CA 1
ATOM 5614 C C . ASN B 1 205 ? 52.097 33.713 78.923 1.00 13.14 205 ASN B C 1
ATOM 5615 O O . ASN B 1 205 ? 52.277 33.693 77.706 1.00 11.52 205 ASN B O 1
ATOM 5620 N N . SER B 1 206 ? 53.077 33.924 79.797 1.00 13.22 206 SER B N 1
ATOM 5621 C CA . SER B 1 206 ? 54.457 34.177 79.388 1.00 14.56 206 SER B CA 1
ATOM 5622 C C . SER B 1 206 ? 55.125 33.057 78.596 1.00 14.11 206 SER B C 1
ATOM 5623 O O . SER B 1 206 ? 56.209 33.248 78.046 1.00 15.92 206 SER B O 1
ATOM 5627 N N . ASN B 1 207 ? 54.491 31.891 78.543 1.00 13.84 207 ASN B N 1
ATOM 5628 C CA . ASN B 1 207 ? 55.052 30.771 77.799 1.00 14.21 207 ASN B CA 1
ATOM 5629 C C . ASN B 1 207 ? 54.391 30.621 76.431 1.00 12.79 207 ASN B C 1
ATOM 5630 O O . ASN B 1 207 ? 54.874 29.867 75.585 1.00 12.72 207 ASN B O 1
ATOM 5635 N N . ASN B 1 208 ? 53.293 31.340 76.214 1.00 12.12 208 ASN B N 1
ATOM 5636 C CA . ASN B 1 208 ? 52.566 31.257 74.948 1.00 10.71 208 ASN B CA 1
ATOM 5637 C C . ASN B 1 208 ? 52.567 32.549 74.143 1.00 10.05 208 ASN B C 1
ATOM 5638 O O . ASN B 1 208 ? 52.292 32.529 72.948 1.00 11.14 208 ASN B O 1
ATOM 5643 N N . LEU B 1 209 ? 52.873 33.666 74.791 1.00 9.56 209 LEU B N 1
ATOM 5644 C CA . LEU B 1 209 ? 52.854 34.957 74.112 1.00 9.05 209 LEU B CA 1
ATOM 5645 C C . LEU B 1 209 ? 54.227 35.504 73.750 1.00 9.95 209 LEU B C 1
ATOM 5646 O O . LEU B 1 209 ? 55.151 35.486 74.564 1.00 11.29 209 LEU B O 1
ATOM 5651 N N . ARG B 1 210 ? 54.348 35.990 72.518 1.00 8.61 210 ARG B N 1
ATOM 5652 C CA . ARG B 1 210 ? 55.588 36.583 72.034 1.00 10.25 210 ARG B CA 1
ATOM 5653 C C . ARG B 1 210 ? 55.252 37.908 71.381 1.00 10.94 210 ARG B C 1
ATOM 5654 O O . ARG B 1 210 ? 54.275 38.017 70.638 1.00 10.56 210 ARG B O 1
ATOM 5666 N N . VAL B 1 211 ? 56.060 38.918 71.672 1.00 10.72 211 VAL B N 1
ATOM 5667 C CA . VAL B 1 211 ? 55.839 40.239 71.111 1.00 11.68 211 VAL B CA 1
ATOM 5668 C C . VAL B 1 211 ? 57.042 40.674 70.304 1.00 12.37 211 VAL B C 1
ATOM 5669 O O . VAL B 1 211 ? 58.175 40.582 70.767 1.00 13.42 211 VAL B O 1
ATOM 5673 N N . GLY B 1 212 ? 56.789 41.139 69.087 1.00 11.87 212 GLY B N 1
ATOM 5674 C CA . GLY B 1 212 ? 57.869 41.608 68.246 1.00 12.28 212 GLY B CA 1
ATOM 5675 C C . GLY B 1 212 ? 57.703 43.096 68.022 1.00 12.56 212 GLY B C 1
ATOM 5676 O O . GLY B 1 212 ? 56.628 43.543 67.619 1.00 13.19 212 GLY B O 1
ATOM 5677 N N . VAL B 1 213 ? 58.745 43.871 68.309 1.00 11.10 213 VAL B N 1
ATOM 5678 C CA . VAL B 1 213 ? 58.686 45.314 68.098 1.00 10.81 213 VAL B CA 1
ATOM 5679 C C . VAL B 1 213 ? 59.565 45.649 66.898 1.00 10.86 213 VAL B C 1
ATOM 5680 O O . VAL B 1 213 ? 60.384 44.828 66.475 1.00 11.41 213 VAL B O 1
ATOM 5684 N N . HIS B 1 214 ? 59.388 46.847 66.348 1.00 11.13 214 HIS B N 1
ATOM 5685 C CA . HIS B 1 214 ? 60.134 47.270 65.169 1.00 10.31 214 HIS B CA 1
ATOM 5686 C C . HIS B 1 214 ? 59.838 46.262 64.065 1.00 12.23 214 HIS B C 1
ATOM 5687 O O . HIS B 1 214 ? 60.708 45.910 63.265 1.00 11.98 214 HIS B O 1
ATOM 5694 N N . ALA B 1 215 ? 58.589 45.803 64.044 1.00 10.44 215 ALA B N 1
ATOM 5695 C CA . ALA B 1 215 ? 58.123 44.830 63.063 1.00 10.81 215 ALA B CA 1
ATOM 5696 C C . ALA B 1 215 ? 57.054 45.466 62.190 1.00 10.54 215 ALA B C 1
ATOM 5697 O O . ALA B 1 215 ? 55.908 45.627 62.612 1.00 11.94 215 ALA B O 1
ATOM 5699 N N . SER B 1 216 ? 57.439 45.829 60.972 1.00 10.08 216 SER B N 1
ATOM 5700 C CA . SER B 1 216 ? 56.526 46.463 60.032 1.00 10.14 216 SER B CA 1
ATOM 5701 C C . SER B 1 216 ? 55.795 45.425 59.182 1.00 9.99 216 SER B C 1
ATOM 5702 O O . SER B 1 216 ? 56.386 44.828 58.282 1.00 10.98 216 SER B O 1
ATOM 5705 N N . VAL B 1 217 ? 54.511 45.207 59.466 1.00 9.48 217 VAL B N 1
ATOM 5706 C CA . VAL B 1 217 ? 53.725 44.234 58.706 1.00 7.92 217 VAL B CA 1
ATOM 5707 C C . VAL B 1 217 ? 53.321 44.861 57.381 1.00 8.94 217 VAL B C 1
ATOM 5708 O O . VAL B 1 217 ? 52.589 45.854 57.344 1.00 9.00 217 VAL B O 1
ATOM 5712 N N . GLU B 1 218 ? 53.797 44.263 56.294 1.00 10.85 218 GLU B N 1
ATOM 5713 C CA . GLU B 1 218 ? 53.555 44.783 54.954 1.00 10.93 218 GLU B CA 1
ATOM 5714 C C . GLU B 1 218 ? 52.385 44.168 54.217 1.00 11.85 218 GLU B C 1
ATOM 5715 O O . GLU B 1 218 ? 51.800 44.806 53.341 1.00 11.97 218 GLU B O 1
ATOM 5721 N N . LYS B 1 219 ? 52.055 42.922 54.532 1.00 10.57 219 LYS B N 1
ATOM 5722 C CA . LYS B 1 219 ? 50.919 42.309 53.869 1.00 13.15 219 LYS B CA 1
ATOM 5723 C C . LYS B 1 219 ? 50.479 40.981 54.451 1.00 12.26 219 LYS B C 1
ATOM 5724 O O . LYS B 1 219 ? 51.255 40.261 55.085 1.00 12.42 219 LYS B O 1
ATOM 5730 N N . ILE B 1 220 ? 49.208 40.680 54.225 1.00 11.24 220 ILE B N 1
ATOM 5731 C CA . ILE B 1 220 ? 48.603 39.443 54.682 1.00 11.62 220 ILE B CA 1
ATOM 5732 C C . ILE B 1 220 ? 48.760 38.430 53.556 1.00 12.14 220 ILE B C 1
ATOM 5733 O O . ILE B 1 220 ? 48.570 38.764 52.385 1.00 13.58 220 ILE B O 1
ATOM 5738 N N . ILE B 1 221 ? 49.124 37.203 53.916 1.00 11.45 221 ILE B N 1
ATOM 5739 C CA . ILE B 1 221 ? 49.308 36.124 52.946 1.00 11.85 221 ILE B CA 1
ATOM 5740 C C . ILE B 1 221 ? 48.033 35.288 52.886 1.00 11.27 221 ILE B C 1
ATOM 5741 O O . ILE B 1 221 ? 47.437 34.989 53.920 1.00 10.85 221 ILE B O 1
ATOM 5746 N N . PHE B 1 222 ? 47.625 34.906 51.678 1.00 12.25 222 PHE B N 1
ATOM 5747 C CA . PHE B 1 222 ? 46.417 34.104 51.501 1.00 13.97 222 PHE B CA 1
ATOM 5748 C C . PHE B 1 222 ? 46.647 32.814 50.728 1.00 15.93 222 PHE B C 1
ATOM 5749 O O . PHE B 1 222 ? 47.671 32.637 50.069 1.00 16.66 222 PHE B O 1
ATOM 5757 N N . SER B 1 223 ? 45.662 31.928 50.808 1.00 18.39 223 SER B N 1
ATOM 5758 C CA . SER B 1 223 ? 45.692 30.652 50.108 1.00 21.03 223 SER B CA 1
ATOM 5759 C C . SER B 1 223 ? 44.263 30.133 49.997 1.00 23.33 223 SER B C 1
ATOM 5760 O O . SER B 1 223 ? 43.334 30.715 50.558 1.00 21.80 223 SER B O 1
ATOM 5763 N N . ASN B 1 224 ? 44.094 29.041 49.262 1.00 25.59 224 ASN B N 1
ATOM 5764 C CA . ASN B 1 224 ? 42.787 28.415 49.099 1.00 28.32 224 ASN B CA 1
ATOM 5765 C C . ASN B 1 224 ? 42.920 26.990 49.613 1.00 28.77 224 ASN B C 1
ATOM 5766 O O . ASN B 1 224 ? 43.322 26.091 48.874 1.00 30.26 224 ASN B O 1
ATOM 5771 N N . ALA B 1 225 ? 42.591 26.790 50.886 1.00 29.15 225 ALA B N 1
ATOM 5772 C CA . ALA B 1 225 ? 42.708 25.473 51.502 1.00 28.67 225 ALA B CA 1
ATOM 5773 C C . ALA B 1 225 ? 41.451 25.012 52.235 1.00 27.96 225 ALA B C 1
ATOM 5774 O O . ALA B 1 225 ? 41.457 24.859 53.457 1.00 28.55 225 ALA B O 1
ATOM 5776 N N . PRO B 1 226 ? 40.352 24.782 51.498 1.00 26.15 226 PRO B N 1
ATOM 5777 C CA . PRO B 1 226 ? 40.238 24.938 50.045 1.00 24.83 226 PRO B CA 1
ATOM 5778 C C . PRO B 1 226 ? 39.709 26.325 49.675 1.00 23.10 226 PRO B C 1
ATOM 5779 O O . PRO B 1 226 ? 39.918 26.805 48.562 1.00 23.69 226 PRO B O 1
ATOM 5783 N N . GLY B 1 227 ? 39.022 26.962 50.618 1.00 22.46 227 GLY B N 1
ATOM 5784 C CA . GLY B 1 227 ? 38.482 28.287 50.372 1.00 19.92 227 GLY B CA 1
ATOM 5785 C C . GLY B 1 227 ? 39.479 29.379 50.716 1.00 19.13 227 GLY B C 1
ATOM 5786 O O . GLY B 1 227 ? 40.490 29.118 51.370 1.00 18.43 227 GLY B O 1
ATOM 5787 N N . LEU B 1 228 ? 39.195 30.599 50.269 1.00 16.97 228 LEU B N 1
ATOM 5788 C CA . LEU B 1 228 ? 40.062 31.744 50.530 1.00 13.93 228 LEU B CA 1
ATOM 5789 C C . LEU B 1 228 ? 40.260 31.922 52.033 1.00 12.96 228 LEU B C 1
ATOM 5790 O O . LEU B 1 228 ? 39.297 32.070 52.784 1.00 12.00 228 LEU B O 1
ATOM 5795 N N . THR B 1 229 ? 41.517 31.925 52.460 1.00 13.60 229 THR B N 1
ATOM 5796 C CA . THR B 1 229 ? 41.835 32.042 53.876 1.00 13.76 229 THR B CA 1
ATOM 5797 C C . THR B 1 229 ? 43.176 32.731 54.097 1.00 12.00 229 THR B C 1
ATOM 5798 O O . THR B 1 229 ? 44.098 32.583 53.298 1.00 12.15 229 THR B O 1
ATOM 5802 N N . ALA B 1 230 ? 43.274 33.502 55.176 1.00 10.40 230 ALA B N 1
ATOM 5803 C CA . ALA B 1 230 ? 44.524 34.169 55.509 1.00 11.03 230 ALA B CA 1
ATOM 5804 C C . ALA B 1 230 ? 45.412 33.097 56.140 1.00 11.55 230 ALA B C 1
ATOM 5805 O O . ALA B 1 230 ? 44.960 32.343 57.001 1.00 12.43 230 ALA B O 1
ATOM 5807 N N . THR B 1 231 ? 46.669 33.021 55.715 1.00 11.40 231 THR B N 1
ATOM 5808 C CA . THR B 1 231 ? 47.571 32.011 56.262 1.00 11.19 231 THR B CA 1
ATOM 5809 C C . THR B 1 231 ? 48.694 32.594 57.103 1.00 10.76 231 THR B C 1
ATOM 5810 O O . THR B 1 231 ? 49.399 31.865 57.802 1.00 11.72 231 THR B O 1
ATOM 5814 N N . GLY B 1 232 ? 48.863 33.907 57.038 1.00 9.36 232 GLY B N 1
ATOM 5815 C CA . GLY B 1 232 ? 49.921 34.535 57.806 1.00 9.80 232 GLY B CA 1
ATOM 5816 C C . GLY B 1 232 ? 50.203 35.934 57.309 1.00 9.28 232 GLY B C 1
ATOM 5817 O O . GLY B 1 232 ? 49.377 36.526 56.622 1.00 10.33 232 GLY B O 1
ATOM 5818 N N . VAL B 1 233 ? 51.368 36.469 57.661 1.00 9.70 233 VAL B N 1
ATOM 5819 C CA . VAL B 1 233 ? 51.741 37.809 57.233 1.00 10.93 233 VAL B CA 1
ATOM 5820 C C . VAL B 1 233 ? 53.230 37.915 56.976 1.00 11.48 233 VAL B C 1
ATOM 5821 O O . VAL B 1 233 ? 54.022 37.087 57.430 1.00 12.19 233 VAL B O 1
ATOM 5825 N N . ILE B 1 234 ? 53.598 38.944 56.229 1.00 10.65 234 ILE B N 1
ATOM 5826 C CA . ILE B 1 234 ? 54.994 39.216 55.943 1.00 11.47 234 ILE B CA 1
ATOM 5827 C C . ILE B 1 234 ? 55.301 40.506 56.687 1.00 11.28 234 ILE B C 1
ATOM 5828 O O . ILE B 1 234 ? 54.548 41.472 56.589 1.00 11.83 234 ILE B O 1
ATOM 5833 N N . TYR B 1 235 ? 56.382 40.513 57.457 1.00 10.51 235 TYR B N 1
ATOM 5834 C CA . TYR B 1 235 ? 56.768 41.718 58.176 1.00 10.18 235 TYR B CA 1
ATOM 5835 C C . TYR B 1 235 ? 58.250 41.959 57.943 1.00 11.96 235 TYR B C 1
ATOM 5836 O O . TYR B 1 235 ? 59.000 41.030 57.650 1.00 12.88 235 TYR B O 1
ATOM 5845 N N . ARG B 1 236 ? 58.668 43.212 58.052 1.00 10.86 236 ARG B N 1
ATOM 5846 C CA . ARG B 1 236 ? 60.062 43.553 57.813 1.00 13.12 236 ARG B CA 1
ATOM 5847 C C . ARG B 1 236 ? 60.715 44.127 59.065 1.00 13.52 236 ARG B C 1
ATOM 5848 O O . ARG B 1 236 ? 60.079 44.867 59.815 1.00 12.01 236 ARG B O 1
ATOM 5856 N N . ASP B 1 237 ? 61.979 43.776 59.299 1.00 13.53 237 ASP B N 1
ATOM 5857 C CA . ASP B 1 237 ? 62.684 44.286 60.471 1.00 14.80 237 ASP B CA 1
ATOM 5858 C C . ASP B 1 237 ? 63.519 45.516 60.121 1.00 16.77 237 ASP B C 1
ATOM 5859 O O . ASP B 1 237 ? 63.563 45.936 58.964 1.00 16.19 237 ASP B O 1
ATOM 5864 N N . SER B 1 238 ? 64.173 46.090 61.126 1.00 17.54 238 SER B N 1
ATOM 5865 C CA . SER B 1 238 ? 64.980 47.291 60.935 1.00 19.04 238 SER B CA 1
ATOM 5866 C C . SER B 1 238 ? 66.154 47.134 59.975 1.00 20.98 238 SER B C 1
ATOM 5867 O O . SER B 1 238 ? 66.697 48.129 59.497 1.00 21.36 238 SER B O 1
ATOM 5870 N N . ASN B 1 239 ? 66.553 45.896 59.699 1.00 22.02 239 ASN B N 1
ATOM 5871 C CA . ASN B 1 239 ? 67.661 45.653 58.780 1.00 23.51 239 ASN B CA 1
ATOM 5872 C C . ASN B 1 239 ? 67.146 45.511 57.358 1.00 23.84 239 ASN B C 1
ATOM 5873 O O . ASN B 1 239 ? 67.928 45.356 56.418 1.00 24.44 239 ASN B O 1
ATOM 5878 N N . GLY B 1 240 ? 65.825 45.565 57.211 1.00 23.34 240 GLY B N 1
ATOM 5879 C CA . GLY B 1 240 ? 65.209 45.438 55.903 1.00 22.07 240 GLY B CA 1
ATOM 5880 C C . GLY B 1 240 ? 64.952 43.992 55.521 1.00 20.58 240 GLY B C 1
ATOM 5881 O O . GLY B 1 240 ? 64.521 43.704 54.404 1.00 20.99 240 GLY B O 1
ATOM 5882 N N . THR B 1 241 ? 65.214 43.079 56.450 1.00 20.00 241 THR B N 1
ATOM 5883 C CA . THR B 1 241 ? 65.016 41.657 56.199 1.00 19.55 241 THR B CA 1
ATOM 5884 C C . THR B 1 241 ? 63.557 41.254 56.413 1.00 18.74 241 THR B C 1
ATOM 5885 O O . THR B 1 241 ? 62.960 41.571 57.441 1.00 16.68 241 THR B O 1
ATOM 5889 N N . PRO B 1 242 ? 62.959 40.562 55.431 1.00 17.59 242 PRO B N 1
ATOM 5890 C CA . PRO B 1 242 ? 61.563 40.141 55.568 1.00 17.04 242 PRO B CA 1
ATOM 5891 C C . PRO B 1 242 ? 61.412 38.810 56.299 1.00 17.51 242 PRO B C 1
ATOM 5892 O O . PRO B 1 242 ? 62.203 37.886 56.100 1.00 18.04 242 PRO B O 1
ATOM 5896 N N . HIS B 1 243 ? 60.396 38.730 57.153 1.00 16.25 243 HIS B N 1
ATOM 5897 C CA . HIS B 1 243 ? 60.104 37.517 57.901 1.00 14.78 243 HIS B CA 1
ATOM 5898 C C . HIS B 1 243 ? 58.669 37.128 57.593 1.00 14.09 243 HIS B C 1
ATOM 5899 O O . HIS B 1 243 ? 57.894 37.935 57.079 1.00 13.00 243 HIS B O 1
ATOM 5906 N N . GLN B 1 244 ? 58.319 35.891 57.919 1.00 12.21 244 GLN B N 1
ATOM 5907 C CA . GLN B 1 244 ? 56.964 35.407 57.713 1.00 13.51 244 GLN B CA 1
ATOM 5908 C C . GLN B 1 244 ? 56.479 34.730 58.981 1.00 13.27 244 GLN B C 1
ATOM 5909 O O . GLN B 1 244 ? 57.232 34.009 59.637 1.00 15.06 244 GLN B O 1
ATOM 5915 N N . ALA B 1 245 ? 55.224 34.983 59.333 1.00 12.28 245 ALA B N 1
ATOM 5916 C CA . ALA B 1 245 ? 54.612 34.369 60.503 1.00 11.78 245 ALA B CA 1
ATOM 5917 C C . ALA B 1 245 ? 53.313 33.750 60.012 1.00 12.56 245 ALA B C 1
ATOM 5918 O O . ALA B 1 245 ? 52.439 34.450 59.498 1.00 11.35 245 ALA B O 1
ATOM 5920 N N . PHE B 1 246 ? 53.197 32.436 60.152 1.00 11.55 246 PHE B N 1
ATOM 5921 C CA . PHE B 1 246 ? 52.005 31.731 59.708 1.00 12.44 246 PHE B CA 1
ATOM 5922 C C . PHE B 1 246 ? 51.172 31.227 60.876 1.00 11.99 246 PHE B C 1
ATOM 5923 O O . PHE B 1 246 ? 51.678 31.056 61.983 1.00 12.07 246 PHE B O 1
ATOM 5931 N N . VAL B 1 247 ? 49.890 30.989 60.617 1.00 12.34 247 VAL B N 1
ATOM 5932 C CA . VAL B 1 247 ? 48.989 30.466 61.636 1.00 12.98 247 VAL B CA 1
ATOM 5933 C C . VAL B 1 247 ? 48.636 29.021 61.297 1.00 13.99 247 VAL B C 1
ATOM 5934 O O . VAL B 1 247 ? 48.527 28.658 60.126 1.00 16.95 247 VAL B O 1
ATOM 5938 N N . ARG B 1 248 ? 48.467 28.196 62.322 1.00 14.15 248 ARG B N 1
ATOM 5939 C CA . ARG B 1 248 ? 48.142 26.792 62.112 1.00 14.50 248 ARG B CA 1
ATOM 5940 C C . ARG B 1 248 ? 46.638 26.560 62.023 1.00 15.69 248 ARG B C 1
ATOM 5941 O O . ARG B 1 248 ? 45.847 27.496 62.139 1.00 16.64 248 ARG B O 1
ATOM 5949 N N . SER B 1 249 ? 46.249 25.309 61.804 1.00 16.41 249 SER B N 1
ATOM 5950 C CA . SER B 1 249 ? 44.842 24.946 61.688 1.00 17.16 249 SER B CA 1
ATOM 5951 C C . SER B 1 249 ? 43.973 25.563 62.782 1.00 16.36 249 SER B C 1
ATOM 5952 O O . SER B 1 249 ? 44.329 25.540 63.962 1.00 17.16 249 SER B O 1
ATOM 5955 N N . LYS B 1 250 ? 42.833 26.110 62.363 1.00 15.58 250 LYS B N 1
ATOM 5956 C CA . LYS B 1 250 ? 41.853 26.741 63.245 1.00 15.99 250 LYS B CA 1
ATOM 5957 C C . LYS B 1 250 ? 42.318 28.087 63.788 1.00 15.01 250 LYS B C 1
ATOM 5958 O O . LYS B 1 250 ? 41.551 28.794 64.446 1.00 16.25 250 LYS B O 1
ATOM 5964 N N . GLY B 1 251 ? 43.568 28.436 63.492 1.00 12.96 251 GLY B N 1
ATOM 5965 C CA . GLY B 1 251 ? 44.128 29.697 63.950 1.00 13.13 251 GLY B CA 1
ATOM 5966 C C . GLY B 1 251 ? 43.712 30.851 63.062 1.00 11.92 251 GLY B C 1
ATOM 5967 O O . GLY B 1 251 ? 43.082 30.646 62.023 1.00 12.89 251 GLY B O 1
ATOM 5968 N N . GLU B 1 252 ? 44.075 32.069 63.449 1.00 11.64 252 GLU B N 1
ATOM 5969 C CA . GLU B 1 252 ? 43.680 33.232 62.664 1.00 10.62 252 GLU B CA 1
ATOM 5970 C C . GLU B 1 252 ? 44.638 34.405 62.729 1.00 9.99 252 GLU B C 1
ATOM 5971 O O . GLU B 1 252 ? 45.407 34.557 63.681 1.00 9.24 252 GLU B O 1
ATOM 5977 N N . VAL B 1 253 ? 44.575 35.231 61.691 1.00 8.38 253 VAL B N 1
ATOM 5978 C CA . VAL B 1 253 ? 45.359 36.452 61.622 1.00 9.00 253 VAL B CA 1
ATOM 5979 C C . VAL B 1 253 ? 44.342 37.505 62.037 1.00 8.48 253 VAL B C 1
ATOM 5980 O O . VAL B 1 253 ? 43.228 37.537 61.510 1.00 8.25 253 VAL B O 1
ATOM 5984 N N . ILE B 1 254 ? 44.698 38.338 63.004 1.00 8.16 254 ILE B N 1
ATOM 5985 C CA . ILE B 1 254 ? 43.788 39.383 63.450 1.00 8.73 254 ILE B CA 1
ATOM 5986 C C . ILE B 1 254 ? 44.493 40.711 63.277 1.00 7.33 254 ILE B C 1
ATOM 5987 O O . ILE B 1 254 ? 45.603 40.908 63.773 1.00 8.73 254 ILE B O 1
ATOM 5992 N N . VAL B 1 255 ? 43.853 41.616 62.547 1.00 6.83 255 VAL B N 1
ATOM 5993 C CA . VAL B 1 255 ? 44.432 42.926 62.300 1.00 8.28 255 VAL B CA 1
ATOM 5994 C C . VAL B 1 255 ? 43.891 43.931 63.313 1.00 7.22 255 VAL B C 1
ATOM 5995 O O . VAL B 1 255 ? 42.680 44.139 63.421 1.00 7.48 255 VAL B O 1
ATOM 5999 N N . SER B 1 256 ? 44.806 44.535 64.065 1.00 6.77 256 SER B N 1
ATOM 6000 C CA . SER B 1 256 ? 44.465 45.519 65.090 1.00 7.19 256 SER B CA 1
ATOM 6001 C C . SER B 1 256 ? 45.398 46.712 64.899 1.00 7.23 256 SER B C 1
ATOM 6002 O O . SER B 1 256 ? 45.914 47.276 65.868 1.00 7.80 256 SER B O 1
ATOM 6005 N N . ALA B 1 257 ? 45.612 47.083 63.637 1.00 7.83 257 ALA B N 1
ATOM 6006 C CA . ALA B 1 257 ? 46.518 48.168 63.278 1.00 6.75 257 ALA B CA 1
ATOM 6007 C C . ALA B 1 257 ? 45.907 49.564 63.364 1.00 7.24 257 ALA B C 1
ATOM 6008 O O . ALA B 1 257 ? 46.525 50.545 62.950 1.00 8.72 257 ALA B O 1
ATOM 6010 N N . GLY B 1 258 ? 44.698 49.650 63.901 1.00 7.10 258 GLY B N 1
ATOM 6011 C CA . GLY B 1 258 ? 44.052 50.942 64.043 1.00 9.45 258 GLY B CA 1
ATOM 6012 C C . GLY B 1 258 ? 43.247 51.427 62.854 1.00 9.24 258 GLY B C 1
ATOM 6013 O O . GLY B 1 258 ? 43.298 50.860 61.763 1.00 9.36 258 GLY B O 1
ATOM 6014 N N . THR B 1 259 ? 42.507 52.505 63.084 1.00 8.78 259 THR B N 1
ATOM 6015 C CA . THR B 1 259 ? 41.659 53.128 62.079 1.00 8.03 259 THR B CA 1
ATOM 6016 C C . THR B 1 259 ? 42.411 53.442 60.788 1.00 8.35 259 THR B C 1
ATOM 6017 O O . THR B 1 259 ? 41.875 53.285 59.691 1.00 10.15 259 THR B O 1
ATOM 6021 N N . ILE B 1 260 ? 43.655 53.884 60.922 1.00 8.54 260 ILE B N 1
ATOM 6022 C CA . ILE B 1 260 ? 44.465 54.212 59.759 1.00 9.30 260 ILE B CA 1
ATOM 6023 C C . ILE B 1 260 ? 45.223 52.992 59.241 1.00 9.53 260 ILE B C 1
ATOM 6024 O O . ILE B 1 260 ? 45.228 52.718 58.042 1.00 10.74 260 ILE B O 1
ATOM 6029 N N . GLY B 1 261 ? 45.852 52.257 60.152 1.00 8.79 261 GLY B N 1
ATOM 6030 C CA . GLY B 1 261 ? 46.639 51.100 59.759 1.00 7.84 261 GLY B CA 1
ATOM 6031 C C . GLY B 1 261 ? 45.937 49.870 59.208 1.00 9.22 261 GLY B C 1
ATOM 6032 O O . GLY B 1 261 ? 46.460 49.206 58.313 1.00 8.97 261 GLY B O 1
ATOM 6033 N N . THR B 1 262 ? 44.759 49.555 59.728 1.00 8.53 262 THR B N 1
ATOM 6034 C CA . THR B 1 262 ? 44.045 48.370 59.274 1.00 8.26 262 THR B CA 1
ATOM 6035 C C . THR B 1 262 ? 43.573 48.454 57.826 1.00 9.45 262 THR B C 1
ATOM 6036 O O . THR B 1 262 ? 43.861 47.562 57.025 1.00 7.76 262 THR B O 1
ATOM 6040 N N . PRO B 1 263 ? 42.862 49.530 57.458 1.00 8.92 263 PRO B N 1
ATOM 6041 C CA . PRO B 1 263 ? 42.405 49.627 56.066 1.00 10.20 263 PRO B CA 1
ATOM 6042 C C . PRO B 1 263 ? 43.598 49.671 55.109 1.00 9.48 263 PRO B C 1
ATOM 6043 O O . PRO B 1 263 ? 43.550 49.122 54.011 1.00 10.25 263 PRO B O 1
ATOM 6047 N N . GLN B 1 264 ? 44.671 50.326 55.536 1.00 9.56 264 GLN B N 1
ATOM 6048 C CA . GLN B 1 264 ? 45.867 50.420 54.707 1.00 8.67 264 GLN B CA 1
ATOM 6049 C C . GLN B 1 264 ? 46.434 49.035 54.415 1.00 9.63 264 GLN B C 1
ATOM 6050 O O . GLN B 1 264 ? 46.774 48.719 53.271 1.00 10.05 264 GLN B O 1
ATOM 6056 N N . LEU B 1 265 ? 46.541 48.207 55.450 1.00 8.76 265 LEU B N 1
ATOM 6057 C CA . LEU B 1 265 ? 47.080 46.864 55.279 1.00 8.20 265 LEU B CA 1
ATOM 6058 C C . LEU B 1 265 ? 46.169 45.999 54.415 1.00 8.96 265 LEU B C 1
ATOM 6059 O O . LEU B 1 265 ? 46.650 45.212 53.602 1.00 9.34 265 LEU B O 1
ATOM 6064 N N . LEU B 1 266 ? 44.856 46.139 54.585 1.00 8.62 266 LEU B N 1
ATOM 6065 C CA . LEU B 1 266 ? 43.927 45.350 53.789 1.00 9.11 266 LEU B CA 1
ATOM 6066 C C . LEU B 1 266 ? 44.070 45.701 52.313 1.00 9.27 266 LEU B C 1
ATOM 6067 O O . LEU B 1 266 ? 44.145 44.812 51.462 1.00 9.45 266 LEU B O 1
ATOM 6072 N N . LEU B 1 267 ? 44.133 46.997 52.013 1.00 9.44 267 LEU B N 1
ATOM 6073 C CA . LEU B 1 267 ? 44.281 47.454 50.632 1.00 8.31 267 LEU B CA 1
ATOM 6074 C C . LEU B 1 267 ? 45.588 46.948 50.019 1.00 10.46 267 LEU B C 1
ATOM 6075 O O . LEU B 1 267 ? 45.599 46.427 48.902 1.00 11.83 267 LEU B O 1
ATOM 6080 N N . LEU B 1 268 ? 46.685 47.097 50.756 1.00 9.12 268 LEU B N 1
ATOM 6081 C CA . LEU B 1 268 ? 47.989 46.650 50.279 1.00 10.11 268 LEU B CA 1
ATOM 6082 C C . LEU B 1 268 ? 48.009 45.140 50.051 1.00 10.28 268 LEU B C 1
ATOM 6083 O O . LEU B 1 268 ? 48.806 44.633 49.250 1.00 12.61 268 LEU B O 1
ATOM 6088 N N . SER B 1 269 ? 47.122 44.429 50.742 1.00 8.99 269 SER B N 1
ATOM 6089 C CA . SER B 1 269 ? 47.048 42.975 50.628 1.00 10.58 269 SER B CA 1
ATOM 6090 C C . SER B 1 269 ? 46.049 42.488 49.582 1.00 10.99 269 SER B C 1
ATOM 6091 O O . SER B 1 269 ? 45.839 41.281 49.435 1.00 12.25 269 SER B O 1
ATOM 6094 N N . GLY B 1 270 ? 45.420 43.417 48.868 1.00 10.51 270 GLY B N 1
ATOM 6095 C CA . GLY B 1 270 ? 44.475 43.022 47.836 1.00 10.58 270 GLY B CA 1
ATOM 6096 C C . GLY B 1 270 ? 43.029 42.853 48.261 1.00 10.37 270 GLY B C 1
ATOM 6097 O O . GLY B 1 270 ? 42.235 42.254 47.535 1.00 10.42 270 GLY B O 1
ATOM 6098 N N . VAL B 1 271 ? 42.680 43.367 49.434 1.00 8.89 271 VAL B N 1
ATOM 6099 C CA . VAL B 1 271 ? 41.308 43.276 49.921 1.00 9.76 271 VAL B CA 1
ATOM 6100 C C . VAL B 1 271 ? 40.742 44.691 49.943 1.00 10.40 271 VAL B C 1
ATOM 6101 O O . VAL B 1 271 ? 41.052 45.481 50.836 1.00 10.65 271 VAL B O 1
ATOM 6105 N N . GLY B 1 272 ? 39.931 45.008 48.940 1.00 10.17 272 GLY B N 1
ATOM 6106 C CA . GLY B 1 272 ? 39.343 46.333 48.842 1.00 10.66 272 GLY B CA 1
ATOM 6107 C C . GLY B 1 272 ? 38.585 46.503 47.539 1.00 10.76 272 GLY B C 1
ATOM 6108 O O . GLY B 1 272 ? 38.313 45.516 46.855 1.00 11.18 272 GLY B O 1
ATOM 6109 N N . PRO B 1 273 ? 38.227 47.744 47.164 1.00 11.98 273 PRO B N 1
ATOM 6110 C CA . PRO B 1 273 ? 37.492 48.003 45.922 1.00 13.26 273 PRO B CA 1
ATOM 6111 C C . PRO B 1 273 ? 38.253 47.513 44.692 1.00 14.00 273 PRO B C 1
ATOM 6112 O O . PRO B 1 273 ? 39.388 47.926 44.444 1.00 12.73 273 PRO B O 1
ATOM 6116 N N . GLU B 1 274 ? 37.611 46.629 43.936 1.00 15.61 274 GLU B N 1
ATOM 6117 C CA . GLU B 1 274 ? 38.180 46.039 42.728 1.00 17.10 274 GLU B CA 1
ATOM 6118 C C . GLU B 1 274 ? 38.810 47.047 41.766 1.00 15.58 274 GLU B C 1
ATOM 6119 O O . GLU B 1 274 ? 39.979 46.918 41.403 1.00 14.90 274 GLU B O 1
ATOM 6125 N N . SER B 1 275 ? 38.036 48.045 41.351 1.00 14.64 275 SER B N 1
ATOM 6126 C CA . SER B 1 275 ? 38.537 49.043 40.407 1.00 14.49 275 SER B CA 1
ATOM 6127 C C . SER B 1 275 ? 39.700 49.855 40.965 1.00 14.24 275 SER B C 1
ATOM 6128 O O . SER B 1 275 ? 40.635 50.189 40.241 1.00 13.98 275 SER B O 1
ATOM 6131 N N . TYR B 1 276 ? 39.640 50.173 42.253 1.00 12.49 276 TYR B N 1
ATOM 6132 C CA . TYR B 1 276 ? 40.698 50.941 42.891 1.00 11.66 276 TYR B CA 1
ATOM 6133 C C . TYR B 1 276 ? 41.997 50.138 42.926 1.00 10.83 276 TYR B C 1
ATOM 6134 O O . TYR B 1 276 ? 43.047 50.620 42.501 1.00 10.08 276 TYR B O 1
ATOM 6143 N N . LEU B 1 277 ? 41.922 48.908 43.430 1.00 10.55 277 LEU B N 1
ATOM 6144 C CA . LEU B 1 277 ? 43.105 48.060 43.507 1.00 11.31 277 LEU B CA 1
ATOM 6145 C C . LEU B 1 277 ? 43.686 47.844 42.114 1.00 11.04 277 LEU B C 1
ATOM 6146 O O . LEU B 1 277 ? 44.899 47.934 41.917 1.00 11.85 277 LEU B O 1
ATOM 6151 N N . SER B 1 278 ? 42.810 47.566 41.154 1.00 10.99 278 SER B N 1
ATOM 6152 C CA . SER B 1 278 ? 43.231 47.340 39.774 1.00 12.58 278 SER B CA 1
ATOM 6153 C C . SER B 1 278 ? 43.967 48.549 39.204 1.00 12.53 278 SER B C 1
ATOM 6154 O O . SER B 1 278 ? 44.979 48.400 38.520 1.00 13.49 278 SER B O 1
ATOM 6158 N N . SER B 1 279 ? 43.465 49.746 39.493 1.00 11.96 279 SER B N 1
ATOM 6159 C CA . SER B 1 279 ? 44.086 50.963 38.982 1.00 11.68 279 SER B CA 1
ATOM 6160 C C . SER B 1 279 ? 45.523 51.115 39.460 1.00 12.43 279 SER B C 1
ATOM 6161 O O . SER B 1 279 ? 46.331 51.765 38.803 1.00 12.98 279 SER B O 1
ATOM 6164 N N . LEU B 1 280 ? 45.841 50.510 40.601 1.00 11.56 280 LEU B N 1
ATOM 6165 C CA . LEU B 1 280 ? 47.186 50.593 41.162 1.00 12.20 280 LEU B CA 1
ATOM 6166 C C . LEU B 1 280 ? 47.996 49.324 40.913 1.00 12.55 280 LEU B C 1
ATOM 6167 O O . LEU B 1 280 ? 49.115 49.185 41.407 1.00 14.45 280 LEU B O 1
ATOM 6172 N N . ASN B 1 281 ? 47.423 48.401 40.149 1.00 12.99 281 ASN B N 1
ATOM 6173 C CA . ASN B 1 281 ? 48.090 47.146 39.828 1.00 14.67 281 ASN B CA 1
ATOM 6174 C C . ASN B 1 281 ? 48.289 46.250 41.044 1.00 15.11 281 ASN B C 1
ATOM 6175 O O . ASN B 1 281 ? 49.210 45.438 41.083 1.00 15.31 281 ASN B O 1
ATOM 6180 N N . ILE B 1 282 ? 47.429 46.410 42.043 1.00 13.34 282 ILE B N 1
ATOM 6181 C CA . ILE B 1 282 ? 47.494 45.573 43.235 1.00 14.54 282 ILE B CA 1
ATOM 6182 C C . ILE B 1 282 ? 46.568 44.388 42.957 1.00 14.44 282 ILE B C 1
ATOM 6183 O O . ILE B 1 282 ? 45.370 44.569 42.746 1.00 14.34 282 ILE B O 1
ATOM 6188 N N . PRO B 1 283 ? 47.114 43.160 42.928 1.00 15.50 283 PRO B N 1
ATOM 6189 C CA . PRO B 1 283 ? 46.291 41.975 42.665 1.00 16.11 283 PRO B CA 1
ATOM 6190 C C . PRO B 1 283 ? 45.105 41.897 43.618 1.00 15.56 283 PRO B C 1
ATOM 6191 O O . PRO B 1 283 ? 45.266 42.046 44.828 1.00 17.16 283 PRO B O 1
ATOM 6195 N N . VAL B 1 284 ? 43.918 41.669 43.069 1.00 15.61 284 VAL B N 1
ATOM 6196 C CA . VAL B 1 284 ? 42.716 41.582 43.886 1.00 15.49 284 VAL B CA 1
ATOM 6197 C C . VAL B 1 284 ? 42.522 40.190 44.483 1.00 16.20 284 VAL B C 1
ATOM 6198 O O . VAL B 1 284 ? 42.352 39.209 43.757 1.00 16.33 284 VAL B O 1
ATOM 6202 N N . VAL B 1 285 ? 42.560 40.109 45.809 1.00 13.29 285 VAL B N 1
ATOM 6203 C CA . VAL B 1 285 ? 42.355 38.844 46.505 1.00 13.78 285 VAL B CA 1
ATOM 6204 C C . VAL B 1 285 ? 40.851 38.678 46.661 1.00 13.11 285 VAL B C 1
ATOM 6205 O O . VAL B 1 285 ? 40.300 37.611 46.399 1.00 14.00 285 VAL B O 1
ATOM 6209 N N . LEU B 1 286 ? 40.187 39.753 47.073 1.00 12.16 286 LEU B N 1
ATOM 6210 C CA . LEU B 1 286 ? 38.740 39.741 47.229 1.00 11.83 286 LEU B CA 1
ATOM 6211 C C . LEU B 1 286 ? 38.206 41.161 47.113 1.00 12.58 286 LEU B C 1
ATOM 6212 O O . LEU B 1 286 ? 38.677 42.071 47.801 1.00 12.40 286 LEU B O 1
ATOM 6217 N N . SER B 1 287 ? 37.239 41.350 46.223 1.00 12.27 287 SER B N 1
ATOM 6218 C CA . SER B 1 287 ? 36.628 42.657 46.040 1.00 13.43 287 SER B CA 1
ATOM 6219 C C . SER B 1 287 ? 35.846 42.966 47.310 1.00 13.34 287 SER B C 1
ATOM 6220 O O . SER B 1 287 ? 34.937 42.224 47.685 1.00 14.02 287 SER B O 1
ATOM 6223 N N . HIS B 1 288 ? 36.218 44.056 47.971 1.00 12.51 288 HIS B N 1
ATOM 6224 C CA . HIS B 1 288 ? 35.585 44.489 49.211 1.00 12.87 288 HIS B CA 1
ATOM 6225 C C . HIS B 1 288 ? 35.412 46.000 49.104 1.00 12.16 288 HIS B C 1
ATOM 6226 O O . HIS B 1 288 ? 36.269 46.767 49.540 1.00 10.63 288 HIS B O 1
ATOM 6233 N N . PRO B 1 289 ? 34.284 46.440 48.524 1.00 11.77 289 PRO B N 1
ATOM 6234 C CA . PRO B 1 289 ? 33.934 47.846 48.308 1.00 12.16 289 PRO B CA 1
ATOM 6235 C C . PRO B 1 289 ? 34.088 48.821 49.463 1.00 11.70 289 PRO B C 1
ATOM 6236 O O . PRO B 1 289 ? 34.402 49.990 49.243 1.00 12.60 289 PRO B O 1
ATOM 6240 N N . TYR B 1 290 ? 33.885 48.355 50.689 1.00 11.15 290 TYR B N 1
ATOM 6241 C CA . TYR B 1 290 ? 33.934 49.262 51.824 1.00 10.81 290 TYR B CA 1
ATOM 6242 C C . TYR B 1 290 ? 35.211 49.387 52.637 1.00 9.68 290 TYR B C 1
ATOM 6243 O O . TYR B 1 290 ? 35.228 50.098 53.641 1.00 9.73 290 TYR B O 1
ATOM 6252 N N . VAL B 1 291 ? 36.281 48.716 52.219 1.00 9.60 291 VAL B N 1
ATOM 6253 C CA . VAL B 1 291 ? 37.540 48.835 52.946 1.00 8.58 291 VAL B CA 1
ATOM 6254 C C . VAL B 1 291 ? 38.046 50.265 52.751 1.00 9.84 291 VAL B C 1
ATOM 6255 O O . VAL B 1 291 ? 38.187 50.732 51.620 1.00 11.86 291 VAL B O 1
ATOM 6259 N N . GLY B 1 292 ? 38.296 50.961 53.856 1.00 8.42 292 GLY B N 1
ATOM 6260 C CA . GLY B 1 292 ? 38.773 52.327 53.769 1.00 10.04 292 GLY B CA 1
ATOM 6261 C C . GLY B 1 292 ? 37.649 53.340 53.659 1.00 10.43 292 GLY B C 1
ATOM 6262 O O . GLY B 1 292 ? 37.899 54.538 53.551 1.00 11.39 292 GLY B O 1
ATOM 6263 N N . GLN B 1 293 ? 36.407 52.867 53.681 1.00 10.01 293 GLN B N 1
ATOM 6264 C CA . GLN B 1 293 ? 35.263 53.765 53.586 1.00 9.71 293 GLN B CA 1
ATOM 6265 C C . GLN B 1 293 ? 34.669 54.019 54.965 1.00 8.20 293 GLN B C 1
ATOM 6266 O O . GLN B 1 293 ? 34.879 53.242 55.897 1.00 8.76 293 GLN B O 1
ATOM 6272 N N . PHE B 1 294 ? 33.933 55.119 55.089 1.00 9.95 294 PHE B N 1
ATOM 6273 C CA . PHE B 1 294 ? 33.291 55.483 56.347 1.00 9.71 294 PHE B CA 1
ATOM 6274 C C . PHE B 1 294 ? 34.290 55.791 57.457 1.00 9.98 294 PHE B C 1
ATOM 6275 O O . PHE B 1 294 ? 34.227 55.213 58.543 1.00 11.07 294 PHE B O 1
ATOM 6283 N N . LEU B 1 295 ? 35.219 56.695 57.165 1.00 9.91 295 LEU B N 1
ATOM 6284 C CA . LEU B 1 295 ? 36.217 57.134 58.140 1.00 10.73 295 LEU B CA 1
ATOM 6285 C C . LEU B 1 295 ? 35.637 58.363 58.831 1.00 10.31 295 LEU B C 1
ATOM 6286 O O . LEU B 1 295 ? 35.356 59.371 58.177 1.00 11.08 295 LEU B O 1
ATOM 6291 N N . HIS B 1 296 ? 35.476 58.283 60.149 1.00 9.02 296 HIS B N 1
ATOM 6292 C CA . HIS B 1 296 ? 34.899 59.381 60.921 1.00 8.91 296 HIS B CA 1
ATOM 6293 C C . HIS B 1 296 ? 35.882 59.996 61.915 1.00 10.94 296 HIS B C 1
ATOM 6294 O O . HIS B 1 296 ? 36.667 59.286 62.540 1.00 12.86 296 HIS B O 1
ATOM 6301 N N . ASP B 1 297 ? 35.836 61.318 62.057 1.00 8.87 297 ASP B N 1
ATOM 6302 C CA . ASP B 1 297 ? 36.669 61.997 63.043 1.00 8.71 297 ASP B CA 1
ATOM 6303 C C . ASP B 1 297 ? 35.845 63.089 63.717 1.00 7.99 297 ASP B C 1
ATOM 6304 O O . ASP B 1 297 ? 35.489 64.089 63.090 1.00 8.31 297 ASP B O 1
ATOM 6309 N N . ASN B 1 298 ? 35.536 62.890 64.996 1.00 6.86 298 ASN B N 1
ATOM 6310 C CA . ASN B 1 298 ? 34.748 63.866 65.744 1.00 7.99 298 ASN B CA 1
ATOM 6311 C C . ASN B 1 298 ? 35.471 65.197 65.812 1.00 8.05 298 ASN B C 1
ATOM 6312 O O . ASN B 1 298 ? 36.627 65.265 66.226 1.00 8.69 298 ASN B O 1
ATOM 6317 N N . PRO B 1 299 ? 34.804 66.276 65.391 1.00 7.14 299 PRO B N 1
ATOM 6318 C CA . PRO B 1 299 ? 35.484 67.568 65.451 1.00 7.62 299 PRO B CA 1
ATOM 6319 C C . PRO B 1 299 ? 35.633 68.087 66.876 1.00 7.14 299 PRO B C 1
ATOM 6320 O O . PRO B 1 299 ? 34.820 67.775 67.753 1.00 8.07 299 PRO B O 1
ATOM 6324 N N . ARG B 1 300 ? 36.694 68.855 67.100 1.00 7.95 300 ARG B N 1
ATOM 6325 C CA . ARG B 1 300 ? 36.939 69.472 68.392 1.00 9.03 300 ARG B CA 1
ATOM 6326 C C . ARG B 1 300 ? 36.944 70.976 68.175 1.00 8.57 300 ARG B C 1
ATOM 6327 O O . ARG B 1 300 ? 37.616 71.471 67.272 1.00 9.59 300 ARG B O 1
ATOM 6335 N N . ASN B 1 301 ? 36.163 71.694 68.971 1.00 7.53 301 ASN B N 1
ATOM 6336 C CA . ASN B 1 301 ? 36.165 73.147 68.900 1.00 7.23 301 ASN B CA 1
ATOM 6337 C C . ASN B 1 301 ? 36.480 73.558 70.321 1.00 8.35 301 ASN B C 1
ATOM 6338 O O . ASN B 1 301 ? 36.167 72.837 71.273 1.00 8.45 301 ASN B O 1
ATOM 6343 N N . PHE B 1 302 ? 37.100 74.715 70.478 1.00 7.59 302 PHE B N 1
ATOM 6344 C CA . PHE B 1 302 ? 37.557 75.086 71.802 1.00 8.26 302 PHE B CA 1
ATOM 6345 C C . PHE B 1 302 ? 37.781 76.569 72.016 1.00 7.43 302 PHE B C 1
ATOM 6346 O O . PHE B 1 302 ? 37.710 77.370 71.085 1.00 9.05 302 PHE B O 1
ATOM 6354 N N . ILE B 1 303 ? 38.072 76.904 73.269 1.00 7.96 303 ILE B N 1
ATOM 6355 C CA . ILE B 1 303 ? 38.392 78.263 73.679 1.00 8.55 303 ILE B CA 1
ATOM 6356 C C . ILE B 1 303 ? 39.543 78.157 74.672 1.00 9.48 303 ILE B C 1
ATOM 6357 O O . ILE B 1 303 ? 39.474 77.392 75.638 1.00 9.13 303 ILE B O 1
ATOM 6362 N N . ASN B 1 304 ? 40.609 78.909 74.411 1.00 10.00 304 ASN B N 1
ATOM 6363 C CA . ASN B 1 304 ? 41.779 78.930 75.288 1.00 9.98 304 ASN B CA 1
ATOM 6364 C C . ASN B 1 304 ? 41.755 80.215 76.106 1.00 10.67 304 ASN B C 1
ATOM 6365 O O . ASN B 1 304 ? 41.655 81.303 75.541 1.00 11.02 304 ASN B O 1
ATOM 6370 N N . ILE B 1 305 ? 41.839 80.105 77.427 1.00 10.90 305 ILE B N 1
ATOM 6371 C CA . ILE B 1 305 ? 41.883 81.312 78.248 1.00 10.53 305 ILE B CA 1
ATOM 6372 C C . ILE B 1 305 ? 43.215 81.370 78.979 1.00 11.09 305 ILE B C 1
ATOM 6373 O O . ILE B 1 305 ? 43.769 80.341 79.362 1.00 9.12 305 ILE B O 1
ATOM 6378 N N . LEU B 1 306 ? 43.726 82.584 79.147 1.00 10.14 306 LEU B N 1
ATOM 6379 C CA . LEU B 1 306 ? 44.986 82.824 79.844 1.00 11.01 306 LEU B CA 1
ATOM 6380 C C . LEU B 1 306 ? 44.649 83.600 81.114 1.00 11.86 306 LEU B C 1
ATOM 6381 O O . LEU B 1 306 ? 44.488 84.821 81.082 1.00 10.83 306 LEU B O 1
ATOM 6386 N N . PRO B 1 307 ? 44.525 82.896 82.250 1.00 11.43 307 PRO B N 1
ATOM 6387 C CA . PRO B 1 307 ? 44.199 83.509 83.543 1.00 12.89 307 PRO B CA 1
ATOM 6388 C C . PRO B 1 307 ? 45.248 84.520 84.005 1.00 13.08 307 PRO B C 1
ATOM 6389 O O . PRO B 1 307 ? 46.434 84.359 83.730 1.00 13.04 307 PRO B O 1
ATOM 6393 N N . PRO B 1 308 ? 44.815 85.572 84.721 1.00 14.27 308 PRO B N 1
ATOM 6394 C CA . PRO B 1 308 ? 45.731 86.603 85.218 1.00 14.63 308 PRO B CA 1
ATOM 6395 C C . PRO B 1 308 ? 46.688 86.052 86.270 1.00 14.84 308 PRO B C 1
ATOM 6396 O O . PRO B 1 308 ? 47.798 86.557 86.443 1.00 16.99 308 PRO B O 1
ATOM 6400 N N . ASN B 1 309 ? 46.242 85.016 86.970 1.00 14.88 309 ASN B N 1
ATOM 6401 C CA . ASN B 1 309 ? 47.049 84.367 87.993 1.00 15.50 309 ASN B CA 1
ATOM 6402 C C . ASN B 1 309 ? 47.303 82.942 87.508 1.00 15.95 309 ASN B C 1
ATOM 6403 O O . ASN B 1 309 ? 46.444 82.334 86.873 1.00 14.19 309 ASN B O 1
ATOM 6408 N N . PRO B 1 310 ? 48.490 82.394 87.793 1.00 16.63 310 PRO B N 1
ATOM 6409 C CA . PRO B 1 310 ? 48.819 81.033 87.358 1.00 17.14 310 PRO B CA 1
ATOM 6410 C C . PRO B 1 310 ? 47.878 79.944 87.860 1.00 16.58 310 PRO B C 1
ATOM 6411 O O . PRO B 1 310 ? 47.418 79.979 89.002 1.00 15.87 310 PRO B O 1
ATOM 6415 N N . ILE B 1 311 ? 47.573 78.991 86.985 1.00 14.74 311 ILE B N 1
ATOM 6416 C CA . ILE B 1 311 ? 46.748 77.852 87.360 1.00 14.15 311 ILE B CA 1
ATOM 6417 C C . ILE B 1 311 ? 47.674 76.655 87.195 1.00 14.51 311 ILE B C 1
ATOM 6418 O O . ILE B 1 311 ? 48.616 76.697 86.399 1.00 15.89 311 ILE B O 1
ATOM 6423 N N . GLU B 1 312 ? 47.429 75.598 87.956 1.00 14.32 312 GLU B N 1
ATOM 6424 C CA . GLU B 1 312 ? 48.289 74.427 87.884 1.00 14.47 312 GLU B CA 1
ATOM 6425 C C . GLU B 1 312 ? 47.889 73.439 86.798 1.00 14.51 312 GLU B C 1
ATOM 6426 O O . GLU B 1 312 ? 46.707 73.289 86.482 1.00 14.25 312 GLU B O 1
ATOM 6432 N N . PRO B 1 313 ? 48.882 72.761 86.201 1.00 14.28 313 PRO B N 1
ATOM 6433 C CA . PRO B 1 313 ? 48.634 71.772 85.146 1.00 14.30 313 PRO B CA 1
ATOM 6434 C C . PRO B 1 313 ? 47.833 70.620 85.740 1.00 12.98 313 PRO B C 1
ATOM 6435 O O . PRO B 1 313 ? 48.053 70.234 86.889 1.00 13.02 313 PRO B O 1
ATOM 6439 N N . THR B 1 314 ? 46.916 70.063 84.957 1.00 11.61 314 THR B N 1
ATOM 6440 C CA . THR B 1 314 ? 46.097 68.952 85.430 1.00 12.15 314 THR B CA 1
ATOM 6441 C C . THR B 1 314 ? 45.851 67.941 84.331 1.00 12.72 314 THR B C 1
ATOM 6442 O O . THR B 1 314 ? 46.062 68.221 83.152 1.00 13.51 314 THR B O 1
ATOM 6446 N N . ILE B 1 315 ? 45.419 66.753 84.733 1.00 11.82 315 ILE B N 1
ATOM 6447 C CA . ILE B 1 315 ? 45.063 65.727 83.774 1.00 12.38 315 ILE B CA 1
ATOM 6448 C C . ILE B 1 315 ? 43.545 65.847 83.740 1.00 10.91 315 ILE B C 1
ATOM 6449 O O . ILE B 1 315 ? 42.920 66.144 84.760 1.00 12.01 315 ILE B O 1
ATOM 6454 N N . VAL B 1 316 ? 42.952 65.647 82.571 1.00 10.22 316 VAL B N 1
ATOM 6455 C CA . VAL B 1 316 ? 41.506 65.754 82.433 1.00 9.56 316 VAL B CA 1
ATOM 6456 C C . VAL B 1 316 ? 40.782 64.639 83.181 1.00 9.14 316 VAL B C 1
ATOM 6457 O O . VAL B 1 316 ? 41.064 63.460 82.972 1.00 9.34 316 VAL B O 1
ATOM 6461 N N . THR B 1 317 ? 39.856 65.017 84.060 1.00 7.83 317 THR B N 1
ATOM 6462 C CA . THR B 1 317 ? 39.082 64.038 84.822 1.00 8.96 317 THR B CA 1
ATOM 6463 C C . THR B 1 317 ? 37.601 64.405 84.899 1.00 9.81 317 THR B C 1
ATOM 6464 O O . THR B 1 317 ? 36.749 63.533 85.053 1.00 9.09 317 THR B O 1
ATOM 6468 N N . VAL B 1 318 ? 37.298 65.695 84.795 1.00 9.15 318 VAL B N 1
ATOM 6469 C CA . VAL B 1 318 ? 35.918 66.164 84.869 1.00 9.27 318 VAL B CA 1
ATOM 6470 C C . VAL B 1 318 ? 35.303 66.278 83.481 1.00 8.28 318 VAL B C 1
ATOM 6471 O O . VAL B 1 318 ? 35.820 66.987 82.615 1.00 9.03 318 VAL B O 1
ATOM 6475 N N . LEU B 1 319 ? 34.202 65.566 83.272 1.00 8.07 319 LEU B N 1
ATOM 6476 C CA . LEU B 1 319 ? 33.528 65.584 81.983 1.00 7.42 319 LEU B CA 1
ATOM 6477 C C . LEU B 1 319 ? 32.117 66.144 82.077 1.00 7.41 319 LEU B C 1
ATOM 6478 O O . LEU B 1 319 ? 31.360 65.803 82.989 1.00 8.77 319 LEU B O 1
ATOM 6483 N N . GLY B 1 320 ? 31.782 67.011 81.125 1.00 8.90 320 GLY B N 1
ATOM 6484 C CA . GLY B 1 320 ? 30.458 67.603 81.054 1.00 8.28 320 GLY B CA 1
ATOM 6485 C C . GLY B 1 320 ? 29.829 66.986 79.821 1.00 7.86 320 GLY B C 1
ATOM 6486 O O . GLY B 1 320 ? 30.117 67.396 78.698 1.00 8.97 320 GLY B O 1
ATOM 6487 N N . ILE B 1 321 ? 28.965 66.001 80.030 1.00 8.41 321 ILE B N 1
ATOM 6488 C CA . ILE B 1 321 ? 28.342 65.276 78.934 1.00 7.83 321 ILE B CA 1
ATOM 6489 C C . ILE B 1 321 ? 26.931 65.695 78.547 1.00 9.79 321 ILE B C 1
ATOM 6490 O O . ILE B 1 321 ? 26.023 65.698 79.372 1.00 9.64 321 ILE B O 1
ATOM 6495 N N . SER B 1 322 ? 26.758 66.051 77.280 1.00 10.45 322 SER B N 1
ATOM 6496 C CA . SER B 1 322 ? 25.443 66.388 76.756 1.00 11.27 322 SER B CA 1
ATOM 6497 C C . SER B 1 322 ? 25.161 65.304 75.715 1.00 12.89 322 SER B C 1
ATOM 6498 O O . SER B 1 322 ? 26.061 64.546 75.346 1.00 12.72 322 SER B O 1
ATOM 6501 N N . ASN B 1 323 ? 23.924 65.211 75.248 1.00 13.43 323 ASN B N 1
ATOM 6502 C CA . ASN B 1 323 ? 23.569 64.193 74.263 1.00 14.63 323 ASN B CA 1
ATOM 6503 C C . ASN B 1 323 ? 24.259 64.390 72.914 1.00 14.16 323 ASN B C 1
ATOM 6504 O O . ASN B 1 323 ? 24.648 63.421 72.259 1.00 15.05 323 ASN B O 1
ATOM 6509 N N . ASP B 1 324 ? 24.432 65.643 72.508 1.00 11.64 324 ASP B N 1
ATOM 6510 C CA . ASP B 1 324 ? 25.033 65.938 71.210 1.00 12.67 324 ASP B CA 1
ATOM 6511 C C . ASP B 1 324 ? 26.497 66.374 71.214 1.00 10.23 324 ASP B C 1
ATOM 6512 O O . ASP B 1 324 ? 27.114 66.482 70.154 1.00 10.39 324 ASP B O 1
ATOM 6517 N N . PHE B 1 325 ? 27.053 66.626 72.392 1.00 8.68 325 PHE B N 1
ATOM 6518 C CA . PHE B 1 325 ? 28.446 67.047 72.491 1.00 8.52 325 PHE B CA 1
ATOM 6519 C C . PHE B 1 325 ? 29.002 66.734 73.875 1.00 8.03 325 PHE B C 1
ATOM 6520 O O . PHE B 1 325 ? 28.260 66.679 74.856 1.00 8.71 325 PHE B O 1
ATOM 6528 N N . TYR B 1 326 ? 30.312 66.523 73.940 1.00 7.98 326 TYR B N 1
ATOM 6529 C CA . TYR B 1 326 ? 30.984 66.170 75.188 1.00 8.27 326 TYR B CA 1
ATOM 6530 C C . TYR B 1 326 ? 32.072 67.197 75.454 1.00 8.58 326 TYR B C 1
ATOM 6531 O O . TYR B 1 326 ? 32.836 67.538 74.555 1.00 8.44 326 TYR B O 1
ATOM 6540 N N . GLN B 1 327 ? 32.165 67.667 76.694 1.00 7.50 327 GLN B N 1
ATOM 6541 C CA . GLN B 1 327 ? 33.128 68.712 77.011 1.00 8.41 327 GLN B CA 1
ATOM 6542 C C . GLN B 1 327 ? 34.019 68.477 78.225 1.00 7.65 327 GLN B C 1
ATOM 6543 O O . GLN B 1 327 ? 33.699 67.686 79.110 1.00 7.24 327 GLN B O 1
ATOM 6549 N N . CYS B 1 328 ? 35.147 69.180 78.249 1.00 8.44 328 CYS B N 1
ATOM 6550 C CA . CYS B 1 328 ? 36.101 69.080 79.345 1.00 9.88 328 CYS B CA 1
ATOM 6551 C C . CYS B 1 328 ? 37.067 70.258 79.272 1.00 10.25 328 CYS B C 1
ATOM 6552 O O . CYS B 1 328 ? 37.005 71.061 78.341 1.00 9.39 328 CYS B O 1
ATOM 6555 N N . SER B 1 329 ? 37.952 70.364 80.256 1.00 8.24 329 SER B N 1
ATOM 6556 C CA . SER B 1 329 ? 38.927 71.441 80.274 1.00 10.51 329 SER B CA 1
ATOM 6557 C C . SER B 1 329 ? 40.288 70.905 80.691 1.00 11.76 329 SER B C 1
ATOM 6558 O O . SER B 1 329 ? 40.421 70.210 81.695 1.00 14.51 329 SER B O 1
ATOM 6561 N N . PHE B 1 330 ? 41.292 71.239 79.892 1.00 11.93 330 PHE B N 1
ATOM 6562 C CA . PHE B 1 330 ? 42.666 70.818 80.116 1.00 12.37 330 PHE B CA 1
ATOM 6563 C C . PHE B 1 330 ? 43.481 72.049 80.515 1.00 11.49 330 PHE B C 1
ATOM 6564 O O . PHE B 1 330 ? 43.421 73.078 79.839 1.00 13.44 330 PHE B O 1
ATOM 6572 N N . SER B 1 331 ? 44.206 71.965 81.627 1.00 10.38 331 SER B N 1
ATOM 6573 C CA . SER B 1 331 ? 45.046 73.085 82.053 1.00 10.92 331 SER B CA 1
ATOM 6574 C C . SER B 1 331 ? 46.486 72.644 81.834 1.00 11.42 331 SER B C 1
ATOM 6575 O O . SER B 1 331 ? 46.838 71.487 82.079 1.00 11.90 331 SER B O 1
ATOM 6578 N N . SER B 1 332 ? 47.319 73.562 81.364 1.00 10.96 332 SER B N 1
ATOM 6579 C CA . SER B 1 332 ? 48.698 73.214 81.067 1.00 11.86 332 SER B CA 1
ATOM 6580 C C . SER B 1 332 ? 49.683 74.364 81.180 1.00 11.83 332 SER B C 1
ATOM 6581 O O . SER B 1 332 ? 49.302 75.532 81.236 1.00 11.90 332 SER B O 1
ATOM 6584 N N . LEU B 1 333 ? 50.960 74.005 81.219 1.00 13.11 333 LEU B N 1
ATOM 6585 C CA . LEU B 1 333 ? 52.035 74.978 81.267 1.00 13.97 333 LEU B CA 1
ATOM 6586 C C . LEU B 1 333 ? 52.118 75.531 79.850 1.00 14.66 333 LEU B C 1
ATOM 6587 O O . LEU B 1 333 ? 51.601 74.927 78.915 1.00 14.51 333 LEU B O 1
ATOM 6592 N N . PRO B 1 334 ? 52.763 76.690 79.670 1.00 14.86 334 PRO B N 1
ATOM 6593 C CA . PRO B 1 334 ? 52.871 77.259 78.323 1.00 15.12 334 PRO B CA 1
ATOM 6594 C C . PRO B 1 334 ? 53.608 76.322 77.364 1.00 14.58 334 PRO B C 1
ATOM 6595 O O . PRO B 1 334 ? 54.366 75.453 77.796 1.00 16.19 334 PRO B O 1
ATOM 6599 N N . PHE B 1 335 ? 53.369 76.498 76.067 1.00 16.02 335 PHE B N 1
ATOM 6600 C CA . PHE B 1 335 ? 54.000 75.677 75.031 1.00 17.41 335 PHE B CA 1
ATOM 6601 C C . PHE B 1 335 ? 55.244 76.376 74.482 1.00 17.83 335 PHE B C 1
ATOM 6602 O O . PHE B 1 335 ? 55.144 77.461 73.910 1.00 18.40 335 PHE B O 1
ATOM 6610 N N . THR B 1 336 ? 56.409 75.756 74.649 1.00 19.24 336 THR B N 1
ATOM 6611 C CA . THR B 1 336 ? 57.656 76.328 74.145 1.00 20.21 336 THR B CA 1
ATOM 6612 C C . THR B 1 336 ? 57.671 76.186 72.625 1.00 19.04 336 THR B C 1
ATOM 6613 O O . THR B 1 336 ? 58.054 77.105 71.901 1.00 19.83 336 THR B O 1
ATOM 6617 N N . THR B 1 337 ? 57.251 75.017 72.154 1.00 17.25 337 THR B N 1
ATOM 6618 C CA . THR B 1 337 ? 57.173 74.723 70.729 1.00 16.23 337 THR B CA 1
ATOM 6619 C C . THR B 1 337 ? 55.784 74.127 70.506 1.00 14.71 337 THR B C 1
ATOM 6620 O O . THR B 1 337 ? 55.126 73.716 71.458 1.00 14.50 337 THR B O 1
ATOM 6624 N N . PRO B 1 338 ? 55.322 74.073 69.250 1.00 15.75 338 PRO B N 1
ATOM 6625 C CA . PRO B 1 338 ? 53.991 73.525 68.963 1.00 15.50 338 PRO B CA 1
ATOM 6626 C C . PRO B 1 338 ? 53.796 72.020 69.148 1.00 14.36 338 PRO B C 1
ATOM 6627 O O . PRO B 1 338 ? 54.560 71.220 68.611 1.00 12.68 338 PRO B O 1
ATOM 6631 N N . PRO B 1 339 ? 52.783 71.619 69.938 1.00 12.41 339 PRO B N 1
ATOM 6632 C CA . PRO B 1 339 ? 52.521 70.187 70.142 1.00 11.85 339 PRO B CA 1
ATOM 6633 C C . PRO B 1 339 ? 51.693 69.833 68.905 1.00 11.68 339 PRO B C 1
ATOM 6634 O O . PRO B 1 339 ? 50.558 70.289 68.776 1.00 11.45 339 PRO B O 1
ATOM 6638 N N . PHE B 1 340 ? 52.251 69.051 67.988 1.00 11.06 340 PHE B N 1
ATOM 6639 C CA . PHE B 1 340 ? 51.524 68.736 66.764 1.00 10.67 340 PHE B CA 1
ATOM 6640 C C . PHE B 1 340 ? 50.154 68.115 67.003 1.00 9.95 340 PHE B C 1
ATOM 6641 O O . PHE B 1 340 ? 50.008 67.174 67.782 1.00 11.66 340 PHE B O 1
ATOM 6649 N N . GLY B 1 341 ? 49.152 68.661 66.322 1.00 9.56 341 GLY B N 1
ATOM 6650 C CA . GLY B 1 341 ? 47.799 68.157 66.456 1.00 10.67 341 GLY B CA 1
ATOM 6651 C C . GLY B 1 341 ? 46.971 68.840 67.527 1.00 10.58 341 GLY B C 1
ATOM 6652 O O . GLY B 1 341 ? 45.745 68.756 67.497 1.00 10.80 341 GLY B O 1
ATOM 6653 N N . PHE B 1 342 ? 47.614 69.517 68.475 1.00 11.46 342 PHE B N 1
ATOM 6654 C CA . PHE B 1 342 ? 46.856 70.181 69.532 1.00 10.53 342 PHE B CA 1
ATOM 6655 C C . PHE B 1 342 ? 46.035 71.302 68.917 1.00 10.71 342 PHE B C 1
ATOM 6656 O O . PHE B 1 342 ? 44.837 71.422 69.165 1.00 10.81 342 PHE B O 1
ATOM 6664 N N . PHE B 1 343 ? 46.698 72.138 68.128 1.00 11.12 343 PHE B N 1
ATOM 6665 C CA . PHE B 1 343 ? 46.020 73.205 67.415 1.00 11.19 343 PHE B CA 1
ATOM 6666 C C . PHE B 1 343 ? 45.986 72.655 65.983 1.00 11.45 343 PHE B C 1
ATOM 6667 O O . PHE B 1 343 ? 46.879 71.907 65.579 1.00 11.66 343 PHE B O 1
ATOM 6675 N N . PRO B 1 344 ? 44.946 72.991 65.207 1.00 12.43 344 PRO B N 1
ATOM 6676 C CA . PRO B 1 344 ? 44.787 72.504 63.831 1.00 12.36 344 PRO B CA 1
ATOM 6677 C C . PRO B 1 344 ? 45.834 72.811 62.767 1.00 13.33 344 PRO B C 1
ATOM 6678 O O . PRO B 1 344 ? 45.917 72.090 61.769 1.00 11.44 344 PRO B O 1
ATOM 6682 N N . SER B 1 345 ? 46.618 73.866 62.978 1.00 13.17 345 SER B N 1
ATOM 6683 C CA . SER B 1 345 ? 47.654 74.276 62.032 1.00 16.86 345 SER B CA 1
ATOM 6684 C C . SER B 1 345 ? 48.925 74.629 62.791 1.00 17.00 345 SER B C 1
ATOM 6685 O O . SER B 1 345 ? 48.884 74.903 63.985 1.00 17.36 345 SER B O 1
ATOM 6688 N N . SER B 1 346 ? 50.052 74.637 62.089 1.00 20.13 346 SER B N 1
ATOM 6689 C CA . SER B 1 346 ? 51.326 74.963 62.717 1.00 22.31 346 SER B CA 1
ATOM 6690 C C . SER B 1 346 ? 51.507 76.474 62.866 1.00 23.50 346 SER B C 1
ATOM 6691 O O . SER B 1 346 ? 52.439 76.930 63.526 1.00 24.46 346 SER B O 1
ATOM 6694 N N . SER B 1 347 ? 50.605 77.240 62.262 1.00 23.47 347 SER B N 1
ATOM 6695 C CA . SER B 1 347 ? 50.662 78.700 62.300 1.00 25.45 347 SER B CA 1
ATOM 6696 C C . SER B 1 347 ? 50.007 79.328 63.537 1.00 24.38 347 SER B C 1
ATOM 6697 O O . SER B 1 347 ? 50.006 80.548 63.703 1.00 26.36 347 SER B O 1
ATOM 6700 N N . TYR B 1 348 ? 49.475 78.486 64.409 1.00 22.55 348 TYR B N 1
ATOM 6701 C CA . TYR B 1 348 ? 48.775 78.924 65.614 1.00 18.64 348 TYR B CA 1
ATOM 6702 C C . TYR B 1 348 ? 49.644 79.604 66.686 1.00 17.32 348 TYR B C 1
ATOM 6703 O O . TYR B 1 348 ? 50.756 79.165 66.968 1.00 16.40 348 TYR B O 1
ATOM 6712 N N . PRO B 1 349 ? 49.138 80.689 67.302 1.00 17.75 349 PRO B N 1
ATOM 6713 C CA . PRO B 1 349 ? 49.889 81.399 68.345 1.00 17.40 349 PRO B CA 1
ATOM 6714 C C . PRO B 1 349 ? 49.990 80.525 69.598 1.00 17.27 349 PRO B C 1
ATOM 6715 O O . PRO B 1 349 ? 48.989 79.984 70.061 1.00 17.41 349 PRO B O 1
ATOM 6719 N N . LEU B 1 350 ? 51.195 80.386 70.142 1.00 15.43 350 LEU B N 1
ATOM 6720 C CA . LEU B 1 350 ? 51.398 79.549 71.322 1.00 15.14 350 LEU B CA 1
ATOM 6721 C C . LEU B 1 350 ? 51.193 80.273 72.647 1.00 15.32 350 LEU B C 1
ATOM 6722 O O . LEU B 1 350 ? 51.516 81.454 72.781 1.00 15.37 350 LEU B O 1
ATOM 6727 N N . PRO B 1 351 ? 50.650 79.568 73.650 1.00 14.35 351 PRO B N 1
ATOM 6728 C CA . PRO B 1 351 ? 50.428 80.189 74.960 1.00 15.23 351 PRO B CA 1
ATOM 6729 C C . PRO B 1 351 ? 51.769 80.350 75.679 1.00 15.84 351 PRO B C 1
ATOM 6730 O O . PRO B 1 351 ? 52.542 79.395 75.771 1.00 16.71 351 PRO B O 1
ATOM 6734 N N . ASN B 1 352 ? 52.061 81.550 76.175 1.00 15.68 352 ASN B N 1
ATOM 6735 C CA . ASN B 1 352 ? 53.328 81.758 76.873 1.00 18.18 352 ASN B CA 1
ATOM 6736 C C . ASN B 1 352 ? 53.196 81.824 78.386 1.00 17.31 352 ASN B C 1
ATOM 6737 O O . ASN B 1 352 ? 54.134 82.209 79.084 1.00 18.38 352 ASN B O 1
ATOM 6742 N N . SER B 1 353 ? 52.023 81.453 78.883 1.00 16.44 353 SER B N 1
ATOM 6743 C CA . SER B 1 353 ? 51.754 81.415 80.315 1.00 16.29 353 SER B CA 1
ATOM 6744 C C . SER B 1 353 ? 50.809 80.234 80.517 1.00 14.81 353 SER B C 1
ATOM 6745 O O . SER B 1 353 ? 50.368 79.630 79.538 1.00 15.43 353 SER B O 1
ATOM 6748 N N . THR B 1 354 ? 50.506 79.886 81.764 1.00 13.57 354 THR B N 1
ATOM 6749 C CA . THR B 1 354 ? 49.600 78.762 81.996 1.00 13.62 354 THR B CA 1
ATOM 6750 C C . THR B 1 354 ? 48.248 79.105 81.387 1.00 13.53 354 THR B C 1
ATOM 6751 O O . THR B 1 354 ? 47.825 80.262 81.404 1.00 13.44 354 THR B O 1
ATOM 6755 N N . PHE B 1 355 ? 47.570 78.100 80.846 1.00 11.86 355 PHE B N 1
ATOM 6756 C CA . PHE B 1 355 ? 46.280 78.326 80.210 1.00 11.12 355 PHE B CA 1
ATOM 6757 C C . PHE B 1 355 ? 45.323 77.160 80.384 1.00 9.79 355 PHE B C 1
ATOM 6758 O O . PHE B 1 355 ? 45.719 76.071 80.794 1.00 10.60 355 PHE B O 1
ATOM 6766 N N . ALA B 1 356 ? 44.055 77.414 80.082 1.00 9.70 356 ALA B N 1
ATOM 6767 C CA . ALA B 1 356 ? 43.017 76.398 80.162 1.00 9.29 356 ALA B CA 1
ATOM 6768 C C . ALA B 1 356 ? 42.419 76.256 78.772 1.00 10.21 356 ALA B C 1
ATOM 6769 O O . ALA B 1 356 ? 42.129 77.248 78.101 1.00 9.51 356 ALA B O 1
ATOM 6771 N N . HIS B 1 357 ? 42.243 75.009 78.355 1.00 9.31 357 HIS B N 1
ATOM 6772 C CA . HIS B 1 357 ? 41.709 74.664 77.046 1.00 9.44 357 HIS B CA 1
ATOM 6773 C C . HIS B 1 357 ? 40.331 74.042 77.234 1.00 9.55 357 HIS B C 1
ATOM 6774 O O . HIS B 1 357 ? 40.232 72.889 77.645 1.00 12.68 357 HIS B O 1
ATOM 6781 N N . PHE B 1 358 ? 39.273 74.802 76.967 1.00 8.33 358 PHE B N 1
ATOM 6782 C CA . PHE B 1 358 ? 37.923 74.258 77.088 1.00 9.45 358 PHE B CA 1
ATOM 6783 C C . PHE B 1 358 ? 37.595 73.654 75.733 1.00 10.23 358 PHE B C 1
ATOM 6784 O O . PHE B 1 358 ? 37.515 74.367 74.734 1.00 10.17 358 PHE B O 1
ATOM 6792 N N . ALA B 1 359 ? 37.402 72.338 75.704 1.00 8.78 359 ALA B N 1
ATOM 6793 C CA . ALA B 1 359 ? 37.133 71.645 74.453 1.00 9.31 359 ALA B CA 1
ATOM 6794 C C . ALA B 1 359 ? 35.749 71.017 74.380 1.00 9.43 359 ALA B C 1
ATOM 6795 O O . ALA B 1 359 ? 35.185 70.571 75.383 1.00 9.05 359 ALA B O 1
ATOM 6797 N N . SER B 1 360 ? 35.214 70.986 73.166 1.00 7.81 360 SER B N 1
ATOM 6798 C CA . SER B 1 360 ? 33.896 70.429 72.913 1.00 8.76 360 SER B CA 1
ATOM 6799 C C . SER B 1 360 ? 33.990 69.444 71.749 1.00 8.87 360 SER B C 1
ATOM 6800 O O . SER B 1 360 ? 34.488 69.789 70.672 1.00 9.36 360 SER B O 1
ATOM 6803 N N . LYS B 1 361 ? 33.531 68.217 71.984 1.00 8.30 361 LYS B N 1
ATOM 6804 C CA . LYS B 1 361 ? 33.550 67.163 70.972 1.00 8.67 361 LYS B CA 1
ATOM 6805 C C . LYS B 1 361 ? 32.132 66.864 70.504 1.00 8.32 361 LYS B C 1
ATOM 6806 O O . LYS B 1 361 ? 31.263 66.545 71.312 1.00 7.90 361 LYS B O 1
ATOM 6812 N N . VAL B 1 362 ? 31.897 66.968 69.202 1.00 8.54 362 VAL B N 1
ATOM 6813 C CA . VAL B 1 362 ? 30.580 66.674 68.655 1.00 8.02 362 VAL B CA 1
ATOM 6814 C C . VAL B 1 362 ? 30.363 65.159 68.644 1.00 9.11 362 VAL B C 1
ATOM 6815 O O . VAL B 1 362 ? 31.262 64.394 68.298 1.00 9.00 362 VAL B O 1
ATOM 6819 N N . ALA B 1 363 ? 29.170 64.732 69.046 1.00 8.22 363 ALA B N 1
ATOM 6820 C CA . ALA B 1 363 ? 28.830 63.312 69.082 1.00 8.80 363 ALA B CA 1
ATOM 6821 C C . ALA B 1 363 ? 28.799 62.722 67.673 1.00 9.34 363 ALA B C 1
ATOM 6822 O O . ALA B 1 363 ? 28.597 63.443 66.695 1.00 8.90 363 ALA B O 1
ATOM 6824 N N . GLY B 1 364 ? 28.998 61.409 67.577 1.00 8.82 364 GLY B N 1
ATOM 6825 C CA . GLY B 1 364 ? 28.983 60.749 66.281 1.00 9.45 364 GLY B CA 1
ATOM 6826 C C . GLY B 1 364 ? 30.377 60.500 65.738 1.00 9.45 364 GLY B C 1
ATOM 6827 O O . GLY B 1 364 ? 31.089 59.622 66.233 1.00 8.87 364 GLY B O 1
ATOM 6828 N N . PRO B 1 365 ? 30.800 61.249 64.706 1.00 8.63 365 PRO B N 1
ATOM 6829 C CA . PRO B 1 365 ? 30.040 62.307 64.027 1.00 9.09 365 PRO B CA 1
ATOM 6830 C C . PRO B 1 365 ? 29.280 61.698 62.853 1.00 9.76 365 PRO B C 1
ATOM 6831 O O . PRO B 1 365 ? 29.576 60.580 62.438 1.00 9.15 365 PRO B O 1
ATOM 6835 N N . LEU B 1 366 ? 28.307 62.429 62.315 1.00 9.21 366 LEU B N 1
ATOM 6836 C CA . LEU B 1 366 ? 27.541 61.930 61.179 1.00 9.56 366 LEU B CA 1
ATOM 6837 C C . LEU B 1 366 ? 28.339 62.056 59.886 1.00 8.59 366 LEU B C 1
ATOM 6838 O O . LEU B 1 366 ? 28.168 61.258 58.962 1.00 8.65 366 LEU B O 1
ATOM 6843 N N . SER B 1 367 ? 29.212 63.057 59.828 1.00 8.30 367 SER B N 1
ATOM 6844 C CA . SER B 1 367 ? 30.047 63.292 58.651 1.00 7.94 367 SER B CA 1
ATOM 6845 C C . SER B 1 367 ? 31.145 62.243 58.579 1.00 8.97 367 SER B C 1
ATOM 6846 O O . SER B 1 367 ? 31.620 61.766 59.607 1.00 7.93 367 SER B O 1
ATOM 6849 N N . TYR B 1 368 ? 31.558 61.898 57.365 1.00 7.86 368 TYR B N 1
ATOM 6850 C CA . TYR B 1 368 ? 32.613 60.911 57.192 1.00 9.20 368 TYR B CA 1
ATOM 6851 C C . TYR B 1 368 ? 33.317 61.067 55.855 1.00 9.13 368 TYR B C 1
ATOM 6852 O O . TYR B 1 368 ? 32.814 61.722 54.940 1.00 9.29 368 TYR B O 1
ATOM 6861 N N . GLY B 1 369 ? 34.491 60.455 55.762 1.00 8.71 369 GLY B N 1
ATOM 6862 C CA . GLY B 1 369 ? 35.273 60.500 54.545 1.00 9.70 369 GLY B CA 1
ATOM 6863 C C . GLY B 1 369 ? 35.822 59.121 54.245 1.00 9.59 369 GLY B C 1
ATOM 6864 O O . GLY B 1 369 ? 35.205 58.105 54.584 1.00 12.03 369 GLY B O 1
ATOM 6865 N N . SER B 1 370 ? 36.988 59.075 53.613 1.00 9.91 370 SER B N 1
ATOM 6866 C CA . SER B 1 370 ? 37.581 57.796 53.271 1.00 10.84 370 SER B CA 1
ATOM 6867 C C . SER B 1 370 ? 39.097 57.811 53.342 1.00 10.42 370 SER B C 1
ATOM 6868 O O . SER B 1 370 ? 39.729 58.867 53.470 1.00 10.55 370 SER B O 1
ATOM 6871 N N . LEU B 1 371 ? 39.667 56.616 53.257 1.00 10.67 371 LEU B N 1
ATOM 6872 C CA . LEU B 1 371 ? 41.106 56.439 53.294 1.00 11.20 371 LEU B CA 1
ATOM 6873 C C . LEU B 1 371 ? 41.557 55.808 51.983 1.00 11.28 371 LEU B C 1
ATOM 6874 O O . LEU B 1 371 ? 40.901 54.905 51.463 1.00 12.06 371 LEU B O 1
ATOM 6879 N N . THR B 1 372 ? 42.667 56.308 51.450 1.00 11.92 372 THR B N 1
ATOM 6880 C CA . THR B 1 372 ? 43.243 55.794 50.213 1.00 13.51 372 THR B CA 1
ATOM 6881 C C . THR B 1 372 ? 44.751 55.724 50.410 1.00 11.82 372 THR B C 1
ATOM 6882 O O . THR B 1 372 ? 45.300 56.392 51.284 1.00 11.68 372 THR B O 1
ATOM 6886 N N . LEU B 1 373 ? 45.422 54.909 49.605 1.00 11.33 373 LEU B N 1
ATOM 6887 C CA . LEU B 1 373 ? 46.866 54.769 49.721 1.00 11.90 373 LEU B CA 1
ATOM 6888 C C . LEU B 1 373 ? 47.616 55.921 49.065 1.00 13.65 373 LEU B C 1
ATOM 6889 O O . LEU B 1 373 ? 47.167 56.467 48.058 1.00 14.68 373 LEU B O 1
ATOM 6894 N N . LYS B 1 374 ? 48.749 56.294 49.653 1.00 14.43 374 LYS B N 1
ATOM 6895 C CA . LYS B 1 374 ? 49.590 57.337 49.081 1.00 16.95 374 LYS B CA 1
ATOM 6896 C C . LYS B 1 374 ? 50.697 56.580 48.350 1.00 18.09 374 LYS B C 1
ATOM 6897 O O . LYS B 1 374 ? 51.264 57.065 47.371 1.00 20.88 374 LYS B O 1
ATOM 6903 N N . SER B 1 375 ? 50.990 55.379 48.839 1.00 16.74 375 SER B N 1
ATOM 6904 C CA . SER B 1 375 ? 51.984 54.502 48.227 1.00 15.56 375 SER B CA 1
ATOM 6905 C C . SER B 1 375 ? 51.305 53.159 47.984 1.00 15.42 375 SER B C 1
ATOM 6906 O O . SER B 1 375 ? 50.665 52.609 48.879 1.00 14.83 375 SER B O 1
ATOM 6909 N N . SER B 1 376 ? 51.442 52.628 46.776 1.00 15.90 376 SER B N 1
ATOM 6910 C CA . SER B 1 376 ? 50.817 51.354 46.450 1.00 16.20 376 SER B CA 1
ATOM 6911 C C . SER B 1 376 ? 51.640 50.153 46.914 1.00 15.86 376 SER B C 1
ATOM 6912 O O . SER B 1 376 ? 51.233 49.006 46.715 1.00 17.05 376 SER B O 1
ATOM 6915 N N . SER B 1 377 ? 52.782 50.410 47.548 1.00 16.28 377 SER B N 1
ATOM 6916 C CA . SER B 1 377 ? 53.642 49.317 47.994 1.00 17.91 377 SER B CA 1
ATOM 6917 C C . SER B 1 377 ? 54.326 49.488 49.350 1.00 18.30 377 SER B C 1
ATOM 6918 O O . SER B 1 377 ? 54.697 48.499 49.981 1.00 20.72 377 SER B O 1
ATOM 6921 N N . ASN B 1 378 ? 54.495 50.727 49.799 1.00 16.52 378 ASN B N 1
ATOM 6922 C CA . ASN B 1 378 ? 55.179 50.983 51.065 1.00 14.92 378 ASN B CA 1
ATOM 6923 C C . ASN B 1 378 ? 54.220 51.259 52.220 1.00 14.58 378 ASN B C 1
ATOM 6924 O O . ASN B 1 378 ? 53.603 52.321 52.285 1.00 12.64 378 ASN B O 1
ATOM 6929 N N . VAL B 1 379 ? 54.120 50.306 53.140 1.00 12.77 379 VAL B N 1
ATOM 6930 C CA . VAL B 1 379 ? 53.236 50.444 54.290 1.00 11.92 379 VAL B CA 1
ATOM 6931 C C . VAL B 1 379 ? 53.705 51.535 55.263 1.00 11.69 379 VAL B C 1
ATOM 6932 O O . VAL B 1 379 ? 52.935 51.981 56.114 1.00 11.20 379 VAL B O 1
ATOM 6936 N N . ARG B 1 380 ? 54.961 51.965 55.138 1.00 12.58 380 ARG B N 1
ATOM 6937 C CA . ARG B 1 380 ? 55.503 53.003 56.017 1.00 13.56 380 ARG B CA 1
ATOM 6938 C C . ARG B 1 380 ? 55.098 54.411 55.579 1.00 12.93 380 ARG B C 1
ATOM 6939 O O . ARG B 1 380 ? 55.345 55.388 56.292 1.00 14.26 380 ARG B O 1
ATOM 6947 N N . VAL B 1 381 ? 54.502 54.517 54.397 1.00 12.78 381 VAL B N 1
ATOM 6948 C CA . VAL B 1 381 ? 54.043 55.807 53.891 1.00 13.29 381 VAL B CA 1
ATOM 6949 C C . VAL B 1 381 ? 52.604 55.984 54.357 1.00 12.95 381 VAL B C 1
ATOM 6950 O O . VAL B 1 381 ? 51.741 55.160 54.061 1.00 13.48 381 VAL B O 1
ATOM 6954 N N . SER B 1 382 ? 52.354 57.058 55.094 1.00 12.87 382 SER B N 1
ATOM 6955 C CA . SER B 1 382 ? 51.026 57.328 55.621 1.00 14.03 382 SER B CA 1
ATOM 6956 C C . SER B 1 382 ? 49.965 57.427 54.546 1.00 13.10 382 SER B C 1
ATOM 6957 O O . SER B 1 382 ? 50.163 58.052 53.505 1.00 13.70 382 SER B O 1
ATOM 6961 N N . PRO B 1 383 ? 48.815 56.788 54.784 1.00 12.60 383 PRO B N 1
ATOM 6962 C CA . PRO B 1 383 ? 47.728 56.829 53.814 1.00 11.85 383 PRO B CA 1
ATOM 6963 C C . PRO B 1 383 ? 47.122 58.222 53.800 1.00 12.05 383 PRO B C 1
ATOM 6964 O O . PRO B 1 383 ? 47.343 59.020 54.711 1.00 12.90 383 PRO B O 1
ATOM 6968 N N . ASN B 1 384 ? 46.364 58.506 52.753 1.00 11.32 384 ASN B N 1
ATOM 6969 C CA . ASN B 1 384 ? 45.664 59.767 52.629 1.00 13.98 384 ASN B CA 1
ATOM 6970 C C . ASN B 1 384 ? 44.302 59.558 53.283 1.00 13.01 384 ASN B C 1
ATOM 6971 O O . ASN B 1 384 ? 43.651 58.533 53.069 1.00 12.32 384 ASN B O 1
ATOM 6979 N N . VAL B 1 385 ? 43.884 60.520 54.098 1.00 11.21 385 VAL B N 1
ATOM 6980 C CA . VAL B 1 385 ? 42.597 60.418 54.764 1.00 10.10 385 VAL B CA 1
ATOM 6981 C C . VAL B 1 385 ? 41.849 61.740 54.756 1.00 10.13 385 VAL B C 1
ATOM 6982 O O . VAL B 1 385 ? 42.446 62.800 54.918 1.00 9.53 385 VAL B O 1
ATOM 6988 N N . LYS B 1 386 ? 40.538 61.670 54.553 1.00 8.60 386 LYS B N 1
ATOM 6989 C CA . LYS B 1 386 ? 39.711 62.868 54.565 1.00 9.15 386 LYS B CA 1
ATOM 6990 C C . LYS B 1 386 ? 38.508 62.574 55.454 1.00 9.37 386 LYS B C 1
ATOM 6991 O O . LYS B 1 386 ? 37.915 61.503 55.359 1.00 9.65 386 LYS B O 1
ATOM 6997 N N . PHE B 1 387 ? 38.150 63.520 56.320 1.00 8.19 387 PHE B N 1
ATOM 6998 C CA . PHE B 1 387 ? 37.035 63.312 57.234 1.00 9.38 387 PHE B CA 1
ATOM 6999 C C . PHE B 1 387 ? 35.782 64.119 56.909 1.00 8.47 387 PHE B C 1
ATOM 7000 O O . PHE B 1 387 ? 34.706 63.835 57.434 1.00 9.27 387 PHE B O 1
ATOM 7008 N N . ASN B 1 388 ? 35.927 65.120 56.048 1.00 8.50 388 ASN B N 1
ATOM 7009 C CA . ASN B 1 388 ? 34.805 65.966 55.647 1.00 9.58 388 ASN B CA 1
ATOM 7010 C C . ASN B 1 388 ? 34.060 66.587 56.825 1.00 8.81 388 ASN B C 1
ATOM 7011 O O . ASN B 1 388 ? 32.836 66.485 56.927 1.00 8.94 388 ASN B O 1
ATOM 7016 N N . TYR B 1 389 ? 34.806 67.237 57.711 1.00 9.18 389 TYR B N 1
ATOM 7017 C CA . TYR B 1 389 ? 34.208 67.880 58.874 1.00 8.68 389 TYR B CA 1
ATOM 7018 C C . TYR B 1 389 ? 33.048 68.775 58.466 1.00 8.99 389 TYR B C 1
ATOM 7019 O O . TYR B 1 389 ? 33.150 69.548 57.505 1.00 8.83 389 TYR B O 1
ATOM 7028 N N . TYR B 1 390 ? 31.949 68.652 59.201 1.00 7.95 390 TYR B N 1
ATOM 7029 C CA . TYR B 1 390 ? 30.747 69.452 58.989 1.00 8.58 390 TYR B CA 1
ATOM 7030 C C . TYR B 1 390 ? 30.039 69.308 57.645 1.00 10.62 390 TYR B C 1
ATOM 7031 O O . TYR B 1 390 ? 29.216 70.151 57.280 1.00 12.37 390 TYR B O 1
ATOM 7040 N N . SER B 1 391 ? 30.339 68.236 56.918 1.00 9.50 391 SER B N 1
ATOM 7041 C CA . SER B 1 391 ? 29.674 67.995 55.640 1.00 10.81 391 SER B CA 1
ATOM 7042 C C . SER B 1 391 ? 28.210 67.685 55.950 1.00 11.21 391 SER B C 1
ATOM 7043 O O . SER B 1 391 ? 27.314 67.972 55.153 1.00 12.46 391 SER B O 1
ATOM 7046 N N . ASN B 1 392 ? 27.973 67.088 57.113 1.00 10.80 392 ASN B N 1
ATOM 7047 C CA . ASN B 1 392 ? 26.614 66.800 57.544 1.00 10.77 392 ASN B CA 1
ATOM 7048 C C . ASN B 1 392 ? 26.242 67.955 58.469 1.00 11.68 392 ASN B C 1
ATOM 7049 O O . ASN B 1 392 ? 26.848 68.135 59.527 1.00 12.17 392 ASN B O 1
ATOM 7054 N N . LEU B 1 393 ? 25.252 68.742 58.066 1.00 9.55 393 LEU B N 1
ATOM 7055 C CA . LEU B 1 393 ? 24.848 69.908 58.845 1.00 10.84 393 LEU B CA 1
ATOM 7056 C C . LEU B 1 393 ? 24.365 69.639 60.265 1.00 10.28 393 LEU B C 1
ATOM 7057 O O . LEU B 1 393 ? 24.361 70.545 61.096 1.00 10.39 393 LEU B O 1
ATOM 7062 N N . THR B 1 394 ? 23.956 68.409 60.557 1.00 9.10 394 THR B N 1
ATOM 7063 C CA . THR B 1 394 ? 23.515 68.096 61.909 1.00 9.85 394 THR B CA 1
ATOM 7064 C C . THR B 1 394 ? 24.729 68.186 62.839 1.00 9.07 394 THR B C 1
ATOM 7065 O O . THR B 1 394 ? 24.606 68.596 63.993 1.00 8.86 394 THR B O 1
ATOM 7069 N N . ASP B 1 395 ? 25.904 67.819 62.331 1.00 7.80 395 ASP B N 1
ATOM 7070 C CA . ASP B 1 395 ? 27.120 67.917 63.136 1.00 8.23 395 ASP B CA 1
ATOM 7071 C C . ASP B 1 395 ? 27.372 69.391 63.472 1.00 8.49 395 ASP B C 1
ATOM 7072 O O . ASP B 1 395 ? 27.769 69.731 64.589 1.00 9.04 395 ASP B O 1
ATOM 7077 N N . LEU B 1 396 ? 27.162 70.265 62.490 1.00 8.17 396 LEU B N 1
ATOM 7078 C CA . LEU B 1 396 ? 27.383 71.697 62.689 1.00 8.27 396 LEU B CA 1
ATOM 7079 C C . LEU B 1 396 ? 26.416 72.268 63.726 1.00 9.43 396 LEU B C 1
ATOM 7080 O O . LEU B 1 396 ? 26.795 73.079 64.558 1.00 9.28 396 LEU B O 1
ATOM 7085 N N . SER B 1 397 ? 25.163 71.833 63.674 1.00 9.76 397 SER B N 1
ATOM 7086 C CA . SER B 1 397 ? 24.174 72.310 64.628 1.00 10.11 397 SER B CA 1
ATOM 7087 C C . SER B 1 397 ? 24.635 71.925 66.031 1.00 9.69 397 SER B C 1
ATOM 7088 O O . SER B 1 397 ? 24.491 72.696 66.988 1.00 9.71 397 SER B O 1
ATOM 7092 N N . HIS B 1 398 ? 25.190 70.724 66.158 1.00 8.92 398 HIS B N 1
ATOM 7093 C CA . HIS B 1 398 ? 25.672 70.250 67.449 1.00 8.92 398 HIS B CA 1
ATOM 7094 C C . HIS B 1 398 ? 26.899 71.031 67.914 1.00 10.05 398 HIS B C 1
ATOM 7095 O O . HIS B 1 398 ? 27.062 71.271 69.110 1.00 10.68 398 HIS B O 1
ATOM 7102 N N . CYS B 1 399 ? 27.759 71.438 66.981 1.00 9.41 399 CYS B N 1
ATOM 7103 C CA . CYS B 1 399 ? 28.937 72.220 67.346 1.00 10.03 399 CYS B CA 1
ATOM 7104 C C . CYS B 1 399 ? 28.477 73.560 67.897 1.00 8.27 399 CYS B C 1
ATOM 7105 O O . CYS B 1 399 ? 29.005 74.053 68.896 1.00 8.95 399 CYS B O 1
ATOM 7108 N N . VAL B 1 400 ? 27.494 74.153 67.230 1.00 8.97 400 VAL B N 1
ATOM 7109 C CA . VAL B 1 400 ? 26.975 75.444 67.647 1.00 8.85 400 VAL B CA 1
ATOM 7110 C C . VAL B 1 400 ? 26.418 75.350 69.059 1.00 8.35 400 VAL B C 1
ATOM 7111 O O . VAL B 1 400 ? 26.749 76.173 69.911 1.00 9.35 400 VAL B O 1
ATOM 7115 N N . SER B 1 401 ? 25.591 74.340 69.310 1.00 9.78 401 SER B N 1
ATOM 7116 C CA . SER B 1 401 ? 25.019 74.152 70.639 1.00 8.24 401 SER B CA 1
ATOM 7117 C C . SER B 1 401 ? 26.136 73.946 71.656 1.00 8.80 401 SER B C 1
ATOM 7118 O O . SER B 1 401 ? 26.092 74.485 72.762 1.00 8.70 401 SER B O 1
ATOM 7121 N N . GLY B 1 402 ? 27.140 73.166 71.269 1.00 8.52 402 GLY B N 1
ATOM 7122 C CA . GLY B 1 402 ? 28.259 72.904 72.153 1.00 7.20 402 GLY B CA 1
ATOM 7123 C C . GLY B 1 402 ? 29.051 74.154 72.492 1.00 8.74 402 GLY B C 1
ATOM 7124 O O . GLY B 1 402 ? 29.407 74.375 73.649 1.00 7.27 402 GLY B O 1
ATOM 7125 N N . MET B 1 403 ? 29.342 74.986 71.498 1.00 6.52 403 MET B N 1
ATOM 7126 C CA . MET B 1 403 ? 30.098 76.194 71.785 1.00 8.18 403 MET B CA 1
ATOM 7127 C C . MET B 1 403 ? 29.280 77.215 72.567 1.00 8.25 403 MET B C 1
ATOM 7128 O O . MET B 1 403 ? 29.842 78.036 73.291 1.00 8.45 403 MET B O 1
ATOM 7133 N N . LYS B 1 404 ? 27.958 77.165 72.429 1.00 8.87 404 LYS B N 1
ATOM 7134 C CA . LYS B 1 404 ? 27.106 78.066 73.196 1.00 9.73 404 LYS B CA 1
ATOM 7135 C C . LYS B 1 404 ? 27.197 77.626 74.655 1.00 10.27 404 LYS B C 1
ATOM 7136 O O . LYS B 1 404 ? 27.151 78.454 75.569 1.00 9.38 404 LYS B O 1
ATOM 7142 N N . LYS B 1 405 ? 27.326 76.318 74.876 1.00 9.35 405 LYS B N 1
ATOM 7143 C CA . LYS B 1 405 ? 27.437 75.814 76.241 1.00 8.82 405 LYS B CA 1
ATOM 7144 C C . LYS B 1 405 ? 28.767 76.281 76.823 1.00 8.76 405 LYS B C 1
ATOM 7145 O O . LYS B 1 405 ? 28.850 76.613 78.005 1.00 9.02 405 LYS B O 1
ATOM 7151 N N . ILE B 1 406 ? 29.813 76.301 75.999 1.00 7.60 406 ILE B N 1
ATOM 7152 C CA . ILE B 1 406 ? 31.106 76.792 76.464 1.00 7.53 406 ILE B CA 1
ATOM 7153 C C . ILE B 1 406 ? 30.925 78.268 76.836 1.00 9.65 406 ILE B C 1
ATOM 7154 O O . ILE B 1 406 ? 31.474 78.737 77.830 1.00 9.77 406 ILE B O 1
ATOM 7159 N N . GLY B 1 407 ? 30.142 78.993 76.038 1.00 9.23 407 GLY B N 1
ATOM 7160 C CA . GLY B 1 407 ? 29.884 80.392 76.333 1.00 10.37 407 GLY B CA 1
ATOM 7161 C C . GLY B 1 407 ? 29.240 80.523 77.703 1.00 10.22 407 GLY B C 1
ATOM 7162 O O . GLY B 1 407 ? 29.517 81.469 78.443 1.00 11.82 407 GLY B O 1
ATOM 7163 N N . GLU B 1 408 ? 28.371 79.575 78.045 1.00 8.84 408 GLU B N 1
ATOM 7164 C CA . GLU B 1 408 ? 27.717 79.590 79.347 1.00 9.11 408 GLU B CA 1
ATOM 7165 C C . GLU B 1 408 ? 28.760 79.390 80.440 1.00 9.38 408 GLU B C 1
ATOM 7166 O O . GLU B 1 408 ? 28.738 80.080 81.456 1.00 10.02 408 GLU B O 1
ATOM 7172 N N . LEU B 1 409 ? 29.673 78.443 80.232 1.00 10.68 409 LEU B N 1
ATOM 7173 C CA . LEU B 1 409 ? 30.721 78.189 81.213 1.00 10.97 409 LEU B CA 1
ATOM 7174 C C . LEU B 1 409 ? 31.529 79.460 81.455 1.00 11.42 409 LEU B C 1
ATOM 7175 O O . LEU B 1 409 ? 31.822 79.811 82.594 1.00 11.67 409 LEU B O 1
ATOM 7180 N N . LEU B 1 410 ? 31.883 80.148 80.373 1.00 10.90 410 LEU B N 1
ATOM 7181 C CA . LEU B 1 410 ? 32.664 81.374 80.470 1.00 10.78 410 LEU B CA 1
ATOM 7182 C C . LEU B 1 410 ? 31.919 82.507 81.172 1.00 11.36 410 LEU B C 1
ATOM 7183 O O . LEU B 1 410 ? 32.535 83.474 81.621 1.00 13.37 410 LEU B O 1
ATOM 7188 N N . SER B 1 411 ? 30.602 82.381 81.277 1.00 9.78 411 SER B N 1
ATOM 7189 C CA . SER B 1 411 ? 29.786 83.413 81.910 1.00 11.04 411 SER B CA 1
ATOM 7190 C C . SER B 1 411 ? 29.419 83.088 83.357 1.00 10.82 411 SER B C 1
ATOM 7191 O O . SER B 1 411 ? 28.713 83.860 84.009 1.00 12.77 411 SER B O 1
ATOM 7194 N N . THR B 1 412 ? 29.900 81.956 83.861 1.00 10.66 412 THR B N 1
ATOM 7195 C CA . THR B 1 412 ? 29.593 81.536 85.229 1.00 10.28 412 THR B CA 1
ATOM 7196 C C . THR B 1 412 ? 30.375 82.294 86.294 1.00 10.48 412 THR B C 1
ATOM 7197 O O . THR B 1 412 ? 31.420 82.876 86.016 1.00 10.50 412 THR B O 1
ATOM 7201 N N . ASP B 1 413 ? 29.857 82.274 87.519 1.00 12.85 413 ASP B N 1
ATOM 7202 C CA . ASP B 1 413 ? 30.540 82.914 88.637 1.00 12.53 413 ASP B CA 1
ATOM 7203 C C . ASP B 1 413 ? 31.851 82.157 88.823 1.00 12.24 413 ASP B C 1
ATOM 7204 O O . ASP B 1 413 ? 32.877 82.736 89.169 1.00 12.90 413 ASP B O 1
ATOM 7209 N N . ALA B 1 414 ? 31.797 80.848 88.593 1.00 11.44 414 ALA B N 1
ATOM 7210 C CA . ALA B 1 414 ? 32.958 79.978 88.748 1.00 10.97 414 ALA B CA 1
ATOM 7211 C C . ALA B 1 414 ? 34.184 80.421 87.954 1.00 12.25 414 ALA B C 1
ATOM 7212 O O . ALA B 1 414 ? 35.309 80.322 88.441 1.00 12.29 414 ALA B O 1
ATOM 7214 N N . LEU B 1 415 ? 33.977 80.911 86.737 1.00 11.28 415 LEU B N 1
ATOM 7215 C CA . LEU B 1 415 ? 35.108 81.329 85.919 1.00 11.56 415 LEU B CA 1
ATOM 7216 C C . LEU B 1 415 ? 35.400 82.825 85.966 1.00 12.67 415 LEU B C 1
ATOM 7217 O O . LEU B 1 415 ? 36.382 83.280 85.389 1.00 11.65 415 LEU B O 1
ATOM 7222 N N . LYS B 1 416 ? 34.561 83.585 86.662 1.00 12.90 416 LYS B N 1
ATOM 7223 C CA . LYS B 1 416 ? 34.757 85.030 86.765 1.00 15.25 416 LYS B CA 1
ATOM 7224 C C . LYS B 1 416 ? 36.165 85.406 87.244 1.00 14.93 416 LYS B C 1
ATOM 7225 O O . LYS B 1 416 ? 36.784 86.322 86.700 1.00 15.08 416 LYS B O 1
ATOM 7231 N N . PRO B 1 417 ? 36.692 84.703 88.264 1.00 14.28 417 PRO B N 1
ATOM 7232 C CA . PRO B 1 417 ? 38.033 85.008 88.777 1.00 14.99 417 PRO B CA 1
ATOM 7233 C C . PRO B 1 417 ? 39.151 84.845 87.756 1.00 14.90 417 PRO B C 1
ATOM 7234 O O . PRO B 1 417 ? 40.258 85.340 87.958 1.00 14.97 417 PRO B O 1
ATOM 7238 N N . TYR B 1 418 ? 38.867 84.153 86.659 1.00 12.75 418 TYR B N 1
ATOM 7239 C CA . TYR B 1 418 ? 39.885 83.916 85.651 1.00 12.47 418 TYR B CA 1
ATOM 7240 C C . TYR B 1 418 ? 39.866 84.876 84.470 1.00 13.24 418 TYR B C 1
ATOM 7241 O O . TYR B 1 418 ? 40.619 84.708 83.510 1.00 14.32 418 TYR B O 1
ATOM 7250 N N . LYS B 1 419 ? 39.011 85.889 84.555 1.00 13.30 419 LYS B N 1
ATOM 7251 C CA . LYS B 1 419 ? 38.937 86.917 83.524 1.00 15.36 419 LYS B CA 1
ATOM 7252 C C . LYS B 1 419 ? 40.018 87.929 83.883 1.00 16.89 419 LYS B C 1
ATOM 7253 O O . LYS B 1 419 ? 40.418 88.026 85.044 1.00 18.49 419 LYS B O 1
ATOM 7259 N N . VAL B 1 420 ? 40.500 88.675 82.896 1.00 17.66 420 VAL B N 1
ATOM 7260 C CA . VAL B 1 420 ? 41.512 89.688 83.167 1.00 20.89 420 VAL B CA 1
ATOM 7261 C C . VAL B 1 420 ? 40.810 91.017 83.423 1.00 23.75 420 VAL B C 1
ATOM 7262 O O . VAL B 1 420 ? 41.400 91.953 83.960 1.00 25.65 420 VAL B O 1
ATOM 7266 N N . GLU B 1 421 ? 39.539 91.083 83.039 1.00 26.28 421 GLU B N 1
ATOM 7267 C CA . GLU B 1 421 ? 38.726 92.278 83.234 1.00 29.56 421 GLU B CA 1
ATOM 7268 C C . GLU B 1 421 ? 37.267 91.884 83.453 1.00 30.53 421 GLU B C 1
ATOM 7269 O O . GLU B 1 421 ? 36.748 90.998 82.775 1.00 28.90 421 GLU B O 1
ATOM 7275 N N . ASP B 1 422 ? 36.611 92.545 84.402 1.00 32.21 422 ASP B N 1
ATOM 7276 C CA . ASP B 1 422 ? 35.215 92.257 84.717 1.00 33.52 422 ASP B CA 1
ATOM 7277 C C . ASP B 1 422 ? 34.264 92.826 83.665 1.00 33.42 422 ASP B C 1
ATOM 7278 O O . ASP B 1 422 ? 33.684 93.898 83.853 1.00 34.82 422 ASP B O 1
ATOM 7283 N N . LEU B 1 423 ? 34.107 92.105 82.560 1.00 31.39 423 LEU B N 1
ATOM 7284 C CA . LEU B 1 423 ? 33.219 92.532 81.483 1.00 30.05 423 LEU B CA 1
ATOM 7285 C C . LEU B 1 423 ? 32.004 91.609 81.414 1.00 28.48 423 LEU B C 1
ATOM 7286 O O . LEU B 1 423 ? 32.050 90.478 81.894 1.00 28.47 423 LEU B O 1
ATOM 7291 N N . PRO B 1 424 ? 30.898 92.082 80.816 1.00 26.92 424 PRO B N 1
ATOM 7292 C CA . PRO B 1 424 ? 29.672 91.284 80.698 1.00 24.97 424 PRO B CA 1
ATOM 7293 C C . PRO B 1 424 ? 29.769 90.080 79.763 1.00 23.67 424 PRO B C 1
ATOM 7294 O O . PRO B 1 424 ? 30.625 90.025 78.880 1.00 21.94 424 PRO B O 1
ATOM 7298 N N . GLY B 1 425 ? 28.874 89.119 79.972 1.00 21.54 425 GLY B N 1
ATOM 7299 C CA . GLY B 1 425 ? 28.843 87.925 79.144 1.00 20.25 425 GLY B CA 1
ATOM 7300 C C . GLY B 1 425 ? 30.123 87.113 79.130 1.00 19.05 425 GLY B C 1
ATOM 7301 O O . GLY B 1 425 ? 30.705 86.828 80.179 1.00 19.63 425 GLY B O 1
ATOM 7302 N N . VAL B 1 426 ? 30.557 86.737 77.930 1.00 16.62 426 VAL B N 1
ATOM 7303 C CA . VAL B 1 426 ? 31.766 85.939 77.750 1.00 16.40 426 VAL B CA 1
ATOM 7304 C C . VAL B 1 426 ? 33.010 86.798 77.565 1.00 16.35 426 VAL B C 1
ATOM 7305 O O . VAL B 1 426 ? 34.103 86.276 77.360 1.00 16.96 426 VAL B O 1
ATOM 7309 N N . GLU B 1 427 ? 32.837 88.113 77.633 1.00 16.80 427 GLU B N 1
ATOM 7310 C CA . GLU B 1 427 ? 33.947 89.041 77.462 1.00 17.60 427 GLU B CA 1
ATOM 7311 C C . GLU B 1 427 ? 34.753 89.243 78.742 1.00 16.20 427 GLU B C 1
ATOM 7312 O O . GLU B 1 427 ? 34.249 89.036 79.844 1.00 16.20 427 GLU B O 1
ATOM 7318 N N . GLY B 1 428 ? 36.009 89.650 78.590 1.00 15.58 428 GLY B N 1
ATOM 7319 C CA . GLY B 1 428 ? 36.847 89.882 79.751 1.00 14.45 428 GLY B CA 1
ATOM 7320 C C . GLY B 1 428 ? 38.012 88.923 79.904 1.00 13.62 428 GLY B C 1
ATOM 7321 O O . GLY B 1 428 ? 38.885 89.141 80.742 1.00 14.57 428 GLY B O 1
ATOM 7322 N N . PHE B 1 429 ? 38.029 87.854 79.112 1.00 12.73 429 PHE B N 1
ATOM 7323 C CA . PHE B 1 429 ? 39.118 86.889 79.190 1.00 12.35 429 PHE B CA 1
ATOM 7324 C C . PHE B 1 429 ? 40.240 87.242 78.227 1.00 13.63 429 PHE B C 1
ATOM 7325 O O . PHE B 1 429 ? 40.017 87.911 77.217 1.00 15.30 429 PHE B O 1
ATOM 7333 N N . ASN B 1 430 ? 41.450 86.804 78.560 1.00 12.98 430 ASN B N 1
ATOM 7334 C CA . ASN B 1 430 ? 42.597 86.990 77.682 1.00 12.85 430 ASN B CA 1
ATOM 7335 C C . ASN B 1 430 ? 42.528 85.702 76.862 1.00 12.78 430 ASN B C 1
ATOM 7336 O O . ASN B 1 430 ? 42.936 84.632 77.326 1.00 13.49 430 ASN B O 1
ATOM 7341 N N . ILE B 1 431 ? 41.975 85.807 75.659 1.00 11.33 431 ILE B N 1
ATOM 7342 C CA . ILE B 1 431 ? 41.806 84.655 74.782 1.00 12.04 431 ILE B CA 1
ATOM 7343 C C . ILE B 1 431 ? 42.976 84.421 73.843 1.00 12.35 431 ILE B C 1
ATOM 7344 O O . ILE B 1 431 ? 43.481 85.353 73.217 1.00 14.17 431 ILE B O 1
ATOM 7349 N N . LEU B 1 432 ? 43.407 83.168 73.763 1.00 12.16 432 LEU B N 1
ATOM 7350 C CA . LEU B 1 432 ? 44.480 82.779 72.860 1.00 12.09 432 LEU B CA 1
ATOM 7351 C C . LEU B 1 432 ? 43.788 82.113 71.677 1.00 11.93 432 LEU B C 1
ATOM 7352 O O . LEU B 1 432 ? 43.119 81.093 71.842 1.00 11.84 432 LEU B O 1
ATOM 7357 N N . GLY B 1 433 ? 43.941 82.682 70.487 1.00 11.94 433 GLY B N 1
ATOM 7358 C CA . GLY B 1 433 ? 43.300 82.102 69.321 1.00 12.45 433 GLY B CA 1
ATOM 7359 C C . GLY B 1 433 ? 41.968 82.758 69.010 1.00 12.37 433 GLY B C 1
ATOM 7360 O O . GLY B 1 433 ? 41.692 83.865 69.474 1.00 13.60 433 GLY B O 1
ATOM 7361 N N . ILE B 1 434 ? 41.130 82.069 68.241 1.00 10.70 434 ILE B N 1
ATOM 7362 C CA . ILE B 1 434 ? 39.832 82.609 67.844 1.00 10.96 434 ILE B CA 1
ATOM 7363 C C . ILE B 1 434 ? 38.821 82.630 68.991 1.00 10.90 434 ILE B C 1
ATOM 7364 O O . ILE B 1 434 ? 38.507 81.597 69.572 1.00 10.82 434 ILE B O 1
ATOM 7369 N N . PRO B 1 435 ? 38.295 83.819 69.331 1.00 10.36 435 PRO B N 1
ATOM 7370 C CA . PRO B 1 435 ? 37.319 83.946 70.417 1.00 11.44 435 PRO B CA 1
ATOM 7371 C C . PRO B 1 435 ? 35.892 83.614 69.978 1.00 9.84 435 PRO B C 1
ATOM 7372 O O . PRO B 1 435 ? 35.590 83.576 68.786 1.00 10.68 435 PRO B O 1
ATOM 7376 N N . LEU B 1 436 ? 35.013 83.365 70.942 1.00 10.15 436 LEU B N 1
ATOM 7377 C CA . LEU B 1 436 ? 33.623 83.080 70.615 1.00 10.48 436 LEU B CA 1
ATOM 7378 C C . LEU B 1 436 ? 32.964 84.372 70.175 1.00 11.40 436 LEU B C 1
ATOM 7379 O O . LEU B 1 436 ? 33.446 85.465 70.484 1.00 11.84 436 LEU B O 1
ATOM 7384 N N . PRO B 1 437 ? 31.858 84.267 69.429 1.00 12.00 437 PRO B N 1
ATOM 7385 C CA . PRO B 1 437 ? 31.171 85.487 69.004 1.00 12.74 437 PRO B CA 1
ATOM 7386 C C . PRO B 1 437 ? 30.656 86.094 70.312 1.00 13.56 437 PRO B C 1
ATOM 7387 O O . PRO B 1 437 ? 30.291 85.356 71.228 1.00 14.15 437 PRO B O 1
ATOM 7391 N N . LYS B 1 438 ? 30.640 87.419 70.417 1.00 15.01 438 LYS B N 1
ATOM 7392 C CA . LYS B 1 438 ? 30.166 88.066 71.639 1.00 15.92 438 LYS B CA 1
ATOM 7393 C C . LYS B 1 438 ? 28.692 87.756 71.883 1.00 15.29 438 LYS B C 1
ATOM 7394 O O . LYS B 1 438 ? 28.284 87.429 73.001 1.00 14.31 438 LYS B O 1
ATOM 7400 N N . ASP B 1 439 ? 27.903 87.862 70.819 1.00 14.20 439 ASP B N 1
ATOM 7401 C CA . ASP B 1 439 ? 26.464 87.614 70.861 1.00 13.57 439 ASP B CA 1
ATOM 7402 C C . ASP B 1 439 ? 26.184 86.112 70.922 1.00 12.51 439 ASP B C 1
ATOM 7403 O O . ASP B 1 439 ? 26.343 85.409 69.927 1.00 13.58 439 ASP B O 1
ATOM 7408 N N . GLN B 1 440 ? 25.746 85.631 72.082 1.00 11.75 440 GLN B N 1
ATOM 7409 C CA . GLN B 1 440 ? 25.477 84.208 72.256 1.00 10.88 440 GLN B CA 1
ATOM 7410 C C . GLN B 1 440 ? 24.232 83.705 71.536 1.00 11.80 440 GLN B C 1
ATOM 7411 O O . GLN B 1 440 ? 23.917 82.513 71.592 1.00 12.97 440 GLN B O 1
ATOM 7417 N N . THR B 1 441 ? 23.525 84.606 70.859 1.00 12.48 441 THR B N 1
ATOM 7418 C CA . THR B 1 441 ? 22.319 84.232 70.127 1.00 12.21 441 THR B CA 1
ATOM 7419 C C . THR B 1 441 ? 22.515 84.338 68.612 1.00 12.72 441 THR B C 1
ATOM 7420 O O . THR B 1 441 ? 21.574 84.121 67.846 1.00 14.70 441 THR B O 1
ATOM 7424 N N . ASP B 1 442 ? 23.730 84.671 68.186 1.00 12.24 442 ASP B N 1
ATOM 7425 C CA . ASP B 1 442 ? 24.042 84.809 66.759 1.00 12.90 442 ASP B CA 1
ATOM 7426 C C . ASP B 1 442 ? 24.500 83.468 66.178 1.00 12.93 442 ASP B C 1
ATOM 7427 O O . ASP B 1 442 ? 25.698 83.195 66.075 1.00 12.75 442 ASP B O 1
ATOM 7432 N N . ASP B 1 443 ? 23.535 82.646 65.785 1.00 13.73 443 ASP B N 1
ATOM 7433 C CA . ASP B 1 443 ? 23.811 81.326 65.231 1.00 13.64 443 ASP B CA 1
ATOM 7434 C C . ASP B 1 443 ? 24.744 81.331 64.023 1.00 12.75 443 ASP B C 1
ATOM 7435 O O . ASP B 1 443 ? 25.645 80.499 63.927 1.00 12.35 443 ASP B O 1
ATOM 7440 N N . ALA B 1 444 ? 24.529 82.258 63.095 1.00 11.75 444 ALA B N 1
ATOM 7441 C CA . ALA B 1 444 ? 25.373 82.322 61.910 1.00 11.85 444 ALA B CA 1
ATOM 7442 C C . ALA B 1 444 ? 26.834 82.567 62.280 1.00 11.40 444 ALA B C 1
ATOM 7443 O O . ALA B 1 444 ? 27.740 82.011 61.656 1.00 12.33 444 ALA B O 1
ATOM 7445 N N . ALA B 1 445 ? 27.066 83.398 63.294 1.00 10.47 445 ALA B N 1
ATOM 7446 C CA . ALA B 1 445 ? 28.427 83.687 63.730 1.00 10.46 445 ALA B CA 1
ATOM 7447 C C . ALA B 1 445 ? 29.046 82.444 64.365 1.00 10.21 445 ALA B C 1
ATOM 7448 O O . ALA B 1 445 ? 30.242 82.192 64.210 1.00 10.10 445 ALA B O 1
ATOM 7450 N N . PHE B 1 446 ? 28.235 81.669 65.078 1.00 10.04 446 PHE B N 1
ATOM 7451 C CA . PHE B 1 446 ? 28.743 80.451 65.698 1.00 10.47 446 PHE B CA 1
ATOM 7452 C C . PHE B 1 446 ? 29.059 79.405 64.640 1.00 10.66 446 PHE B C 1
ATOM 7453 O O . PHE B 1 446 ? 30.005 78.643 64.790 1.00 8.92 446 PHE B O 1
ATOM 7461 N N . GLU B 1 447 ? 28.273 79.364 63.567 1.00 9.66 447 GLU B N 1
ATOM 7462 C CA . GLU B 1 447 ? 28.544 78.405 62.504 1.00 10.00 447 GLU B CA 1
ATOM 7463 C C . GLU B 1 447 ? 29.890 78.723 61.859 1.00 10.28 447 GLU B C 1
ATOM 7464 O O . GLU B 1 447 ? 30.680 77.823 61.573 1.00 10.68 447 GLU B O 1
ATOM 7470 N N . THR B 1 448 ? 30.152 80.006 61.630 1.00 10.23 448 THR B N 1
ATOM 7471 C CA . THR B 1 448 ? 31.419 80.415 61.043 1.00 11.83 448 THR B CA 1
ATOM 7472 C C . THR B 1 448 ? 32.559 80.066 61.997 1.00 11.01 448 THR B C 1
ATOM 7473 O O . THR B 1 448 ? 33.609 79.589 61.570 1.00 11.84 448 THR B O 1
ATOM 7477 N N . PHE B 1 449 ? 32.344 80.300 63.290 1.00 9.66 449 PHE B N 1
ATOM 7478 C CA . PHE B 1 449 ? 33.349 79.982 64.302 1.00 10.20 449 PHE B CA 1
ATOM 7479 C C . PHE B 1 449 ? 33.678 78.490 64.259 1.00 10.07 449 PHE B C 1
ATOM 7480 O O . PHE B 1 449 ? 34.844 78.098 64.231 1.00 10.94 449 PHE B O 1
ATOM 7488 N N . CYS B 1 450 ? 32.635 77.667 64.273 1.00 9.80 450 CYS B N 1
ATOM 7489 C CA . CYS B 1 450 ? 32.794 76.219 64.235 1.00 9.41 450 CYS B CA 1
ATOM 7490 C C . CYS B 1 450 ? 33.598 75.753 63.027 1.00 11.08 450 CYS B C 1
ATOM 7491 O O . CYS B 1 450 ? 34.514 74.938 63.149 1.00 10.84 450 CYS B O 1
ATOM 7494 N N . ARG B 1 451 ? 33.253 76.271 61.857 1.00 9.56 451 ARG B N 1
ATOM 7495 C CA . ARG B 1 451 ? 33.946 75.873 60.643 1.00 10.64 451 ARG B CA 1
ATOM 7496 C C . ARG B 1 451 ? 35.400 76.333 60.559 1.00 10.89 451 ARG B C 1
ATOM 7497 O O . ARG B 1 451 ? 36.271 75.552 60.180 1.00 12.27 451 ARG B O 1
ATOM 7505 N N . GLU B 1 452 ? 35.673 77.583 60.920 1.00 10.54 452 GLU B N 1
ATOM 7506 C CA . GLU B 1 452 ? 37.040 78.090 60.802 1.00 11.17 452 GLU B CA 1
ATOM 7507 C C . GLU B 1 452 ? 38.008 77.793 61.942 1.00 11.72 452 GLU B C 1
ATOM 7508 O O . GLU B 1 452 ? 39.213 78.008 61.798 1.00 14.35 452 GLU B O 1
ATOM 7518 N N . SER B 1 453 ? 37.510 77.284 63.062 1.00 9.58 453 SER B N 1
ATOM 7519 C CA . SER B 1 453 ? 38.387 77.017 64.196 1.00 8.84 453 SER B CA 1
ATOM 7520 C C . SER B 1 453 ? 38.511 75.544 64.534 1.00 7.87 453 SER B C 1
ATOM 7521 O O . SER B 1 453 ? 39.207 75.184 65.481 1.00 10.04 453 SER B O 1
ATOM 7524 N N . VAL B 1 454 ? 37.847 74.701 63.754 1.00 7.81 454 VAL B N 1
ATOM 7525 C CA . VAL B 1 454 ? 37.838 73.264 64.001 1.00 8.65 454 VAL B CA 1
ATOM 7526 C C . VAL B 1 454 ? 39.201 72.574 64.051 1.00 9.51 454 VAL B C 1
ATOM 7527 O O . VAL B 1 454 ? 40.141 72.949 63.351 1.00 9.70 454 VAL B O 1
ATOM 7531 N N . ALA B 1 455 ? 39.287 71.562 64.908 1.00 8.58 455 ALA B N 1
ATOM 7532 C CA . ALA B 1 455 ? 40.492 70.758 65.075 1.00 6.59 455 ALA B CA 1
ATOM 7533 C C . ALA B 1 455 ? 40.022 69.319 65.263 1.00 7.85 455 ALA B C 1
ATOM 7534 O O . ALA B 1 455 ? 38.823 69.057 65.297 1.00 8.32 455 ALA B O 1
ATOM 7536 N N . SER B 1 456 ? 40.952 68.381 65.375 1.00 7.74 456 SER B N 1
ATOM 7537 C CA . SER B 1 456 ? 40.563 66.993 65.593 1.00 7.10 456 SER B CA 1
ATOM 7538 C C . SER B 1 456 ? 40.571 66.688 67.086 1.00 6.03 456 SER B C 1
ATOM 7539 O O . SER B 1 456 ? 41.380 67.240 67.830 1.00 8.68 456 SER B O 1
ATOM 7542 N N . TYR B 1 457 ? 39.668 65.816 67.525 1.00 8.80 457 TYR B N 1
ATOM 7543 C CA . TYR B 1 457 ? 39.635 65.427 68.928 1.00 10.58 457 TYR B CA 1
ATOM 7544 C C . TYR B 1 457 ? 40.520 64.185 69.062 1.00 9.72 457 TYR B C 1
ATOM 7545 O O . TYR B 1 457 ? 40.692 63.644 70.152 1.00 9.98 457 TYR B O 1
ATOM 7554 N N . TRP B 1 458 ? 41.071 63.747 67.930 1.00 9.49 458 TRP B N 1
ATOM 7555 C CA . TRP B 1 458 ? 41.966 62.588 67.853 1.00 9.81 458 TRP B CA 1
ATOM 7556 C C . TRP B 1 458 ? 41.275 61.253 68.099 1.00 9.46 458 TRP B C 1
ATOM 7557 O O . TRP B 1 458 ? 41.940 60.237 68.307 1.00 9.32 458 TRP B O 1
ATOM 7568 N N . HIS B 1 459 ? 39.949 61.255 68.071 1.00 7.99 459 HIS B N 1
ATOM 7569 C CA . HIS B 1 459 ? 39.184 60.036 68.307 1.00 8.15 459 HIS B CA 1
ATOM 7570 C C . HIS B 1 459 ? 38.618 59.449 67.020 1.00 7.93 459 HIS B C 1
ATOM 7571 O O . HIS B 1 459 ? 37.562 58.808 67.027 1.00 10.50 459 HIS B O 1
ATOM 7578 N N . TYR B 1 460 ? 39.325 59.662 65.915 1.00 8.53 460 TYR B N 1
ATOM 7579 C CA . TYR B 1 460 ? 38.883 59.136 64.628 1.00 8.93 460 TYR B CA 1
ATOM 7580 C C . TYR B 1 460 ? 38.692 57.629 64.715 1.00 8.99 460 TYR B C 1
ATOM 7581 O O . TYR B 1 460 ? 39.337 56.945 65.514 1.00 9.47 460 TYR B O 1
ATOM 7590 N N . HIS B 1 461 ? 37.790 57.120 63.888 1.00 8.28 461 HIS B N 1
ATOM 7591 C CA . HIS B 1 461 ? 37.458 55.703 63.887 1.00 8.20 461 HIS B CA 1
ATOM 7592 C C . HIS B 1 461 ? 36.789 55.335 62.570 1.00 7.90 461 HIS B C 1
ATOM 7593 O O . HIS B 1 461 ? 36.515 56.205 61.743 1.00 8.41 461 HIS B O 1
ATOM 7600 N N . GLY B 1 462 ? 36.518 54.046 62.389 1.00 7.94 462 GLY B N 1
ATOM 7601 C CA . GLY B 1 462 ? 35.873 53.584 61.171 1.00 8.28 462 GLY B CA 1
ATOM 7602 C C . GLY B 1 462 ? 36.855 53.136 60.104 1.00 8.39 462 GLY B C 1
ATOM 7603 O O . GLY B 1 462 ? 38.055 53.045 60.357 1.00 9.36 462 GLY B O 1
ATOM 7604 N N . GLY B 1 463 ? 36.346 52.852 58.907 1.00 8.86 463 GLY B N 1
ATOM 7605 C CA . GLY B 1 463 ? 37.211 52.417 57.822 1.00 10.21 463 GLY B CA 1
ATOM 7606 C C . GLY B 1 463 ? 37.119 50.935 57.495 1.00 10.83 463 GLY B C 1
ATOM 7607 O O . GLY B 1 463 ? 37.537 50.501 56.420 1.00 11.75 463 GLY B O 1
ATOM 7608 N N . CYS B 1 464 ? 36.582 50.151 58.426 1.00 10.28 464 CYS B N 1
ATOM 7609 C CA . CYS B 1 464 ? 36.433 48.706 58.241 1.00 10.36 464 CYS B CA 1
ATOM 7610 C C . CYS B 1 464 ? 35.251 48.292 59.117 1.00 10.03 464 CYS B C 1
ATOM 7611 O O . CYS B 1 464 ? 35.379 47.469 60.026 1.00 9.69 464 CYS B O 1
ATOM 7614 N N . LEU B 1 465 ? 34.095 48.867 58.808 1.00 9.80 465 LEU B N 1
ATOM 7615 C CA . LEU B 1 465 ? 32.882 48.665 59.585 1.00 9.37 465 LEU B CA 1
ATOM 7616 C C . LEU B 1 465 ? 32.208 47.312 59.633 1.00 10.24 465 LEU B C 1
ATOM 7617 O O . LEU B 1 465 ? 32.163 46.572 58.652 1.00 10.33 465 LEU B O 1
ATOM 7622 N N . VAL B 1 466 ? 31.670 47.016 60.808 1.00 10.14 466 VAL B N 1
ATOM 7623 C CA . VAL B 1 466 ? 30.889 45.812 61.013 1.00 8.71 466 VAL B CA 1
ATOM 7624 C C . VAL B 1 466 ? 29.644 46.097 60.176 1.00 10.71 466 VAL B C 1
ATOM 7625 O O . VAL B 1 466 ? 29.066 47.182 60.268 1.00 12.80 466 VAL B O 1
ATOM 7629 N N . GLY B 1 467 ? 29.251 45.143 59.341 1.00 11.09 467 GLY B N 1
ATOM 7630 C CA . GLY B 1 467 ? 28.083 45.341 58.501 1.00 11.63 467 GLY B CA 1
ATOM 7631 C C . GLY B 1 467 ? 28.440 45.817 57.106 1.00 12.07 467 GLY B C 1
ATOM 7632 O O . GLY B 1 467 ? 27.596 45.836 56.211 1.00 14.60 467 GLY B O 1
ATOM 7633 N N . LYS B 1 468 ? 29.695 46.215 56.919 1.00 12.96 468 LYS B N 1
ATOM 7634 C CA . LYS B 1 468 ? 30.165 46.682 55.619 1.00 13.09 468 LYS B CA 1
ATOM 7635 C C . LYS B 1 468 ? 31.319 45.801 55.147 1.00 13.08 468 LYS B C 1
ATOM 7636 O O . LYS B 1 468 ? 31.308 45.292 54.025 1.00 15.62 468 LYS B O 1
ATOM 7642 N N . VAL B 1 469 ? 32.318 45.635 56.008 1.00 11.05 469 VAL B N 1
ATOM 7643 C CA . VAL B 1 469 ? 33.468 44.802 55.695 1.00 9.56 469 VAL B CA 1
ATOM 7644 C C . VAL B 1 469 ? 33.481 43.558 56.580 1.00 9.95 469 VAL B C 1
ATOM 7645 O O . VAL B 1 469 ? 33.827 42.468 56.127 1.00 10.28 469 VAL B O 1
ATOM 7649 N N . LEU B 1 470 ? 33.102 43.732 57.843 1.00 8.57 470 LEU B N 1
ATOM 7650 C CA . LEU B 1 470 ? 33.103 42.637 58.813 1.00 8.24 470 LEU B CA 1
ATOM 7651 C C . LEU B 1 470 ? 31.713 42.155 59.177 1.00 9.00 470 LEU B C 1
ATOM 7652 O O . LEU B 1 470 ? 30.727 42.868 58.978 1.00 10.25 470 LEU B O 1
ATOM 7657 N N . ASP B 1 471 ? 31.639 40.944 59.722 1.00 10.81 471 ASP B N 1
ATOM 7658 C CA . ASP B 1 471 ? 30.360 40.423 60.175 1.00 11.54 471 ASP B CA 1
ATOM 7659 C C . ASP B 1 471 ? 30.288 40.644 61.690 1.00 11.75 471 ASP B C 1
ATOM 7660 O O . ASP B 1 471 ? 31.187 41.264 62.272 1.00 10.48 471 ASP B O 1
ATOM 7665 N N . GLY B 1 472 ? 29.221 40.154 62.316 1.00 11.93 472 GLY B N 1
ATOM 7666 C CA . GLY B 1 472 ? 29.034 40.325 63.750 1.00 12.35 472 GLY B CA 1
ATOM 7667 C C . GLY B 1 472 ? 30.049 39.684 64.679 1.00 11.97 472 GLY B C 1
ATOM 7668 O O . GLY B 1 472 ? 30.012 39.912 65.892 1.00 11.72 472 GLY B O 1
ATOM 7669 N N . ASP B 1 473 ? 30.949 38.880 64.123 1.00 11.77 473 ASP B N 1
ATOM 7670 C CA . ASP B 1 473 ? 31.985 38.220 64.911 1.00 12.78 473 ASP B CA 1
ATOM 7671 C C . ASP B 1 473 ? 33.345 38.820 64.573 1.00 13.11 473 ASP B C 1
ATOM 7672 O O . ASP B 1 473 ? 34.388 38.266 64.922 1.00 12.50 473 ASP B O 1
ATOM 7677 N N . PHE B 1 474 ? 33.305 39.963 63.890 1.00 10.03 474 PHE B N 1
ATOM 7678 C CA . PHE B 1 474 ? 34.486 40.707 63.463 1.00 9.44 474 PHE B CA 1
ATOM 7679 C C . PHE B 1 474 ? 35.326 40.028 62.387 1.00 9.29 474 PHE B C 1
ATOM 7680 O O . PHE B 1 474 ? 36.477 40.396 62.157 1.00 10.63 474 PHE B O 1
ATOM 7688 N N . ARG B 1 475 ? 34.738 39.044 61.716 1.00 9.29 475 ARG B N 1
ATOM 7689 C CA . ARG B 1 475 ? 35.429 38.350 60.640 1.00 8.88 475 ARG B CA 1
ATOM 7690 C C . ARG B 1 475 ? 35.293 39.158 59.355 1.00 9.09 475 ARG B C 1
ATOM 7691 O O . ARG B 1 475 ? 34.253 39.764 59.104 1.00 9.53 475 ARG B O 1
ATOM 7699 N N . VAL B 1 476 ? 36.345 39.167 58.544 1.00 9.15 476 VAL B N 1
ATOM 7700 C CA . VAL B 1 476 ? 36.290 39.852 57.259 1.00 9.13 476 VAL B CA 1
ATOM 7701 C C . VAL B 1 476 ? 35.446 38.910 56.396 1.00 10.91 476 VAL B C 1
ATOM 7702 O O . VAL B 1 476 ? 35.800 37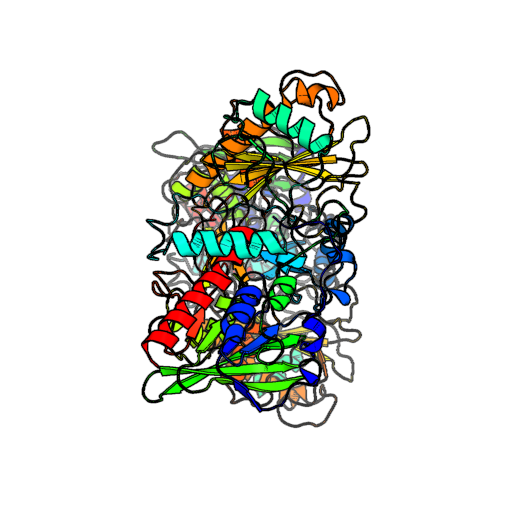.743 56.207 1.00 10.43 476 VAL B O 1
ATOM 7706 N N . THR B 1 477 ? 34.321 39.400 55.887 1.00 10.23 477 THR B N 1
ATOM 7707 C CA . THR B 1 477 ? 33.453 38.537 55.093 1.00 10.87 477 THR B CA 1
ATOM 7708 C C . THR B 1 477 ? 34.130 37.982 53.844 1.00 10.79 477 THR B C 1
ATOM 7709 O O . THR B 1 477 ? 34.897 38.671 53.173 1.00 10.69 477 THR B O 1
ATOM 7713 N N . GLY B 1 478 ? 33.854 36.714 53.553 1.00 11.30 478 GLY B N 1
ATOM 7714 C CA . GLY B 1 478 ? 34.423 36.079 52.380 1.00 11.97 478 GLY B CA 1
ATOM 7715 C C . GLY B 1 478 ? 35.828 35.536 52.544 1.00 12.32 478 GLY B C 1
ATOM 7716 O O . GLY B 1 478 ? 36.353 34.892 51.636 1.00 12.18 478 GLY B O 1
ATOM 7717 N N . ILE B 1 479 ? 36.444 35.792 53.693 1.00 11.14 479 ILE B N 1
ATOM 7718 C CA . ILE B 1 479 ? 37.798 35.312 53.940 1.00 11.23 479 ILE B CA 1
ATOM 7719 C C . ILE B 1 479 ? 37.872 34.584 55.274 1.00 10.59 479 ILE B C 1
ATOM 7720 O O . ILE B 1 479 ? 37.426 35.103 56.297 1.00 12.55 479 ILE B O 1
ATOM 7725 N N . ASN B 1 480 ? 38.420 33.373 55.260 1.00 10.95 480 ASN B N 1
ATOM 7726 C CA . ASN B 1 480 ? 38.551 32.602 56.488 1.00 10.72 480 ASN B CA 1
ATOM 7727 C C . ASN B 1 480 ? 39.824 32.974 57.238 1.00 8.66 480 ASN B C 1
ATOM 7728 O O . ASN B 1 480 ? 40.782 33.472 56.647 1.00 8.89 480 ASN B O 1
ATOM 7733 N N . ALA B 1 481 ? 39.805 32.727 58.544 1.00 9.85 481 ALA B N 1
ATOM 7734 C CA . ALA B 1 481 ? 40.937 32.979 59.433 1.00 10.40 481 ALA B CA 1
ATOM 7735 C C . ALA B 1 481 ? 41.462 34.409 59.434 1.00 9.20 481 ALA B C 1
ATOM 7736 O O . ALA B 1 481 ? 42.665 34.632 59.581 1.00 9.03 481 ALA B O 1
ATOM 7738 N N . LEU B 1 482 ? 40.561 35.376 59.283 1.00 7.86 482 LEU B N 1
ATOM 7739 C CA . LEU B 1 482 ? 40.952 36.783 59.277 1.00 7.97 482 LEU B CA 1
ATOM 7740 C C . LEU B 1 482 ? 39.908 37.650 59.976 1.00 8.02 482 LEU B C 1
ATOM 7741 O O . LEU B 1 482 ? 38.732 37.644 59.615 1.00 8.14 482 LEU B O 1
ATOM 7746 N N . ARG B 1 483 ? 40.340 38.392 60.990 1.00 7.23 483 ARG B N 1
ATOM 7747 C CA . ARG B 1 483 ? 39.429 39.274 61.705 1.00 8.59 483 ARG B CA 1
ATOM 7748 C C . ARG B 1 483 ? 40.072 40.636 61.878 1.00 8.12 483 ARG B C 1
ATOM 7749 O O . ARG B 1 483 ? 41.276 40.800 61.669 1.00 8.54 483 ARG B O 1
ATOM 7757 N N . VAL B 1 484 ? 39.251 41.608 62.254 1.00 8.37 484 VAL B N 1
ATOM 7758 C CA . VAL B 1 484 ? 39.710 42.969 62.499 1.00 8.61 484 VAL B CA 1
ATOM 7759 C C . VAL B 1 484 ? 39.140 43.380 63.848 1.00 7.57 484 VAL B C 1
ATOM 7760 O O . VAL B 1 484 ? 37.929 43.280 64.077 1.00 7.76 484 VAL B O 1
ATOM 7764 N N . VAL B 1 485 ? 40.019 43.811 64.748 1.00 7.87 485 VAL B N 1
ATOM 7765 C CA . VAL B 1 485 ? 39.603 44.226 66.081 1.00 8.76 485 VAL B CA 1
ATOM 7766 C C . VAL B 1 485 ? 40.398 45.444 66.539 1.00 8.73 485 VAL B C 1
ATOM 7767 O O . VAL B 1 485 ? 41.541 45.327 66.971 1.00 9.59 485 VAL B O 1
ATOM 7771 N N . ASP B 1 486 ? 39.772 46.610 66.420 1.00 7.51 486 ASP B N 1
ATOM 7772 C CA . ASP B 1 486 ? 40.353 47.890 66.821 1.00 7.46 486 ASP B CA 1
ATOM 7773 C C . ASP B 1 486 ? 39.310 48.976 66.565 1.00 8.47 486 ASP B C 1
ATOM 7774 O O . ASP B 1 486 ? 38.130 48.673 66.386 1.00 8.47 486 ASP B O 1
ATOM 7779 N N . GLY B 1 487 ? 39.744 50.232 66.533 1.00 8.15 487 GLY B N 1
ATOM 7780 C CA . GLY B 1 487 ? 38.810 51.328 66.325 1.00 7.49 487 GLY B CA 1
ATOM 7781 C C . GLY B 1 487 ? 38.238 51.526 64.932 1.00 7.23 487 GLY B C 1
ATOM 7782 O O . GLY B 1 487 ? 37.437 52.428 64.714 1.00 7.38 487 GLY B O 1
ATOM 7783 N N . SER B 1 488 ? 38.623 50.681 63.984 1.00 8.26 488 SER B N 1
ATOM 7784 C CA . SER B 1 488 ? 38.132 50.822 62.619 1.00 8.10 488 SER B CA 1
ATOM 7785 C C . SER B 1 488 ? 36.771 50.173 62.393 1.00 7.38 488 SER B C 1
ATOM 7786 O O . SER B 1 488 ? 36.175 50.346 61.333 1.00 7.82 488 SER B O 1
ATOM 7789 N N . THR B 1 489 ? 36.259 49.465 63.394 1.00 8.27 489 THR B N 1
ATOM 7790 C CA . THR B 1 489 ? 35.019 48.713 63.215 1.00 8.08 489 THR B CA 1
ATOM 7791 C C . THR B 1 489 ? 33.636 49.351 63.372 1.00 8.36 489 THR B C 1
ATOM 7792 O O . THR B 1 489 ? 32.644 48.752 62.949 1.00 9.14 489 THR B O 1
ATOM 7796 N N . PHE B 1 490 ? 33.541 50.539 63.963 1.00 9.15 490 PHE B N 1
ATOM 7797 C CA . PHE B 1 490 ? 32.234 51.176 64.128 1.00 9.02 490 PHE B CA 1
ATOM 7798 C C . PHE B 1 490 ? 32.225 52.625 63.642 1.00 10.83 490 PHE B C 1
ATOM 7799 O O . PHE B 1 490 ? 33.235 53.320 63.727 1.00 10.69 490 PHE B O 1
ATOM 7807 N N . PRO B 1 491 ? 31.077 53.096 63.119 1.00 10.21 491 PRO B N 1
ATOM 7808 C CA . PRO B 1 491 ? 30.945 54.467 62.607 1.00 10.54 491 PRO B CA 1
ATOM 7809 C C . PRO B 1 491 ? 30.863 55.603 63.620 1.00 10.90 491 PRO B C 1
ATOM 7810 O O . PRO B 1 491 ? 31.251 56.735 63.318 1.00 12.39 491 PRO B O 1
ATOM 7814 N N . TYR B 1 492 ? 30.368 55.316 64.815 1.00 9.30 492 TYR B N 1
ATOM 7815 C CA . TYR B 1 492 ? 30.233 56.362 65.816 1.00 9.92 492 TYR B CA 1
ATOM 7816 C C . TYR B 1 492 ? 31.074 56.098 67.050 1.00 9.28 492 TYR B C 1
ATOM 7817 O O . TYR B 1 492 ? 31.352 54.950 67.394 1.00 11.04 492 TYR B O 1
ATOM 7826 N N . THR B 1 493 ? 31.494 57.172 67.709 1.00 9.45 493 THR B N 1
ATOM 7827 C CA . THR B 1 493 ? 32.312 57.038 68.904 1.00 8.56 493 THR B CA 1
ATOM 7828 C C . THR B 1 493 ? 31.452 56.467 70.043 1.00 8.84 493 THR B C 1
ATOM 7829 O O . THR B 1 493 ? 30.305 56.867 70.242 1.00 10.00 493 THR B O 1
ATOM 7833 N N . PRO B 1 494 ? 32.005 55.509 70.803 1.00 8.34 494 PRO B N 1
ATOM 7834 C CA . PRO B 1 494 ? 31.315 54.851 71.918 1.00 9.25 494 PRO B CA 1
ATOM 7835 C C . PRO B 1 494 ? 31.064 55.676 73.171 1.00 8.93 494 PRO B C 1
ATOM 7836 O O . PRO B 1 494 ? 30.205 55.333 73.986 1.00 10.19 494 PRO B O 1
ATOM 7840 N N . ALA B 1 495 ? 31.809 56.762 73.322 1.00 8.99 495 ALA B N 1
ATOM 7841 C CA . ALA B 1 495 ? 31.673 57.629 74.486 1.00 9.56 495 ALA B CA 1
ATOM 7842 C C . ALA B 1 495 ? 32.477 58.881 74.209 1.00 9.44 495 ALA B C 1
ATOM 7843 O O . ALA B 1 495 ? 33.015 59.048 73.115 1.00 9.30 495 ALA B O 1
ATOM 7845 N N . SER B 1 496 ? 32.572 59.757 75.199 1.00 8.86 496 SER B N 1
ATOM 7846 C CA . SER B 1 496 ? 33.343 60.982 75.037 1.00 7.62 496 SER B CA 1
ATOM 7847 C C . SER B 1 496 ? 34.809 60.640 74.769 1.00 9.90 496 SER B C 1
ATOM 7848 O O . SER B 1 496 ? 35.510 61.349 74.045 1.00 8.93 496 SER B O 1
ATOM 7851 N N . HIS B 1 497 ? 35.260 59.544 75.369 1.00 7.86 497 HIS B N 1
ATOM 7852 C CA . HIS B 1 497 ? 36.636 59.086 75.227 1.00 7.12 497 HIS B CA 1
ATOM 7853 C C . HIS B 1 497 ? 36.517 57.591 74.969 1.00 8.30 497 HIS B C 1
ATOM 7854 O O . HIS B 1 497 ? 36.033 56.838 75.813 1.00 7.79 497 HIS B O 1
ATOM 7861 N N . PRO B 1 498 ? 36.973 57.146 73.789 1.00 7.09 498 PRO B N 1
ATOM 7862 C CA . PRO B 1 498 ? 36.910 55.752 73.347 1.00 7.12 498 PRO B CA 1
ATOM 7863 C C . PRO B 1 498 ? 37.892 54.676 73.779 1.00 6.15 498 PRO B C 1
ATOM 7864 O O . PRO B 1 498 ? 37.638 53.504 73.504 1.00 6.50 498 PRO B O 1
ATOM 7868 N N . GLN B 1 499 ? 38.992 55.020 74.439 1.00 6.68 499 GLN B N 1
ATOM 7869 C CA . GLN B 1 499 ? 39.942 53.964 74.779 1.00 6.33 499 GLN B CA 1
ATOM 7870 C C . GLN B 1 499 ? 39.350 52.856 75.650 1.00 7.48 499 GLN B C 1
ATOM 7871 O O . GLN B 1 499 ? 39.679 51.685 75.469 1.00 8.70 499 GLN B O 1
ATOM 7877 N N . GLY B 1 500 ? 38.467 53.208 76.578 1.00 6.97 500 GLY B N 1
ATOM 7878 C CA . GLY B 1 500 ? 37.865 52.186 77.419 1.00 7.71 500 GLY B CA 1
ATOM 7879 C C . GLY B 1 500 ? 37.187 51.112 76.581 1.00 7.53 500 GLY B C 1
ATOM 7880 O O . GLY B 1 500 ? 37.378 49.912 76.799 1.00 7.84 500 GLY B O 1
ATOM 7881 N N . PHE B 1 501 ? 36.390 51.543 75.609 1.00 7.28 501 PHE B N 1
ATOM 7882 C CA . PHE B 1 501 ? 35.684 50.618 74.734 1.00 7.85 501 PHE B CA 1
ATOM 7883 C C . PHE B 1 501 ? 36.650 49.781 73.889 1.00 7.31 501 PHE B C 1
ATOM 7884 O O . PHE B 1 501 ? 36.474 48.573 73.759 1.00 7.77 501 PHE B O 1
ATOM 7892 N N . TYR B 1 502 ? 37.669 50.418 73.319 1.00 8.28 502 TYR B N 1
ATOM 7893 C CA . TYR B 1 502 ? 38.626 49.689 72.488 1.00 8.03 502 TYR B CA 1
ATOM 7894 C C . TYR B 1 502 ? 39.479 48.708 73.296 1.00 8.66 502 TYR B C 1
ATOM 7895 O O . TYR B 1 502 ? 39.839 47.642 72.796 1.00 8.70 502 TYR B O 1
ATOM 7904 N N . LEU B 1 503 ? 39.807 49.057 74.538 1.00 8.85 503 LEU B N 1
ATOM 7905 C CA . LEU B 1 503 ? 40.586 48.151 75.384 1.00 8.69 503 LEU B CA 1
ATOM 7906 C C . LEU B 1 503 ? 39.722 46.931 75.675 1.00 7.77 503 LEU B C 1
ATOM 7907 O O . LEU B 1 503 ? 40.180 45.789 75.597 1.00 9.19 503 LEU B O 1
ATOM 7912 N N . MET B 1 504 ? 38.462 47.184 76.013 1.00 7.82 504 MET B N 1
ATOM 7913 C CA . MET B 1 504 ? 37.514 46.121 76.309 1.00 9.09 504 MET B CA 1
ATOM 7914 C C . MET B 1 504 ? 37.302 45.239 75.076 1.00 9.79 504 MET B C 1
ATOM 7915 O O . MET B 1 504 ? 37.317 44.009 75.165 1.00 8.90 504 MET B O 1
ATOM 7920 N N . LEU B 1 505 ? 37.137 45.872 73.918 1.00 7.89 505 LEU B N 1
ATOM 7921 C CA . LEU B 1 505 ? 36.904 45.148 72.674 1.00 8.87 505 LEU B CA 1
ATOM 7922 C C . LEU B 1 505 ? 37.958 44.078 72.401 1.00 7.68 505 LEU B C 1
ATOM 7923 O O . LEU B 1 505 ? 37.634 42.973 71.953 1.00 7.38 505 LEU B O 1
ATOM 7928 N N . GLY B 1 506 ? 39.219 44.412 72.667 1.00 7.41 506 GLY B N 1
ATOM 7929 C CA . GLY B 1 506 ? 40.303 43.474 72.431 1.00 8.60 506 GLY B CA 1
ATOM 7930 C C . GLY B 1 506 ? 40.122 42.172 73.185 1.00 8.04 506 GLY B C 1
ATOM 7931 O O . GLY B 1 506 ? 40.153 41.082 72.599 1.00 8.33 506 GLY B O 1
ATOM 7932 N N . ARG B 1 507 ? 39.928 42.266 74.494 1.00 7.40 507 ARG B N 1
ATOM 7933 C CA . ARG B 1 507 ? 39.736 41.052 75.276 1.00 8.93 507 ARG B CA 1
ATOM 7934 C C . ARG B 1 507 ? 38.394 40.389 74.976 1.00 9.69 507 ARG B C 1
ATOM 7935 O O . ARG B 1 507 ? 38.298 39.160 74.944 1.00 10.05 507 ARG B O 1
ATOM 7943 N N . TYR B 1 508 ? 37.358 41.194 74.758 1.00 8.16 508 TYR B N 1
ATOM 7944 C CA . TYR B 1 508 ? 36.030 40.656 74.459 1.00 8.65 508 TYR B CA 1
ATOM 7945 C C . TYR B 1 508 ? 36.085 39.691 73.279 1.00 8.73 508 TYR B C 1
ATOM 7946 O O . TYR B 1 508 ? 35.610 38.556 73.369 1.00 8.87 508 TYR B O 1
ATOM 7955 N N . VAL B 1 509 ? 36.664 40.138 72.168 1.00 8.44 509 VAL B N 1
ATOM 7956 C CA . VAL B 1 509 ? 36.762 39.282 70.989 1.00 8.99 509 VAL B CA 1
ATOM 7957 C C . VAL B 1 509 ? 37.677 38.089 71.265 1.00 9.84 509 VAL B C 1
ATOM 7958 O O . VAL B 1 509 ? 37.441 36.989 70.761 1.00 10.24 509 VAL B O 1
ATOM 7962 N N . GLY B 1 510 ? 38.716 38.306 72.068 1.00 8.93 510 GLY B N 1
ATOM 7963 C CA . GLY B 1 510 ? 39.612 37.214 72.409 1.00 9.52 510 GLY B CA 1
ATOM 7964 C C . GLY B 1 510 ? 38.835 36.107 73.104 1.00 9.80 510 GLY B C 1
ATOM 7965 O O . GLY B 1 510 ? 39.017 34.924 72.798 1.00 10.43 510 GLY B O 1
ATOM 7966 N N . ILE B 1 511 ? 37.965 36.488 74.037 1.00 8.76 511 ILE B N 1
ATOM 7967 C CA . ILE B 1 511 ? 37.152 35.516 74.764 1.00 8.88 511 ILE B CA 1
ATOM 7968 C C . ILE B 1 511 ? 36.166 34.832 73.821 1.00 10.16 511 ILE B C 1
ATOM 7969 O O . ILE B 1 511 ? 35.936 33.627 73.927 1.00 10.72 511 ILE B O 1
ATOM 7974 N N . LYS B 1 512 ? 35.575 35.591 72.903 1.00 10.04 512 LYS B N 1
ATOM 7975 C CA . LYS B 1 512 ? 34.640 34.996 71.954 1.00 11.70 512 LYS B CA 1
ATOM 7976 C C . LYS B 1 512 ? 35.361 33.954 71.104 1.00 11.71 512 LYS B C 1
ATOM 7977 O O . LYS B 1 512 ? 34.796 32.912 70.779 1.00 12.00 512 LYS B O 1
ATOM 7983 N N . ILE B 1 513 ? 36.612 34.229 70.749 1.00 10.35 513 ILE B N 1
ATOM 7984 C CA . ILE B 1 513 ? 37.383 33.285 69.947 1.00 11.54 513 ILE B CA 1
ATOM 7985 C C . ILE B 1 513 ? 37.703 32.034 70.760 1.00 12.02 513 ILE B C 1
ATOM 7986 O O . ILE B 1 513 ? 37.629 30.914 70.246 1.00 12.09 513 ILE B O 1
ATOM 7991 N N . LEU B 1 514 ? 38.056 32.218 72.029 1.00 11.61 514 LEU B N 1
ATOM 7992 C CA . LEU B 1 514 ? 38.366 31.079 72.888 1.00 12.52 514 LEU B CA 1
ATOM 7993 C C . LEU B 1 514 ? 37.126 30.215 73.092 1.00 13.69 514 LEU B C 1
ATOM 7994 O O . LEU B 1 514 ? 37.219 28.990 73.112 1.00 14.12 514 LEU B O 1
ATOM 7999 N N . GLN B 1 515 ? 35.967 30.850 73.241 1.00 13.47 515 GLN B N 1
ATOM 8000 C CA . GLN B 1 515 ? 34.730 30.100 73.435 1.00 13.99 515 GLN B CA 1
ATOM 8001 C C . GLN B 1 515 ? 34.425 29.288 72.184 1.00 15.60 515 GLN B C 1
ATOM 8002 O O . GLN B 1 515 ? 33.932 28.162 72.266 1.00 16.84 515 GLN B O 1
ATOM 8008 N N . GLU B 1 516 ? 34.729 29.857 71.025 1.00 15.20 516 GLU B N 1
ATOM 8009 C CA . GLU B 1 516 ? 34.494 29.170 69.765 1.00 16.28 516 GLU B CA 1
ATOM 8010 C C . GLU B 1 516 ? 35.434 27.968 69.647 1.00 16.00 516 GLU B C 1
ATOM 8011 O O . GLU B 1 516 ? 35.016 26.886 69.228 1.00 16.07 516 GLU B O 1
ATOM 8017 N N . ARG B 1 517 ? 36.696 28.153 70.030 1.00 14.46 517 ARG B N 1
ATOM 8018 C CA . ARG B 1 517 ? 37.673 27.067 69.977 1.00 16.10 517 ARG B CA 1
ATOM 8019 C C . ARG B 1 517 ? 37.290 25.947 70.941 1.00 18.23 517 ARG B C 1
ATOM 8020 O O . ARG B 1 517 ? 37.518 24.769 70.659 1.00 18.88 517 ARG B O 1
ATOM 8028 N N . SER B 1 518 ? 36.713 26.313 72.080 1.00 19.84 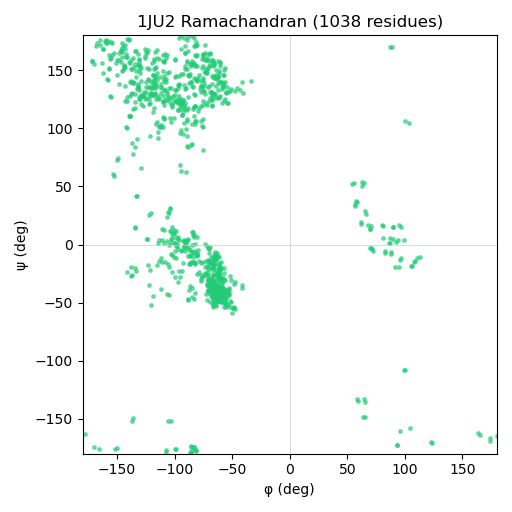518 SER B N 1
ATOM 8029 C CA . SER B 1 518 ? 36.299 25.324 73.072 1.00 23.59 518 SER B CA 1
ATOM 8030 C C . SER B 1 518 ? 35.167 24.461 72.529 1.00 25.38 518 SER B C 1
ATOM 8031 O O . SER B 1 518 ? 35.125 23.252 72.762 1.00 26.25 518 SER B O 1
ATOM 8034 N N . ALA B 1 519 ? 34.253 25.091 71.800 1.00 26.75 519 ALA B N 1
ATOM 8035 C CA . ALA B 1 519 ? 33.110 24.394 71.228 1.00 29.31 519 ALA B CA 1
ATOM 8036 C C . ALA B 1 519 ? 33.509 23.463 70.087 1.00 31.52 519 ALA B C 1
ATOM 8037 O O . ALA B 1 519 ? 32.801 22.499 69.791 1.00 32.52 519 ALA B O 1
ATOM 8039 N N . SER B 1 520 ? 34.643 23.744 69.453 1.00 33.78 520 SER B N 1
ATOM 8040 C CA . SER B 1 520 ? 35.101 22.925 68.336 1.00 35.70 520 SER B CA 1
ATOM 8041 C C . SER B 1 520 ? 36.240 21.960 68.663 1.00 37.06 520 SER B C 1
ATOM 8042 O O . SER B 1 520 ? 36.839 21.383 67.755 1.00 37.64 520 SER B O 1
ATOM 8045 N N . ASP B 1 521 ? 36.545 21.780 69.945 1.00 38.85 521 ASP B N 1
ATOM 8046 C CA . ASP B 1 521 ? 37.611 20.857 70.331 1.00 41.11 521 ASP B CA 1
ATOM 8047 C C . ASP B 1 521 ? 37.167 19.410 70.147 1.00 42.50 521 ASP B C 1
ATOM 8048 O O . ASP B 1 521 ? 37.820 18.689 69.362 1.00 44.02 521 ASP B O 1
#

Foldseek 3Di:
DAADDAADPPLVLQEAAPVPDDQEAEWAEEEEALELLNLLLQQLLLQPIFYEYEAQAEAVVVPVLLFFLQSLLVLLLDDCPLHRQWAWDAAPLLFIFTWGRYRLTRLSRDLFFAAAFAPPPPVVAQADDPVVLLVVLLCLVCHFFKEQEDDFVVQVLLQVLLVLLPQDDEPEEDRYFDGGKYFYIGSQYHVRTHYGSNSSNVSHDSVRYHYYYSWAWFEFDWDADDQIATFWTWTAHPVRRIGIYGHDPLGFYEYANFQFQPLLRCLLHQEEAPVQSVVLPRHHRDYFHQQFWLKAFWKKAKWKFFFPDAGDFDRWGMWRDDPFKIKTKTKDAWDDRGRTQPFGDPPFDTDNGIMMIIMMTTWQQPFAWGWAAPDSGDSSDGIHGHGCPCPPVVSLVSQLVRVLSVQSSLQDPSCCNRFCDNDHRNDRTDTGGDDQDRDSVPSVSSSVSCVPGIGTPNLMAASQEDVRQHDNLQAGPSYHRYGYQYRHYGRTARHNDRSSVSSSRSSSSSVVSVVVVVVVD/DAADDAADPVLVLFEAAVVPDDQEAEWAEEEEALELLNLLLQQLLLQPIFYEYEAQAEAVVVPVLLFFLQSLLVLLQDDCPLHGQWDWDAAPLLFIFTWGRYRLTCLSRDLFFAAAFAVPPPPPAQADDPVVLLVVLLVLVCHFFKEQEDDFVVQVLLQVLLVLLPQDDEPEEDRYFDGGKYFYIGSQYHVRTHYGSNSSNVSHDSVRYHYYYSWAWFEFDWDPPPFTATFWTWTAHPVRRIGIYGHDPLGFYEYANFQFQPLLRCLLHQEEAPVQSVVLPRHHSDHFDQFFWLKAFWKKFKWKFAFPDAGDFDRWGMWRDDPFKIKTKGKDAWDPADSTQPFGDRPFDTDHGIMMIIMMTTWQQPFAWGWAAPDSGDSSDGIHHHGCPCPPVVSLVSQLVRVLSVQSSLQDPSCCNRFCANDHGNPRTPIGPDDQDRDSVPSVSSSVSCVPRIHTPNLMAASQEDVRQHHNLQAGPSYHRYGYQYRHYGRTARHNDRSSVSSSRSSSSSVVSVVVVVVVD

CATH classification: 3.50.50.60 (+1 more: 3.30.410.40)

GO terms:
  GO:0050660 flavin adenine dinucleotide binding (F, IDA)
  GO:0050898 nitrile metabolic process (P, TAS)
  GO:0046593 mandelonitrile lyase activity (F, TAS)

Nearest PDB structures (foldseek):
  1ju2-assembly2_B  TM=9.995E-01  e=0.000E+00  Prunus dulcis
  3red-assembly7_G  TM=9.978E-01  e=0.000E+00  Prunus mume
  6jby-assembly1_A  TM=9.967E-01  e=1.305E-103  Prunus dulcis
  5eb4-assembly1_A  TM=9.975E-01  e=1.450E-101  Prunus dulcis
  6yrx-assembly1_AAA  TM=8.288E-01  e=2.923E-35  Chlorella variabilis

Organism: Prunus dulcis (NCBI:txid3755)